Protein 4YZ1 (pdb70)

InterPro domains:
  IPR002860 BNR repeat [PF02012] (326-336)
  IPR004124 Glycoside hydrolase, family 33, N-terminal [PF02973] (98-269)
  IPR011040 Sialidase [PF13088] (500-703)
  IPR013320 Concanavalin A-like lectin/glucanase domain superfamily [SSF49899] (109-267)
  IPR023364 Trans-sialidase, domain 3 [G3DSA:2.40.220.10] (407-504)
  IPR026856 Sialidase family [PTHR10628] (281-716)
  IPR036278 Sialidase superfamily [SSF50939] (280-719)

B-factor: mean 31.29, std 12.58, range [13.85, 98.52]

CATH classification: 2.60.120.200 (+2 more: 2.120.10.10, 2.40.220.10)

Nearest PDB structures (foldseek):
  4yz5-assembly1_A  TM=1.001E+00  e=0.000E+00  Streptococcus pneumoniae
  4yz3-assembly1_A  TM=1.001E+00  e=0.000E+00  Streptococcus pneumoniae TIGR4
  4yz5-assembly2_B  TM=1.000E+00  e=0.000E+00  Streptococcus pneumoniae
  4yz4-assembly1_A  TM=1.001E+00  e=0.000E+00  Streptococcus pneumoniae
  4yw5-assembly1_A  TM=9.970E-01  e=0.000E+00  Streptococcus pneumoniae TIGR4

Structure (mmCIF, N/CA/C/O backbone):
data_4YZ1
#
_entry.id   4YZ1
#
_cell.length_a   150.134
_cell.length_b   73.736
_cell.length_c   136.131
_cell.angle_alpha   90.00
_cell.angle_beta   90.00
_cell.angle_gamma   90.00
#
_symmetry.space_group_name_H-M   'P 21 21 21'
#
loop_
_entity.id
_entity.type
_entity.pdbx_description
1 polymer 'Putative neuraminidase'
2 non-polymer 'SULFATE ION'
3 water water
#
loop_
_atom_site.group_PDB
_atom_site.id
_atom_site.type_symbol
_atom_site.label_atom_id
_atom_site.label_alt_id
_atom_site.label_comp_id
_atom_site.label_asym_id
_atom_site.label_entity_id
_atom_site.label_seq_id
_atom_site.pdbx_PDB_ins_code
_atom_site.Cartn_x
_atom_site.Cartn_y
_atom_site.Cartn_z
_atom_site.occupancy
_atom_site.B_iso_or_equiv
_atom_site.auth_seq_id
_atom_site.auth_comp_id
_atom_site.auth_asym_id
_atom_site.auth_atom_id
_atom_site.pdbx_PDB_model_num
ATOM 1 N N . THR A 1 21 ? 122.397 21.605 60.600 1.00 49.12 84 THR A N 1
ATOM 2 C CA . THR A 1 21 ? 120.882 21.873 60.674 1.00 52.65 84 THR A CA 1
ATOM 3 C C . THR A 1 21 ? 120.460 23.378 60.741 1.00 52.50 84 THR A C 1
ATOM 4 O O . THR A 1 21 ? 120.813 24.088 61.679 1.00 51.54 84 THR A O 1
ATOM 8 N N . PRO A 1 22 ? 119.704 23.861 59.727 1.00 55.03 85 PRO A N 1
ATOM 9 C CA . PRO A 1 22 ? 119.210 25.259 59.761 1.00 52.85 85 PRO A CA 1
ATOM 10 C C . PRO A 1 22 ? 118.215 25.537 60.866 1.00 50.81 85 PRO A C 1
ATOM 11 O O . PRO A 1 22 ? 117.347 24.711 61.109 1.00 51.34 85 PRO A O 1
ATOM 15 N N . VAL A 1 23 ? 118.342 26.696 61.518 1.00 48.91 86 VAL A N 1
ATOM 16 C CA . VAL A 1 23 ? 117.236 27.238 62.344 1.00 50.81 86 VAL A CA 1
ATOM 17 C C . VAL A 1 23 ? 116.096 27.779 61.494 1.00 48.07 86 VAL A C 1
ATOM 18 O O . VAL A 1 23 ? 114.986 27.848 61.947 1.00 48.50 86 VAL A O 1
ATOM 22 N N . LEU A 1 24 ? 116.380 28.176 60.262 1.00 46.33 87 LEU A N 1
ATOM 23 C CA . LEU A 1 24 ? 115.329 28.585 59.330 1.00 45.55 87 LEU A CA 1
ATOM 24 C C . LEU A 1 24 ? 115.851 28.338 57.940 1.00 44.03 87 LEU A C 1
ATOM 25 O O . LEU A 1 24 ? 117.015 28.646 57.633 1.00 42.58 87 LEU A O 1
ATOM 30 N N . GLU A 1 25 ? 114.967 27.811 57.105 1.00 44.76 88 GLU A N 1
ATOM 31 C CA . GLU A 1 25 ? 115.211 27.704 55.690 1.00 45.73 88 GLU A CA 1
ATOM 32 C C . GLU A 1 25 ? 113.989 28.213 54.967 1.00 44.56 88 GLU A C 1
ATOM 33 O O . GLU A 1 25 ? 112.872 27.840 55.314 1.00 49.65 88 GLU A O 1
ATOM 39 N N . LYS A 1 26 ? 114.189 29.061 53.970 1.00 42.52 89 LYS A N 1
ATOM 40 C CA . LYS A 1 26 ? 113.091 29.574 53.146 1.00 45.25 89 LYS A CA 1
ATOM 41 C C . LYS A 1 26 ? 113.478 29.385 51.711 1.00 43.12 89 LYS A C 1
ATOM 42 O O . LYS A 1 26 ? 114.657 29.206 51.411 1.00 41.58 89 LYS A O 1
ATOM 48 N N . ASN A 1 27 ? 112.501 29.461 50.817 1.00 43.28 90 ASN A N 1
ATOM 49 C CA . ASN A 1 27 ? 112.782 29.222 49.416 1.00 46.89 90 ASN A CA 1
ATOM 50 C C . ASN A 1 27 ? 111.817 29.935 48.455 1.00 45.03 90 ASN A C 1
ATOM 51 O O . ASN A 1 27 ? 110.678 30.228 48.810 1.00 42.93 90 ASN A O 1
ATOM 56 N N A ASN A 1 28 ? 112.297 30.193 47.239 0.50 44.36 91 ASN A N 1
ATOM 57 N N B ASN A 1 28 ? 112.300 30.178 47.234 0.50 43.09 91 ASN A N 1
ATOM 58 C CA A ASN A 1 28 ? 111.555 30.943 46.201 0.50 46.40 91 ASN A CA 1
ATOM 59 C CA B ASN A 1 28 ? 111.609 30.963 46.182 0.50 43.99 91 ASN A CA 1
ATOM 60 C C A ASN A 1 28 ? 110.850 32.202 46.670 0.50 45.98 91 ASN A C 1
ATOM 61 C C B ASN A 1 28 ? 110.850 32.200 46.663 0.50 44.70 91 ASN A C 1
ATOM 62 O O A ASN A 1 28 ? 109.656 32.366 46.416 0.50 44.63 91 ASN A O 1
ATOM 63 O O B ASN A 1 28 ? 109.656 32.355 46.414 0.50 43.52 91 ASN A O 1
ATOM 72 N N . VAL A 1 29 ? 111.589 33.081 47.337 1.00 45.13 92 VAL A N 1
ATOM 73 C CA . VAL A 1 29 ? 111.040 34.347 47.850 1.00 42.38 92 VAL A CA 1
ATOM 74 C C . VAL A 1 29 ? 111.330 35.401 46.804 1.00 39.41 92 VAL A C 1
ATOM 75 O O . VAL A 1 29 ? 112.491 35.747 46.592 1.00 37.32 92 VAL A O 1
ATOM 79 N N . THR A 1 30 ? 110.302 35.873 46.101 1.00 39.13 93 THR A N 1
ATOM 80 C CA . THR A 1 30 ? 110.532 36.810 44.997 1.00 39.64 93 THR A CA 1
ATOM 81 C C . THR A 1 30 ? 110.251 38.207 45.535 1.00 39.95 93 THR A C 1
ATOM 82 O O . THR A 1 30 ? 109.212 38.442 46.155 1.00 38.25 93 THR A O 1
ATOM 86 N N . LEU A 1 31 ? 111.206 39.123 45.377 1.00 37.30 94 LEU A N 1
ATOM 87 C CA . LEU A 1 31 ? 111.041 40.449 45.985 1.00 37.06 94 LEU A CA 1
ATOM 88 C C . LEU A 1 31 ? 111.337 41.503 44.982 1.00 36.51 94 LEU A C 1
ATOM 89 O O . LEU A 1 31 ? 112.172 41.311 44.091 1.00 34.55 94 LEU A O 1
ATOM 94 N N . THR A 1 32 ? 110.649 42.625 45.126 1.00 36.99 95 THR A N 1
ATOM 95 C CA . THR A 1 32 ? 110.901 43.776 44.290 1.00 39.61 95 THR A CA 1
ATOM 96 C C . THR A 1 32 ? 111.082 44.975 45.202 1.00 41.23 95 THR A C 1
ATOM 97 O O . THR A 1 32 ? 110.357 45.983 45.101 1.00 42.11 95 THR A O 1
ATOM 101 N N . GLY A 1 33 ? 112.024 44.850 46.135 1.00 41.07 96 GLY A N 1
ATOM 102 C CA . GLY A 1 33 ? 112.429 45.959 47.000 1.00 39.01 96 GLY A CA 1
ATOM 103 C C . GLY A 1 33 ? 111.735 46.056 48.337 1.00 39.77 96 GLY A C 1
ATOM 104 O O . GLY A 1 33 ? 112.156 46.827 49.159 1.00 38.82 96 GLY A O 1
ATOM 105 N N . GLY A 1 34 ? 110.685 45.265 48.562 1.00 43.74 97 GLY A N 1
ATOM 106 C CA . GLY A 1 34 ? 109.777 45.443 49.711 1.00 44.77 97 GLY A CA 1
ATOM 107 C C . GLY A 1 34 ? 110.063 44.565 50.929 1.00 45.23 97 GLY A C 1
ATOM 108 O O . GLY A 1 34 ? 109.488 44.790 52.015 1.00 44.08 97 GLY A O 1
ATOM 109 N N . GLY A 1 35 ? 110.940 43.564 50.744 1.00 41.97 98 GLY A N 1
ATOM 110 C CA . GLY A 1 35 ? 111.382 42.672 51.806 1.00 40.39 98 GLY A CA 1
ATOM 111 C C . GLY A 1 35 ? 110.338 41.721 52.345 1.00 42.93 98 GLY A C 1
ATOM 112 O O . GLY A 1 35 ? 109.158 41.784 51.976 1.00 40.57 98 GLY A O 1
ATOM 113 N N . GLU A 1 36 ? 110.773 40.816 53.213 1.00 43.70 99 GLU A N 1
ATOM 114 C CA . GLU A 1 36 ? 109.829 39.941 53.928 1.00 45.91 99 GLU A CA 1
ATOM 115 C C . GLU A 1 36 ? 110.260 39.781 55.373 1.00 44.60 99 GLU A C 1
ATOM 116 O O . GLU A 1 36 ? 111.398 39.390 55.677 1.00 42.73 99 GLU A O 1
ATOM 122 N N . ASN A 1 37 ? 109.327 40.067 56.256 1.00 44.79 100 ASN A N 1
ATOM 123 C CA . ASN A 1 37 ? 109.518 39.888 57.687 1.00 45.54 100 ASN A CA 1
ATOM 124 C C . ASN A 1 37 ? 109.621 38.399 58.082 1.00 45.63 100 ASN A C 1
ATOM 125 O O . ASN A 1 37 ? 108.696 37.625 57.827 1.00 47.09 100 ASN A O 1
ATOM 130 N N . VAL A 1 38 ? 110.705 38.029 58.761 1.00 44.30 101 VAL A N 1
ATOM 131 C CA . VAL A 1 38 ? 110.840 36.694 59.368 1.00 44.44 101 VAL A CA 1
ATOM 132 C C . VAL A 1 38 ? 111.208 36.741 60.862 1.00 45.33 101 VAL A C 1
ATOM 133 O O . VAL A 1 38 ? 111.822 35.803 61.407 1.00 46.61 101 VAL A O 1
ATOM 137 N N . THR A 1 39 ? 110.828 37.824 61.516 1.00 45.75 102 THR A N 1
ATOM 138 C CA . THR A 1 39 ? 111.147 38.055 62.936 1.00 48.60 102 THR A CA 1
ATOM 139 C C . THR A 1 39 ? 110.622 36.929 63.841 1.00 50.53 102 THR A C 1
ATOM 140 O O . THR A 1 39 ? 111.377 36.363 64.614 1.00 50.06 102 THR A O 1
ATOM 144 N N . LYS A 1 40 ? 109.322 36.655 63.729 1.00 51.93 103 LYS A N 1
ATOM 145 C CA . LYS A 1 40 ? 108.659 35.507 64.373 1.00 55.53 103 LYS A CA 1
ATOM 146 C C . LYS A 1 40 ? 109.519 34.219 64.363 1.00 54.40 103 LYS A C 1
ATOM 147 O O . LYS A 1 40 ? 109.781 33.594 65.403 1.00 52.39 103 LYS A O 1
ATOM 153 N N . GLU A 1 41 ? 110.023 33.875 63.183 1.00 52.60 104 GLU A N 1
ATOM 154 C CA . GLU A 1 41 ? 110.753 32.618 62.975 1.00 54.48 104 GLU A CA 1
ATOM 155 C C . GLU A 1 41 ? 112.194 32.604 63.514 1.00 51.39 104 GLU A C 1
ATOM 156 O O . GLU A 1 41 ? 112.728 31.531 63.763 1.00 49.78 104 GLU A O 1
ATOM 162 N N . LEU A 1 42 ? 112.825 33.778 63.660 1.00 49.73 105 LEU A N 1
ATOM 163 C CA . LEU A 1 42 ? 114.253 33.870 64.046 1.00 48.29 105 LEU A CA 1
ATOM 164 C C . LEU A 1 42 ? 114.580 34.509 65.389 1.00 49.51 105 LEU A C 1
ATOM 165 O O . LEU A 1 42 ? 115.658 34.251 65.932 1.00 47.77 105 LEU A O 1
ATOM 170 N N . LYS A 1 43 ? 113.691 35.365 65.901 1.00 51.43 106 LYS A N 1
ATOM 171 C CA . LYS A 1 43 ? 113.919 35.997 67.195 1.00 55.03 106 LYS A CA 1
ATOM 172 C C . LYS A 1 43 ? 114.183 34.910 68.261 1.00 56.96 106 LYS A C 1
ATOM 173 O O . LYS A 1 43 ? 113.425 33.945 68.354 1.00 58.38 106 LYS A O 1
ATOM 179 N N . ASP A 1 44 ? 115.283 35.012 68.997 1.00 58.69 107 ASP A N 1
ATOM 180 C CA . ASP A 1 44 ? 115.613 34.020 70.057 1.00 64.85 107 ASP A CA 1
ATOM 181 C C . ASP A 1 44 ? 116.174 32.684 69.549 1.00 64.31 107 ASP A C 1
ATOM 182 O O . ASP A 1 44 ? 116.360 31.774 70.348 1.00 66.53 107 ASP A O 1
ATOM 187 N N . LYS A 1 45 ? 116.444 32.563 68.241 1.00 61.78 108 LYS A N 1
ATOM 188 C CA . LYS A 1 45 ? 117.097 31.369 67.684 1.00 58.78 108 LYS A CA 1
ATOM 189 C C . LYS A 1 45 ? 118.611 31.467 67.791 1.00 57.67 108 LYS A C 1
ATOM 190 O O . LYS A 1 45 ? 119.268 30.445 67.735 1.00 55.68 108 LYS A O 1
ATOM 196 N N . PHE A 1 46 ? 119.176 32.675 67.929 1.00 59.11 109 PHE A N 1
ATOM 197 C CA . PHE A 1 46 ? 120.656 32.843 67.927 1.00 59.47 109 PHE A CA 1
ATOM 198 C C . PHE A 1 46 ? 121.213 32.993 69.337 1.00 64.15 109 PHE A C 1
ATOM 199 O O . PHE A 1 46 ? 121.515 34.108 69.771 1.00 68.22 109 PHE A O 1
ATOM 207 N N . THR A 1 47 ? 121.359 31.869 70.045 1.00 64.93 110 THR A N 1
ATOM 208 C CA . THR A 1 47 ? 121.663 31.911 71.473 1.00 65.95 110 THR A CA 1
ATOM 209 C C . THR A 1 47 ? 123.128 32.292 71.727 1.00 62.14 110 THR A C 1
ATOM 210 O O . THR A 1 47 ? 123.392 33.212 72.501 1.00 64.68 110 THR A O 1
ATOM 214 N N . SER A 1 48 ? 124.072 31.655 71.052 1.00 57.09 111 SER A N 1
ATOM 215 C CA . SER A 1 48 ? 125.468 32.124 71.145 1.00 58.54 111 SER A CA 1
ATOM 216 C C . SER A 1 48 ? 125.662 33.526 70.521 1.00 57.97 111 SER A C 1
ATOM 217 O O . SER A 1 48 ? 126.376 34.345 71.069 1.00 56.59 111 SER A O 1
ATOM 220 N N . GLY A 1 49 ? 124.986 33.803 69.405 1.00 58.37 112 GLY A N 1
ATOM 221 C CA . GLY A 1 49 ? 125.139 35.080 68.688 1.00 55.16 112 GLY A CA 1
ATOM 222 C C . GLY A 1 49 ? 125.878 34.914 67.370 1.00 50.45 112 GLY A C 1
ATOM 223 O O . GLY A 1 49 ? 125.709 35.718 66.456 1.00 52.71 112 GLY A O 1
ATOM 224 N N . ASP A 1 50 ? 126.694 33.872 67.268 1.00 49.49 113 ASP A N 1
ATOM 225 C CA . ASP A 1 50 ? 127.314 33.468 65.991 1.00 48.36 113 ASP A CA 1
ATOM 226 C C . ASP A 1 50 ? 126.277 33.084 64.935 1.00 45.15 113 ASP A C 1
ATOM 227 O O . ASP A 1 50 ? 125.136 32.737 65.239 1.00 45.58 113 ASP A O 1
ATOM 232 N N . PHE A 1 51 ? 126.667 33.170 63.683 1.00 43.15 114 PHE A N 1
ATOM 233 C CA . PHE A 1 51 ? 125.740 32.805 62.614 1.00 41.98 114 PHE A CA 1
ATOM 234 C C . PHE A 1 51 ? 126.471 32.450 61.356 1.00 40.77 114 PHE A C 1
ATOM 235 O O . PHE A 1 51 ? 127.600 32.876 61.140 1.00 41.98 114 PHE A O 1
ATOM 243 N N . THR A 1 52 ? 125.785 31.662 60.538 1.00 40.88 115 THR A N 1
ATOM 244 C CA . THR A 1 52 ? 126.143 31.429 59.162 1.00 37.99 115 THR A CA 1
ATOM 245 C C . THR A 1 52 ? 124.849 31.591 58.378 1.00 38.15 115 THR A C 1
ATOM 246 O O . THR A 1 52 ? 123.767 31.119 58.808 1.00 38.82 115 THR A O 1
ATOM 250 N N . VAL A 1 53 ? 124.922 32.297 57.258 1.00 34.68 116 VAL A N 1
ATOM 251 C CA . VAL A 1 53 ? 123.768 32.403 56.387 1.00 34.94 116 VAL A CA 1
ATOM 252 C C . VAL A 1 53 ? 124.242 32.037 54.981 1.00 32.74 116 VAL A C 1
ATOM 253 O O . VAL A 1 53 ? 125.264 32.534 54.523 1.00 32.30 116 VAL A O 1
ATOM 257 N N . VAL A 1 54 ? 123.453 31.211 54.302 1.00 31.51 117 VAL A N 1
ATOM 258 C CA . VAL A 1 54 ? 123.765 30.751 52.953 1.00 31.73 117 VAL A CA 1
ATOM 259 C C . VAL A 1 54 ? 122.591 31.119 52.072 1.00 30.17 117 VAL A C 1
ATOM 260 O O . VAL A 1 54 ? 121.457 30.693 52.309 1.00 32.15 117 VAL A O 1
ATOM 264 N N . ILE A 1 55 ? 122.891 31.883 51.039 1.00 28.59 118 ILE A N 1
ATOM 265 C CA . ILE A 1 55 ? 121.891 32.436 50.168 1.00 28.74 118 ILE A CA 1
ATOM 266 C C . ILE A 1 55 ? 122.215 32.104 48.721 1.00 28.34 118 ILE A C 1
ATOM 267 O O . ILE A 1 55 ? 123.258 32.511 48.167 1.00 25.69 118 ILE A O 1
ATOM 272 N N . LYS A 1 56 ? 121.250 31.443 48.101 1.00 28.73 119 LYS A N 1
ATOM 273 C CA . LYS A 1 56 ? 121.244 31.192 46.676 1.00 28.93 119 LYS A CA 1
ATOM 274 C C . LYS A 1 56 ? 120.143 32.100 46.120 1.00 27.71 119 LYS A C 1
ATOM 275 O O . LYS A 1 56 ? 118.946 32.008 46.541 1.00 26.38 119 LYS A O 1
ATOM 281 N N . TYR A 1 57 ? 120.530 32.988 45.191 1.00 25.40 120 TYR A N 1
ATOM 282 C CA . TYR A 1 57 ? 119.659 34.068 44.734 1.00 25.45 120 TYR A CA 1
ATOM 283 C C . TYR A 1 57 ? 119.987 34.367 43.279 1.00 25.70 120 TYR A C 1
ATOM 284 O O . TYR A 1 57 ? 121.032 33.980 42.758 1.00 25.14 120 TYR A O 1
ATOM 293 N N . ASN A 1 58 ? 119.091 35.073 42.614 1.00 27.15 121 ASN A N 1
ATOM 294 C CA . ASN A 1 58 ? 119.441 35.745 41.377 1.00 26.71 121 ASN A CA 1
ATOM 295 C C . ASN A 1 58 ? 118.769 37.104 41.437 1.00 27.38 121 ASN A C 1
ATOM 296 O O . ASN A 1 58 ? 117.684 37.255 42.033 1.00 29.32 121 ASN A O 1
ATOM 301 N N . GLN A 1 59 ? 119.384 38.100 40.816 1.00 28.01 122 GLN A N 1
ATOM 302 C CA . GLN A 1 59 ? 118.843 39.461 40.838 1.00 26.82 122 GLN A CA 1
ATOM 303 C C . GLN A 1 59 ? 118.027 39.780 39.585 1.00 28.52 122 GLN A C 1
ATOM 304 O O . GLN A 1 59 ? 118.407 39.435 38.465 1.00 29.70 122 GLN A O 1
ATOM 310 N N . SER A 1 60 ? 116.897 40.434 39.766 1.00 28.61 123 SER A N 1
ATOM 311 C CA . SER A 1 60 ? 116.067 40.877 38.640 1.00 30.09 123 SER A CA 1
ATOM 312 C C . SER A 1 60 ? 116.465 42.277 38.249 1.00 30.82 123 SER A C 1
ATOM 313 O O . SER A 1 60 ? 116.210 42.703 37.132 1.00 31.83 123 SER A O 1
ATOM 316 N N . SER A 1 61 ? 117.101 43.006 39.161 1.00 32.21 124 SER A N 1
ATOM 317 C CA . SER A 1 61 ? 117.767 44.279 38.818 1.00 32.66 124 SER A CA 1
ATOM 318 C C . SER A 1 61 ? 118.958 44.456 39.729 1.00 31.46 124 SER A C 1
ATOM 319 O O . SER A 1 61 ? 118.901 44.144 40.921 1.00 31.09 124 SER A O 1
ATOM 322 N N . GLU A 1 62 ? 120.025 44.971 39.166 1.00 30.43 125 GLU A N 1
ATOM 323 C CA . GLU A 1 62 ? 121.302 45.085 39.874 1.00 31.63 125 GLU A CA 1
ATOM 324 C C . GLU A 1 62 ? 121.549 46.440 40.521 1.00 32.72 125 GLU A C 1
ATOM 325 O O . GLU A 1 62 ? 122.540 46.623 41.203 1.00 28.29 125 GLU A O 1
ATOM 331 N N . LYS A 1 63 ? 120.666 47.401 40.287 1.00 35.19 126 LYS A N 1
ATOM 332 C CA . LYS A 1 63 ? 120.928 48.776 40.655 1.00 38.04 126 LYS A CA 1
ATOM 333 C C . LYS A 1 63 ? 120.945 48.941 42.166 1.00 35.82 126 LYS A C 1
ATOM 334 O O . LYS A 1 63 ? 120.124 48.371 42.837 1.00 31.38 126 LYS A O 1
ATOM 340 N N . GLY A 1 64 ? 121.869 49.739 42.691 1.00 33.86 127 GLY A N 1
ATOM 341 C CA . GLY A 1 64 ? 121.801 50.151 44.087 1.00 36.15 127 GLY A CA 1
ATOM 342 C C . GLY A 1 64 ? 122.467 49.140 44.979 1.00 36.08 127 GLY A C 1
ATOM 343 O O . GLY A 1 64 ? 122.987 48.126 44.503 1.00 39.51 127 GLY A O 1
ATOM 344 N N . LEU A 1 65 ? 122.472 49.427 46.274 1.00 34.21 128 LEU A N 1
ATOM 345 C CA . LEU A 1 65 ? 123.042 48.511 47.247 1.00 35.93 128 LEU A CA 1
ATOM 346 C C . LEU A 1 65 ? 121.885 47.664 47.738 1.00 31.72 128 LEU A C 1
ATOM 347 O O . LEU A 1 65 ? 120.869 48.198 48.130 1.00 29.89 128 LEU A O 1
ATOM 352 N N . GLN A 1 66 ? 122.043 46.345 47.756 1.00 28.36 129 GLN A N 1
ATOM 353 C CA . GLN A 1 66 ? 120.890 45.471 48.049 1.00 27.24 129 GLN A CA 1
ATOM 354 C C . GLN A 1 66 ? 121.313 44.433 49.078 1.00 25.01 129 GLN A C 1
ATOM 355 O O . GLN A 1 66 ? 122.288 43.718 48.871 1.00 22.95 129 GLN A O 1
ATOM 361 N N . ALA A 1 67 ? 120.579 44.379 50.174 1.00 24.90 130 ALA A N 1
ATOM 362 C CA . ALA A 1 67 ? 120.825 43.422 51.246 1.00 25.79 130 ALA A CA 1
ATOM 363 C C . ALA A 1 67 ? 120.030 42.125 50.995 1.00 26.47 130 ALA A C 1
ATOM 364 O O . ALA A 1 67 ? 118.818 42.163 50.765 1.00 26.25 130 ALA A O 1
ATOM 366 N N . LEU A 1 68 ? 120.713 40.984 51.090 1.00 26.15 131 LEU A N 1
ATOM 367 C CA . LEU A 1 68 ? 120.058 39.679 50.941 1.00 27.15 131 LEU A CA 1
ATOM 368 C C . LEU A 1 68 ? 119.215 39.343 52.153 1.00 29.08 131 LEU A C 1
ATOM 369 O O . LEU A 1 68 ? 118.145 38.692 52.036 1.00 28.73 131 LEU A O 1
ATOM 374 N N . PHE A 1 69 ? 119.705 39.769 53.329 1.00 29.51 132 PHE A N 1
ATOM 375 C CA . PHE A 1 69 ? 118.929 39.777 54.548 1.00 30.64 132 PHE A CA 1
ATOM 376 C C . PHE A 1 69 ? 119.448 40.855 55.502 1.00 30.47 132 PHE A C 1
ATOM 377 O O . PHE A 1 69 ? 120.529 41.440 55.319 1.00 29.49 132 PHE A O 1
ATOM 385 N N . GLY A 1 70 ? 118.699 41.037 56.567 1.00 32.18 133 GLY A N 1
ATOM 386 C CA . GLY A 1 70 ? 119.002 42.085 57.520 1.00 33.35 133 GLY A CA 1
ATOM 387 C C . GLY A 1 70 ? 118.477 41.776 58.883 1.00 34.36 133 GLY A C 1
ATOM 388 O O . GLY A 1 70 ? 117.300 41.419 59.031 1.00 36.30 133 GLY A O 1
ATOM 389 N N . ILE A 1 71 ? 119.343 41.908 59.881 1.00 33.98 134 ILE A N 1
ATOM 390 C CA . ILE A 1 71 ? 118.964 41.691 61.267 1.00 35.22 134 ILE A CA 1
ATOM 391 C C . ILE A 1 71 ? 119.242 42.989 61.977 1.00 35.85 134 ILE A C 1
ATOM 392 O O . ILE A 1 71 ? 120.393 43.426 62.001 1.00 35.27 134 ILE A O 1
ATOM 397 N N . SER A 1 72 ? 118.213 43.600 62.544 1.00 36.23 135 SER A N 1
ATOM 398 C CA . SER A 1 72 ? 118.355 44.949 63.008 1.00 37.16 135 SER A CA 1
ATOM 399 C C . SER A 1 72 ? 117.577 45.251 64.262 1.00 39.57 135 SER A C 1
ATOM 400 O O . SER A 1 72 ? 116.670 44.506 64.645 1.00 40.56 135 SER A O 1
ATOM 403 N N . ASN A 1 73 ? 117.948 46.363 64.892 1.00 41.13 136 ASN A N 1
ATOM 404 C CA . ASN A 1 73 ? 117.074 47.088 65.825 1.00 44.17 136 ASN A CA 1
ATOM 405 C C . ASN A 1 73 ? 116.363 48.105 64.955 1.00 43.93 136 ASN A C 1
ATOM 406 O O . ASN A 1 73 ? 117.020 48.993 64.400 1.00 44.37 136 ASN A O 1
ATOM 411 N N . SER A 1 74 ? 115.059 47.928 64.781 1.00 43.63 137 SER A N 1
ATOM 412 C CA . SER A 1 74 ? 114.263 48.760 63.881 1.00 44.24 137 SER A CA 1
ATOM 413 C C . SER A 1 74 ? 113.748 50.052 64.498 1.00 46.94 137 SER A C 1
ATOM 414 O O . SER A 1 74 ? 113.105 50.844 63.799 1.00 45.87 137 SER A O 1
ATOM 417 N N . LYS A 1 75 ? 114.010 50.270 65.787 1.00 50.17 138 LYS A N 1
ATOM 418 C CA . LYS A 1 75 ? 113.414 51.407 66.505 1.00 54.17 138 LYS A CA 1
ATOM 419 C C . LYS A 1 75 ? 114.019 52.759 66.066 1.00 52.74 138 LYS A C 1
ATOM 420 O O . LYS A 1 75 ? 115.146 52.801 65.559 1.00 48.18 138 LYS A O 1
ATOM 426 N N . PRO A 1 76 ? 113.258 53.863 66.247 1.00 56.07 139 PRO A N 1
ATOM 427 C CA . PRO A 1 76 ? 113.828 55.209 66.031 1.00 58.91 139 PRO A CA 1
ATOM 428 C C . PRO A 1 76 ? 115.185 55.419 66.755 1.00 57.53 139 PRO A C 1
ATOM 429 O O . PRO A 1 76 ? 115.344 54.996 67.906 1.00 54.98 139 PRO A O 1
ATOM 433 N N . GLY A 1 77 ? 116.156 56.019 66.068 1.00 56.33 140 GLY A N 1
ATOM 434 C CA . GLY A 1 77 ? 117.480 56.265 66.659 1.00 55.77 140 GLY A CA 1
ATOM 435 C C . GLY A 1 77 ? 118.475 55.122 66.538 1.00 55.06 140 GLY A C 1
ATOM 436 O O . GLY A 1 77 ? 119.680 55.359 66.635 1.00 53.84 140 GLY A O 1
ATOM 437 N N . GLN A 1 78 ? 118.005 53.894 66.277 1.00 54.72 141 GLN A N 1
ATOM 438 C CA . GLN A 1 78 ? 118.888 52.712 66.196 1.00 53.60 141 GLN A CA 1
ATOM 439 C C . GLN A 1 78 ? 119.205 52.264 64.765 1.00 52.28 141 GLN A C 1
ATOM 440 O O . GLN A 1 78 ? 119.520 51.094 64.558 1.00 50.22 141 GLN A O 1
ATOM 446 N N . GLN A 1 79 ? 119.156 53.200 63.808 1.00 49.76 142 GLN A N 1
ATOM 447 C CA . GLN A 1 79 ? 119.455 52.955 62.382 1.00 49.43 142 GLN A CA 1
ATOM 448 C C . GLN A 1 79 ? 120.808 52.332 62.146 1.00 45.11 142 GLN A C 1
ATOM 449 O O . GLN A 1 79 ? 121.014 51.754 61.099 1.00 46.50 142 GLN A O 1
ATOM 455 N N . ASN A 1 80 ? 121.764 52.556 63.049 1.00 42.86 143 ASN A N 1
ATOM 456 C CA . ASN A 1 80 ? 123.098 52.013 62.893 1.00 41.09 143 ASN A CA 1
ATOM 457 C C . ASN A 1 80 ? 123.354 50.745 63.696 1.00 41.57 143 ASN A C 1
ATOM 458 O O . ASN A 1 80 ? 124.505 50.374 63.961 1.00 38.96 143 ASN A O 1
ATOM 463 N N . SER A 1 81 ? 122.265 50.046 64.034 1.00 42.42 144 SER A N 1
ATOM 464 C CA . SER A 1 81 ? 122.331 48.760 64.729 1.00 42.67 144 SER A CA 1
ATOM 465 C C . SER A 1 81 ? 121.785 47.642 63.844 1.00 40.88 144 SER A C 1
ATOM 466 O O . SER A 1 81 ? 120.575 47.317 63.893 1.00 40.27 144 SER A O 1
ATOM 469 N N . TYR A 1 82 ? 122.683 47.062 63.051 1.00 38.73 145 TYR A N 1
ATOM 470 C CA . TYR A 1 82 ? 122.304 45.969 62.177 1.00 38.50 145 TYR A CA 1
ATOM 471 C C . TYR A 1 82 ? 123.438 45.121 61.668 1.00 36.45 145 TYR A C 1
ATOM 472 O O . TYR A 1 82 ? 124.591 45.522 61.715 1.00 37.19 145 TYR A O 1
ATOM 481 N N . VAL A 1 83 ? 123.072 43.935 61.191 1.00 35.52 146 VAL A N 1
ATOM 482 C CA . VAL A 1 83 ? 123.931 43.040 60.421 1.00 35.25 146 VAL A CA 1
ATOM 483 C C . VAL A 1 83 ? 123.246 42.794 59.079 1.00 34.54 146 VAL A C 1
ATOM 484 O O . VAL A 1 83 ? 122.024 42.615 59.041 1.00 37.39 146 VAL A O 1
ATOM 488 N N . ASP A 1 84 ? 124.008 42.763 58.002 1.00 32.21 147 ASP A N 1
ATOM 489 C CA . ASP A 1 84 ? 123.500 42.414 56.671 1.00 31.93 147 ASP A CA 1
ATOM 490 C C . ASP A 1 84 ? 124.580 41.809 55.797 1.00 30.88 147 ASP A C 1
ATOM 491 O O . ASP A 1 84 ? 125.777 41.819 56.147 1.00 31.04 147 ASP A O 1
ATOM 496 N N . VAL A 1 85 ? 124.149 41.228 54.690 1.00 28.26 148 VAL A N 1
ATOM 497 C CA . VAL A 1 85 ? 125.033 40.892 53.606 1.00 27.41 148 VAL A CA 1
ATOM 498 C C . VAL A 1 85 ? 124.465 41.573 52.397 1.00 26.15 148 VAL A C 1
ATOM 499 O O . VAL A 1 85 ? 123.236 41.494 52.138 1.00 25.75 148 VAL A O 1
ATOM 503 N N . PHE A 1 86 ? 125.345 42.186 51.628 1.00 25.06 149 PHE A N 1
ATOM 504 C CA . PHE A 1 86 ? 124.917 43.059 50.540 1.00 25.59 149 PHE A CA 1
ATOM 505 C C . PHE A 1 86 ? 125.633 42.817 49.241 1.00 24.26 149 PHE A C 1
ATOM 506 O O . PHE A 1 86 ? 126.761 42.294 49.205 1.00 24.12 149 PHE A O 1
ATOM 514 N N . LEU A 1 87 ? 124.939 43.203 48.172 1.00 24.06 150 LEU A N 1
ATOM 515 C CA . LEU A 1 87 ? 125.477 43.192 46.827 1.00 23.58 150 LEU A CA 1
ATOM 516 C C . LEU A 1 87 ? 125.463 44.606 46.266 1.00 24.19 150 LEU A C 1
ATOM 517 O O . LEU A 1 87 ? 124.533 45.379 46.515 1.00 24.90 150 LEU A O 1
ATOM 522 N N . ARG A 1 88 ? 126.440 44.877 45.426 1.00 23.78 151 ARG A N 1
ATOM 523 C CA . ARG A 1 88 ? 126.494 46.126 44.708 1.00 25.03 151 ARG A CA 1
ATOM 524 C C . ARG A 1 88 ? 126.290 45.867 43.234 1.00 24.28 151 ARG A C 1
ATOM 525 O O . ARG A 1 88 ? 126.407 44.730 42.780 1.00 22.93 151 ARG A O 1
ATOM 533 N N . ASP A 1 89 ? 126.049 46.946 42.483 1.00 24.68 152 ASP A N 1
ATOM 534 C CA . ASP A 1 89 ? 125.846 46.875 41.024 1.00 25.51 152 ASP A CA 1
ATOM 535 C C . ASP A 1 89 ? 127.101 46.546 40.207 1.00 23.81 152 ASP A C 1
ATOM 536 O O . ASP A 1 89 ? 127.046 46.462 38.969 1.00 25.79 152 ASP A O 1
ATOM 541 N N . ASN A 1 90 ? 128.233 46.404 40.890 1.00 22.59 153 ASN A N 1
ATOM 542 C CA . ASN A 1 90 ? 129.491 46.014 40.262 1.00 20.98 153 ASN A CA 1
ATOM 543 C C . ASN A 1 90 ? 129.922 44.601 40.624 1.00 21.92 153 ASN A C 1
ATOM 544 O O . ASN A 1 90 ? 131.065 44.244 40.384 1.00 22.41 153 ASN A O 1
ATOM 549 N N . GLY A 1 91 ? 129.040 43.803 41.215 1.00 20.67 154 GLY A N 1
ATOM 550 C CA . GLY A 1 91 ? 129.431 42.445 41.612 1.00 20.74 154 GLY A CA 1
ATOM 551 C C . GLY A 1 91 ? 130.140 42.285 42.924 1.00 20.94 154 GLY A C 1
ATOM 552 O O . GLY A 1 91 ? 130.505 41.170 43.257 1.00 21.09 154 GLY A O 1
ATOM 553 N N . GLU A 1 92 ? 130.354 43.382 43.671 1.00 22.69 155 GLU A N 1
ATOM 554 C CA . GLU A 1 92 ? 130.965 43.309 45.011 1.00 23.59 155 GLU A CA 1
ATOM 555 C C . GLU A 1 92 ? 129.984 42.643 45.985 1.00 23.74 155 GLU A C 1
ATOM 556 O O . GLU A 1 92 ? 128.794 42.926 45.952 1.00 25.14 155 GLU A O 1
ATOM 562 N N . LEU A 1 93 ? 130.520 41.779 46.837 1.00 23.35 156 LEU A N 1
ATOM 563 C CA . LEU A 1 93 ? 129.792 41.131 47.934 1.00 25.21 156 LEU A CA 1
ATOM 564 C C . LEU A 1 93 ? 130.396 41.645 49.211 1.00 24.94 156 LEU A C 1
ATOM 565 O O . LEU A 1 93 ? 131.594 41.623 49.392 1.00 23.69 156 LEU A O 1
ATOM 570 N N . GLY A 1 94 ? 129.555 42.038 50.135 1.00 25.56 157 GLY A N 1
ATOM 571 C CA . GLY A 1 94 ? 130.041 42.519 51.407 1.00 26.82 157 GLY A CA 1
ATOM 572 C C . GLY A 1 94 ? 129.100 42.224 52.528 1.00 28.78 157 GLY A C 1
ATOM 573 O O . GLY A 1 94 ? 127.998 41.675 52.296 1.00 28.11 157 GLY A O 1
ATOM 574 N N . MET A 1 95 ? 129.508 42.637 53.723 1.00 28.15 158 MET A N 1
ATOM 575 C CA . MET A 1 95 ? 128.670 42.551 54.901 1.00 31.79 158 MET A CA 1
ATOM 576 C C . MET A 1 95 ? 128.948 43.703 55.817 1.00 31.94 158 MET A C 1
ATOM 577 O O . MET A 1 95 ? 130.062 44.207 55.852 1.00 33.79 158 MET A O 1
ATOM 582 N N . GLU A 1 96 ? 127.940 44.119 56.556 1.00 33.22 159 GLU A N 1
ATOM 583 C CA . GLU A 1 96 ? 128.142 45.014 57.687 1.00 37.13 159 GLU A CA 1
ATOM 584 C C . GLU A 1 96 ? 127.646 44.378 59.003 1.00 38.27 159 GLU A C 1
ATOM 585 O O . GLU A 1 96 ? 126.758 43.533 59.015 1.00 37.20 159 GLU A O 1
ATOM 591 N N . ALA A 1 97 ? 128.279 44.795 60.089 1.00 38.04 160 ALA A N 1
ATOM 592 C CA . ALA A 1 97 ? 127.859 44.522 61.453 1.00 37.79 160 ALA A CA 1
ATOM 593 C C . ALA A 1 97 ? 128.107 45.838 62.234 1.00 38.13 160 ALA A C 1
ATOM 594 O O . ALA A 1 97 ? 129.255 46.295 62.370 1.00 37.76 160 ALA A O 1
ATOM 596 N N . ARG A 1 98 ? 127.033 46.469 62.667 1.00 38.86 161 ARG A N 1
ATOM 597 C CA . ARG A 1 98 ? 127.095 47.807 63.263 1.00 41.07 161 ARG A CA 1
ATOM 598 C C . ARG A 1 98 ? 126.264 47.905 64.540 1.00 43.73 161 ARG A C 1
ATOM 599 O O . ARG A 1 98 ? 125.213 47.257 64.653 1.00 43.07 161 ARG A O 1
ATOM 607 N N . ASP A 1 99 ? 126.740 48.737 65.475 1.00 44.59 162 ASP A N 1
ATOM 608 C CA . ASP A 1 99 ? 126.049 49.029 66.711 1.00 48.22 162 ASP A CA 1
ATOM 609 C C . ASP A 1 99 ? 126.054 50.526 66.992 1.00 48.81 162 ASP A C 1
ATOM 610 O O . ASP A 1 99 ? 127.123 51.138 67.074 1.00 47.27 162 ASP A O 1
ATOM 615 N N . THR A 1 100 ? 124.856 51.085 67.142 1.00 49.11 163 THR A N 1
ATOM 616 C CA . THR A 1 100 ? 124.670 52.506 67.248 1.00 53.89 163 THR A CA 1
ATOM 617 C C . THR A 1 100 ? 125.310 53.008 68.549 1.00 60.72 163 THR A C 1
ATOM 618 O O . THR A 1 100 ? 126.146 53.918 68.513 1.00 62.71 163 THR A O 1
ATOM 622 N N . SER A 1 101 ? 124.926 52.414 69.680 1.00 64.03 164 SER A N 1
ATOM 623 C CA . SER A 1 101 ? 125.332 52.926 70.995 1.00 69.76 164 SER A CA 1
ATOM 624 C C . SER A 1 101 ? 126.855 52.870 71.167 1.00 70.31 164 SER A C 1
ATOM 625 O O . SER A 1 101 ? 127.441 53.861 71.575 1.00 82.68 164 SER A O 1
ATOM 628 N N . SER A 1 102 ? 127.495 51.752 70.827 1.00 64.54 165 SER A N 1
ATOM 629 C CA . SER A 1 102 ? 128.959 51.629 70.971 1.00 62.88 165 SER A CA 1
ATOM 630 C C . SER A 1 102 ? 129.729 52.207 69.787 1.00 62.52 165 SER A C 1
ATOM 631 O O . SER A 1 102 ? 130.949 52.151 69.764 1.00 54.50 165 SER A O 1
ATOM 634 N N . ASN A 1 103 ? 129.004 52.735 68.800 1.00 68.18 166 ASN A N 1
ATOM 635 C CA . ASN A 1 103 ? 129.583 53.403 67.642 1.00 69.30 166 ASN A CA 1
ATOM 636 C C . ASN A 1 103 ? 130.627 52.542 66.907 1.00 60.39 166 ASN A C 1
ATOM 637 O O . ASN A 1 103 ? 131.595 53.072 66.368 1.00 58.16 166 ASN A O 1
ATOM 642 N N . LYS A 1 104 ? 130.418 51.223 66.896 1.00 57.80 167 LYS A N 1
ATOM 643 C CA . LYS A 1 104 ? 131.271 50.265 66.171 1.00 54.94 167 LYS A CA 1
ATOM 644 C C . LYS A 1 104 ? 130.618 49.887 64.823 1.00 50.66 167 LYS A C 1
ATOM 645 O O . LYS A 1 104 ? 129.431 49.586 64.766 1.00 45.87 167 LYS A O 1
ATOM 651 N N . ASN A 1 105 ? 131.398 49.943 63.749 1.00 47.69 168 ASN A N 1
ATOM 652 C CA . ASN A 1 105 ? 130.901 49.774 62.383 1.00 46.43 168 ASN A CA 1
ATOM 653 C C . ASN A 1 105 ? 131.893 48.929 61.605 1.00 44.87 168 ASN A C 1
ATOM 654 O O . ASN A 1 105 ? 132.933 49.425 61.190 1.00 44.16 168 ASN A O 1
ATOM 659 N N . ASN A 1 106 ? 131.583 47.651 61.419 1.00 44.05 169 ASN A N 1
ATOM 660 C CA . ASN A 1 106 ? 132.424 46.769 60.636 1.00 43.11 169 ASN A CA 1
ATOM 661 C C . ASN A 1 106 ? 131.863 46.627 59.232 1.00 43.49 169 ASN A C 1
ATOM 662 O O . ASN A 1 106 ? 130.639 46.544 59.068 1.00 41.18 169 ASN A O 1
ATOM 667 N N . LEU A 1 107 ? 132.766 46.604 58.242 1.00 39.13 170 LEU A N 1
ATOM 668 C CA . LEU A 1 107 ? 132.432 46.353 56.844 1.00 38.37 170 LEU A CA 1
ATOM 669 C C . LEU A 1 107 ? 133.505 45.476 56.264 1.00 36.32 170 LEU A C 1
ATOM 670 O O . LEU A 1 107 ? 134.668 45.815 56.353 1.00 40.83 170 LEU A O 1
ATOM 675 N N . VAL A 1 108 ? 133.124 44.331 55.718 1.00 34.21 171 VAL A N 1
ATOM 676 C CA . VAL A 1 108 ? 134.047 43.386 55.119 1.00 34.16 171 VAL A CA 1
ATOM 677 C C . VAL A 1 108 ? 133.477 43.089 53.723 1.00 33.88 171 VAL A C 1
ATOM 678 O O . VAL A 1 108 ? 132.235 42.951 53.559 1.00 28.70 171 VAL A O 1
ATOM 682 N N . SER A 1 109 ? 134.342 43.030 52.705 1.00 32.28 172 SER A N 1
ATOM 683 C CA . SER A 1 109 ? 133.834 42.890 51.323 1.00 30.51 172 SER A CA 1
ATOM 684 C C . SER A 1 109 ? 134.897 42.432 50.399 1.00 30.65 172 SER A C 1
ATOM 685 O O . SER A 1 109 ? 136.074 42.467 50.767 1.00 29.94 172 SER A O 1
ATOM 688 N N . ARG A 1 110 ? 134.510 41.934 49.221 1.00 26.87 173 ARG A N 1
ATOM 689 C CA . ARG A 1 110 ? 135.501 41.797 48.154 1.00 25.01 173 ARG A CA 1
ATOM 690 C C . ARG A 1 110 ? 134.861 42.126 46.877 1.00 25.04 173 ARG A C 1
ATOM 691 O O . ARG A 1 110 ? 133.801 41.575 46.565 1.00 24.95 173 ARG A O 1
ATOM 699 N N . PRO A 1 111 ? 135.516 42.992 46.101 1.00 24.33 174 PRO A N 1
ATOM 700 C CA . PRO A 1 111 ? 135.088 43.192 44.715 1.00 22.41 174 PRO A CA 1
ATOM 701 C C . PRO A 1 111 ? 134.924 41.937 43.895 1.00 21.41 174 PRO A C 1
ATOM 702 O O . PRO A 1 111 ? 135.528 40.898 44.187 1.00 22.51 174 PRO A O 1
ATOM 706 N N . ALA A 1 112 ? 134.120 42.018 42.848 1.00 20.88 175 ALA A N 1
ATOM 707 C CA . ALA A 1 112 ? 134.130 41.027 41.772 1.00 21.12 175 ALA A CA 1
ATOM 708 C C . ALA A 1 112 ? 133.821 39.612 42.245 1.00 22.08 175 ALA A C 1
ATOM 709 O O . ALA A 1 112 ? 134.395 38.638 41.756 1.00 20.62 175 ALA A O 1
ATOM 711 N N . SER A 1 113 ? 132.874 39.519 43.186 1.00 22.39 176 SER A N 1
ATOM 712 C CA . SER A 1 113 ? 132.566 38.264 43.881 1.00 23.40 176 SER A CA 1
ATOM 713 C C . SER A 1 113 ? 131.433 37.439 43.244 1.00 22.03 176 SER A C 1
ATOM 714 O O . SER A 1 113 ? 131.469 36.204 43.273 1.00 23.31 176 SER A O 1
ATOM 717 N N . VAL A 1 114 ? 130.463 38.120 42.621 1.00 20.81 177 VAL A N 1
ATOM 718 C CA . VAL A 1 114 ? 129.317 37.476 42.009 1.00 20.36 177 VAL A CA 1
ATOM 719 C C . VAL A 1 114 ? 129.159 37.841 40.544 1.00 20.65 177 VAL A C 1
ATOM 720 O O . VAL A 1 114 ? 129.866 38.713 40.014 1.00 20.91 177 VAL A O 1
ATOM 724 N N . TRP A 1 115 ? 128.222 37.159 39.877 1.00 21.42 178 TRP A N 1
ATOM 725 C CA . TRP A 1 115 ? 127.878 37.449 38.488 1.00 21.33 178 TRP A CA 1
ATOM 726 C C . TRP A 1 115 ? 126.509 38.111 38.458 1.00 22.16 178 TRP A C 1
ATOM 727 O O . TRP A 1 115 ? 125.697 37.885 39.353 1.00 25.24 178 TRP A O 1
ATOM 738 N N . GLY A 1 116 ? 126.206 38.871 37.407 1.00 21.94 179 GLY A N 1
ATOM 739 C CA . GLY A 1 116 ? 124.882 39.545 37.314 1.00 22.45 179 GLY A CA 1
ATOM 740 C C . GLY A 1 116 ? 123.954 38.837 36.359 1.00 22.30 179 GLY A C 1
ATOM 741 O O . GLY A 1 116 ? 123.042 38.124 36.737 1.00 23.50 179 GLY A O 1
ATOM 742 N N . LYS A 1 117 ? 124.291 38.970 35.092 1.00 24.72 180 LYS A N 1
ATOM 743 C CA . LYS A 1 117 ? 123.582 38.294 33.999 1.00 25.02 180 LYS A CA 1
ATOM 744 C C . LYS A 1 117 ? 124.549 37.629 33.054 1.00 23.76 180 LYS A C 1
ATOM 745 O O . LYS A 1 117 ? 125.751 37.916 33.050 1.00 22.01 180 LYS A O 1
ATOM 751 N N . TYR A 1 118 ? 123.983 36.761 32.233 1.00 24.50 181 TYR A N 1
ATOM 752 C CA . TYR A 1 118 ? 124.713 35.931 31.273 1.00 25.84 181 TYR A CA 1
ATOM 753 C C . TYR A 1 118 ? 123.713 35.521 30.218 1.00 26.31 181 TYR A C 1
ATOM 754 O O . TYR A 1 118 ? 122.727 34.888 30.558 1.00 26.18 181 TYR A O 1
ATOM 763 N N . LYS A 1 119 ? 123.935 35.943 28.974 1.00 25.71 182 LYS A N 1
ATOM 764 C CA . LYS A 1 119 ? 123.013 35.657 27.842 1.00 25.67 182 LYS A CA 1
ATOM 765 C C . LYS A 1 119 ? 121.525 35.958 28.129 1.00 25.69 182 LYS A C 1
ATOM 766 O O . LYS A 1 119 ? 120.671 35.102 27.959 1.00 23.75 182 LYS A O 1
ATOM 772 N N . GLN A 1 120 ? 121.267 37.181 28.583 1.00 27.21 183 GLN A N 1
ATOM 773 C CA . GLN A 1 120 ? 119.934 37.689 28.892 1.00 31.53 183 GLN A CA 1
ATOM 774 C C . GLN A 1 120 ? 119.289 37.114 30.156 1.00 32.54 183 GLN A C 1
ATOM 775 O O . GLN A 1 120 ? 118.199 37.547 30.499 1.00 34.24 183 GLN A O 1
ATOM 781 N N . GLU A 1 121 ? 119.922 36.171 30.858 1.00 30.09 184 GLU A N 1
ATOM 782 C CA . GLU A 1 121 ? 119.301 35.589 32.043 1.00 32.79 184 GLU A CA 1
ATOM 783 C C . GLU A 1 121 ? 120.006 36.051 33.274 1.00 28.12 184 GLU A C 1
ATOM 784 O O . GLU A 1 121 ? 121.235 36.141 33.281 1.00 28.61 184 GLU A O 1
ATOM 790 N N . ALA A 1 122 ? 119.254 36.301 34.327 1.00 25.96 185 ALA A N 1
ATOM 791 C CA . ALA A 1 122 ? 119.833 36.520 35.641 1.00 25.44 185 ALA A CA 1
ATOM 792 C C . ALA A 1 122 ? 120.657 35.318 36.051 1.00 25.55 185 ALA A C 1
ATOM 793 O O . ALA A 1 122 ? 120.224 34.166 35.910 1.00 24.33 185 ALA A O 1
ATOM 795 N N . VAL A 1 123 ? 121.876 35.556 36.522 1.00 24.82 186 VAL A N 1
ATOM 796 C CA . VAL A 1 123 ? 122.707 34.441 37.021 1.00 24.51 186 VAL A CA 1
ATOM 797 C C . VAL A 1 123 ? 122.421 34.051 38.470 1.00 26.28 186 VAL A C 1
ATOM 798 O O . VAL A 1 123 ? 122.463 34.879 39.361 1.00 25.80 186 VAL A O 1
ATOM 802 N N . THR A 1 124 ? 122.257 32.752 38.700 1.00 26.46 187 THR A N 1
ATOM 803 C CA . THR A 1 124 ? 122.083 32.225 40.036 1.00 27.27 187 THR A CA 1
ATOM 804 C C . THR A 1 124 ? 123.447 32.178 40.721 1.00 25.75 187 THR A C 1
ATOM 805 O O . THR A 1 124 ? 124.420 31.631 40.203 1.00 26.83 187 THR A O 1
ATOM 809 N N . ASN A 1 125 ? 123.548 32.809 41.884 1.00 25.89 188 ASN A N 1
ATOM 810 C CA . ASN A 1 125 ? 124.793 32.776 42.646 1.00 23.86 188 ASN A CA 1
ATOM 811 C C . ASN A 1 125 ? 124.468 32.210 43.993 1.00 24.27 188 ASN A C 1
ATOM 812 O O . ASN A 1 125 ? 123.314 32.255 44.428 1.00 23.39 188 ASN A O 1
ATOM 817 N N . THR A 1 126 ? 125.512 31.738 44.669 1.00 23.33 189 THR A N 1
ATOM 818 C CA . THR A 1 126 ? 125.367 31.295 46.031 1.00 26.08 189 THR A CA 1
ATOM 819 C C . THR A 1 126 ? 126.431 31.897 46.867 1.00 23.80 189 THR A C 1
ATOM 820 O O . THR A 1 126 ? 127.569 31.744 46.589 1.00 24.01 189 THR A O 1
ATOM 824 N N . VAL A 1 127 ? 126.026 32.599 47.902 1.00 25.21 190 VAL A N 1
ATOM 825 C CA . VAL A 1 127 ? 126.961 33.303 48.761 1.00 25.80 190 VAL A CA 1
ATOM 826 C C . VAL A 1 127 ? 126.726 32.918 50.196 1.00 26.22 190 VAL A C 1
ATOM 827 O O . VAL A 1 127 ? 125.664 32.388 50.543 1.00 27.27 190 VAL A O 1
ATOM 831 N N . ALA A 1 128 ? 127.684 33.250 51.046 1.00 26.43 191 ALA A N 1
ATOM 832 C CA . ALA A 1 128 ? 127.504 32.982 52.465 1.00 28.35 191 ALA A CA 1
ATOM 833 C C . ALA A 1 128 ? 128.355 33.865 53.299 1.00 29.11 191 ALA A C 1
ATOM 834 O O . ALA A 1 128 ? 129.364 34.384 52.850 1.00 31.30 191 ALA A O 1
ATOM 836 N N . VAL A 1 129 ? 127.918 34.046 54.532 1.00 31.78 192 VAL A N 1
ATOM 837 C CA . VAL A 1 129 ? 128.652 34.806 55.548 1.00 31.76 192 VAL A CA 1
ATOM 838 C C . VAL A 1 129 ? 128.765 33.924 56.797 1.00 33.09 192 VAL A C 1
ATOM 839 O O . VAL A 1 129 ? 127.823 33.191 57.150 1.00 32.55 192 VAL A O 1
ATOM 843 N N . VAL A 1 130 ? 129.915 34.020 57.457 1.00 35.84 193 VAL A N 1
ATOM 844 C CA . VAL A 1 130 ? 130.209 33.281 58.712 1.00 35.34 193 VAL A CA 1
ATOM 845 C C . VAL A 1 130 ? 130.747 34.303 59.684 1.00 35.84 193 VAL A C 1
ATOM 846 O O . VAL A 1 130 ? 131.717 34.988 59.395 1.00 33.92 193 VAL A O 1
ATOM 850 N N . ALA A 1 131 ? 130.069 34.432 60.817 1.00 39.16 194 ALA A N 1
ATOM 851 C CA . ALA A 1 131 ? 130.504 35.307 61.914 1.00 41.74 194 ALA A CA 1
ATOM 852 C C . ALA A 1 131 ? 130.905 34.383 63.078 1.00 44.48 194 ALA A C 1
ATOM 853 O O . ALA A 1 131 ? 130.044 33.700 63.665 1.00 46.06 194 ALA A O 1
ATOM 855 N N . ASP A 1 132 ? 132.205 34.370 63.378 1.00 45.02 195 ASP A N 1
ATOM 856 C CA . ASP A 1 132 ? 132.818 33.479 64.394 1.00 49.61 195 ASP A CA 1
ATOM 857 C C . ASP A 1 132 ? 133.339 34.331 65.572 1.00 50.09 195 ASP A C 1
ATOM 858 O O . ASP A 1 132 ? 134.338 35.034 65.418 1.00 47.18 195 ASP A O 1
ATOM 863 N N . SER A 1 133 ? 132.686 34.246 66.733 1.00 51.44 196 SER A N 1
ATOM 864 C CA . SER A 1 133 ? 133.050 35.063 67.913 1.00 56.55 196 SER A CA 1
ATOM 865 C C . SER A 1 133 ? 134.376 34.705 68.552 1.00 58.72 196 SER A C 1
ATOM 866 O O . SER A 1 133 ? 135.049 35.584 69.082 1.00 57.50 196 SER A O 1
ATOM 869 N N . VAL A 1 134 ? 134.734 33.422 68.516 1.00 64.30 197 VAL A N 1
ATOM 870 C CA . VAL A 1 134 ? 135.965 32.949 69.165 1.00 66.12 197 VAL A CA 1
ATOM 871 C C . VAL A 1 134 ? 137.162 33.628 68.487 1.00 67.96 197 VAL A C 1
ATOM 872 O O . VAL A 1 134 ? 137.911 34.368 69.134 1.00 67.40 197 VAL A O 1
ATOM 876 N N . LYS A 1 135 ? 137.287 33.429 67.176 1.00 63.64 198 LYS A N 1
ATOM 877 C CA . LYS A 1 135 ? 138.393 34.025 66.412 1.00 61.61 198 LYS A CA 1
ATOM 878 C C . LYS A 1 135 ? 138.127 35.455 65.852 1.00 54.05 198 LYS A C 1
ATOM 879 O O . LYS A 1 135 ? 139.009 36.077 65.282 1.00 49.95 198 LYS A O 1
ATOM 885 N N . LYS A 1 136 ? 136.947 36.006 66.142 1.00 52.84 199 LYS A N 1
ATOM 886 C CA . LYS A 1 136 ? 136.605 37.422 65.869 1.00 51.73 199 LYS A CA 1
ATOM 887 C C . LYS A 1 136 ? 136.708 37.771 64.378 1.00 48.69 199 LYS A C 1
ATOM 888 O O . LYS A 1 136 ? 137.147 38.869 64.019 1.00 46.97 199 LYS A O 1
ATOM 894 N N . THR A 1 137 ? 136.325 36.815 63.531 1.00 45.05 200 THR A N 1
ATOM 895 C CA . THR A 1 137 ? 136.403 36.980 62.088 1.00 46.69 200 THR A CA 1
ATOM 896 C C . THR A 1 137 ? 135.013 36.950 61.437 1.00 46.30 200 THR A C 1
ATOM 897 O O . THR A 1 137 ? 134.078 36.245 61.883 1.00 44.96 200 THR A O 1
ATOM 901 N N . TYR A 1 138 ? 134.901 37.739 60.384 1.00 42.99 201 TYR A N 1
ATOM 902 C CA . TYR A 1 138 ? 133.840 37.582 59.388 1.00 42.52 201 TYR A CA 1
ATOM 903 C C . TYR A 1 138 ? 134.453 36.977 58.154 1.00 37.87 201 TYR A C 1
ATOM 904 O O . TYR A 1 138 ? 135.475 37.466 57.702 1.00 35.47 201 TYR A O 1
ATOM 913 N N . SER A 1 139 ? 133.815 35.937 57.609 1.00 35.93 202 SER A N 1
ATOM 914 C CA . SER A 1 139 ? 134.197 35.376 56.317 1.00 35.63 202 SER A CA 1
ATOM 915 C C . SER A 1 139 ? 133.051 35.442 55.319 1.00 32.34 202 SER A C 1
ATOM 916 O O . SER A 1 139 ? 131.891 35.268 55.698 1.00 34.17 202 SER A O 1
ATOM 919 N N . LEU A 1 140 ? 133.377 35.678 54.050 1.00 32.68 203 LEU A N 1
ATOM 920 C CA . LEU A 1 140 ? 132.376 35.761 52.953 1.00 32.67 203 LEU A CA 1
ATOM 921 C C . LEU A 1 140 ? 132.752 34.787 51.878 1.00 31.49 203 LEU A C 1
ATOM 922 O O . LEU A 1 140 ? 133.939 34.678 51.516 1.00 28.67 203 LEU A O 1
ATOM 927 N N . TYR A 1 141 ? 131.734 34.095 51.370 1.00 29.06 204 TYR A N 1
ATOM 928 C CA . TYR A 1 141 ? 131.903 33.122 50.306 1.00 29.17 204 TYR A CA 1
ATOM 929 C C . TYR A 1 141 ? 131.024 33.475 49.141 1.00 27.68 204 TYR A C 1
ATOM 930 O O . TYR A 1 141 ? 129.870 33.959 49.319 1.00 26.28 204 TYR A O 1
ATOM 939 N N . ALA A 1 142 ? 131.516 33.153 47.956 1.00 25.21 205 ALA A N 1
ATOM 940 C CA . ALA A 1 142 ? 130.738 33.308 46.733 1.00 25.30 205 ALA A CA 1
ATOM 941 C C . ALA A 1 142 ? 131.120 32.243 45.739 1.00 25.34 205 ALA A C 1
ATOM 942 O O . ALA A 1 142 ? 132.314 32.172 45.322 1.00 23.24 205 ALA A O 1
ATOM 944 N N . ASN A 1 143 ? 130.134 31.394 45.409 1.00 25.08 206 ASN A N 1
ATOM 945 C CA . ASN A 1 143 ? 130.270 30.439 44.321 1.00 27.21 206 ASN A CA 1
ATOM 946 C C . ASN A 1 143 ? 131.514 29.506 44.502 1.00 30.74 206 ASN A C 1
ATOM 947 O O . ASN A 1 143 ? 132.197 29.151 43.515 1.00 31.16 206 ASN A O 1
ATOM 952 N N . GLY A 1 144 ? 131.784 29.128 45.760 1.00 29.88 207 GLY A N 1
ATOM 953 C CA . GLY A 1 144 ? 132.797 28.122 46.091 1.00 32.39 207 GLY A CA 1
ATOM 954 C C . GLY A 1 144 ? 134.115 28.691 46.552 1.00 33.52 207 GLY A C 1
ATOM 955 O O . GLY A 1 144 ? 134.991 27.934 46.914 1.00 34.60 207 GLY A O 1
ATOM 956 N N . THR A 1 145 ? 134.268 30.020 46.540 1.00 30.46 208 THR A N 1
ATOM 957 C CA . THR A 1 145 ? 135.496 30.666 46.919 1.00 29.05 208 THR A CA 1
ATOM 958 C C . THR A 1 145 ? 135.183 31.427 48.182 1.00 31.96 208 THR A C 1
ATOM 959 O O . THR A 1 145 ? 134.119 32.062 48.279 1.00 29.01 208 THR A O 1
ATOM 963 N N . LYS A 1 146 ? 136.088 31.332 49.158 1.00 31.97 209 LYS A N 1
ATOM 964 C CA . LYS A 1 146 ? 136.096 32.215 50.306 1.00 32.72 209 LYS A CA 1
ATOM 965 C C . LYS A 1 146 ? 136.749 33.469 49.815 1.00 31.66 209 LYS A C 1
ATOM 966 O O . LYS A 1 146 ? 137.983 33.555 49.694 1.00 30.52 209 LYS A O 1
ATOM 972 N N . VAL A 1 147 ? 135.923 34.457 49.543 1.00 29.02 210 VAL A N 1
ATOM 973 C CA . VAL A 1 147 ? 136.401 35.646 48.892 1.00 29.68 210 VAL A CA 1
ATOM 974 C C . VAL A 1 147 ? 137.068 36.581 49.869 1.00 31.40 210 VAL A C 1
ATOM 975 O O . VAL A 1 147 ? 137.860 37.400 49.447 1.00 34.55 210 VAL A O 1
ATOM 979 N N . VAL A 1 148 ? 136.765 36.478 51.155 1.00 31.54 211 VAL A N 1
ATOM 980 C CA . VAL A 1 148 ? 137.475 37.265 52.155 1.00 34.85 211 VAL A CA 1
ATOM 981 C C . VAL A 1 148 ? 137.229 36.740 53.564 1.00 36.43 211 VAL A C 1
ATOM 982 O O . VAL A 1 148 ? 136.141 36.231 53.869 1.00 35.54 211 VAL A O 1
ATOM 986 N N . GLU A 1 149 ? 138.274 36.811 54.385 1.00 38.09 212 GLU A N 1
ATOM 987 C CA . GLU A 1 149 ? 138.197 36.535 55.818 1.00 44.21 212 GLU A CA 1
ATOM 988 C C . GLU A 1 149 ? 138.954 37.653 56.519 1.00 45.71 212 GLU A C 1
ATOM 989 O O . GLU A 1 149 ? 140.113 37.892 56.202 1.00 50.32 212 GLU A O 1
ATOM 995 N N . LYS A 1 150 ? 138.310 38.356 57.442 1.00 43.63 213 LYS A N 1
ATOM 996 C CA . LYS A 1 150 ? 138.981 39.415 58.175 1.00 45.92 213 LYS A CA 1
ATOM 997 C C . LYS A 1 150 ? 138.705 39.327 59.672 1.00 50.57 213 LYS A C 1
ATOM 998 O O . LYS A 1 150 ? 137.537 39.323 60.102 1.00 49.04 213 LYS A O 1
ATOM 1004 N N . LYS A 1 151 ? 139.781 39.266 60.460 1.00 49.93 214 LYS A N 1
ATOM 1005 C CA . LYS A 1 151 ? 139.719 39.452 61.907 1.00 50.07 214 LYS A CA 1
ATOM 1006 C C . LYS A 1 151 ? 139.565 40.951 62.212 1.00 49.55 214 LYS A C 1
ATOM 1007 O O . LYS A 1 151 ? 140.262 41.779 61.633 1.00 48.83 214 LYS A O 1
ATOM 1013 N N . VAL A 1 152 ? 138.625 41.313 63.082 1.00 52.48 215 VAL A N 1
ATOM 1014 C CA . VAL A 1 152 ? 138.396 42.734 63.417 1.00 58.38 215 VAL A CA 1
ATOM 1015 C C . VAL A 1 152 ? 138.427 42.904 64.932 1.00 61.38 215 VAL A C 1
ATOM 1016 O O . VAL A 1 152 ? 137.976 42.023 65.667 1.00 57.19 215 VAL A O 1
ATOM 1020 N N . ASP A 1 153 ? 138.984 44.025 65.384 1.00 67.83 216 ASP A N 1
ATOM 1021 C CA . ASP A 1 153 ? 139.079 44.298 66.822 1.00 74.51 216 ASP A CA 1
ATOM 1022 C C . ASP A 1 153 ? 137.693 44.544 67.378 1.00 70.45 216 ASP A C 1
ATOM 1023 O O . ASP A 1 153 ? 137.327 43.938 68.371 1.00 71.08 216 ASP A O 1
ATOM 1028 N N . ASN A 1 154 ? 136.916 45.394 66.710 1.00 72.93 217 ASN A N 1
ATOM 1029 C CA . ASN A 1 154 ? 135.530 45.695 67.114 1.00 75.27 217 ASN A CA 1
ATOM 1030 C C . ASN A 1 154 ? 134.482 44.678 66.645 1.00 67.48 217 ASN A C 1
ATOM 1031 O O . ASN A 1 154 ? 133.432 45.052 66.140 1.00 66.57 217 ASN A O 1
ATOM 1036 N N . PHE A 1 155 ? 134.728 43.399 66.892 1.00 62.14 218 PHE A N 1
ATOM 1037 C CA . PHE A 1 155 ? 133.827 42.354 66.448 1.00 56.13 218 PHE A CA 1
ATOM 1038 C C . PHE A 1 155 ? 132.451 42.483 67.067 1.00 52.97 218 PHE A C 1
ATOM 1039 O O . PHE A 1 155 ? 132.315 42.895 68.201 1.00 51.00 218 PHE A O 1
ATOM 1047 N N . LEU A 1 156 ? 131.437 42.157 66.282 1.00 49.69 219 LEU A N 1
ATOM 1048 C CA . LEU A 1 156 ? 130.052 42.183 66.728 1.00 48.70 219 LEU A CA 1
ATOM 1049 C C . LEU A 1 156 ? 129.331 40.944 66.217 1.00 46.92 219 LEU A C 1
ATOM 1050 O O . LEU A 1 156 ? 129.384 40.643 65.036 1.00 47.92 219 LEU A O 1
ATOM 1055 N N . ASN A 1 157 ? 128.662 40.222 67.092 1.00 46.23 220 ASN A N 1
ATOM 1056 C CA . ASN A 1 157 ? 127.695 39.234 66.651 1.00 46.98 220 ASN A CA 1
ATOM 1057 C C . ASN A 1 157 ? 126.279 39.723 66.974 1.00 47.83 220 ASN A C 1
ATOM 1058 O O . ASN A 1 157 ? 126.102 40.849 67.474 1.00 49.19 220 ASN A O 1
ATOM 1063 N N . ILE A 1 158 ? 125.276 38.896 66.692 1.00 46.32 221 ILE A N 1
ATOM 1064 C CA . ILE A 1 158 ? 123.890 39.338 66.825 1.00 47.69 221 ILE A CA 1
ATOM 1065 C C . ILE A 1 158 ? 123.566 39.771 68.263 1.00 51.56 221 ILE A C 1
ATOM 1066 O O . ILE A 1 158 ? 122.816 40.741 68.464 1.00 51.67 221 ILE A O 1
ATOM 1071 N N . LYS A 1 159 ? 124.139 39.080 69.248 1.00 53.73 222 LYS A N 1
ATOM 1072 C CA . LYS A 1 159 ? 123.895 39.427 70.655 1.00 60.58 222 LYS A CA 1
ATOM 1073 C C . LYS A 1 159 ? 124.657 40.644 71.136 1.00 59.10 222 LYS A C 1
ATOM 1074 O O . LYS A 1 159 ? 124.233 41.294 72.095 1.00 61.94 222 LYS A O 1
ATOM 1080 N N . ASP A 1 160 ? 125.757 40.976 70.475 1.00 55.21 223 ASP A N 1
ATOM 1081 C CA . ASP A 1 160 ? 126.504 42.199 70.804 1.00 54.77 223 ASP A CA 1
ATOM 1082 C C . ASP A 1 160 ? 125.784 43.499 70.440 1.00 53.91 223 ASP A C 1
ATOM 1083 O O . ASP A 1 160 ? 126.058 44.532 71.029 1.00 54.25 223 ASP A O 1
ATOM 1088 N N . ILE A 1 161 ? 124.855 43.444 69.489 1.00 52.07 224 ILE A N 1
ATOM 1089 C CA . ILE A 1 161 ? 124.153 44.634 69.035 1.00 52.37 224 ILE A CA 1
ATOM 1090 C C . ILE A 1 161 ? 122.928 44.817 69.905 1.00 52.42 224 ILE A C 1
ATOM 1091 O O . ILE A 1 161 ? 122.143 43.893 70.062 1.00 53.56 224 ILE A O 1
ATOM 1096 N N . LYS A 1 162 ? 122.753 46.015 70.455 1.00 53.81 225 LYS A N 1
ATOM 1097 C CA . LYS A 1 162 ? 121.760 46.232 71.497 1.00 55.98 225 LYS A CA 1
ATOM 1098 C C . LYS A 1 162 ? 120.338 46.401 70.878 1.00 53.90 225 LYS A C 1
ATOM 1099 O O . LYS A 1 162 ? 120.150 47.157 69.907 1.00 51.78 225 LYS A O 1
ATOM 1105 N N . GLY A 1 163 ? 119.378 45.624 71.395 1.00 51.65 226 GLY A N 1
ATOM 1106 C CA . GLY A 1 163 ? 117.964 45.728 71.036 1.00 51.46 226 GLY A CA 1
ATOM 1107 C C . GLY A 1 163 ? 117.569 45.200 69.659 1.00 49.84 226 GLY A C 1
ATOM 1108 O O . GLY A 1 163 ? 116.615 45.696 69.063 1.00 49.68 226 GLY A O 1
ATOM 1109 N N . ILE A 1 164 ? 118.286 44.201 69.150 1.00 48.35 227 ILE A N 1
ATOM 1110 C CA . ILE A 1 164 ? 117.885 43.499 67.925 1.00 47.19 227 ILE A CA 1
ATOM 1111 C C . ILE A 1 164 ? 116.439 43.014 68.085 1.00 48.86 227 ILE A C 1
ATOM 1112 O O . ILE A 1 164 ? 116.110 42.305 69.037 1.00 48.68 227 ILE A O 1
ATOM 1117 N N . ASP A 1 165 ? 115.555 43.507 67.223 1.00 48.20 228 ASP A N 1
ATOM 1118 C CA . ASP A 1 165 ? 114.136 43.128 67.281 1.00 48.72 228 ASP A CA 1
ATOM 1119 C C . ASP A 1 165 ? 113.504 42.810 65.927 1.00 47.35 228 ASP A C 1
ATOM 1120 O O . ASP A 1 165 ? 112.308 42.586 65.868 1.00 47.83 228 ASP A O 1
ATOM 1125 N N . TYR A 1 166 ? 114.290 42.805 64.852 1.00 45.30 229 TYR A N 1
ATOM 1126 C CA . TYR A 1 166 ? 113.736 42.634 63.523 1.00 44.32 229 TYR A CA 1
ATOM 1127 C C . TYR A 1 166 ? 114.665 41.801 62.639 1.00 42.89 229 TYR A C 1
ATOM 1128 O O . TYR A 1 166 ? 115.858 42.094 62.511 1.00 40.53 229 TYR A O 1
ATOM 1137 N N . TYR A 1 167 ? 114.110 40.737 62.057 1.00 43.06 230 TYR A N 1
ATOM 1138 C CA . TYR A 1 167 ? 114.833 39.870 61.139 1.00 41.78 230 TYR A CA 1
ATOM 1139 C C . TYR A 1 167 ? 114.103 39.858 59.816 1.00 41.28 230 TYR A C 1
ATOM 1140 O O . TYR A 1 167 ? 112.900 39.583 59.766 1.00 43.36 230 TYR A O 1
ATOM 1149 N N . MET A 1 168 ? 114.827 40.144 58.749 1.00 40.11 231 MET A N 1
ATOM 1150 C CA . MET A 1 168 ? 114.210 40.448 57.460 1.00 40.31 231 MET A CA 1
ATOM 1151 C C . MET A 1 168 ? 114.935 39.773 56.314 1.00 37.30 231 MET A C 1
ATOM 1152 O O . MET A 1 168 ? 116.156 39.727 56.310 1.00 35.32 231 MET A O 1
ATOM 1157 N N . LEU A 1 169 ? 114.169 39.309 55.332 1.00 36.17 232 LEU A N 1
ATOM 1158 C CA . LEU A 1 169 ? 114.723 38.889 54.053 1.00 35.81 232 LEU A CA 1
ATOM 1159 C C . LEU A 1 169 ? 114.679 40.061 53.053 1.00 33.96 232 LEU A C 1
ATOM 1160 O O . LEU A 1 169 ? 113.719 40.800 52.967 1.00 33.03 232 LEU A O 1
ATOM 1165 N N . GLY A 1 170 ? 115.757 40.203 52.316 1.00 32.73 233 GLY A N 1
ATOM 1166 C CA . GLY A 1 170 ? 115.839 41.182 51.221 1.00 33.26 233 GLY A CA 1
ATOM 1167 C C . GLY A 1 170 ? 115.724 42.656 51.627 1.00 33.04 233 GLY A C 1
ATOM 1168 O O . GLY A 1 170 ? 115.300 43.477 50.820 1.00 33.58 233 GLY A O 1
ATOM 1169 N N . GLY A 1 171 ? 116.144 42.968 52.851 1.00 31.92 234 GLY A N 1
ATOM 1170 C CA . GLY A 1 171 ? 116.379 44.331 53.262 1.00 32.69 234 GLY A CA 1
ATOM 1171 C C . GLY A 1 171 ? 116.843 44.384 54.705 1.00 34.05 234 GLY A C 1
ATOM 1172 O O . GLY A 1 171 ? 117.074 43.356 55.329 1.00 34.31 234 GLY A O 1
ATOM 1173 N N . VAL A 1 172 ? 116.961 45.605 55.217 1.00 34.82 235 VAL A N 1
ATOM 1174 C CA . VAL A 1 172 ? 117.286 45.891 56.603 1.00 35.57 235 VAL A CA 1
ATOM 1175 C C . VAL A 1 172 ? 116.275 46.929 57.120 1.00 36.12 235 VAL A C 1
ATOM 1176 O O . VAL A 1 172 ? 116.159 48.009 56.570 1.00 35.29 235 VAL A O 1
ATOM 1180 N N . LYS A 1 173 ? 115.581 46.614 58.200 1.00 38.04 236 LYS A N 1
ATOM 1181 C CA . LYS A 1 173 ? 114.577 47.522 58.757 1.00 41.01 236 LYS A CA 1
ATOM 1182 C C . LYS A 1 173 ? 115.326 48.548 59.638 1.00 41.56 236 LYS A C 1
ATOM 1183 O O . LYS A 1 173 ? 115.905 48.186 60.667 1.00 40.11 236 LYS A O 1
ATOM 1189 N N . ARG A 1 174 ? 115.343 49.804 59.186 1.00 42.54 237 ARG A N 1
ATOM 1190 C CA . ARG A 1 174 ? 116.047 50.901 59.869 1.00 43.80 237 ARG A CA 1
ATOM 1191 C C . ARG A 1 174 ? 115.066 52.025 60.165 1.00 44.92 237 ARG A C 1
ATOM 1192 O O . ARG A 1 174 ? 114.463 52.571 59.248 1.00 43.58 237 ARG A O 1
ATOM 1200 N N . ALA A 1 175 ? 114.889 52.343 61.442 1.00 47.08 238 ALA A N 1
ATOM 1201 C CA . ALA A 1 175 ? 113.940 53.362 61.872 1.00 49.74 238 ALA A CA 1
ATOM 1202 C C . ALA A 1 175 ? 112.564 53.099 61.254 1.00 50.55 238 ALA A C 1
ATOM 1203 O O . ALA A 1 175 ? 111.987 53.982 60.635 1.00 49.64 238 ALA A O 1
ATOM 1205 N N . GLY A 1 176 ? 112.072 51.866 61.402 1.00 51.14 239 GLY A N 1
ATOM 1206 C CA . GLY A 1 176 ? 110.761 51.461 60.867 1.00 51.20 239 GLY A CA 1
ATOM 1207 C C . GLY A 1 176 ? 110.598 51.401 59.338 1.00 51.00 239 GLY A C 1
ATOM 1208 O O . GLY A 1 176 ? 109.470 51.288 58.845 1.00 49.10 239 GLY A O 1
ATOM 1209 N N . LYS A 1 177 ? 111.705 51.471 58.582 1.00 48.15 240 LYS A N 1
ATOM 1210 C CA . LYS A 1 177 ? 111.655 51.570 57.121 1.00 47.40 240 LYS A CA 1
ATOM 1211 C C . LYS A 1 177 ? 112.621 50.566 56.516 1.00 45.87 240 LYS A C 1
ATOM 1212 O O . LYS A 1 177 ? 113.732 50.401 57.027 1.00 43.02 240 LYS A O 1
ATOM 1218 N N . THR A 1 178 ? 112.208 49.947 55.404 1.00 42.99 241 THR A N 1
ATOM 1219 C CA . THR A 1 178 ? 113.046 48.991 54.673 1.00 39.79 241 THR A CA 1
ATOM 1220 C C . THR A 1 178 ? 114.115 49.733 53.924 1.00 38.00 241 THR A C 1
ATOM 1221 O O . THR A 1 178 ? 113.823 50.623 53.140 1.00 39.62 241 THR A O 1
ATOM 1225 N N . ALA A 1 179 ? 115.365 49.374 54.165 1.00 37.27 242 ALA A N 1
ATOM 1226 C CA . ALA A 1 179 ? 116.503 49.917 53.440 1.00 34.28 242 ALA A CA 1
ATOM 1227 C C . ALA A 1 179 ? 117.182 48.808 52.660 1.00 32.84 242 ALA A C 1
ATOM 1228 O O . ALA A 1 179 ? 117.090 47.647 53.031 1.00 31.32 242 ALA A O 1
ATOM 1230 N N . PHE A 1 180 ? 117.917 49.187 51.615 1.00 30.68 243 PHE A N 1
ATOM 1231 C CA . PHE A 1 180 ? 118.738 48.277 50.872 1.00 30.47 243 PHE A CA 1
ATOM 1232 C C . PHE A 1 180 ? 117.901 47.176 50.229 1.00 29.69 243 PHE A C 1
ATOM 1233 O O . PHE A 1 180 ? 118.322 46.014 50.180 1.00 28.59 243 PHE A O 1
ATOM 1241 N N . GLY A 1 181 ? 116.706 47.541 49.756 1.00 29.56 244 GLY A N 1
ATOM 1242 C CA . GLY A 1 181 ? 115.745 46.531 49.307 1.00 30.45 244 GLY A CA 1
ATOM 1243 C C . GLY A 1 181 ? 116.260 45.715 48.143 1.00 28.20 244 GLY A C 1
ATOM 1244 O O . GLY A 1 181 ? 116.754 46.275 47.191 1.00 28.72 244 GLY A O 1
ATOM 1245 N N . PHE A 1 182 ? 116.178 44.392 48.254 1.00 28.98 245 PHE A N 1
ATOM 1246 C CA . PHE A 1 182 ? 116.682 43.451 47.250 1.00 27.01 245 PHE A CA 1
ATOM 1247 C C . PHE A 1 182 ? 115.656 43.258 46.124 1.00 27.80 245 PHE A C 1
ATOM 1248 O O . PHE A 1 182 ? 114.444 43.209 46.381 1.00 29.30 245 PHE A O 1
ATOM 1256 N N . ASN A 1 183 ? 116.145 43.157 44.896 1.00 27.79 246 ASN A N 1
ATOM 1257 C CA . ASN A 1 183 ? 115.316 42.966 43.696 1.00 30.35 246 ASN A CA 1
ATOM 1258 C C . ASN A 1 183 ? 115.717 41.643 43.017 1.00 30.30 246 ASN A C 1
ATOM 1259 O O . ASN A 1 183 ? 116.783 41.545 42.415 1.00 27.64 246 ASN A O 1
ATOM 1264 N N . GLY A 1 184 ? 114.871 40.638 43.152 1.00 30.71 247 GLY A N 1
ATOM 1265 C CA . GLY A 1 184 ? 115.235 39.295 42.701 1.00 30.01 247 GLY A CA 1
ATOM 1266 C C . GLY A 1 184 ? 114.504 38.191 43.427 1.00 30.88 247 GLY A C 1
ATOM 1267 O O . GLY A 1 184 ? 113.508 38.421 44.114 1.00 31.43 247 GLY A O 1
ATOM 1268 N N . THR A 1 185 ? 115.030 36.983 43.285 1.00 30.61 248 THR A N 1
ATOM 1269 C CA . THR A 1 185 ? 114.505 35.820 43.958 1.00 32.61 248 THR A CA 1
ATOM 1270 C C . THR A 1 185 ? 115.555 35.270 44.883 1.00 30.51 248 THR A C 1
ATOM 1271 O O . THR A 1 185 ? 116.673 34.946 44.436 1.00 30.46 248 THR A O 1
ATOM 1275 N N . LEU A 1 186 ? 115.198 35.142 46.156 1.00 30.39 249 LEU A N 1
ATOM 1276 C CA . LEU A 1 186 ? 115.976 34.298 47.060 1.00 31.52 249 LEU A CA 1
ATOM 1277 C C . LEU A 1 186 ? 115.514 32.843 46.788 1.00 33.72 249 LEU A C 1
ATOM 1278 O O . LEU A 1 186 ? 114.403 32.409 47.210 1.00 32.42 249 LEU A O 1
ATOM 1283 N N . GLU A 1 187 ? 116.354 32.116 46.045 1.00 34.37 250 GLU A N 1
ATOM 1284 C CA . GLU A 1 187 ? 116.007 30.759 45.620 1.00 36.84 250 GLU A CA 1
ATOM 1285 C C . GLU A 1 187 ? 115.952 29.830 46.817 1.00 39.10 250 GLU A C 1
ATOM 1286 O O . GLU A 1 187 ? 114.966 29.064 46.998 1.00 41.47 250 GLU A O 1
ATOM 1292 N N . ASN A 1 188 ? 116.976 29.935 47.648 1.00 35.08 251 ASN A N 1
ATOM 1293 C CA . ASN A 1 188 ? 117.006 29.229 48.920 1.00 36.60 251 ASN A CA 1
ATOM 1294 C C . ASN A 1 188 ? 117.857 30.026 49.901 1.00 35.49 251 ASN A C 1
ATOM 1295 O O . ASN A 1 188 ? 118.934 30.489 49.547 1.00 36.36 251 ASN A O 1
ATOM 1300 N N . ILE A 1 189 ? 117.387 30.167 51.134 1.00 37.29 252 ILE A N 1
ATOM 1301 C CA . ILE A 1 189 ? 118.179 30.814 52.161 1.00 37.09 252 ILE A CA 1
ATOM 1302 C C . ILE A 1 189 ? 118.130 30.002 53.434 1.00 36.96 252 ILE A C 1
ATOM 1303 O O . ILE A 1 189 ? 117.055 29.628 53.879 1.00 41.72 252 ILE A O 1
ATOM 1308 N N . LYS A 1 190 ? 119.295 29.749 54.014 1.00 36.92 253 LYS A N 1
ATOM 1309 C CA . LYS A 1 190 ? 119.415 29.005 55.258 1.00 38.27 253 LYS A CA 1
ATOM 1310 C C . LYS A 1 190 ? 120.124 29.803 56.349 1.00 36.25 253 LYS A C 1
ATOM 1311 O O . LYS A 1 190 ? 121.231 30.264 56.162 1.00 35.28 253 LYS A O 1
ATOM 1317 N N . PHE A 1 191 ? 119.494 29.912 57.504 1.00 37.34 254 PHE A N 1
ATOM 1318 C CA . PHE A 1 191 ? 120.118 30.525 58.688 1.00 38.59 254 PHE A CA 1
ATOM 1319 C C . PHE A 1 191 ? 120.587 29.428 59.655 1.00 39.79 254 PHE A C 1
ATOM 1320 O O . PHE A 1 191 ? 119.813 28.513 59.961 1.00 39.94 254 PHE A O 1
ATOM 1328 N N . PHE A 1 192 ? 121.847 29.509 60.083 1.00 40.63 255 PHE A N 1
ATOM 1329 C CA . PHE A 1 192 ? 122.431 28.612 61.088 1.00 43.17 255 PHE A CA 1
ATOM 1330 C C . PHE A 1 192 ? 122.884 29.483 62.227 1.00 44.41 255 PHE A C 1
ATOM 1331 O O . PHE A 1 192 ? 123.376 30.580 61.993 1.00 41.90 255 PHE A O 1
ATOM 1339 N N . ASN A 1 193 ? 122.743 28.981 63.455 1.00 46.44 256 ASN A N 1
ATOM 1340 C CA . ASN A 1 193 ? 123.108 29.748 64.665 1.00 47.29 256 ASN A CA 1
ATOM 1341 C C . ASN A 1 193 ? 124.475 29.355 65.238 1.00 46.72 256 ASN A C 1
ATOM 1342 O O . ASN A 1 193 ? 124.682 29.350 66.451 1.00 46.90 256 ASN A O 1
ATOM 1347 N N . SER A 1 194 ? 125.396 29.049 64.344 1.00 43.89 257 SER A N 1
ATOM 1348 C CA . SER A 1 194 ? 126.767 28.736 64.712 1.00 45.53 257 SER A CA 1
ATOM 1349 C C . SER A 1 194 ? 127.611 29.119 63.511 1.00 45.12 257 SER A C 1
ATOM 1350 O O . SER A 1 194 ? 127.078 29.267 62.403 1.00 44.77 257 SER A O 1
ATOM 1353 N N . ALA A 1 195 ? 128.904 29.303 63.754 1.00 45.17 258 ALA A N 1
ATOM 1354 C CA . ALA A 1 195 ? 129.887 29.506 62.721 1.00 45.75 258 ALA A CA 1
ATOM 1355 C C . ALA A 1 195 ? 130.304 28.185 62.064 1.00 47.45 258 ALA A C 1
ATOM 1356 O O . ALA A 1 195 ? 131.049 27.409 62.669 1.00 48.79 258 ALA A O 1
ATOM 1358 N N . LEU A 1 196 ? 129.853 27.933 60.833 1.00 46.80 259 LEU A N 1
ATOM 1359 C CA . LEU A 1 196 ? 130.219 26.684 60.119 1.00 49.23 259 LEU A CA 1
ATOM 1360 C C . LEU A 1 196 ? 131.632 26.761 59.573 1.00 53.62 259 LEU A C 1
ATOM 1361 O O . LEU A 1 196 ? 132.118 27.856 59.260 1.00 54.20 259 LEU A O 1
ATOM 1366 N N . ASP A 1 197 ? 132.299 25.609 59.445 1.00 56.72 260 ASP A N 1
ATOM 1367 C CA . ASP A 1 197 ? 133.718 25.618 59.038 1.00 62.61 260 ASP A CA 1
ATOM 1368 C C . ASP A 1 197 ? 133.904 25.846 57.543 1.00 59.30 260 ASP A C 1
ATOM 1369 O O . ASP A 1 197 ? 133.005 25.552 56.723 1.00 59.08 260 ASP A O 1
ATOM 1374 N N . GLU A 1 198 ? 135.093 26.341 57.212 1.00 51.85 261 GLU A N 1
ATOM 1375 C CA . GLU A 1 198 ? 135.434 26.740 55.851 1.00 55.26 261 GLU A CA 1
ATOM 1376 C C . GLU A 1 198 ? 135.029 25.756 54.729 1.00 57.34 261 GLU A C 1
ATOM 1377 O O . GLU A 1 198 ? 134.314 26.145 53.780 1.00 56.57 261 GLU A O 1
ATOM 1383 N N . GLU A 1 199 ? 135.477 24.506 54.829 1.00 53.03 262 GLU A N 1
ATOM 1384 C CA . GLU A 1 199 ? 135.230 23.539 53.765 1.00 54.02 262 GLU A CA 1
ATOM 1385 C C . GLU A 1 199 ? 133.769 23.202 53.621 1.00 47.64 262 GLU A C 1
ATOM 1386 O O . GLU A 1 199 ? 133.312 22.980 52.500 1.00 50.66 262 GLU A O 1
ATOM 1392 N N . THR A 1 200 ? 133.016 23.176 54.711 1.00 45.88 263 THR A N 1
ATOM 1393 C CA . THR A 1 200 ? 131.557 22.961 54.591 1.00 47.90 263 THR A CA 1
ATOM 1394 C C . THR A 1 200 ? 130.868 24.113 53.773 1.00 44.74 263 THR A C 1
ATOM 1395 O O . THR A 1 200 ? 130.009 23.862 52.921 1.00 47.60 263 THR A O 1
ATOM 1399 N N . VAL A 1 201 ? 131.268 25.350 54.002 1.00 43.94 264 VAL A N 1
ATOM 1400 C CA . VAL A 1 201 ? 130.565 26.504 53.366 1.00 44.01 264 VAL A CA 1
ATOM 1401 C C . VAL A 1 201 ? 131.037 26.667 51.934 1.00 40.11 264 VAL A C 1
ATOM 1402 O O . VAL A 1 201 ? 130.250 27.005 51.055 1.00 37.94 264 VAL A O 1
ATOM 1406 N N . LYS A 1 202 ? 132.322 26.414 51.683 1.00 41.34 265 LYS A N 1
ATOM 1407 C CA . LYS A 1 202 ? 132.788 26.358 50.301 1.00 39.55 265 LYS A CA 1
ATOM 1408 C C . LYS A 1 202 ? 131.910 25.442 49.501 1.00 37.64 265 LYS A C 1
ATOM 1409 O O . LYS A 1 202 ? 131.352 25.819 48.467 1.00 38.51 265 LYS A O 1
ATOM 1415 N N . LYS A 1 203 ? 131.731 24.243 50.021 1.00 40.35 266 LYS A N 1
ATOM 1416 C CA . LYS A 1 203 ? 130.964 23.223 49.326 1.00 41.53 266 LYS A CA 1
ATOM 1417 C C . LYS A 1 203 ? 129.516 23.624 49.148 1.00 37.10 266 LYS A C 1
ATOM 1418 O O . LYS A 1 203 ? 128.942 23.369 48.121 1.00 38.61 266 LYS A O 1
ATOM 1424 N N . MET A 1 204 ? 128.909 24.241 50.157 1.00 38.98 267 MET A N 1
ATOM 1425 C CA . MET A 1 204 ? 127.516 24.700 50.042 1.00 37.98 267 MET A CA 1
ATOM 1426 C C . MET A 1 204 ? 127.319 25.783 48.975 1.00 34.87 267 MET A C 1
ATOM 1427 O O . MET A 1 204 ? 126.241 25.884 48.377 1.00 36.03 267 MET A O 1
ATOM 1432 N N . THR A 1 205 ? 128.355 26.580 48.748 1.00 33.50 268 THR A N 1
ATOM 1433 C CA . THR A 1 205 ? 128.290 27.711 47.783 1.00 34.39 268 THR A CA 1
ATOM 1434 C C . THR A 1 205 ? 128.719 27.334 46.360 1.00 35.27 268 THR A C 1
ATOM 1435 O O . THR A 1 205 ? 128.507 28.138 45.425 1.00 33.20 268 THR A O 1
ATOM 1439 N N . THR A 1 206 ? 129.229 26.097 46.190 1.00 31.94 269 THR A N 1
ATOM 1440 C CA . THR A 1 206 ? 129.629 25.598 44.892 1.00 31.47 269 THR A CA 1
ATOM 1441 C C . THR A 1 206 ? 128.413 25.435 44.020 1.00 29.44 269 THR A C 1
ATOM 1442 O O . THR A 1 206 ? 127.362 25.010 44.483 1.00 34.05 269 THR A O 1
ATOM 1446 N N . ASN A 1 207 ? 128.514 25.850 42.760 1.00 26.36 270 ASN A N 1
ATOM 1447 C CA . ASN A 1 207 ? 127.320 25.839 41.864 1.00 27.73 270 ASN A CA 1
ATOM 1448 C C . ASN A 1 207 ? 127.785 25.866 40.403 1.00 26.82 270 ASN A C 1
ATOM 1449 O O . ASN A 1 207 ? 128.994 25.729 40.137 1.00 29.28 270 ASN A O 1
ATOM 1454 N N . ALA A 1 208 ? 126.871 26.061 39.467 1.00 27.63 271 ALA A N 1
ATOM 1455 C CA . ALA A 1 208 ? 127.237 26.157 38.034 1.00 29.58 271 ALA A CA 1
ATOM 1456 C C . ALA A 1 208 ? 128.279 27.250 37.698 1.00 30.54 271 ALA A C 1
ATOM 1457 O O . ALA A 1 208 ? 129.139 27.074 36.794 1.00 30.30 271 ALA A O 1
ATOM 1459 N N . VAL A 1 209 ? 128.250 28.365 38.421 1.00 27.75 272 VAL A N 1
ATOM 1460 C CA . VAL A 1 209 ? 129.255 29.418 38.159 1.00 24.85 272 VAL A CA 1
ATOM 1461 C C . VAL A 1 209 ? 130.676 28.928 38.431 1.00 25.87 272 VAL A C 1
ATOM 1462 O O . VAL A 1 209 ? 131.600 29.240 37.659 1.00 21.45 272 VAL A O 1
ATOM 1466 N N . THR A 1 210 ? 130.848 28.211 39.548 1.00 28.16 273 THR A N 1
ATOM 1467 C CA . THR A 1 210 ? 132.143 27.600 39.925 1.00 28.75 273 THR A CA 1
ATOM 1468 C C . THR A 1 210 ? 132.801 26.783 38.795 1.00 26.39 273 THR A C 1
ATOM 1469 O O . THR A 1 210 ? 134.004 26.838 38.604 1.00 25.15 273 THR A O 1
ATOM 1473 N N . GLY A 1 211 ? 131.978 26.103 38.024 1.00 25.07 274 GLY A N 1
ATOM 1474 C CA . GLY A 1 211 ? 132.417 25.346 36.867 1.00 26.24 274 GLY A CA 1
ATOM 1475 C C . GLY A 1 211 ? 132.950 26.116 35.674 1.00 26.51 274 GLY A C 1
ATOM 1476 O O . GLY A 1 211 ? 133.480 25.505 34.772 1.00 25.51 274 GLY A O 1
ATOM 1477 N N . HIS A 1 212 ? 132.865 27.448 35.647 1.00 23.70 275 HIS A N 1
ATOM 1478 C CA . HIS A 1 212 ? 133.349 28.206 34.509 1.00 24.58 275 HIS A CA 1
ATOM 1479 C C . HIS A 1 212 ? 134.818 28.611 34.678 1.00 23.88 275 HIS A C 1
ATOM 1480 O O . HIS A 1 212 ? 135.308 29.490 33.998 1.00 31.17 275 HIS A O 1
ATOM 1487 N N . LEU A 1 213 ? 135.545 27.968 35.570 1.00 23.08 276 LEU A N 1
ATOM 1488 C CA . LEU A 1 213 ? 136.928 28.323 35.762 1.00 22.57 276 LEU A CA 1
ATOM 1489 C C . LEU A 1 213 ? 137.776 27.229 35.181 1.00 23.57 276 LEU A C 1
ATOM 1490 O O . LEU A 1 213 ? 137.647 26.104 35.607 1.00 21.13 276 LEU A O 1
ATOM 1495 N N . ILE A 1 214 ? 138.660 27.553 34.243 1.00 19.64 277 ILE A N 1
ATOM 1496 C CA . ILE A 1 214 ? 139.609 26.592 33.743 1.00 21.66 277 ILE A CA 1
ATOM 1497 C C . ILE A 1 214 ? 140.825 26.482 34.698 1.00 21.99 277 ILE A C 1
ATOM 1498 O O . ILE A 1 214 ? 141.342 25.380 34.966 1.00 21.61 277 ILE A O 1
ATOM 1503 N N . TYR A 1 215 ? 141.316 27.630 35.120 1.00 18.82 278 TYR A N 1
ATOM 1504 C CA . TYR A 1 215 ? 142.377 27.741 36.108 1.00 19.59 278 TYR A CA 1
ATOM 1505 C C . TYR A 1 215 ? 141.692 28.200 37.426 1.00 19.91 278 TYR A C 1
ATOM 1506 O O . TYR A 1 215 ? 140.888 29.153 37.426 1.00 17.88 278 TYR A O 1
ATOM 1515 N N . THR A 1 216 ? 141.971 27.480 38.501 1.00 19.76 279 THR A N 1
ATOM 1516 C CA . THR A 1 216 ? 141.478 27.792 39.838 1.00 20.93 279 THR A CA 1
ATOM 1517 C C . THR A 1 216 ? 142.639 27.916 40.797 1.00 19.40 279 THR A C 1
ATOM 1518 O O . THR A 1 216 ? 143.671 27.275 40.638 1.00 18.23 279 THR A O 1
ATOM 1522 N N . ALA A 1 217 ? 142.465 28.804 41.783 1.00 20.36 280 ALA A N 1
ATOM 1523 C CA . ALA A 1 217 ? 143.460 29.063 42.866 1.00 20.49 280 ALA A CA 1
ATOM 1524 C C . ALA A 1 217 ? 143.953 27.748 43.461 1.00 19.76 280 ALA A C 1
ATOM 1525 O O . ALA A 1 217 ? 143.175 26.969 43.924 1.00 20.15 280 ALA A O 1
ATOM 1527 N N . ASN A 1 218 ? 145.261 27.553 43.440 1.00 18.74 281 ASN A N 1
ATOM 1528 C CA . ASN A 1 218 ? 145.936 26.433 44.064 1.00 18.80 281 ASN A CA 1
ATOM 1529 C C . ASN A 1 218 ? 145.531 25.084 43.413 1.00 19.18 281 ASN A C 1
ATOM 1530 O O . ASN A 1 218 ? 145.453 24.072 44.087 1.00 19.12 281 ASN A O 1
ATOM 1535 N N . ASP A 1 219 ? 145.318 25.106 42.094 1.00 18.80 282 ASP A N 1
ATOM 1536 C CA . ASP A 1 219 ? 145.123 23.905 41.312 1.00 20.36 282 ASP A CA 1
ATOM 1537 C C . ASP A 1 219 ? 146.543 23.318 41.034 1.00 21.19 282 ASP A C 1
ATOM 1538 O O . ASP A 1 219 ? 147.507 23.596 41.783 1.00 19.79 282 ASP A O 1
ATOM 1543 N N . THR A 1 220 ? 146.654 22.519 39.978 1.00 18.56 283 THR A N 1
ATOM 1544 C CA A THR A 1 220 ? 147.904 21.857 39.642 0.50 19.19 283 THR A CA 1
ATOM 1545 C CA B THR A 1 220 ? 147.907 21.842 39.655 0.50 18.75 283 THR A CA 1
ATOM 1546 C C . THR A 1 220 ? 149.041 22.820 39.446 1.00 17.44 283 THR A C 1
ATOM 1547 O O . THR A 1 220 ? 150.180 22.470 39.667 1.00 18.06 283 THR A O 1
ATOM 1554 N N . THR A 1 221 ? 148.732 24.042 39.034 1.00 19.06 284 THR A N 1
ATOM 1555 C CA . THR A 1 221 ? 149.753 25.069 38.829 1.00 19.04 284 THR A CA 1
ATOM 1556 C C . THR A 1 221 ? 150.448 25.513 40.106 1.00 18.21 284 THR A C 1
ATOM 1557 O O . THR A 1 221 ? 151.533 26.020 40.043 1.00 17.19 284 THR A O 1
ATOM 1561 N N . GLY A 1 222 ? 149.814 25.295 41.247 1.00 19.26 285 GLY A N 1
ATOM 1562 C CA . GLY A 1 222 ? 150.293 25.768 42.554 1.00 19.47 285 GLY A CA 1
ATOM 1563 C C . GLY A 1 222 ? 150.125 27.301 42.720 1.00 18.47 285 GLY A C 1
ATOM 1564 O O . GLY A 1 222 ? 150.498 27.846 43.759 1.00 19.12 285 GLY A O 1
ATOM 1565 N N . SER A 1 223 ? 149.576 27.995 41.715 1.00 18.71 286 SER A N 1
ATOM 1566 C CA . SER A 1 223 ? 149.345 29.410 41.821 1.00 17.77 286 SER A CA 1
ATOM 1567 C C . SER A 1 223 ? 148.010 29.787 42.426 1.00 20.20 286 SER A C 1
ATOM 1568 O O . SER A 1 223 ? 146.970 29.274 42.018 1.00 17.15 286 SER A O 1
ATOM 1571 N N . ASN A 1 224 ? 148.015 30.815 43.279 1.00 21.57 287 ASN A N 1
ATOM 1572 C CA . ASN A 1 224 ? 146.710 31.403 43.726 1.00 20.94 287 ASN A CA 1
ATOM 1573 C C . ASN A 1 224 ? 146.075 32.370 42.799 1.00 19.42 287 ASN A C 1
ATOM 1574 O O . ASN A 1 224 ? 144.858 32.592 42.896 1.00 18.62 287 ASN A O 1
ATOM 1579 N N . TYR A 1 225 ? 146.856 32.907 41.854 1.00 18.01 288 TYR A N 1
ATOM 1580 C CA . TYR A 1 225 ? 146.413 33.998 40.988 1.00 17.56 288 TYR A CA 1
ATOM 1581 C C . TYR A 1 225 ? 146.724 33.706 39.516 1.00 17.22 288 TYR A C 1
ATOM 1582 O O . TYR A 1 225 ? 147.691 33.017 39.182 1.00 16.06 288 TYR A O 1
ATOM 1591 N N . PHE A 1 226 ? 145.874 34.230 38.667 1.00 16.81 289 PHE A N 1
ATOM 1592 C CA . PHE A 1 226 ? 145.999 34.198 37.200 1.00 16.21 289 PHE A CA 1
ATOM 1593 C C . PHE A 1 226 ? 145.614 35.564 36.624 1.00 17.35 289 PHE A C 1
ATOM 1594 O O . PHE A 1 226 ? 144.750 36.278 37.182 1.00 19.19 289 PHE A O 1
ATOM 1602 N N . ARG A 1 227 ? 146.280 35.899 35.520 1.00 16.71 290 ARG A N 1
ATOM 1603 C CA . ARG A 1 227 ? 145.911 36.991 34.631 1.00 16.53 290 ARG A CA 1
ATOM 1604 C C . ARG A 1 227 ? 146.297 36.621 33.191 1.00 16.23 290 ARG A C 1
ATOM 1605 O O . ARG A 1 227 ? 147.008 35.639 32.946 1.00 16.51 290 ARG A O 1
ATOM 1613 N N . ILE A 1 228 ? 145.821 37.409 32.247 1.00 15.67 291 ILE A N 1
ATOM 1614 C CA . ILE A 1 228 ? 146.212 37.342 30.825 1.00 16.99 291 ILE A CA 1
ATOM 1615 C C . ILE A 1 228 ? 145.883 35.998 30.168 1.00 16.18 291 ILE A C 1
ATOM 1616 O O . ILE A 1 228 ? 146.785 35.281 29.722 1.00 14.88 291 ILE A O 1
ATOM 1621 N N . PRO A 1 229 ? 144.577 35.673 30.067 1.00 16.58 292 PRO A N 1
ATOM 1622 C CA . PRO A 1 229 ? 144.132 34.444 29.382 1.00 16.94 292 PRO A CA 1
ATOM 1623 C C . PRO A 1 229 ? 144.290 34.580 27.867 1.00 17.12 292 PRO A C 1
ATOM 1624 O O . PRO A 1 229 ? 144.163 35.669 27.322 1.00 17.58 292 PRO A O 1
ATOM 1628 N N . VAL A 1 230 ? 144.580 33.467 27.220 1.00 15.13 293 VAL A N 1
ATOM 1629 C CA . VAL A 1 230 ? 144.648 33.377 25.768 1.00 17.48 293 VAL A CA 1
ATOM 1630 C C . VAL A 1 230 ? 143.893 32.097 25.359 1.00 17.91 293 VAL A C 1
ATOM 1631 O O . VAL A 1 230 ? 144.138 31.013 25.939 1.00 17.72 293 VAL A O 1
ATOM 1635 N N . LEU A 1 231 ? 143.005 32.202 24.368 1.00 17.67 294 LEU A N 1
ATOM 1636 C CA . LEU A 1 231 ? 142.337 31.011 23.803 1.00 17.31 294 LEU A CA 1
ATOM 1637 C C . LEU A 1 231 ? 142.715 30.898 22.323 1.00 19.32 294 LEU A C 1
ATOM 1638 O O . LEU A 1 231 ? 142.801 31.923 21.605 1.00 17.57 294 LEU A O 1
ATOM 1643 N N . TYR A 1 232 ? 142.864 29.656 21.844 1.00 17.82 295 TYR A N 1
ATOM 1644 C CA . TYR A 1 232 ? 143.127 29.410 20.444 1.00 18.68 295 TYR A CA 1
ATOM 1645 C C . TYR A 1 232 ? 142.567 28.069 20.023 1.00 21.12 295 TYR A C 1
ATOM 1646 O O . TYR A 1 232 ? 142.796 27.103 20.692 1.00 23.26 295 TYR A O 1
ATOM 1655 N N . THR A 1 233 ? 141.907 28.000 18.866 1.00 22.30 296 THR A N 1
ATOM 1656 C CA . THR A 1 233 ? 141.396 26.732 18.346 1.00 21.37 296 THR A CA 1
ATOM 1657 C C . THR A 1 233 ? 142.297 26.200 17.249 1.00 22.24 296 THR A C 1
ATOM 1658 O O . THR A 1 233 ? 142.511 26.858 16.265 1.00 23.56 296 THR A O 1
ATOM 1662 N N . PHE A 1 234 ? 142.859 25.001 17.446 1.00 23.24 297 PHE A N 1
ATOM 1663 C CA . PHE A 1 234 ? 143.677 24.370 16.449 1.00 22.89 297 PHE A CA 1
ATOM 1664 C C . PHE A 1 234 ? 142.847 23.776 15.339 1.00 25.38 297 PHE A C 1
ATOM 1665 O O . PHE A 1 234 ? 141.635 23.508 15.516 1.00 24.17 297 PHE A O 1
ATOM 1673 N N . SER A 1 235 ? 143.522 23.553 14.202 1.00 26.80 298 SER A N 1
ATOM 1674 C CA . SER A 1 235 ? 142.920 23.009 12.962 1.00 31.12 298 SER A CA 1
ATOM 1675 C C . SER A 1 235 ? 142.341 21.590 13.140 1.00 32.44 298 SER A C 1
ATOM 1676 O O . SER A 1 235 ? 141.435 21.210 12.410 1.00 33.73 298 SER A O 1
ATOM 1679 N N . ASN A 1 236 ? 142.865 20.811 14.091 1.00 31.25 299 ASN A N 1
ATOM 1680 C CA . ASN A 1 236 ? 142.262 19.509 14.447 1.00 32.21 299 ASN A CA 1
ATOM 1681 C C . ASN A 1 236 ? 141.059 19.575 15.398 1.00 31.51 299 ASN A C 1
ATOM 1682 O O . ASN A 1 236 ? 140.595 18.532 15.838 1.00 29.95 299 ASN A O 1
ATOM 1687 N N . GLY A 1 237 ? 140.598 20.767 15.762 1.00 28.77 300 GLY A N 1
ATOM 1688 C CA . GLY A 1 237 ? 139.407 20.930 16.674 1.00 28.91 300 GLY A CA 1
ATOM 1689 C C . GLY A 1 237 ? 139.715 21.039 18.188 1.00 27.23 300 GLY A C 1
ATOM 1690 O O . GLY A 1 237 ? 138.821 21.259 18.998 1.00 28.04 300 GLY A O 1
ATOM 1691 N N . ARG A 1 238 ? 140.979 20.884 18.578 1.00 23.92 301 ARG A N 1
ATOM 1692 C CA . ARG A 1 238 ? 141.380 21.150 19.954 1.00 22.83 301 ARG A CA 1
ATOM 1693 C C . ARG A 1 238 ? 141.336 22.634 20.290 1.00 23.01 301 ARG A C 1
ATOM 1694 O O . ARG A 1 238 ? 141.813 23.482 19.521 1.00 22.42 301 ARG A O 1
ATOM 1702 N N . VAL A 1 239 ? 140.766 22.946 21.443 1.00 21.59 302 VAL A N 1
ATOM 1703 C CA . VAL A 1 239 ? 140.672 24.300 21.930 1.00 21.38 302 VAL A CA 1
ATOM 1704 C C . VAL A 1 239 ? 141.724 24.426 23.030 1.00 20.80 302 VAL A C 1
ATOM 1705 O O . VAL A 1 239 ? 141.689 23.722 24.006 1.00 20.03 302 VAL A O 1
ATOM 1709 N N . PHE A 1 240 ? 142.679 25.290 22.807 1.00 20.13 303 PHE A N 1
ATOM 1710 C CA . PHE A 1 240 ? 143.878 25.423 23.685 1.00 22.21 303 PHE A CA 1
ATOM 1711 C C . PHE A 1 240 ? 143.780 26.722 24.472 1.00 22.08 303 PHE A C 1
ATOM 1712 O O . PHE A 1 240 ? 143.313 27.725 23.909 1.00 22.58 303 PHE A O 1
ATOM 1720 N N . SER A 1 241 ? 144.188 26.721 25.747 1.00 20.37 304 SER A N 1
ATOM 1721 C CA . SER A 1 241 ? 144.332 27.967 26.551 1.00 19.23 304 SER A CA 1
ATOM 1722 C C . SER A 1 241 ? 145.713 28.073 27.178 1.00 19.95 304 SER A C 1
ATOM 1723 O O . SER A 1 241 ? 146.325 27.046 27.576 1.00 16.87 304 SER A O 1
ATOM 1726 N N . SER A 1 242 ? 146.184 29.320 27.279 1.00 17.30 305 SER A N 1
ATOM 1727 C CA . SER A 1 242 ? 147.321 29.648 28.085 1.00 18.87 305 SER A CA 1
ATOM 1728 C C . SER A 1 242 ? 146.956 30.826 28.974 1.00 20.12 305 SER A C 1
ATOM 1729 O O . SER A 1 242 ? 145.939 31.514 28.740 1.00 17.62 305 SER A O 1
ATOM 1732 N N . ILE A 1 243 ? 147.706 30.956 30.072 1.00 19.79 306 ILE A N 1
ATOM 1733 C CA . ILE A 1 243 ? 147.474 32.015 31.048 1.00 17.22 306 ILE A CA 1
ATOM 1734 C C . ILE A 1 243 ? 148.738 32.332 31.816 1.00 15.52 306 ILE A C 1
ATOM 1735 O O . ILE A 1 243 ? 149.589 31.447 31.980 1.00 16.76 306 ILE A O 1
ATOM 1740 N N . ASP A 1 244 ? 148.847 33.550 32.342 1.00 15.42 307 ASP A N 1
ATOM 1741 C CA . ASP A 1 244 ? 149.890 33.852 33.351 1.00 16.97 307 ASP A CA 1
ATOM 1742 C C . ASP A 1 244 ? 149.393 33.277 34.725 1.00 16.21 307 ASP A C 1
ATOM 1743 O O . ASP A 1 244 ? 148.348 33.687 35.229 1.00 16.13 307 ASP A O 1
ATOM 1748 N N . ALA A 1 245 ? 150.137 32.349 35.287 1.00 16.10 308 ALA A N 1
ATOM 1749 C CA . ALA A 1 245 ? 150.021 31.900 36.684 1.00 16.16 308 ALA A CA 1
ATOM 1750 C C . ALA A 1 245 ? 150.934 32.816 37.454 1.00 16.42 308 ALA A C 1
ATOM 1751 O O . ALA A 1 245 ? 152.194 32.684 37.353 1.00 15.38 308 ALA A O 1
ATOM 1753 N N . ARG A 1 246 ? 150.323 33.780 38.134 1.00 14.96 309 ARG A N 1
ATOM 1754 C CA . ARG A 1 246 ? 151.055 34.805 38.868 1.00 17.64 309 ARG A CA 1
ATOM 1755 C C . ARG A 1 246 ? 151.034 34.464 40.371 1.00 17.00 309 ARG A C 1
ATOM 1756 O O . ARG A 1 246 ? 150.005 34.487 40.989 1.00 17.81 309 ARG A O 1
ATOM 1764 N N . TYR A 1 247 ? 152.200 34.107 40.932 1.00 17.08 310 TYR A N 1
ATOM 1765 C CA . TYR A 1 247 ? 152.270 33.527 42.247 1.00 16.94 310 TYR A CA 1
ATOM 1766 C C . TYR A 1 247 ? 152.230 34.539 43.369 1.00 17.90 310 TYR A C 1
ATOM 1767 O O . TYR A 1 247 ? 151.693 34.280 44.422 1.00 18.01 310 TYR A O 1
ATOM 1776 N N . GLY A 1 248 ? 152.846 35.685 43.138 1.00 20.14 311 GLY A N 1
ATOM 1777 C CA . GLY A 1 248 ? 152.992 36.718 44.155 1.00 20.71 311 GLY A CA 1
ATOM 1778 C C . GLY A 1 248 ? 151.975 37.795 43.954 1.00 19.33 311 GLY A C 1
ATOM 1779 O O . GLY A 1 248 ? 152.310 38.941 43.681 1.00 20.44 311 GLY A O 1
ATOM 1780 N N . GLY A 1 249 ? 150.712 37.413 44.076 1.00 19.84 312 GLY A N 1
ATOM 1781 C CA . GLY A 1 249 ? 149.594 38.249 43.729 1.00 19.07 312 GLY A CA 1
ATOM 1782 C C . GLY A 1 249 ? 149.514 38.494 42.222 1.00 19.97 312 GLY A C 1
ATOM 1783 O O . GLY A 1 249 ? 150.214 37.838 41.445 1.00 20.67 312 GLY A O 1
ATOM 1784 N N . THR A 1 250 ? 148.682 39.452 41.811 1.00 17.41 313 THR A N 1
ATOM 1785 C CA . THR A 1 250 ? 148.469 39.772 40.413 1.00 16.59 313 THR A CA 1
ATOM 1786 C C . THR A 1 250 ? 149.368 40.848 39.805 1.00 17.26 313 THR A C 1
ATOM 1787 O O . THR A 1 250 ? 149.171 41.195 38.640 1.00 18.51 313 THR A O 1
ATOM 1791 N N . HIS A 1 251 ? 150.368 41.336 40.545 1.00 18.45 314 HIS A N 1
ATOM 1792 C CA . HIS A 1 251 ? 151.269 42.388 39.995 1.00 21.41 314 HIS A CA 1
ATOM 1793 C C . HIS A 1 251 ? 151.840 42.050 38.640 1.00 21.81 314 HIS A C 1
ATOM 1794 O O . HIS A 1 251 ? 152.295 40.928 38.452 1.00 20.45 314 HIS A O 1
ATOM 1801 N N . ASP A 1 252 ? 151.836 42.995 37.691 1.00 24.09 315 ASP A N 1
ATOM 1802 C CA . ASP A 1 252 ? 152.605 42.766 36.434 1.00 24.84 315 ASP A CA 1
ATOM 1803 C C . ASP A 1 252 ? 154.079 42.614 36.802 1.00 24.29 315 ASP A C 1
ATOM 1804 O O . ASP A 1 252 ? 154.764 41.778 36.235 1.00 23.59 315 ASP A O 1
ATOM 1809 N N . PHE A 1 253 ? 154.544 43.407 37.751 1.00 22.93 316 PHE A N 1
ATOM 1810 C CA . PHE A 1 253 ? 155.907 43.320 38.201 1.00 25.54 316 PHE A CA 1
ATOM 1811 C C . PHE A 1 253 ? 156.050 44.032 39.553 1.00 25.15 316 PHE A C 1
ATOM 1812 O O . PHE A 1 253 ? 155.206 44.837 39.884 1.00 23.61 316 PHE A O 1
ATOM 1820 N N . LEU A 1 254 ? 157.069 43.745 40.350 1.00 23.36 317 LEU A N 1
ATOM 1821 C CA . LEU A 1 254 ? 157.902 42.563 40.250 1.00 23.05 317 LEU A CA 1
ATOM 1822 C C . LEU A 1 254 ? 156.995 41.375 40.651 1.00 23.37 317 LEU A C 1
ATOM 1823 O O . LEU A 1 254 ? 156.031 41.540 41.417 1.00 23.25 317 LEU A O 1
ATOM 1828 N N . ASN A 1 255 ? 157.263 40.211 40.086 1.00 22.03 318 ASN A N 1
ATOM 1829 C CA . ASN A 1 255 ? 156.500 38.987 40.442 1.00 18.85 318 ASN A CA 1
ATOM 1830 C C . ASN A 1 255 ? 157.273 37.735 40.029 1.00 20.19 318 ASN A C 1
ATOM 1831 O O . ASN A 1 255 ? 158.433 37.794 39.526 1.00 20.38 318 ASN A O 1
ATOM 1836 N N . LYS A 1 256 ? 156.665 36.594 40.343 1.00 16.78 319 LYS A N 1
ATOM 1837 C CA . LYS A 1 256 ? 157.156 35.284 39.869 1.00 17.46 319 LYS A CA 1
ATOM 1838 C C . LYS A 1 256 ? 155.979 34.786 39.091 1.00 17.53 319 LYS A C 1
ATOM 1839 O O . LYS A 1 256 ? 154.911 34.583 39.684 1.00 17.56 319 LYS A O 1
ATOM 1845 N N . ILE A 1 257 ? 156.134 34.704 37.776 1.00 16.33 320 ILE A N 1
ATOM 1846 C CA . ILE A 1 257 ? 155.106 34.289 36.848 1.00 17.72 320 ILE A CA 1
ATOM 1847 C C . ILE A 1 257 ? 155.600 33.169 35.922 1.00 17.23 320 ILE A C 1
ATOM 1848 O O . ILE A 1 257 ? 156.730 33.213 35.394 1.00 16.80 320 ILE A O 1
ATOM 1853 N N . ASN A 1 258 ? 154.723 32.171 35.757 1.00 16.76 321 ASN A N 1
ATOM 1854 C CA . ASN A 1 258 ? 154.878 31.061 34.832 1.00 16.94 321 ASN A CA 1
ATOM 1855 C C . ASN A 1 258 ? 153.763 31.118 33.860 1.00 17.11 321 ASN A C 1
ATOM 1856 O O . ASN A 1 258 ? 152.700 31.706 34.160 1.00 18.63 321 ASN A O 1
ATOM 1861 N N . ILE A 1 259 ? 153.981 30.555 32.687 1.00 16.49 322 ILE A N 1
ATOM 1862 C CA . ILE A 1 259 ? 152.874 30.360 31.761 1.00 15.66 322 ILE A CA 1
ATOM 1863 C C . ILE A 1 259 ? 152.345 28.923 31.909 1.00 15.62 322 ILE A C 1
ATOM 1864 O O . ILE A 1 259 ? 153.072 27.941 31.776 1.00 15.37 322 ILE A O 1
ATOM 1869 N N . ALA A 1 260 ? 151.047 28.828 32.193 1.00 15.51 323 ALA A N 1
ATOM 1870 C CA . ALA A 1 260 ? 150.306 27.575 32.315 1.00 15.47 323 ALA A CA 1
ATOM 1871 C C . ALA A 1 260 ? 149.378 27.353 31.110 1.00 17.34 323 ALA A C 1
ATOM 1872 O O . ALA A 1 260 ? 148.956 28.305 30.465 1.00 16.81 323 ALA A O 1
ATOM 1874 N N . THR A 1 261 ? 149.097 26.087 30.794 1.00 19.27 324 THR A N 1
ATOM 1875 C CA . THR A 1 261 ? 148.250 25.758 29.678 1.00 19.60 324 THR A CA 1
ATOM 1876 C C . THR A 1 261 ? 147.244 24.688 30.066 1.00 20.25 324 THR A C 1
ATOM 1877 O O . THR A 1 261 ? 147.446 23.974 31.033 1.00 20.36 324 THR A O 1
ATOM 1881 N N . SER A 1 262 ? 146.152 24.610 29.311 1.00 19.83 325 SER A N 1
ATOM 1882 C CA . SER A 1 262 ? 145.108 23.615 29.504 1.00 18.27 325 SER A CA 1
ATOM 1883 C C . SER A 1 262 ? 144.321 23.556 28.219 1.00 19.22 325 SER A C 1
ATOM 1884 O O . SER A 1 262 ? 144.187 24.562 27.565 1.00 17.69 325 SER A O 1
ATOM 1887 N N . TYR A 1 263 ? 143.831 22.369 27.833 1.00 18.36 326 TYR A N 1
ATOM 1888 C CA . TYR A 1 263 ? 143.123 22.253 26.551 1.00 19.87 326 TYR A CA 1
ATOM 1889 C C . TYR A 1 263 ? 141.905 21.366 26.647 1.00 21.25 326 TYR A C 1
ATOM 1890 O O . TYR A 1 263 ? 141.780 20.577 27.564 1.00 20.82 326 TYR A O 1
ATOM 1899 N N . SER A 1 264 ? 141.017 21.513 25.675 1.00 22.87 327 SER A N 1
ATOM 1900 C CA . SER A 1 264 ? 139.761 20.769 25.606 1.00 22.58 327 SER A CA 1
ATOM 1901 C C . SER A 1 264 ? 139.631 20.101 24.257 1.00 23.48 327 SER A C 1
ATOM 1902 O O . SER A 1 264 ? 139.797 20.760 23.215 1.00 23.44 327 SER A O 1
ATOM 1905 N N . ASP A 1 265 ? 139.283 18.814 24.255 1.00 24.93 328 ASP A N 1
ATOM 1906 C CA . ASP A 1 265 ? 138.977 18.097 22.995 1.00 25.73 328 ASP A CA 1
ATOM 1907 C C . ASP A 1 265 ? 137.500 17.899 22.782 1.00 26.67 328 ASP A C 1
ATOM 1908 O O . ASP A 1 265 ? 137.131 17.113 21.939 1.00 26.44 328 ASP A O 1
ATOM 1913 N N . ASP A 1 266 ? 136.655 18.613 23.508 1.00 24.33 329 ASP A N 1
ATOM 1914 C CA . ASP A 1 266 ? 135.207 18.423 23.361 1.00 28.12 329 ASP A CA 1
ATOM 1915 C C . ASP A 1 266 ? 134.497 19.778 23.361 1.00 28.00 329 ASP A C 1
ATOM 1916 O O . ASP A 1 266 ? 133.493 20.020 24.067 1.00 26.31 329 ASP A O 1
ATOM 1921 N N . ASN A 1 267 ? 135.028 20.662 22.522 1.00 27.63 330 ASN A N 1
ATOM 1922 C CA . ASN A 1 267 ? 134.427 21.951 22.260 1.00 29.86 330 ASN A CA 1
ATOM 1923 C C . ASN A 1 267 ? 134.380 22.842 23.482 1.00 29.17 330 ASN A C 1
ATOM 1924 O O . ASN A 1 267 ? 133.510 23.659 23.603 1.00 29.95 330 ASN A O 1
ATOM 1929 N N . GLY A 1 268 ? 135.296 22.655 24.425 1.00 27.98 331 GLY A N 1
ATOM 1930 C CA . GLY A 1 268 ? 135.310 23.479 25.666 1.00 28.59 331 GLY A CA 1
ATOM 1931 C C . GLY A 1 268 ? 134.493 22.994 26.854 1.00 27.49 331 GLY A C 1
ATOM 1932 O O . GLY A 1 268 ? 134.396 23.702 27.877 1.00 26.99 331 GLY A O 1
ATOM 1933 N N . LYS A 1 269 ? 133.904 21.808 26.762 1.00 30.99 332 LYS A N 1
ATOM 1934 C CA . LYS A 1 269 ? 133.077 21.302 27.849 1.00 32.11 332 LYS A CA 1
ATOM 1935 C C . LYS A 1 269 ? 133.935 20.828 29.013 1.00 31.41 332 LYS A C 1
ATOM 1936 O O . LYS A 1 269 ? 133.604 21.103 30.144 1.00 30.80 332 LYS A O 1
ATOM 1942 N N . THR A 1 270 ? 135.032 20.139 28.724 1.00 30.70 333 THR A N 1
ATOM 1943 C CA . THR A 1 270 ? 135.962 19.660 29.750 1.00 31.62 333 THR A CA 1
ATOM 1944 C C . THR A 1 270 ? 137.399 20.018 29.354 1.00 27.75 333 THR A C 1
ATOM 1945 O O . THR A 1 270 ? 137.698 20.095 28.166 1.00 24.65 333 THR A O 1
ATOM 1949 N N . TRP A 1 271 ? 138.243 20.235 30.359 1.00 23.94 334 TRP A N 1
ATOM 1950 C CA . TRP A 1 271 ? 139.557 20.807 30.157 1.00 24.28 334 TRP A CA 1
ATOM 1951 C C . TRP A 1 271 ? 140.569 19.974 30.885 1.00 25.13 334 TRP A C 1
ATOM 1952 O O . TRP A 1 271 ? 140.274 19.492 31.953 1.00 24.94 334 TRP A O 1
ATOM 1963 N N . THR A 1 272 ? 141.754 19.784 30.311 1.00 23.57 335 THR A N 1
ATOM 1964 C CA . THR A 1 272 ? 142.839 19.060 31.022 1.00 26.31 335 THR A CA 1
ATOM 1965 C C . THR A 1 272 ? 143.300 19.759 32.302 1.00 25.68 335 THR A C 1
ATOM 1966 O O . THR A 1 272 ? 143.152 20.996 32.433 1.00 24.77 335 THR A O 1
ATOM 1970 N N . LYS A 1 273 ? 143.933 19.004 33.199 1.00 25.22 336 LYS A N 1
ATOM 1971 C CA . LYS A 1 273 ? 144.471 19.680 34.392 1.00 31.70 336 LYS A CA 1
ATOM 1972 C C . LYS A 1 273 ? 145.696 20.539 33.898 1.00 23.90 336 LYS A C 1
ATOM 1973 O O . LYS A 1 273 ? 146.497 20.074 33.054 1.00 25.23 336 LYS A O 1
ATOM 1979 N N . PRO A 1 274 ? 145.774 21.796 34.347 1.00 22.55 337 PRO A N 1
ATOM 1980 C CA . PRO A 1 274 ? 146.803 22.655 33.831 1.00 20.78 337 PRO A CA 1
ATOM 1981 C C . PRO A 1 274 ? 148.223 22.118 33.994 1.00 21.71 337 PRO A C 1
ATOM 1982 O O . PRO A 1 274 ? 148.528 21.440 34.951 1.00 23.32 337 PRO A O 1
ATOM 1986 N N . LYS A 1 275 ? 149.042 22.399 33.006 1.00 23.18 338 LYS A N 1
ATOM 1987 C CA . LYS A 1 275 ? 150.468 22.150 33.029 1.00 22.87 338 LYS A CA 1
ATOM 1988 C C . LYS A 1 275 ? 151.199 23.483 33.122 1.00 19.07 338 LYS A C 1
ATOM 1989 O O . LYS A 1 275 ? 150.704 24.513 32.640 1.00 19.35 338 LYS A O 1
ATOM 1995 N N . LEU A 1 276 ? 152.372 23.467 33.737 1.00 17.97 339 LEU A N 1
ATOM 1996 C CA . LEU A 1 276 ? 153.318 24.576 33.629 1.00 18.51 339 LEU A CA 1
ATOM 1997 C C . LEU A 1 276 ? 154.125 24.365 32.348 1.00 19.97 339 LEU A C 1
ATOM 1998 O O . LEU A 1 276 ? 154.876 23.407 32.253 1.00 23.65 339 LEU A O 1
ATOM 2003 N N . THR A 1 277 ? 153.985 25.271 31.401 1.00 17.65 340 THR A N 1
ATOM 2004 C CA . THR A 1 277 ? 154.576 25.145 30.101 1.00 19.50 340 THR A CA 1
ATOM 2005 C C . THR A 1 277 ? 155.802 26.023 29.983 1.00 18.35 340 THR A C 1
ATOM 2006 O O . THR A 1 277 ? 156.755 25.585 29.381 1.00 18.77 340 THR A O 1
ATOM 2010 N N . LEU A 1 278 ? 155.792 27.257 30.525 1.00 18.54 341 LEU A N 1
ATOM 2011 C CA . LEU A 1 278 ? 157.041 28.078 30.670 1.00 18.74 341 LEU A CA 1
ATOM 2012 C C . LEU A 1 278 ? 157.218 28.483 32.131 1.00 19.09 341 LEU A C 1
ATOM 2013 O O . LEU A 1 278 ? 156.355 29.169 32.697 1.00 18.73 341 LEU A O 1
ATOM 2018 N N . ALA A 1 279 ? 158.255 27.968 32.768 1.00 18.56 342 ALA A N 1
ATOM 2019 C CA . ALA A 1 279 ? 158.446 28.186 34.201 1.00 20.05 342 ALA A CA 1
ATOM 2020 C C . ALA A 1 279 ? 159.927 28.186 34.539 1.00 22.11 342 ALA A C 1
ATOM 2021 O O . ALA A 1 279 ? 160.688 27.424 33.958 1.00 18.90 342 ALA A O 1
ATOM 2023 N N . PHE A 1 280 ? 160.298 29.046 35.475 1.00 20.89 343 PHE A N 1
ATOM 2024 C CA . PHE A 1 280 ? 161.626 29.030 36.068 1.00 21.91 343 PHE A CA 1
ATOM 2025 C C . PHE A 1 280 ? 161.452 28.430 37.442 1.00 21.40 343 PHE A C 1
ATOM 2026 O O . PHE A 1 280 ? 160.358 28.497 37.992 1.00 19.03 343 PHE A O 1
ATOM 2034 N N . ASP A 1 281 ? 162.533 27.826 37.970 1.00 21.57 344 ASP A N 1
ATOM 2035 C CA . ASP A 1 281 ? 162.482 27.213 39.298 1.00 21.30 344 ASP A CA 1
ATOM 2036 C C . ASP A 1 281 ? 163.377 27.851 40.385 1.00 20.84 344 ASP A C 1
ATOM 2037 O O . ASP A 1 281 ? 163.630 27.251 41.429 1.00 20.73 344 ASP A O 1
ATOM 2042 N N . ASP A 1 282 ? 163.817 29.099 40.164 1.00 21.07 345 ASP A N 1
ATOM 2043 C CA . ASP A 1 282 ? 164.478 29.873 41.230 1.00 21.25 345 ASP A CA 1
ATOM 2044 C C . ASP A 1 282 ? 163.563 30.078 42.481 1.00 20.77 345 ASP A C 1
ATOM 2045 O O . ASP A 1 282 ? 164.085 30.248 43.608 1.00 21.07 345 ASP A O 1
ATOM 2050 N N . PHE A 1 283 ? 162.247 30.072 42.226 1.00 19.65 346 PHE A N 1
ATOM 2051 C CA . PHE A 1 283 ? 161.160 29.977 43.181 1.00 21.80 346 PHE A CA 1
ATOM 2052 C C . PHE A 1 283 ? 160.258 28.793 42.758 1.00 21.22 346 PHE A C 1
ATOM 2053 O O . PHE A 1 283 ? 160.108 28.544 41.572 1.00 21.15 346 PHE A O 1
ATOM 2061 N N . ALA A 1 284 ? 159.648 28.118 43.715 1.00 20.71 347 ALA A N 1
ATOM 2062 C CA . ALA A 1 284 ? 158.760 26.977 43.412 1.00 21.20 347 ALA A CA 1
ATOM 2063 C C . ALA A 1 284 ? 157.365 27.420 43.057 1.00 19.77 347 ALA A C 1
ATOM 2064 O O . ALA A 1 284 ? 156.985 28.517 43.348 1.00 19.50 347 ALA A O 1
ATOM 2066 N N . PRO A 1 285 ? 156.602 26.543 42.393 1.00 20.68 348 PRO A N 1
ATOM 2067 C CA . PRO A 1 285 ? 155.251 26.859 42.010 1.00 19.96 348 PRO A CA 1
ATOM 2068 C C . PRO A 1 285 ? 154.341 26.470 43.168 1.00 21.08 348 PRO A C 1
ATOM 2069 O O . PRO A 1 285 ? 153.692 25.387 43.156 1.00 20.57 348 PRO A O 1
ATOM 2073 N N . VAL A 1 286 ? 154.322 27.362 44.184 1.00 20.80 349 VAL A N 1
ATOM 2074 C CA . VAL A 1 286 ? 153.551 27.132 45.428 1.00 21.98 349 VAL A CA 1
ATOM 2075 C C . VAL A 1 286 ? 152.606 28.315 45.765 1.00 21.47 349 VAL A C 1
ATOM 2076 O O . VAL A 1 286 ? 152.854 29.459 45.322 1.00 20.85 349 VAL A O 1
ATOM 2080 N N . PRO A 1 287 ? 151.497 28.020 46.474 1.00 19.76 350 PRO A N 1
ATOM 2081 C CA . PRO A 1 287 ? 150.451 29.009 46.713 1.00 19.83 350 PRO A CA 1
ATOM 2082 C C . PRO A 1 287 ? 150.881 29.979 47.811 1.00 20.92 350 PRO A C 1
ATOM 2083 O O . PRO A 1 287 ? 151.353 29.542 48.875 1.00 21.73 350 PRO A O 1
ATOM 2087 N N . LEU A 1 288 ? 150.710 31.257 47.538 1.00 20.43 351 LEU A N 1
ATOM 2088 C CA . LEU A 1 288 ? 151.062 32.321 48.487 1.00 22.45 351 LEU A CA 1
ATOM 2089 C C . LEU A 1 288 ? 149.838 33.146 48.750 1.00 20.78 351 LEU A C 1
ATOM 2090 O O . LEU A 1 288 ? 149.107 33.448 47.836 1.00 18.53 351 LEU A O 1
ATOM 2095 N N . GLU A 1 289 ? 149.629 33.470 50.014 1.00 20.79 352 GLU A N 1
ATOM 2096 C CA . GLU A 1 289 ? 148.431 34.164 50.440 1.00 23.45 352 GLU A CA 1
ATOM 2097 C C . GLU A 1 289 ? 148.774 35.694 50.404 1.00 23.22 352 GLU A C 1
ATOM 2098 O O . GLU A 1 289 ? 149.352 36.243 51.333 1.00 22.67 352 GLU A O 1
ATOM 2104 N N . TRP A 1 290 ? 148.549 36.317 49.264 1.00 21.16 353 TRP A N 1
ATOM 2105 C CA . TRP A 1 290 ? 149.049 37.695 49.045 1.00 23.04 353 TRP A CA 1
ATOM 2106 C C . TRP A 1 290 ? 148.131 38.721 49.741 1.00 23.43 353 TRP A C 1
ATOM 2107 O O . TRP A 1 290 ? 146.920 38.614 49.615 1.00 24.39 353 TRP A O 1
ATOM 2118 N N . PRO A 1 291 ? 148.698 39.616 50.559 1.00 24.48 354 PRO A N 1
ATOM 2119 C CA . PRO A 1 291 ? 147.849 40.568 51.309 1.00 26.75 354 PRO A CA 1
ATOM 2120 C C . PRO A 1 291 ? 147.108 41.532 50.392 1.00 24.90 354 PRO A C 1
ATOM 2121 O O . PRO A 1 291 ? 147.685 42.064 49.448 1.00 22.68 354 PRO A O 1
ATOM 2125 N N . ARG A 1 292 ? 145.838 41.758 50.694 1.00 27.06 355 ARG A N 1
ATOM 2126 C CA . ARG A 1 292 ? 144.965 42.624 49.903 1.00 27.97 355 ARG A CA 1
ATOM 2127 C C . ARG A 1 292 ? 144.726 43.980 50.553 1.00 29.12 355 ARG A C 1
ATOM 2128 O O . ARG A 1 292 ? 144.209 44.870 49.893 1.00 30.40 355 ARG A O 1
ATOM 2136 N N . GLU A 1 293 ? 145.089 44.141 51.814 1.00 31.23 356 GLU A N 1
ATOM 2137 C CA . GLU A 1 293 ? 144.845 45.387 52.557 1.00 35.77 356 GLU A CA 1
ATOM 2138 C C . GLU A 1 293 ? 145.811 46.459 52.018 1.00 31.45 356 GLU A C 1
ATOM 2139 O O . GLU A 1 293 ? 146.879 46.142 51.544 1.00 24.66 356 GLU A O 1
ATOM 2145 N N . VAL A 1 294 ? 145.473 47.728 52.210 1.00 32.26 357 VAL A N 1
ATOM 2146 C CA . VAL A 1 294 ? 146.297 48.813 51.697 1.00 30.03 357 VAL A CA 1
ATOM 2147 C C . VAL A 1 294 ? 147.750 48.707 52.143 1.00 30.69 357 VAL A C 1
ATOM 2148 O O . VAL A 1 294 ? 148.669 48.911 51.339 1.00 33.57 357 VAL A O 1
ATOM 2152 N N . GLY A 1 295 ? 147.976 48.315 53.394 1.00 29.78 358 GLY A N 1
ATOM 2153 C CA . GLY A 1 295 ? 149.336 48.231 53.897 1.00 33.93 358 GLY A CA 1
ATOM 2154 C C . GLY A 1 295 ? 150.232 47.099 53.383 1.00 35.27 358 GLY A C 1
ATOM 2155 O O . GLY A 1 295 ? 151.457 47.153 53.594 1.00 38.33 358 GLY A O 1
ATOM 2156 N N . GLY A 1 296 ? 149.639 46.068 52.751 1.00 31.26 359 GLY A N 1
ATOM 2157 C CA . GLY A 1 296 ? 150.406 44.965 52.172 1.00 30.36 359 GLY A CA 1
ATOM 2158 C C . GLY A 1 296 ? 150.308 44.759 50.671 1.00 28.29 359 GLY A C 1
ATOM 2159 O O . GLY A 1 296 ? 151.189 44.123 50.086 1.00 28.20 359 GLY A O 1
ATOM 2160 N N . ARG A 1 297 ? 149.260 45.286 50.017 1.00 23.19 360 ARG A N 1
ATOM 2161 C CA . ARG A 1 297 ? 149.019 44.942 48.628 1.00 20.86 360 ARG A CA 1
ATOM 2162 C C . ARG A 1 297 ? 150.115 45.398 47.670 1.00 20.95 360 ARG A C 1
ATOM 2163 O O . ARG A 1 297 ? 150.219 44.853 46.574 1.00 19.86 360 ARG A O 1
ATOM 2171 N N . ASP A 1 298 ? 150.893 46.419 48.044 1.00 22.17 361 ASP A N 1
ATOM 2172 C CA . ASP A 1 298 ? 152.021 46.861 47.217 1.00 23.01 361 ASP A CA 1
ATOM 2173 C C . ASP A 1 298 ? 153.243 45.957 47.285 1.00 25.27 361 ASP A C 1
ATOM 2174 O O . ASP A 1 298 ? 154.068 45.998 46.383 1.00 27.28 361 ASP A O 1
ATOM 2179 N N . LEU A 1 299 ? 153.340 45.137 48.325 1.00 25.00 362 LEU A N 1
ATOM 2180 C CA . LEU A 1 299 ? 154.401 44.142 48.415 1.00 26.43 362 LEU A CA 1
ATOM 2181 C C . LEU A 1 299 ? 154.512 43.293 47.157 1.00 23.87 362 LEU A C 1
ATOM 2182 O O . LEU A 1 299 ? 153.503 42.942 46.551 1.00 21.31 362 LEU A O 1
ATOM 2187 N N . GLN A 1 300 ? 155.761 43.005 46.756 1.00 23.67 363 GLN A N 1
ATOM 2188 C CA . GLN A 1 300 ? 156.074 42.197 45.593 1.00 23.48 363 GLN A CA 1
ATOM 2189 C C . GLN A 1 300 ? 157.113 41.110 45.933 1.00 26.18 363 GLN A C 1
ATOM 2190 O O . GLN A 1 300 ? 158.023 41.377 46.704 1.00 24.89 363 GLN A O 1
ATOM 2196 N N . ILE A 1 301 ? 157.019 39.970 45.232 1.00 25.72 364 ILE A N 1
ATOM 2197 C CA . ILE A 1 301 ? 158.162 39.042 45.069 1.00 28.89 364 ILE A CA 1
ATOM 2198 C C . ILE A 1 301 ? 159.184 39.757 44.178 1.00 32.13 364 ILE A C 1
ATOM 2199 O O . ILE A 1 301 ? 158.931 39.964 42.982 1.00 34.91 364 ILE A O 1
ATOM 2204 N N . SER A 1 302 ? 160.360 40.018 44.723 1.00 30.84 365 SER A N 1
ATOM 2205 C CA . SER A 1 302 ? 161.373 40.811 44.024 1.00 35.81 365 SER A CA 1
ATOM 2206 C C . SER A 1 302 ? 162.527 40.095 43.390 1.00 35.11 365 SER A C 1
ATOM 2207 O O . SER A 1 302 ? 163.299 40.715 42.661 1.00 34.24 365 SER A O 1
ATOM 2210 N N . GLY A 1 303 ? 162.732 38.824 43.696 1.00 37.46 366 GLY A N 1
ATOM 2211 C CA . GLY A 1 303 ? 164.019 38.142 43.324 1.00 35.09 366 GLY A CA 1
ATOM 2212 C C . GLY A 1 303 ? 163.841 37.012 42.302 1.00 32.62 366 GLY A C 1
ATOM 2213 O O . GLY A 1 303 ? 164.733 36.115 42.236 1.00 35.91 366 GLY A O 1
ATOM 2214 N N . GLY A 1 304 ? 162.749 37.044 41.514 1.00 27.14 367 GLY A N 1
ATOM 2215 C CA . GLY A 1 304 ? 162.293 35.819 40.770 1.00 27.92 367 GLY A CA 1
ATOM 2216 C C . GLY A 1 304 ? 162.184 35.954 39.258 1.00 25.39 367 GLY A C 1
ATOM 2217 O O . GLY A 1 304 ? 161.524 36.860 38.813 1.00 22.74 367 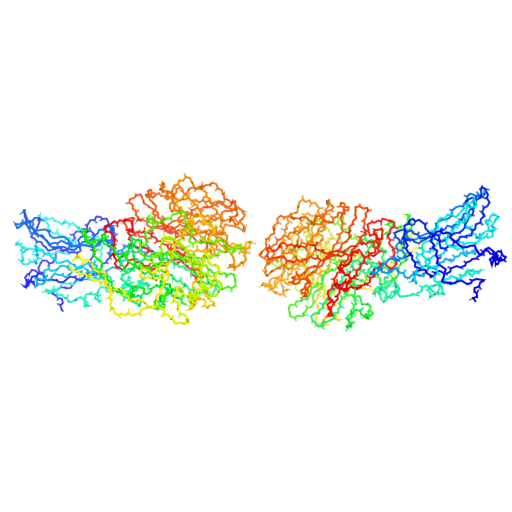GLY A O 1
ATOM 2218 N N . ALA A 1 305 ? 162.792 35.049 38.470 1.00 22.96 368 ALA A N 1
ATOM 2219 C CA . ALA A 1 305 ? 162.711 35.133 36.997 1.00 21.24 368 ALA A CA 1
ATOM 2220 C C . ALA A 1 305 ? 161.308 34.786 36.486 1.00 22.69 368 ALA A C 1
ATOM 2221 O O . ALA A 1 305 ? 160.630 33.929 37.065 1.00 22.11 368 ALA A O 1
ATOM 2223 N N . THR A 1 306 ? 160.915 35.426 35.385 1.00 21.28 369 THR A N 1
ATOM 2224 C CA . THR A 1 306 ? 159.520 35.511 34.978 1.00 22.36 369 THR A CA 1
ATOM 2225 C C . THR A 1 306 ? 159.308 35.315 33.469 1.00 20.97 369 THR A C 1
ATOM 2226 O O . THR A 1 306 ? 160.081 35.815 32.655 1.00 20.12 369 THR A O 1
ATOM 2230 N N . TYR A 1 307 ? 158.263 34.549 33.135 1.00 18.72 370 TYR A N 1
ATOM 2231 C CA . TYR A 1 307 ? 157.657 34.586 31.810 1.00 19.67 370 TYR A CA 1
ATOM 2232 C C . TYR A 1 307 ? 156.314 35.313 31.947 1.00 22.37 370 TYR A C 1
ATOM 2233 O O . TYR A 1 307 ? 155.588 35.074 32.907 1.00 24.18 370 TYR A O 1
ATOM 2242 N N . ILE A 1 308 ? 155.966 36.158 30.990 1.00 20.97 371 ILE A N 1
ATOM 2243 C CA . ILE A 1 308 ? 154.735 36.974 31.083 1.00 19.83 371 ILE A CA 1
ATOM 2244 C C . ILE A 1 308 ? 154.222 37.308 29.679 1.00 19.45 371 ILE A C 1
ATOM 2245 O O . ILE A 1 308 ? 155.002 37.471 28.762 1.00 19.37 371 ILE A O 1
ATOM 2250 N N . ASP A 1 309 ? 152.900 37.359 29.535 1.00 19.38 372 ASP A N 1
ATOM 2251 C CA . ASP A 1 309 ? 152.194 37.836 28.305 1.00 20.98 372 ASP A CA 1
ATOM 2252 C C . ASP A 1 309 ? 152.397 36.893 27.089 1.00 24.15 372 ASP A C 1
ATOM 2253 O O . ASP A 1 309 ? 153.292 37.088 26.252 1.00 25.31 372 ASP A O 1
ATOM 2258 N N . SER A 1 310 ? 151.591 35.841 27.037 1.00 19.94 373 SER A N 1
ATOM 2259 C CA . SER A 1 310 ? 151.776 34.818 26.039 1.00 20.11 373 SER A CA 1
ATOM 2260 C C . SER A 1 310 ? 151.019 35.138 24.725 1.00 23.06 373 SER A C 1
ATOM 2261 O O . SER A 1 310 ? 149.985 35.835 24.732 1.00 18.89 373 SER A O 1
ATOM 2264 N N . VAL A 1 311 ? 151.584 34.658 23.608 1.00 19.85 374 VAL A N 1
ATOM 2265 C CA . VAL A 1 311 ? 151.002 34.736 22.269 1.00 19.12 374 VAL A CA 1
ATOM 2266 C C . VAL A 1 311 ? 151.074 33.346 21.609 1.00 19.10 374 VAL A C 1
ATOM 2267 O O . VAL A 1 311 ? 152.126 32.720 21.632 1.00 18.85 374 VAL A O 1
ATOM 2271 N N . ILE A 1 312 ? 149.961 32.902 21.022 1.00 17.95 375 ILE A N 1
ATOM 2272 C CA . ILE A 1 312 ? 149.846 31.612 20.357 1.00 20.16 375 ILE A CA 1
ATOM 2273 C C . ILE A 1 312 ? 149.547 31.779 18.872 1.00 21.05 375 ILE A C 1
ATOM 2274 O O . ILE A 1 312 ? 148.733 32.630 18.491 1.00 18.32 375 ILE A O 1
ATOM 2279 N N . VAL A 1 313 ? 150.201 30.975 18.044 1.00 19.32 376 VAL A N 1
ATOM 2280 C CA . VAL A 1 313 ? 149.780 30.830 16.675 1.00 21.15 376 VAL A CA 1
ATOM 2281 C C . VAL A 1 313 ? 150.003 29.405 16.201 1.00 21.19 376 VAL A C 1
ATOM 2282 O O . VAL A 1 313 ? 151.013 28.791 16.564 1.00 20.68 376 VAL A O 1
ATOM 2286 N N . GLU A 1 314 ? 149.128 28.942 15.279 1.00 23.10 377 GLU A N 1
ATOM 2287 C CA . GLU A 1 314 ? 149.296 27.625 14.609 1.00 23.64 377 GLU A CA 1
ATOM 2288 C C . GLU A 1 314 ? 149.825 27.852 13.191 1.00 26.11 377 GLU A C 1
ATOM 2289 O O . GLU A 1 314 ? 149.198 28.567 12.419 1.00 25.19 377 GLU A O 1
ATOM 2295 N N . LYS A 1 315 ? 150.954 27.238 12.840 1.00 25.94 378 LYS A N 1
ATOM 2296 C CA . LYS A 1 315 ? 151.460 27.338 11.475 1.00 28.65 378 LYS A CA 1
ATOM 2297 C C . LYS A 1 315 ? 150.630 26.509 10.503 1.00 31.06 378 LYS A C 1
ATOM 2298 O O . LYS A 1 315 ? 149.834 25.640 10.895 1.00 28.85 378 LYS A O 1
ATOM 2304 N N . LYS A 1 316 ? 150.827 26.785 9.223 1.00 35.33 379 LYS A N 1
ATOM 2305 C CA . LYS A 1 316 ? 150.110 26.075 8.162 1.00 42.07 379 LYS A CA 1
ATOM 2306 C C . LYS A 1 316 ? 150.379 24.546 8.172 1.00 36.63 379 LYS A C 1
ATOM 2307 O O . LYS A 1 316 ? 149.464 23.760 7.963 1.00 34.37 379 LYS A O 1
ATOM 2313 N N . ASN A 1 317 ? 151.610 24.163 8.494 1.00 32.48 380 ASN A N 1
ATOM 2314 C CA . ASN A 1 317 ? 151.980 22.763 8.718 1.00 34.53 380 ASN A CA 1
ATOM 2315 C C . ASN A 1 317 ? 151.529 22.117 10.050 1.00 33.56 380 ASN A C 1
ATOM 2316 O O . ASN A 1 317 ? 151.970 20.993 10.368 1.00 34.24 380 ASN A O 1
ATOM 2321 N N . LYS A 1 318 ? 150.706 22.821 10.833 1.00 30.58 381 LYS A N 1
ATOM 2322 C CA . LYS A 1 318 ? 150.124 22.360 12.097 1.00 31.45 381 LYS A CA 1
ATOM 2323 C C . LYS A 1 318 ? 151.042 22.424 13.321 1.00 28.41 381 LYS A C 1
ATOM 2324 O O . LYS A 1 318 ? 150.575 22.243 14.440 1.00 27.90 381 LYS A O 1
ATOM 2330 N N . GLN A 1 319 ? 152.315 22.759 13.144 1.00 28.11 382 GLN A N 1
ATOM 2331 C CA . GLN A 1 319 ? 153.149 23.123 14.295 1.00 26.74 382 GLN A CA 1
ATOM 2332 C C . GLN A 1 319 ? 152.592 24.376 15.025 1.00 25.49 382 GLN A C 1
ATOM 2333 O O . GLN A 1 319 ? 152.148 25.323 14.401 1.00 26.49 382 GLN A O 1
ATOM 2339 N N . VAL A 1 320 ? 152.540 24.341 16.354 1.00 23.77 383 VAL A N 1
ATOM 2340 C CA . VAL A 1 320 ? 152.075 25.470 17.144 1.00 23.74 383 VAL A CA 1
ATOM 2341 C C . VAL A 1 320 ? 153.278 26.185 17.726 1.00 22.12 383 VAL A C 1
ATOM 2342 O O . VAL A 1 320 ? 154.227 25.537 18.145 1.00 21.68 383 VAL A O 1
ATOM 2346 N N . LEU A 1 321 ? 153.231 27.507 17.694 1.00 20.93 384 LEU A N 1
ATOM 2347 C CA . LEU A 1 321 ? 154.172 28.388 18.355 1.00 20.61 384 LEU A CA 1
ATOM 2348 C C . LEU A 1 321 ? 153.537 29.123 19.522 1.00 20.21 384 LEU A C 1
ATOM 2349 O O . LEU A 1 321 ? 152.360 29.561 19.462 1.00 19.67 384 LEU A O 1
ATOM 2354 N N . MET A 1 322 ? 154.266 29.158 20.624 1.00 17.27 385 MET A N 1
ATOM 2355 C CA . MET A 1 322 ? 153.946 30.040 21.748 1.00 19.78 385 MET A CA 1
ATOM 2356 C C . MET A 1 322 ? 155.152 30.950 22.060 1.00 18.36 385 MET A C 1
ATOM 2357 O O . MET A 1 322 ? 156.277 30.471 22.274 1.00 20.08 385 MET A O 1
ATOM 2362 N N . PHE A 1 323 ? 154.872 32.231 22.129 1.00 17.54 386 PHE A N 1
ATOM 2363 C CA . PHE A 1 323 ? 155.836 33.288 22.496 1.00 18.92 386 PHE A CA 1
ATOM 2364 C C . PHE A 1 323 ? 155.477 33.812 23.890 1.00 20.28 386 PHE A C 1
ATOM 2365 O O . PHE A 1 323 ? 154.282 33.891 24.274 1.00 16.75 386 PHE A O 1
ATOM 2373 N N . ALA A 1 324 ? 156.487 34.230 24.612 1.00 18.02 387 ALA A N 1
ATOM 2374 C CA . ALA A 1 324 ? 156.290 34.963 25.857 1.00 19.02 387 ALA A CA 1
ATOM 2375 C C . ALA A 1 324 ? 157.446 35.934 26.131 1.00 19.71 387 ALA A C 1
ATOM 2376 O O . ALA A 1 324 ? 158.534 35.738 25.624 1.00 19.51 387 ALA A O 1
ATOM 2378 N N . ASP A 1 325 ? 157.186 36.961 26.932 1.00 18.54 388 ASP A N 1
ATOM 2379 C CA . ASP A 1 325 ? 158.219 37.875 27.383 1.00 18.51 388 ASP A CA 1
ATOM 2380 C C . ASP A 1 325 ? 158.998 37.153 28.469 1.00 19.35 388 ASP A C 1
ATOM 2381 O O . ASP A 1 325 ? 158.405 36.390 29.238 1.00 18.23 388 ASP A O 1
ATOM 2386 N N . VAL A 1 326 ? 160.296 37.418 28.557 1.00 18.83 389 VAL A N 1
ATOM 2387 C CA . VAL A 1 326 ? 161.123 36.855 29.603 1.00 19.90 389 VAL A CA 1
ATOM 2388 C C . VAL A 1 326 ? 161.786 38.015 30.364 1.00 21.51 389 VAL A C 1
ATOM 2389 O O . VAL A 1 326 ? 162.367 38.889 29.722 1.00 20.53 389 VAL A O 1
ATOM 2393 N N . MET A 1 327 ? 161.724 37.995 31.705 1.00 21.29 390 MET A N 1
ATOM 2394 C CA . MET A 1 327 ? 162.349 38.996 32.547 1.00 24.11 390 MET A CA 1
ATOM 2395 C C . MET A 1 327 ? 163.288 38.322 33.534 1.00 21.95 390 MET A C 1
ATOM 2396 O O . MET A 1 327 ? 162.844 37.467 34.261 1.00 20.01 390 MET A O 1
ATOM 2401 N N . PRO A 1 328 ? 164.575 38.712 33.573 1.00 21.11 391 PRO A N 1
ATOM 2402 C CA . PRO A 1 328 ? 165.437 38.121 34.560 1.00 20.93 391 PRO A CA 1
ATOM 2403 C C . PRO A 1 328 ? 164.993 38.509 35.969 1.00 23.13 391 PRO A C 1
ATOM 2404 O O . PRO A 1 328 ? 164.284 39.530 36.164 1.00 24.19 391 PRO A O 1
ATOM 2408 N N . ALA A 1 329 ? 165.445 37.726 36.938 1.00 23.09 392 ALA A N 1
ATOM 2409 C CA . ALA A 1 329 ? 165.111 37.957 38.332 1.00 24.96 392 ALA A CA 1
ATOM 2410 C C . ALA A 1 329 ? 165.558 39.332 38.776 1.00 27.58 392 ALA A C 1
ATOM 2411 O O . ALA A 1 329 ? 166.675 39.753 38.456 1.00 24.71 392 ALA A O 1
ATOM 2413 N N . GLY A 1 330 ? 164.671 40.032 39.483 1.00 26.83 393 GLY A N 1
ATOM 2414 C CA . GLY A 1 330 ? 164.988 41.303 40.069 1.00 31.72 393 GLY A CA 1
ATOM 2415 C C . GLY A 1 330 ? 164.991 42.426 39.066 1.00 35.35 393 GLY A C 1
ATOM 2416 O O . GLY A 1 330 ? 165.398 43.515 39.413 1.00 42.64 393 GLY A O 1
ATOM 2417 N N . VAL A 1 331 ? 164.536 42.173 37.841 1.00 34.04 394 VAL A N 1
ATOM 2418 C CA . VAL A 1 331 ? 164.619 43.165 36.800 1.00 37.03 394 VAL A CA 1
ATOM 2419 C C . VAL A 1 331 ? 163.244 43.698 36.523 1.00 34.52 394 VAL A C 1
ATOM 2420 O O . VAL A 1 331 ? 162.369 42.972 36.087 1.00 26.75 394 VAL A O 1
ATOM 2424 N N . SER A 1 332 ? 163.118 45.009 36.731 1.00 37.49 395 SER A N 1
ATOM 2425 C CA . SER A 1 332 ? 161.868 45.696 36.624 1.00 38.84 395 SER A CA 1
ATOM 2426 C C . SER A 1 332 ? 161.723 46.145 35.194 1.00 36.05 395 SER A C 1
ATOM 2427 O O . SER A 1 332 ? 162.640 46.797 34.647 1.00 38.01 395 SER A O 1
ATOM 2430 N N . PHE A 1 333 ? 160.555 45.893 34.619 1.00 32.08 396 PHE A N 1
ATOM 2431 C CA . PHE A 1 333 ? 160.220 46.443 33.305 1.00 33.06 396 PHE A CA 1
ATOM 2432 C C . PHE A 1 333 ? 160.387 47.981 33.274 1.00 39.36 396 PHE A C 1
ATOM 2433 O O . PHE A 1 333 ? 160.652 48.540 32.204 1.00 35.91 396 PHE A O 1
ATOM 2441 N N . ARG A 1 334 ? 160.142 48.652 34.392 1.00 36.61 397 ARG A N 1
ATOM 2442 C CA . ARG A 1 334 ? 160.299 50.105 34.413 1.00 45.67 397 ARG A CA 1
ATOM 2443 C C . ARG A 1 334 ? 161.777 50.531 34.394 1.00 48.46 397 ARG A C 1
ATOM 2444 O O . ARG A 1 334 ? 162.170 51.412 33.618 1.00 47.48 397 ARG A O 1
ATOM 2452 N N . GLU A 1 335 ? 162.574 49.914 35.255 1.00 44.33 398 GLU A N 1
ATOM 2453 C CA . GLU A 1 335 ? 163.953 50.343 35.492 1.00 53.75 398 GLU A CA 1
ATOM 2454 C C . GLU A 1 335 ? 164.918 49.845 34.430 1.00 47.57 398 GLU A C 1
ATOM 2455 O O . GLU A 1 335 ? 165.862 50.561 34.097 1.00 46.92 398 GLU A O 1
ATOM 2461 N N . ALA A 1 336 ? 164.649 48.640 33.906 1.00 37.60 399 ALA A N 1
ATOM 2462 C CA . ALA A 1 336 ? 165.489 47.951 32.936 1.00 39.84 399 ALA A CA 1
ATOM 2463 C C . ALA A 1 336 ? 165.979 48.831 31.789 1.00 41.70 399 ALA A C 1
ATOM 2464 O O . ALA A 1 336 ? 165.210 49.611 31.217 1.00 35.31 399 ALA A O 1
ATOM 2466 N N . THR A 1 337 ? 167.235 48.644 31.409 1.00 40.64 400 THR A N 1
ATOM 2467 C CA . THR A 1 337 ? 167.801 49.415 30.297 1.00 39.35 400 THR A CA 1
ATOM 2468 C C . THR A 1 337 ? 167.123 49.112 28.958 1.00 34.23 400 THR A C 1
ATOM 2469 O O . THR A 1 337 ? 166.782 47.965 28.638 1.00 33.44 400 THR A O 1
ATOM 2473 N N . ARG A 1 338 ? 166.911 50.189 28.218 1.00 32.05 401 ARG A N 1
ATOM 2474 C CA . ARG A 1 338 ? 166.295 50.169 26.891 1.00 33.88 401 ARG A CA 1
ATOM 2475 C C . ARG A 1 338 ? 167.325 50.369 25.790 1.00 31.85 401 ARG A C 1
ATOM 2476 O O . ARG A 1 338 ? 166.954 50.420 24.643 1.00 32.90 401 ARG A O 1
ATOM 2484 N N . LYS A 1 339 ? 168.609 50.425 26.136 1.00 31.44 402 LYS A N 1
ATOM 2485 C CA . LYS A 1 339 ? 169.655 50.716 25.189 1.00 35.01 402 LYS A CA 1
ATOM 2486 C C . LYS A 1 339 ? 170.631 49.538 25.069 1.00 34.71 402 LYS A C 1
ATOM 2487 O O . LYS A 1 339 ? 171.730 49.726 24.627 1.00 33.26 402 LYS A O 1
ATOM 2493 N N . ASP A 1 340 ? 170.219 48.328 25.454 1.00 30.02 403 ASP A N 1
ATOM 2494 C CA . ASP A 1 340 ? 171.061 47.147 25.284 1.00 31.31 403 ASP A CA 1
ATOM 2495 C C . ASP A 1 340 ? 170.144 45.955 25.042 1.00 29.04 403 ASP A C 1
ATOM 2496 O O . ASP A 1 340 ? 169.264 45.617 25.837 1.00 31.63 403 ASP A O 1
ATOM 2501 N N . SER A 1 341 ? 170.329 45.336 23.885 1.00 27.92 404 SER A N 1
ATOM 2502 C CA . SER A 1 341 ? 169.536 44.199 23.513 1.00 25.85 404 SER A CA 1
ATOM 2503 C C . SER A 1 341 ? 169.886 42.979 24.342 1.00 26.69 404 SER A C 1
ATOM 2504 O O . SER A 1 341 ? 169.122 42.036 24.350 1.00 25.21 404 SER A O 1
ATOM 2507 N N . GLY A 1 342 ? 171.068 42.953 24.947 1.00 25.65 405 GLY A N 1
ATOM 2508 C CA . GLY A 1 342 ? 171.568 41.726 25.585 1.00 26.45 405 GLY A CA 1
ATOM 2509 C C . GLY A 1 342 ? 172.380 40.849 24.658 1.00 25.79 405 GLY A C 1
ATOM 2510 O O . GLY A 1 342 ? 172.843 39.765 25.062 1.00 28.06 405 GLY A O 1
ATOM 2511 N N . TYR A 1 343 ? 172.634 41.342 23.436 1.00 27.65 406 TYR A N 1
ATOM 2512 C CA . TYR A 1 343 ? 173.345 40.603 22.400 1.00 26.41 406 TYR A CA 1
ATOM 2513 C C . TYR A 1 343 ? 174.584 41.359 21.940 1.00 29.11 406 TYR A C 1
ATOM 2514 O O . TYR A 1 343 ? 174.635 42.577 22.049 1.00 26.89 406 TYR A O 1
ATOM 2523 N N . LYS A 1 344 ? 175.546 40.625 21.384 1.00 28.73 407 LYS A N 1
ATOM 2524 C CA . LYS A 1 344 ? 176.776 41.177 20.806 1.00 34.26 407 LYS A CA 1
ATOM 2525 C C . LYS A 1 344 ? 176.869 40.559 19.391 1.00 36.49 407 LYS A C 1
ATOM 2526 O O . LYS A 1 344 ? 176.390 39.421 19.172 1.00 37.13 407 LYS A O 1
ATOM 2532 N N . GLN A 1 345 ? 177.392 41.289 18.413 1.00 34.59 408 GLN A N 1
ATOM 2533 C CA . GLN A 1 345 ? 177.538 40.734 17.084 1.00 37.95 408 GLN A CA 1
ATOM 2534 C C . GLN A 1 345 ? 178.996 40.367 16.878 1.00 38.52 408 GLN A C 1
ATOM 2535 O O . GLN A 1 345 ? 179.851 41.212 17.039 1.00 38.62 408 GLN A O 1
ATOM 2541 N N . ILE A 1 346 ? 179.272 39.126 16.505 1.00 37.03 409 ILE A N 1
ATOM 2542 C CA . ILE A 1 346 ? 180.649 38.671 16.316 1.00 40.96 409 ILE A CA 1
ATOM 2543 C C . ILE A 1 346 ? 180.706 37.947 14.985 1.00 40.77 409 ILE A C 1
ATOM 2544 O O . ILE A 1 346 ? 180.047 36.925 14.829 1.00 40.76 409 ILE A O 1
ATOM 2549 N N . ASP A 1 347 ? 181.495 38.473 14.053 1.00 40.99 410 ASP A N 1
ATOM 2550 C CA . ASP A 1 347 ? 181.662 37.896 12.726 1.00 44.48 410 ASP A CA 1
ATOM 2551 C C . ASP A 1 347 ? 180.298 37.576 12.101 1.00 44.10 410 ASP A C 1
ATOM 2552 O O . ASP A 1 347 ? 180.069 36.455 11.633 1.00 44.47 410 ASP A O 1
ATOM 2557 N N . GLY A 1 348 ? 179.395 38.547 12.136 1.00 46.31 411 GLY A N 1
ATOM 2558 C CA . GLY A 1 348 ? 178.076 38.402 11.513 1.00 47.62 411 GLY A CA 1
ATOM 2559 C C . GLY A 1 348 ? 177.005 37.662 12.289 1.00 44.93 411 GLY A C 1
ATOM 2560 O O . GLY A 1 348 ? 175.841 37.763 11.939 1.00 48.98 411 GLY A O 1
ATOM 2561 N N . ASN A 1 349 ? 177.368 36.946 13.349 1.00 43.78 412 ASN A N 1
ATOM 2562 C CA . ASN A 1 349 ? 176.391 36.272 14.180 1.00 44.92 412 ASN A CA 1
ATOM 2563 C C . ASN A 1 349 ? 176.036 37.061 15.442 1.00 42.03 412 ASN A C 1
ATOM 2564 O O . ASN A 1 349 ? 176.814 37.873 15.937 1.00 40.78 412 ASN A O 1
ATOM 2569 N N . TYR A 1 350 ? 174.851 36.809 15.952 1.00 36.89 413 TYR A N 1
ATOM 2570 C CA . TYR A 1 350 ? 174.388 37.461 17.161 1.00 37.02 413 TYR A CA 1
ATOM 2571 C C . TYR A 1 350 ? 174.469 36.457 18.287 1.00 34.02 413 TYR A C 1
ATOM 2572 O O . TYR A 1 350 ? 173.894 35.412 18.212 1.00 34.48 413 TYR A O 1
ATOM 2581 N N . TYR A 1 351 ? 175.155 36.794 19.356 1.00 32.68 414 TYR A N 1
ATOM 2582 C CA . TYR A 1 351 ? 175.242 35.903 20.501 1.00 32.78 414 TYR A CA 1
ATOM 2583 C C . TYR A 1 351 ? 174.842 36.641 21.781 1.00 30.47 414 TYR A C 1
ATOM 2584 O O . TYR A 1 351 ? 175.156 37.833 21.978 1.00 27.85 414 TYR A O 1
ATOM 2593 N N . LEU A 1 352 ? 174.221 35.895 22.676 1.00 29.47 415 LEU A N 1
ATOM 2594 C CA . LEU A 1 352 ? 173.775 36.431 23.955 1.00 29.01 415 LEU A CA 1
ATOM 2595 C C . LEU A 1 352 ? 174.983 36.679 24.857 1.00 28.31 415 LEU A C 1
ATOM 2596 O O . LEU A 1 352 ? 175.827 35.786 25.015 1.00 27.86 415 LEU A O 1
ATOM 2601 N N . LYS A 1 353 ? 175.051 37.881 25.441 1.00 26.22 416 LYS A N 1
ATOM 2602 C CA . LYS A 1 353 ? 176.151 38.254 26.302 1.00 30.15 416 LYS A CA 1
ATOM 2603 C C . LYS A 1 353 ? 175.939 37.809 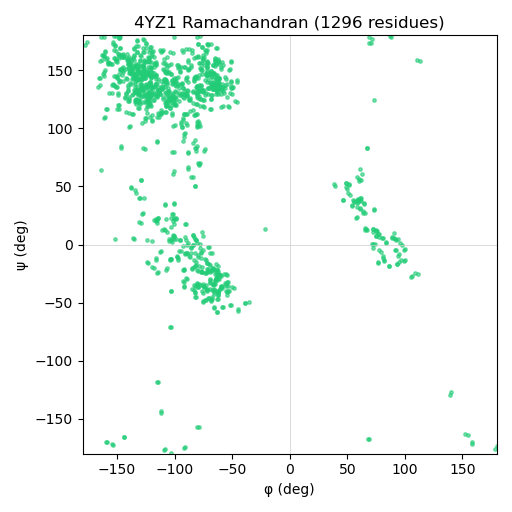27.724 1.00 26.45 416 LYS A C 1
ATOM 2604 O O . LYS A 1 353 ? 174.808 37.737 28.218 1.00 23.29 416 LYS A O 1
ATOM 2610 N N . LEU A 1 354 ? 177.046 37.638 28.412 1.00 25.10 417 LEU A N 1
ATOM 2611 C CA . LEU A 1 354 ? 177.012 37.349 29.828 1.00 25.72 417 LEU A CA 1
ATOM 2612 C C . LEU A 1 354 ? 178.036 38.141 30.596 1.00 26.52 417 LEU A C 1
ATOM 2613 O O . LEU A 1 354 ? 179.177 38.367 30.122 1.00 25.62 417 LEU A O 1
ATOM 2618 N N . ARG A 1 355 ? 177.655 38.496 31.828 1.00 26.83 418 ARG A N 1
ATOM 2619 C CA . ARG A 1 355 ? 178.620 39.071 32.785 1.00 28.82 418 ARG A CA 1
ATOM 2620 C C . ARG A 1 355 ? 178.899 38.091 33.904 1.00 28.40 418 ARG A C 1
ATOM 2621 O O . ARG A 1 355 ? 177.946 37.599 34.533 1.00 30.06 418 ARG A O 1
ATOM 2629 N N . LYS A 1 356 ? 180.171 37.792 34.148 1.00 28.39 419 LYS A N 1
ATOM 2630 C CA . LYS A 1 356 ? 180.560 36.923 35.253 1.00 27.82 419 LYS A CA 1
ATOM 2631 C C . LYS A 1 356 ? 180.620 37.690 36.552 1.00 29.84 419 LYS A C 1
ATOM 2632 O O . LYS A 1 356 ? 181.097 38.870 36.560 1.00 33.71 419 LYS A O 1
ATOM 2638 N N . GLN A 1 357 ? 180.237 37.042 37.651 1.00 29.69 420 GLN A N 1
ATOM 2639 C CA . GLN A 1 357 ? 180.305 37.597 39.013 1.00 34.05 420 GLN A CA 1
ATOM 2640 C C . GLN A 1 357 ? 181.703 38.168 39.271 1.00 35.87 420 GLN A C 1
ATOM 264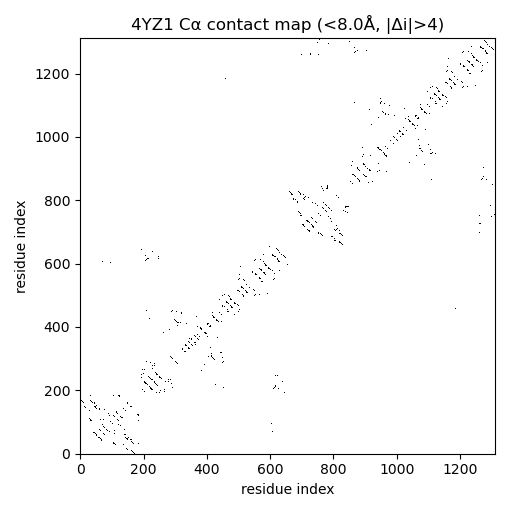1 O O . GLN A 1 357 ? 182.646 37.510 38.982 1.00 33.40 420 GLN A O 1
ATOM 2647 N N . GLY A 1 358 ? 181.795 39.410 39.750 1.00 38.69 421 GLY A N 1
ATOM 2648 C CA . GLY A 1 358 ? 183.084 40.076 40.006 1.00 41.13 421 GLY A CA 1
ATOM 2649 C C . GLY A 1 358 ? 183.557 40.992 38.875 1.00 43.86 421 GLY A C 1
ATOM 2650 O O . GLY A 1 358 ? 184.490 41.763 39.062 1.00 44.46 421 GLY A O 1
ATOM 2651 N N . ASP A 1 359 ? 182.935 40.884 37.700 1.00 41.34 422 ASP A N 1
ATOM 2652 C CA . ASP A 1 359 ? 183.276 41.703 36.568 1.00 41.44 422 ASP A CA 1
ATOM 2653 C C . ASP A 1 359 ? 182.250 42.848 36.498 1.00 40.09 422 ASP A C 1
ATOM 2654 O O . ASP A 1 359 ? 181.051 42.679 36.751 1.00 32.68 422 ASP A O 1
ATOM 2659 N N . THR A 1 360 ? 182.739 44.012 36.105 1.00 38.25 423 THR A N 1
ATOM 2660 C CA . THR A 1 360 ? 181.854 45.096 35.743 1.00 38.79 423 THR A CA 1
ATOM 2661 C C . THR A 1 360 ? 181.365 44.980 34.289 1.00 34.53 423 THR A C 1
ATOM 2662 O O . THR A 1 360 ? 180.227 45.298 34.017 1.00 35.20 423 THR A O 1
ATOM 2666 N N . ASP A 1 361 ? 182.211 44.570 33.353 1.00 34.80 424 ASP A N 1
ATOM 2667 C CA . ASP A 1 361 ? 181.791 44.461 31.936 1.00 34.56 424 ASP A CA 1
ATOM 2668 C C . ASP A 1 361 ? 181.276 43.046 31.604 1.00 34.73 424 ASP A C 1
ATOM 2669 O O . ASP A 1 361 ? 181.566 42.089 32.323 1.00 34.76 424 ASP A O 1
ATOM 2674 N N . TYR A 1 362 ? 180.615 42.945 30.463 1.00 33.87 425 TYR A N 1
ATOM 2675 C CA . TYR A 1 362 ? 180.138 41.681 29.887 1.00 34.50 425 TYR A CA 1
ATOM 2676 C C . TYR A 1 362 ? 181.234 41.129 28.968 1.00 36.45 425 TYR A C 1
ATOM 2677 O O . TYR A 1 362 ? 181.321 41.489 27.801 1.00 37.91 425 TYR A O 1
ATOM 2686 N N . ASN A 1 363 ? 182.051 40.235 29.509 1.00 36.04 426 ASN A N 1
ATOM 2687 C CA . ASN A 1 363 ? 183.193 39.682 28.778 1.00 35.88 426 ASN A CA 1
ATOM 2688 C C . ASN A 1 363 ? 182.947 38.371 28.078 1.00 34.94 426 ASN A C 1
ATOM 2689 O O . ASN A 1 363 ? 183.868 37.830 27.475 1.00 34.22 426 ASN A O 1
ATOM 2694 N N . TYR A 1 364 ? 181.715 37.869 28.120 1.00 30.96 427 TYR A N 1
ATOM 2695 C CA . TYR A 1 364 ? 181.472 36.508 27.642 1.00 30.52 427 TYR A CA 1
ATOM 2696 C C . TYR A 1 364 ? 180.290 36.443 26.736 1.00 29.22 427 TYR A C 1
ATOM 2697 O O . TYR A 1 364 ? 179.348 37.251 26.895 1.00 29.07 427 TYR A O 1
ATOM 2706 N N . THR A 1 365 ? 180.302 35.454 25.844 1.00 28.05 428 THR A N 1
ATOM 2707 C CA . THR A 1 365 ? 179.151 35.171 24.984 1.00 28.41 428 THR A CA 1
ATOM 2708 C C . THR A 1 365 ? 178.805 33.695 24.967 1.00 28.18 428 THR A C 1
ATOM 2709 O O . THR A 1 365 ? 179.669 32.826 25.202 1.00 30.20 428 THR A O 1
ATOM 2713 N N . ILE A 1 366 ? 177.528 33.426 24.753 1.00 30.88 429 ILE A N 1
ATOM 2714 C CA . ILE A 1 366 ? 177.047 32.065 24.500 1.00 28.51 429 ILE A CA 1
ATOM 2715 C C . ILE A 1 366 ? 177.085 31.827 22.998 1.00 28.29 429 ILE A C 1
ATOM 2716 O O . ILE A 1 366 ? 176.330 32.449 22.277 1.00 27.74 429 ILE A O 1
ATOM 2721 N N . ARG A 1 367 ? 177.959 30.939 22.518 1.00 30.36 430 ARG A N 1
ATOM 2722 C CA . ARG A 1 367 ? 178.118 30.703 21.063 1.00 32.11 430 ARG A CA 1
ATOM 2723 C C . ARG A 1 367 ? 177.620 29.319 20.675 1.00 34.05 430 ARG A C 1
ATOM 2724 O O . ARG A 1 367 ? 176.653 28.886 21.246 1.00 30.23 430 ARG A O 1
ATOM 2732 N N . GLU A 1 368 ? 178.270 28.628 19.730 1.00 38.18 431 GLU A N 1
ATOM 2733 C CA . GLU A 1 368 ? 177.810 27.295 19.245 1.00 41.75 431 GLU A CA 1
ATOM 2734 C C . GLU A 1 368 ? 177.668 26.255 20.368 1.00 39.38 431 GLU A C 1
ATOM 2735 O O . GLU A 1 368 ? 178.515 26.190 21.266 1.00 34.64 431 GLU A O 1
ATOM 2741 N N . ASN A 1 369 ? 176.572 25.481 20.320 1.00 39.17 432 ASN A N 1
ATOM 2742 C CA . ASN A 1 369 ? 176.267 24.439 21.304 1.00 39.59 432 ASN A CA 1
ATOM 2743 C C . ASN A 1 369 ? 176.147 24.879 22.767 1.00 37.56 432 ASN A C 1
ATOM 2744 O O . ASN A 1 369 ? 176.351 24.075 23.695 1.00 35.24 432 ASN A O 1
ATOM 2749 N N . GLY A 1 370 ? 175.850 26.152 22.973 1.00 35.84 433 GLY A N 1
ATOM 2750 C CA . GLY A 1 370 ? 175.819 26.718 24.310 1.00 33.81 433 GLY A CA 1
ATOM 2751 C C . GLY A 1 370 ? 177.174 26.962 24.945 1.00 32.46 433 GLY A C 1
ATOM 2752 O O . GLY A 1 370 ? 177.210 27.357 26.097 1.00 33.22 433 GLY A O 1
ATOM 2753 N N . THR A 1 371 ? 178.274 26.794 24.217 1.00 30.48 434 THR A N 1
ATOM 2754 C CA . THR A 1 371 ? 179.610 27.024 24.799 1.00 31.18 434 THR A CA 1
ATOM 2755 C C . THR A 1 371 ? 179.822 28.493 25.121 1.00 30.92 434 THR A C 1
ATOM 2756 O O . THR A 1 371 ? 179.588 29.347 24.282 1.00 32.56 434 THR A O 1
ATOM 2760 N N . VAL A 1 372 ? 180.235 28.761 26.349 1.00 30.63 435 VAL A N 1
ATOM 2761 C CA . VAL A 1 372 ? 180.501 30.111 26.801 1.00 31.04 435 VAL A CA 1
ATOM 2762 C C . VAL A 1 372 ? 181.948 30.438 26.439 1.00 32.66 435 VAL A C 1
ATOM 2763 O O . VAL A 1 372 ? 182.897 29.715 26.834 1.00 32.26 435 VAL A O 1
ATOM 2767 N N . TYR A 1 373 ? 182.092 31.537 25.707 1.00 33.89 436 TYR A N 1
ATOM 2768 C CA . TYR A 1 373 ? 183.406 32.085 25.299 1.00 34.92 436 TYR A CA 1
ATOM 2769 C C . TYR A 1 373 ? 183.734 33.352 26.066 1.00 33.21 436 TYR A C 1
ATOM 2770 O O . TYR A 1 373 ? 182.856 34.210 26.297 1.00 28.53 436 TYR A O 1
ATOM 2779 N N . ASP A 1 374 ? 185.016 33.455 26.409 1.00 33.43 437 ASP A N 1
ATOM 2780 C CA . ASP A 1 374 ? 185.596 34.669 26.881 1.00 35.98 437 ASP A CA 1
ATOM 2781 C C . ASP A 1 374 ? 185.897 35.491 25.625 1.00 36.57 437 ASP A C 1
ATOM 2782 O O . ASP A 1 374 ? 186.798 35.170 24.831 1.00 37.37 437 ASP A O 1
ATOM 2787 N N . ASP A 1 375 ? 185.184 36.574 25.467 1.00 35.47 438 ASP A N 1
ATOM 2788 C CA . ASP A 1 375 ? 185.336 37.414 24.284 1.00 37.07 438 ASP A CA 1
ATOM 2789 C C . ASP A 1 375 ? 186.695 38.123 24.200 1.00 38.72 438 ASP A C 1
ATOM 2790 O O . ASP A 1 375 ? 187.095 38.508 23.121 1.00 41.18 438 ASP A O 1
ATOM 2795 N N . ARG A 1 376 ? 187.386 38.280 25.328 1.00 39.13 439 ARG A N 1
ATOM 2796 C CA . ARG A 1 376 ? 188.669 38.954 25.387 1.00 39.74 439 ARG A CA 1
ATOM 2797 C C . ARG A 1 376 ? 189.748 38.126 24.766 1.00 42.40 439 ARG A C 1
ATOM 2798 O O . ARG A 1 376 ? 190.584 38.673 24.102 1.00 45.87 439 ARG A O 1
ATOM 2806 N N . THR A 1 377 ? 189.729 36.814 24.987 1.00 41.62 440 THR A N 1
ATOM 2807 C CA . THR A 1 377 ? 190.714 35.887 24.420 1.00 42.90 440 THR A CA 1
ATOM 2808 C C . THR A 1 377 ? 190.162 35.213 23.144 1.00 42.58 440 THR A C 1
ATOM 2809 O O . THR A 1 377 ? 190.895 34.538 22.421 1.00 41.70 440 THR A O 1
ATOM 2813 N N . ASN A 1 378 ? 188.873 35.375 22.891 1.00 40.32 441 ASN A N 1
ATOM 2814 C CA . ASN A 1 378 ? 188.172 34.666 21.834 1.00 40.88 441 ASN A CA 1
ATOM 2815 C C . ASN A 1 378 ? 188.299 33.136 21.949 1.00 42.51 441 ASN A C 1
ATOM 2816 O O . ASN A 1 378 ? 188.432 32.425 20.952 1.00 41.79 441 ASN A O 1
ATOM 2821 N N . ARG A 1 379 ? 188.296 32.636 23.174 1.00 43.43 442 ARG A N 1
ATOM 2822 C CA . ARG A 1 379 ? 188.456 31.198 23.395 1.00 43.64 442 ARG A CA 1
ATOM 2823 C C . ARG A 1 379 ? 187.247 30.661 24.157 1.00 41.32 442 ARG A C 1
ATOM 2824 O O . ARG A 1 379 ? 186.763 31.338 25.037 1.00 39.30 442 ARG A O 1
ATOM 2832 N N . PRO A 1 380 ? 186.831 29.405 23.879 1.00 39.42 443 PRO A N 1
ATOM 2833 C CA . PRO A 1 380 ? 185.840 28.789 24.713 1.00 36.47 443 PRO A CA 1
ATOM 2834 C C . PRO A 1 380 ? 186.329 28.589 26.161 1.00 37.00 443 PRO A C 1
ATOM 2835 O O . PRO A 1 380 ? 187.525 28.404 26.398 1.00 36.13 443 PRO A O 1
ATOM 2839 N N . THR A 1 381 ? 185.408 28.712 27.123 1.00 35.35 444 THR A N 1
ATOM 2840 C CA . THR A 1 381 ? 185.685 28.379 28.538 1.00 34.70 444 THR A CA 1
ATOM 2841 C C . THR A 1 381 ? 185.329 26.878 28.814 1.00 33.97 444 THR A C 1
ATOM 2842 O O . THR A 1 381 ? 184.951 26.187 27.909 1.00 32.12 444 THR A O 1
ATOM 2846 N N . GLU A 1 382 ? 185.419 26.464 30.078 1.00 34.18 445 GLU A N 1
ATOM 2847 C CA . GLU A 1 382 ? 184.858 25.211 30.592 1.00 37.08 445 GLU A CA 1
ATOM 2848 C C . GLU A 1 382 ? 183.328 25.267 30.816 1.00 35.20 445 GLU A C 1
ATOM 2849 O O . GLU A 1 382 ? 182.724 24.246 31.121 1.00 35.79 445 GLU A O 1
ATOM 2855 N N . PHE A 1 383 ? 182.717 26.439 30.661 1.00 32.66 446 PHE A N 1
ATOM 2856 C CA . PHE A 1 383 ? 181.299 26.636 30.942 1.00 30.39 446 PHE A CA 1
ATOM 2857 C C . PHE A 1 383 ? 180.451 26.501 29.687 1.00 30.42 446 PHE A C 1
ATOM 2858 O O . PHE A 1 383 ? 180.891 26.844 28.571 1.00 30.77 446 PHE A O 1
ATOM 2866 N N . SER A 1 384 ? 179.208 26.036 29.875 1.00 29.52 447 SER A N 1
ATOM 2867 C CA . SER A 1 384 ? 178.221 26.001 28.794 1.00 28.61 447 SER A CA 1
ATOM 2868 C C . SER A 1 384 ? 176.804 26.282 29.336 1.00 27.86 447 SER A C 1
ATOM 2869 O O . SER A 1 384 ? 176.559 26.228 30.550 1.00 28.92 447 SER A O 1
ATOM 2872 N N . VAL A 1 385 ? 175.903 26.659 28.445 1.00 26.45 448 VAL A N 1
ATOM 2873 C CA . VAL A 1 385 ? 174.520 26.999 28.836 1.00 27.58 448 VAL A CA 1
ATOM 2874 C C . VAL A 1 385 ? 173.612 26.076 28.032 1.00 26.98 448 VAL A C 1
ATOM 2875 O O . VAL A 1 385 ? 173.705 26.002 26.809 1.00 28.34 448 VAL A O 1
ATOM 2879 N N . ASP A 1 386 ? 172.798 25.318 28.725 1.00 27.75 449 ASP A N 1
ATOM 2880 C CA . ASP A 1 386 ? 171.947 24.325 28.058 1.00 28.25 449 ASP A CA 1
ATOM 2881 C C . ASP A 1 386 ? 170.737 25.043 27.422 1.00 28.12 449 ASP A C 1
ATOM 2882 O O . ASP A 1 386 ? 170.542 26.259 27.553 1.00 24.26 449 ASP A O 1
ATOM 2887 N N . LYS A 1 387 ? 169.909 24.243 26.784 1.00 28.57 450 LYS A N 1
ATOM 2888 C CA . LYS A 1 387 ? 168.749 24.731 26.067 1.00 31.78 450 LYS A CA 1
ATOM 2889 C C . LYS A 1 387 ? 167.666 25.347 26.967 1.00 28.18 450 LYS A C 1
ATOM 2890 O O . LYS A 1 387 ? 166.844 26.109 26.491 1.00 28.41 450 LYS A O 1
ATOM 2896 N N . ASN A 1 388 ? 167.666 25.014 28.255 1.00 26.68 451 ASN A N 1
ATOM 2897 C CA . ASN A 1 388 ? 166.798 25.636 29.202 1.00 26.11 451 ASN A CA 1
ATOM 2898 C C . ASN A 1 388 ? 167.481 26.718 30.058 1.00 28.86 451 ASN A C 1
ATOM 2899 O O . ASN A 1 388 ? 167.036 26.960 31.166 1.00 30.41 451 ASN A O 1
ATOM 2904 N N . PHE A 1 389 ? 168.604 27.297 29.572 1.00 24.85 452 PHE A N 1
ATOM 2905 C CA . PHE A 1 389 ? 169.318 28.391 30.189 1.00 24.09 452 PHE A CA 1
ATOM 2906 C C . PHE A 1 389 ? 170.094 28.018 31.445 1.00 23.78 452 PHE A C 1
ATOM 2907 O O . PHE A 1 389 ? 170.556 28.900 32.173 1.00 22.39 452 PHE A O 1
ATOM 2915 N N . GLY A 1 390 ? 170.273 26.723 31.692 1.00 23.60 453 GLY A N 1
ATOM 2916 C CA . GLY A 1 390 ? 171.066 26.252 32.814 1.00 24.79 453 GLY A CA 1
ATOM 2917 C C . GLY A 1 390 ? 172.560 26.249 32.569 1.00 25.86 453 GLY A C 1
ATOM 2918 O O . GLY A 1 390 ? 172.995 25.901 31.473 1.00 27.93 453 GLY A O 1
ATOM 2919 N N . ILE A 1 391 ? 173.328 26.546 33.605 1.00 25.16 454 ILE A N 1
ATOM 2920 C CA . ILE A 1 391 ? 174.785 26.644 33.510 1.00 25.85 454 ILE A CA 1
ATOM 2921 C C . ILE A 1 391 ? 175.479 25.375 33.928 1.00 27.91 454 ILE A C 1
ATOM 2922 O O . ILE A 1 391 ? 175.221 24.837 35.008 1.00 30.08 454 ILE A O 1
ATOM 2927 N N . LYS A 1 392 ? 176.364 24.906 33.071 1.00 28.25 455 LYS A N 1
ATOM 2928 C CA . LYS A 1 392 ? 177.213 23.775 33.378 1.00 30.80 455 LYS A CA 1
ATOM 2929 C C . LYS A 1 392 ? 178.696 24.200 33.399 1.00 31.06 455 LYS A C 1
ATOM 2930 O O . LYS A 1 392 ? 179.097 25.167 32.742 1.00 27.96 455 LYS A O 1
ATOM 2936 N N . GLN A 1 393 ? 179.477 23.431 34.150 1.00 34.00 456 GLN A N 1
ATOM 2937 C CA . GLN A 1 393 ? 180.951 23.529 34.181 1.00 35.62 456 GLN A CA 1
ATOM 2938 C C . GLN A 1 393 ? 181.477 22.125 33.976 1.00 38.32 456 GLN A C 1
ATOM 2939 O O . GLN A 1 393 ? 181.037 21.196 34.664 1.00 35.78 456 GLN A O 1
ATOM 2945 N N . ASN A 1 394 ? 182.367 21.962 33.003 1.00 40.64 457 ASN A N 1
ATOM 2946 C CA . ASN A 1 394 ? 182.754 20.644 32.528 1.00 45.25 457 ASN A CA 1
ATOM 2947 C C . ASN A 1 394 ? 181.643 19.607 32.414 1.00 47.08 457 ASN A C 1
ATOM 2948 O O . ASN A 1 394 ? 181.768 18.520 32.961 1.00 51.32 457 ASN A O 1
ATOM 2953 N N . GLY A 1 395 ? 180.532 19.924 31.764 1.00 44.10 458 GLY A N 1
ATOM 2954 C CA . GLY A 1 395 ? 179.438 18.949 31.688 1.00 43.20 458 GLY A CA 1
ATOM 2955 C C . GLY A 1 395 ? 178.562 18.762 32.924 1.00 39.93 458 GLY A C 1
ATOM 2956 O O . GLY A 1 395 ? 177.509 18.214 32.778 1.00 41.97 458 GLY A O 1
ATOM 2957 N N . ASN A 1 396 ? 178.964 19.210 34.126 1.00 40.80 459 ASN A N 1
ATOM 2958 C CA . ASN A 1 396 ? 178.109 19.131 35.350 1.00 37.95 459 ASN A CA 1
ATOM 2959 C C . ASN A 1 396 ? 177.396 20.452 35.670 1.00 34.42 459 ASN A C 1
ATOM 2960 O O . ASN A 1 396 ? 177.985 21.524 35.580 1.00 34.13 459 ASN A O 1
ATOM 2965 N N . TYR A 1 397 ? 176.120 20.380 36.032 1.00 30.75 460 TYR A N 1
ATOM 2966 C CA . TYR A 1 397 ? 175.342 21.567 36.334 1.00 30.40 460 TYR A CA 1
ATOM 2967 C C . TYR A 1 397 ? 175.858 22.264 37.573 1.00 30.04 460 TYR A C 1
ATOM 2968 O O . TYR A 1 397 ? 176.094 21.640 38.607 1.00 30.19 460 TYR A O 1
ATOM 2977 N N . LEU A 1 398 ? 175.996 23.568 37.487 1.00 29.37 461 LEU A N 1
ATOM 2978 C CA . LEU A 1 398 ? 176.094 24.339 38.694 1.00 30.16 461 LEU A CA 1
ATOM 2979 C C . LEU A 1 398 ? 174.709 24.454 39.305 1.00 27.50 461 LEU A C 1
ATOM 2980 O O . LEU A 1 398 ? 173.700 24.462 38.583 1.00 25.43 461 LEU A O 1
ATOM 2985 N N . THR A 1 399 ? 174.669 24.561 40.631 1.00 26.90 462 THR A N 1
ATOM 2986 C CA . THR A 1 399 ? 173.418 24.776 41.322 1.00 28.59 462 THR A CA 1
ATOM 2987 C C . THR A 1 399 ? 173.383 26.035 42.182 1.00 28.36 462 THR A C 1
ATOM 2988 O O . THR A 1 399 ? 174.428 26.544 42.570 1.00 26.75 462 THR A O 1
ATOM 2992 N N . VAL A 1 400 ? 172.151 26.468 42.495 1.00 26.19 463 VAL A N 1
ATOM 2993 C CA . VAL A 1 400 ? 171.862 27.451 43.540 1.00 27.61 463 VAL A CA 1
ATOM 2994 C C . VAL A 1 400 ? 170.673 26.986 44.380 1.00 27.52 463 VAL A C 1
ATOM 2995 O O . VAL A 1 400 ? 169.893 26.160 43.941 1.00 25.80 463 VAL A O 1
ATOM 2999 N N . GLU A 1 401 ? 170.500 27.576 45.555 1.00 28.03 464 GLU A N 1
ATOM 3000 C CA . GLU A 1 401 ? 169.309 27.335 46.374 1.00 27.12 464 GLU A CA 1
ATOM 3001 C C . GLU A 1 401 ? 168.114 28.076 45.933 1.00 24.64 464 GLU A C 1
ATOM 3002 O O . GLU A 1 401 ? 168.168 29.277 45.589 1.00 23.18 464 GLU A O 1
ATOM 3008 N N . GLN A 1 402 ? 166.993 27.362 45.940 1.00 22.31 465 GLN A N 1
ATOM 3009 C CA . GLN A 1 402 ? 165.717 27.941 45.578 1.00 20.11 465 GLN A CA 1
ATOM 3010 C C . GLN A 1 402 ? 165.240 28.840 46.732 1.00 20.91 465 GLN A C 1
ATOM 3011 O O . GLN A 1 402 ? 165.593 28.612 47.897 1.00 21.49 465 GLN A O 1
ATOM 3017 N N . TYR A 1 403 ? 164.423 29.816 46.400 1.00 20.58 466 TYR A N 1
ATOM 3018 C CA . TYR A 1 403 ? 163.809 30.697 47.387 1.00 22.35 466 TYR A CA 1
ATOM 3019 C C . TYR A 1 403 ? 162.383 30.282 47.679 1.00 22.52 466 TYR A C 1
ATOM 3020 O O . TYR A 1 403 ? 161.690 29.857 46.770 1.00 19.83 466 TYR A O 1
ATOM 3029 N N . SER A 1 404 ? 161.982 30.418 48.955 1.00 23.61 467 SER A N 1
ATOM 3030 C CA . SER A 1 404 ? 160.602 30.442 49.394 1.00 24.87 467 SER A CA 1
ATOM 3031 C C . SER A 1 404 ? 160.204 31.871 49.901 1.00 28.18 467 SER A C 1
ATOM 3032 O O . SER A 1 404 ? 161.065 32.740 50.152 1.00 28.61 467 SER A O 1
ATOM 3035 N N . VAL A 1 405 ? 158.898 32.075 50.063 1.00 28.04 468 VAL A N 1
ATOM 3036 C CA . VAL A 1 405 ? 158.357 33.293 50.608 1.00 29.07 468 VAL A CA 1
ATOM 3037 C C . VAL A 1 405 ? 157.544 32.980 51.873 1.00 32.92 468 VAL A C 1
ATOM 3038 O O . VAL A 1 405 ? 156.692 32.105 51.882 1.00 29.16 468 VAL A O 1
ATOM 3042 N N . SER A 1 406 ? 157.748 33.802 52.888 1.00 36.28 469 SER A N 1
ATOM 3043 C CA . SER A 1 406 ? 157.078 33.701 54.182 1.00 39.29 469 SER A CA 1
ATOM 3044 C C . SER A 1 406 ? 156.494 35.088 54.602 1.00 38.38 469 SER A C 1
ATOM 3045 O O . SER A 1 406 ? 157.081 36.124 54.297 1.00 35.96 469 SER A O 1
ATOM 3048 N N . PHE A 1 407 ? 155.357 35.081 55.295 1.00 39.99 470 PHE A N 1
ATOM 3049 C CA . PHE A 1 407 ? 154.691 36.300 55.807 1.00 45.81 470 PHE A CA 1
ATOM 3050 C C . PHE A 1 407 ? 154.538 36.287 57.332 1.00 52.84 470 PHE A C 1
ATOM 3051 O O . PHE A 1 407 ? 154.031 35.325 57.889 1.00 54.17 470 PHE A O 1
ATOM 3059 N N . GLU A 1 408 ? 154.918 37.382 57.983 1.00 63.27 471 GLU A N 1
ATOM 3060 C CA . GLU A 1 408 ? 154.745 37.531 59.445 1.00 73.48 471 GLU A CA 1
ATOM 3061 C C . GLU A 1 408 ? 154.886 39.002 59.883 1.00 67.33 471 GLU A C 1
ATOM 3062 O O . GLU A 1 408 ? 153.899 39.702 60.096 1.00 80.31 471 GLU A O 1
ATOM 3068 N N . ASN A 1 410 ? 152.391 40.662 58.446 1.00 63.96 473 ASN A N 1
ATOM 3069 C CA . ASN A 1 410 ? 152.409 41.478 57.214 1.00 73.00 473 ASN A CA 1
ATOM 3070 C C . ASN A 1 410 ? 153.807 42.035 56.739 1.00 67.22 473 ASN A C 1
ATOM 3071 O O . ASN A 1 410 ? 153.889 42.949 55.901 1.00 58.76 473 ASN A O 1
ATOM 3076 N N . LYS A 1 411 ? 154.896 41.523 57.310 1.00 64.72 474 LYS A N 1
ATOM 3077 C CA . LYS A 1 411 ? 156.230 41.586 56.677 1.00 63.29 474 LYS A CA 1
ATOM 3078 C C . LYS A 1 411 ? 156.471 40.305 55.869 1.00 53.54 474 LYS A C 1
ATOM 3079 O O . LYS A 1 411 ? 156.193 39.199 56.354 1.00 43.43 474 LYS A O 1
ATOM 3085 N N . LYS A 1 412 ? 157.064 40.484 54.691 1.00 45.61 475 LYS A N 1
ATOM 3086 C CA . LYS A 1 412 ? 157.397 39.407 53.789 1.00 42.17 475 LYS A CA 1
ATOM 3087 C C . LYS A 1 412 ? 158.913 39.176 53.799 1.00 43.71 475 LYS A C 1
ATOM 3088 O O . LYS A 1 412 ? 159.699 40.130 53.758 1.00 39.58 475 LYS A O 1
ATOM 3094 N N . THR A 1 413 ? 159.301 37.896 53.813 1.00 42.28 476 THR A N 1
ATOM 3095 C CA . THR A 1 413 ? 160.688 37.459 53.685 1.00 41.48 476 THR A CA 1
ATOM 3096 C C . THR A 1 413 ? 160.848 36.480 52.513 1.00 39.12 476 THR A C 1
ATOM 3097 O O . THR A 1 413 ? 160.078 35.524 52.409 1.00 39.52 476 THR A O 1
ATOM 3101 N N . GLU A 1 414 ? 161.820 36.747 51.645 1.00 34.08 477 GLU A N 1
ATOM 3102 C CA . GLU A 1 414 ? 162.302 35.813 50.652 1.00 34.17 477 GLU A CA 1
ATOM 3103 C C . GLU A 1 414 ? 163.595 35.157 51.162 1.00 39.55 477 GLU A C 1
ATOM 3104 O O . GLU A 1 414 ? 164.586 35.856 51.434 1.00 40.09 477 GLU A O 1
ATOM 3110 N N . TYR A 1 415 ? 163.588 33.823 51.299 1.00 33.10 478 TYR A N 1
ATOM 3111 C CA . TYR A 1 415 ? 164.695 33.119 51.911 1.00 33.62 478 TYR A CA 1
ATOM 3112 C C . TYR A 1 415 ? 165.041 31.819 51.191 1.00 31.32 478 TYR A C 1
ATOM 3113 O O . TYR A 1 415 ? 164.177 31.180 50.570 1.00 26.43 478 TYR A O 1
ATOM 3122 N N . ARG A 1 416 ? 166.309 31.437 51.296 1.00 29.72 479 ARG A N 1
ATOM 3123 C CA . ARG A 1 416 ? 166.790 30.226 50.655 1.00 31.05 479 ARG A CA 1
ATOM 3124 C C . ARG A 1 416 ? 166.283 29.006 51.412 1.00 30.17 479 ARG A C 1
ATOM 3125 O O . ARG A 1 416 ? 166.426 28.926 52.614 1.00 30.22 479 ARG A O 1
ATOM 3133 N N . ASN A 1 417 ? 165.678 28.059 50.687 1.00 29.32 480 ASN A N 1
ATOM 3134 C CA . ASN A 1 417 ? 164.932 26.941 51.312 1.00 27.89 480 ASN A CA 1
ATOM 3135 C C . ASN A 1 417 ? 165.624 25.588 51.341 1.00 28.25 480 ASN A C 1
ATOM 3136 O O . ASN A 1 417 ? 165.039 24.610 51.850 1.00 28.56 480 ASN A O 1
ATOM 3141 N N . GLY A 1 418 ? 166.876 25.519 50.881 1.00 27.00 481 GLY A N 1
ATOM 3142 C CA . GLY A 1 418 ? 167.655 24.257 50.977 1.00 27.54 481 GLY A CA 1
ATOM 3143 C C . GLY A 1 418 ? 167.576 23.344 49.748 1.00 26.89 481 GLY A C 1
ATOM 3144 O O . GLY A 1 418 ? 168.361 22.461 49.601 1.00 28.74 481 GLY A O 1
ATOM 3145 N N . THR A 1 419 ? 166.602 23.550 48.880 1.00 25.50 482 THR A N 1
ATOM 3146 C CA . THR A 1 419 ? 166.476 22.797 47.639 1.00 25.96 482 THR A CA 1
ATOM 3147 C C . THR A 1 419 ? 167.417 23.372 46.608 1.00 25.45 482 THR A C 1
ATOM 3148 O O . THR A 1 419 ? 167.405 24.594 46.377 1.00 25.61 482 THR A O 1
ATOM 3152 N N . LYS A 1 420 ? 168.197 22.502 45.981 1.00 26.38 483 LYS A N 1
ATOM 3153 C CA . LYS A 1 420 ? 169.096 22.873 44.889 1.00 27.61 483 LYS A CA 1
ATOM 3154 C C . LYS A 1 420 ? 168.407 22.790 43.543 1.00 25.96 483 LYS A C 1
ATOM 3155 O O . LYS A 1 420 ? 167.776 21.779 43.226 1.00 25.15 483 LYS A O 1
ATOM 3161 N N . VAL A 1 421 ? 168.496 23.866 42.764 1.00 25.19 484 VAL A N 1
ATOM 3162 C CA . VAL A 1 421 ? 168.049 23.887 41.375 1.00 24.06 484 VAL A CA 1
ATOM 3163 C C . VAL A 1 421 ? 169.196 24.275 40.491 1.00 22.91 484 VAL A C 1
ATOM 3164 O O . VAL A 1 421 ? 170.229 24.741 40.965 1.00 23.67 484 VAL A O 1
ATOM 3168 N N . HIS A 1 422 ? 169.057 24.073 39.192 1.00 23.13 485 HIS A N 1
ATOM 3169 C CA . HIS A 1 422 ? 170.130 24.467 38.273 1.00 24.24 485 HIS A CA 1
ATOM 3170 C C . HIS A 1 422 ? 170.385 25.990 38.279 1.00 23.67 485 HIS A C 1
ATOM 3171 O O . HIS A 1 422 ? 169.475 26.799 38.189 1.00 22.91 485 HIS A O 1
ATOM 3178 N N . MET A 1 423 ? 171.640 26.372 38.372 1.00 24.41 486 MET A N 1
ATOM 3179 C CA . MET A 1 423 ? 171.984 27.739 38.222 1.00 24.72 486 MET A CA 1
ATOM 3180 C C . MET A 1 423 ? 171.573 28.113 36.787 1.00 25.25 486 MET A C 1
ATOM 3181 O O . MET A 1 423 ? 171.854 27.353 35.858 1.00 26.22 486 MET A O 1
ATOM 3186 N N . ASN A 1 424 ? 170.974 29.289 36.620 1.00 23.04 487 ASN A N 1
ATOM 3187 C CA . ASN A 1 424 ? 170.380 29.734 35.385 1.00 22.17 487 ASN A CA 1
ATOM 3188 C C . ASN A 1 424 ? 170.806 31.199 35.107 1.00 21.92 487 ASN A C 1
ATOM 3189 O O . ASN A 1 424 ? 170.862 32.006 36.021 1.00 20.90 487 ASN A O 1
ATOM 3194 N N . ILE A 1 425 ? 171.044 31.526 33.826 1.00 21.91 488 ILE A N 1
ATOM 3195 C CA . ILE A 1 425 ? 171.535 32.846 33.443 1.00 22.58 488 ILE A CA 1
ATOM 3196 C C . ILE A 1 425 ? 170.555 33.978 33.766 1.00 21.55 488 ILE A C 1
ATOM 3197 O O . ILE A 1 425 ? 170.965 35.128 33.856 1.00 21.40 488 ILE A O 1
ATOM 3202 N N . PHE A 1 426 ? 169.292 33.621 34.004 1.00 20.14 489 PHE A N 1
ATOM 3203 C CA . PHE A 1 426 ? 168.220 34.556 34.345 1.00 20.18 489 PHE A CA 1
ATOM 3204 C C . PHE A 1 426 ? 168.005 34.758 35.852 1.00 20.39 489 PHE A C 1
ATOM 3205 O O . PHE A 1 426 ? 167.173 35.562 36.247 1.00 20.02 489 PHE A O 1
ATOM 3213 N N . TYR A 1 427 ? 168.781 34.049 36.679 1.00 21.49 490 TYR A N 1
ATOM 3214 C CA . TYR A 1 427 ? 168.631 34.096 38.132 1.00 22.66 490 TYR A CA 1
ATOM 3215 C C . TYR A 1 427 ? 169.512 35.144 38.812 1.00 26.27 490 TYR A C 1
ATOM 3216 O O . TYR A 1 427 ? 170.581 35.506 38.329 1.00 29.17 490 TYR A O 1
ATOM 3225 N N . LYS A 1 428 ? 169.019 35.596 39.960 1.00 28.67 491 LYS A N 1
ATOM 3226 C CA . LYS A 1 428 ? 169.704 36.536 40.860 1.00 33.63 491 LYS A CA 1
ATOM 3227 C C . LYS A 1 428 ? 171.061 36.040 41.362 1.00 32.84 491 LYS A C 1
ATOM 3228 O O . LYS A 1 428 ? 171.951 36.816 41.562 1.00 31.07 491 LYS A O 1
ATOM 3234 N N . ASP A 1 429 ? 171.181 34.745 41.604 1.00 33.14 492 ASP A N 1
ATOM 3235 C CA . ASP A 1 429 ? 172.371 34.183 42.231 1.00 34.54 492 ASP A CA 1
ATOM 3236 C C . ASP A 1 429 ? 173.347 33.524 41.272 1.00 34.31 492 ASP A C 1
ATOM 3237 O O . ASP A 1 429 ? 174.331 32.957 41.700 1.00 44.18 492 ASP A O 1
ATOM 3242 N N . ALA A 1 430 ? 173.127 33.644 39.974 1.00 31.15 493 ALA A N 1
ATOM 3243 C CA . ALA A 1 430 ? 174.032 33.082 38.961 1.00 28.25 493 ALA A CA 1
ATOM 3244 C C . ALA A 1 430 ? 175.466 33.631 38.852 1.00 28.43 493 ALA A C 1
ATOM 3245 O O . ALA A 1 430 ? 175.705 34.802 38.996 1.00 29.14 493 ALA A O 1
ATOM 3247 N N . LEU A 1 431 ? 176.391 32.740 38.546 1.00 27.35 494 LEU A N 1
ATOM 3248 C CA . LEU A 1 431 ? 177.762 33.051 38.257 1.00 29.50 494 LEU A CA 1
ATOM 3249 C C . LEU A 1 431 ? 177.912 33.852 36.966 1.00 29.02 494 LEU A C 1
ATOM 3250 O O . LEU A 1 431 ? 178.851 34.645 36.857 1.00 31.67 494 LEU A O 1
ATOM 3255 N N . PHE A 1 432 ? 177.067 33.581 35.976 1.00 26.62 495 PHE A N 1
ATOM 3256 C CA . PHE A 1 432 ? 177.067 34.311 34.714 1.00 26.01 495 PHE A CA 1
ATOM 3257 C C . PHE A 1 432 ? 175.642 34.781 34.555 1.00 25.44 495 PHE A C 1
ATOM 3258 O O . PHE A 1 432 ? 174.709 33.969 34.709 1.00 24.64 495 PHE A O 1
ATOM 3266 N N . LYS A 1 433 ? 175.463 36.075 34.300 1.00 26.01 496 LYS A N 1
ATOM 3267 C CA . LYS A 1 433 ? 174.135 36.638 34.104 1.00 25.82 496 LYS A CA 1
ATOM 3268 C C . LYS A 1 433 ? 173.936 37.385 32.776 1.00 24.63 496 LYS A C 1
ATOM 3269 O O . LYS A 1 433 ? 174.821 38.035 32.274 1.00 24.67 496 LYS A O 1
ATOM 3275 N N . VAL A 1 434 ? 172.716 37.332 32.262 1.00 23.60 497 VAL A N 1
ATOM 3276 C CA . VAL A 1 434 ? 172.331 38.088 31.072 1.00 23.50 497 VAL A CA 1
ATOM 3277 C C . VAL A 1 434 ? 172.237 39.566 31.419 1.00 24.21 497 VAL A C 1
ATOM 3278 O O . VAL A 1 434 ? 172.200 39.933 32.606 1.00 23.99 497 VAL A O 1
ATOM 3282 N N . VAL A 1 435 ? 172.154 40.401 30.381 1.00 24.27 498 VAL A N 1
ATOM 3283 C CA . VAL A 1 435 ? 171.866 41.844 30.565 1.00 23.93 498 VAL A CA 1
ATOM 3284 C C . VAL A 1 435 ? 170.477 42.015 31.225 1.00 23.06 498 VAL A C 1
ATOM 3285 O O . VAL A 1 435 ? 169.539 41.274 30.879 1.00 22.90 498 VAL A O 1
ATOM 3289 N N . PRO A 1 436 ? 170.367 42.900 32.230 1.00 23.46 499 PRO A N 1
ATOM 3290 C CA . PRO A 1 436 ? 169.086 43.093 32.894 1.00 24.37 499 PRO A CA 1
ATOM 3291 C C . PRO A 1 436 ? 168.134 43.879 31.994 1.00 24.08 499 PRO A C 1
ATOM 3292 O O . PRO A 1 436 ? 167.994 45.099 32.093 1.00 24.14 499 PRO A O 1
ATOM 3296 N N . THR A 1 437 ? 167.499 43.174 31.077 1.00 22.82 500 THR A N 1
ATOM 3297 C CA . THR A 1 437 ? 166.508 43.780 30.184 1.00 22.40 500 THR A CA 1
ATOM 3298 C C . THR A 1 437 ? 165.487 42.690 29.879 1.00 20.60 500 THR A C 1
ATOM 3299 O O . THR A 1 437 ? 165.657 41.576 30.327 1.00 19.25 500 THR A O 1
ATOM 3303 N N . ASN A 1 438 ? 164.461 43.024 29.118 1.00 19.57 501 ASN A N 1
ATOM 3304 C CA . ASN A 1 438 ? 163.442 42.092 28.705 1.00 19.20 501 ASN A CA 1
ATOM 3305 C C . ASN A 1 438 ? 163.861 41.413 27.403 1.00 20.59 501 ASN A C 1
ATOM 3306 O O . ASN A 1 438 ? 164.639 41.937 26.616 1.00 22.85 501 ASN A O 1
ATOM 3311 N N . TYR A 1 439 ? 163.377 40.187 27.235 1.00 19.52 502 TYR A N 1
ATOM 3312 C CA . TYR A 1 439 ? 163.603 39.327 26.087 1.00 19.53 502 TYR A CA 1
ATOM 3313 C C . TYR A 1 439 ? 162.263 38.764 25.642 1.00 18.29 502 TYR A C 1
ATOM 3314 O O . TYR A 1 439 ? 161.248 38.929 26.362 1.00 18.17 502 TYR A O 1
ATOM 3323 N N . ILE A 1 440 ? 162.268 38.113 24.486 1.00 18.02 503 ILE A N 1
ATOM 3324 C CA . ILE A 1 440 ? 161.149 37.292 24.032 1.00 20.59 503 ILE A CA 1
ATOM 3325 C C . ILE A 1 440 ? 161.675 35.906 23.738 1.00 21.27 503 ILE A C 1
ATOM 3326 O O . ILE A 1 440 ? 162.781 35.754 23.173 1.00 22.61 503 ILE A O 1
ATOM 3331 N N . ALA A 1 441 ? 160.923 34.890 24.182 1.00 18.90 504 ALA A N 1
ATOM 3332 C CA . ALA A 1 441 ? 161.246 33.509 23.936 1.00 19.98 504 ALA A CA 1
ATOM 3333 C C . ALA A 1 441 ? 160.078 32.864 23.232 1.00 19.73 504 ALA A C 1
ATOM 3334 O O . ALA A 1 441 ? 158.906 33.291 23.432 1.00 17.84 504 ALA A O 1
ATOM 3336 N N . TYR A 1 442 ? 160.365 31.832 22.448 1.00 20.38 505 TYR A N 1
ATOM 3337 C CA . TYR A 1 442 ? 159.293 31.020 21.915 1.00 20.36 505 TYR A CA 1
ATOM 3338 C C . TYR A 1 442 ? 159.605 29.548 21.938 1.00 20.67 505 TYR A C 1
ATOM 3339 O O . TYR A 1 442 ? 160.760 29.141 21.942 1.00 19.17 505 TYR A O 1
ATOM 3348 N N . ILE A 1 443 ? 158.525 28.752 21.977 1.00 18.15 506 ILE A N 1
ATOM 3349 C CA . ILE A 1 443 ? 158.602 27.301 22.000 1.00 17.94 506 ILE A CA 1
ATOM 3350 C C . ILE A 1 443 ? 157.644 26.761 20.934 1.00 17.99 506 ILE A C 1
ATOM 3351 O O . ILE A 1 443 ? 156.655 27.417 20.556 1.00 19.96 506 ILE A O 1
ATOM 3356 N N . SER A 1 444 ? 157.944 25.578 20.436 1.00 18.42 507 SER A N 1
ATOM 3357 C CA . SER A 1 444 ? 157.118 24.931 19.403 1.00 19.69 507 SER A CA 1
ATOM 3358 C C . SER A 1 444 ? 156.615 23.577 19.890 1.00 19.11 507 SER A C 1
ATOM 3359 O O . SER A 1 444 ? 157.276 22.924 20.669 1.00 18.04 507 SER A O 1
ATOM 3362 N N . SER A 1 445 ? 155.455 23.170 19.394 1.00 20.53 508 SER A N 1
ATOM 3363 C CA . SER A 1 445 ? 154.848 21.873 19.630 1.00 20.25 508 SER A CA 1
ATOM 3364 C C . SER A 1 445 ? 154.389 21.243 18.332 1.00 22.41 508 SER A C 1
ATOM 3365 O O . SER A 1 445 ? 153.736 21.890 17.503 1.00 22.26 508 SER A O 1
ATOM 3368 N N . ASN A 1 446 ? 154.726 19.970 18.172 1.00 23.73 509 ASN A N 1
ATOM 3369 C CA . ASN A 1 446 ? 154.328 19.184 17.011 1.00 23.77 509 ASN A CA 1
ATOM 3370 C C . ASN A 1 446 ? 153.156 18.269 17.254 1.00 24.67 509 ASN A C 1
ATOM 3371 O O . ASN A 1 446 ? 152.828 17.489 16.358 1.00 23.12 509 ASN A O 1
ATOM 3376 N N . ASP A 1 447 ? 152.552 18.349 18.448 1.00 22.45 510 ASP A N 1
ATOM 3377 C CA . ASP A 1 447 ? 151.450 17.456 18.842 1.00 23.76 510 ASP A CA 1
ATOM 3378 C C . ASP A 1 447 ? 150.289 18.255 19.414 1.00 23.33 510 ASP A C 1
ATOM 3379 O O . ASP A 1 447 ? 149.703 17.917 20.438 1.00 23.03 510 ASP A O 1
ATOM 3384 N N . HIS A 1 448 ? 150.025 19.392 18.784 1.00 26.26 511 HIS A N 1
ATOM 3385 C CA . HIS A 1 448 ? 148.925 20.276 19.192 1.00 24.48 511 HIS A CA 1
ATOM 3386 C C . HIS A 1 448 ? 148.919 20.621 20.694 1.00 22.93 511 HIS A C 1
ATOM 3387 O O . HIS A 1 448 ? 147.876 20.653 21.347 1.00 20.81 511 HIS A O 1
ATOM 3394 N N . GLY A 1 449 ? 150.097 20.943 21.210 1.00 22.00 512 GLY A N 1
ATOM 3395 C CA . GLY A 1 449 ? 150.210 21.530 22.521 1.00 21.47 512 GLY A CA 1
ATOM 3396 C C . GLY A 1 449 ? 150.393 20.593 23.668 1.00 21.97 512 GLY A C 1
ATOM 3397 O O . GLY A 1 449 ? 150.484 21.030 24.799 1.00 22.46 512 GLY A O 1
ATOM 3398 N N . GLU A 1 450 ? 150.536 19.304 23.391 1.00 23.84 513 GLU A N 1
ATOM 3399 C CA . GLU A 1 450 ? 150.708 18.331 24.437 1.00 26.99 513 GLU A CA 1
ATOM 3400 C C . GLU A 1 450 ? 152.148 18.338 24.966 1.00 25.50 513 GLU A C 1
ATOM 3401 O O . GLU A 1 450 ? 152.347 18.132 26.159 1.00 23.45 513 GLU A O 1
ATOM 3407 N N . SER A 1 451 ? 153.121 18.585 24.092 1.00 23.18 514 SER A N 1
ATOM 3408 C CA . SER A 1 451 ? 154.525 18.717 24.493 1.00 23.55 514 SER A CA 1
ATOM 3409 C C . SER A 1 451 ? 155.181 19.823 23.686 1.00 22.36 514 SER A C 1
ATOM 3410 O O . SER A 1 451 ? 154.745 20.142 22.578 1.00 21.69 514 SER A O 1
ATOM 3413 N N . TRP A 1 452 ? 156.288 20.368 24.205 1.00 22.68 515 TRP A N 1
ATOM 3414 C CA . TRP A 1 452 ? 156.878 21.595 23.652 1.00 20.57 515 TRP A CA 1
ATOM 3415 C C . TRP A 1 452 ? 158.386 21.480 23.607 1.00 21.55 515 TRP A C 1
ATOM 3416 O O . TRP A 1 452 ? 158.974 20.761 24.409 1.00 18.84 515 TRP A O 1
ATOM 3427 N N . SER A 1 453 ? 158.982 22.120 22.617 1.00 20.59 516 SER A N 1
ATOM 3428 C CA . SER A 1 453 ? 160.437 22.276 22.584 1.00 23.71 516 SER A CA 1
ATOM 3429 C C . SER A 1 453 ? 160.995 23.107 23.755 1.00 23.34 516 SER A C 1
ATOM 3430 O O . SER A 1 453 ? 160.267 23.808 24.431 1.00 22.58 516 SER A O 1
ATOM 3433 N N . ALA A 1 454 ? 162.318 23.092 23.901 1.00 25.79 517 ALA A N 1
ATOM 3434 C CA . ALA A 1 454 ? 163.014 24.074 24.713 1.00 25.79 517 ALA A CA 1
ATOM 3435 C C . ALA A 1 454 ? 162.855 25.469 24.110 1.00 26.07 517 ALA A C 1
ATOM 3436 O O . ALA A 1 454 ? 162.587 25.609 22.900 1.00 25.72 517 ALA A O 1
ATOM 3438 N N . PRO A 1 455 ? 162.945 26.512 24.958 1.00 25.38 518 PRO A N 1
ATOM 3439 C CA . PRO A 1 455 ? 162.722 27.905 24.504 1.00 26.25 518 PRO A CA 1
ATOM 3440 C C . PRO A 1 455 ? 163.830 28.372 23.589 1.00 25.24 518 PRO A C 1
ATOM 3441 O O . PRO A 1 455 ? 164.946 27.929 23.737 1.00 24.48 518 PRO A O 1
ATOM 3445 N N . THR A 1 456 ? 163.497 29.216 22.624 1.00 23.85 519 THR A N 1
ATOM 3446 C CA . THR A 1 456 ? 164.503 29.898 21.824 1.00 23.62 519 THR A CA 1
ATOM 3447 C C . THR A 1 456 ? 164.273 31.345 22.157 1.00 22.34 519 THR A C 1
ATOM 3448 O O . THR A 1 456 ? 163.136 31.828 22.043 1.00 20.76 519 THR A O 1
ATOM 3452 N N . LEU A 1 457 ? 165.343 32.059 22.517 1.00 22.45 520 LEU A N 1
ATOM 3453 C CA . LEU A 1 457 ? 165.279 33.502 22.627 1.00 23.32 520 LEU A CA 1
ATOM 3454 C C . LEU A 1 457 ? 165.296 34.169 21.246 1.00 23.71 520 LEU A C 1
ATOM 3455 O O . LEU A 1 457 ? 166.144 33.856 20.411 1.00 24.07 520 LEU A O 1
ATOM 3460 N N . LEU A 1 458 ? 164.398 35.117 21.037 1.00 20.63 521 LEU A N 1
ATOM 3461 C CA . LEU A 1 458 ? 164.365 35.863 19.808 1.00 23.37 521 LEU A CA 1
ATOM 3462 C C . LEU A 1 458 ? 165.704 36.620 19.647 1.00 24.41 521 LEU A C 1
ATOM 3463 O O . LEU A 1 458 ? 166.240 37.130 20.635 1.00 23.42 521 LEU A O 1
ATOM 3468 N N . PRO A 1 459 ? 166.218 36.708 18.408 1.00 25.98 522 PRO A N 1
ATOM 3469 C CA . PRO A 1 459 ? 167.429 37.482 18.159 1.00 27.87 522 PRO A CA 1
ATOM 3470 C C . PRO A 1 459 ? 167.152 39.000 18.262 1.00 26.53 522 PRO A C 1
ATOM 3471 O O . PRO A 1 459 ? 165.981 39.383 18.395 1.00 23.81 522 PRO A O 1
ATOM 3475 N N . PRO A 1 460 ? 168.223 39.846 18.199 1.00 26.18 523 PRO A N 1
ATOM 3476 C CA . PRO A 1 460 ? 168.046 41.284 18.491 1.00 27.07 523 PRO A CA 1
ATOM 3477 C C . PRO A 1 460 ? 167.448 42.021 17.316 1.00 26.17 523 PRO A C 1
ATOM 3478 O O . PRO A 1 460 ? 168.081 42.844 16.694 1.00 25.05 523 PRO A O 1
ATOM 3482 N N . ILE A 1 461 ? 166.193 41.716 17.033 1.00 27.59 524 ILE A N 1
ATOM 3483 C CA . ILE A 1 461 ? 165.565 42.231 15.824 1.00 30.05 524 ILE A CA 1
ATOM 3484 C C . ILE A 1 461 ? 165.277 43.726 15.862 1.00 27.26 524 ILE A C 1
ATOM 3485 O O . ILE A 1 461 ? 165.200 44.349 14.819 1.00 28.28 524 ILE A O 1
ATOM 3490 N N . MET A 1 462 ? 165.161 44.307 17.040 1.00 26.28 525 MET A N 1
ATOM 3491 C CA . MET A 1 462 ? 165.029 45.756 17.177 1.00 27.26 525 MET A CA 1
ATOM 3492 C C . MET A 1 462 ? 166.361 46.503 17.023 1.00 27.74 525 MET A C 1
ATOM 3493 O O . MET A 1 462 ? 166.390 47.741 17.067 1.00 27.66 525 MET A O 1
ATOM 3498 N N . GLY A 1 463 ? 167.457 45.765 16.849 1.00 27.99 526 GLY A N 1
ATOM 3499 C CA . GLY A 1 463 ? 168.773 46.350 16.833 1.00 27.26 526 GLY A CA 1
ATOM 3500 C C . GLY A 1 463 ? 169.563 45.930 18.089 1.00 26.51 526 GLY A C 1
ATOM 3501 O O . GLY A 1 463 ? 169.005 45.528 19.120 1.00 24.46 526 GLY A O 1
ATOM 3502 N N . LEU A 1 464 ? 170.868 46.033 17.980 1.00 25.69 527 LEU A N 1
ATOM 3503 C CA . LEU A 1 464 ? 171.755 45.708 19.064 1.00 29.10 527 LEU A CA 1
ATOM 3504 C C . LEU A 1 464 ? 171.599 46.620 20.233 1.00 29.40 527 LEU A C 1
ATOM 3505 O O . LEU A 1 464 ? 171.846 46.192 21.341 1.00 28.24 527 LEU A O 1
ATOM 3510 N N . ASN A 1 465 ? 171.237 47.879 19.994 1.00 30.08 528 ASN A N 1
ATOM 3511 C CA . ASN A 1 465 ? 171.186 48.883 21.050 1.00 31.17 528 ASN A CA 1
ATOM 3512 C C . ASN A 1 465 ? 169.777 49.291 21.443 1.00 29.55 528 ASN A C 1
ATOM 3513 O O . ASN A 1 465 ? 169.555 50.417 21.797 1.00 26.70 528 ASN A O 1
ATOM 3518 N N . ARG A 1 466 ? 168.845 48.346 21.396 1.00 29.12 529 ARG A N 1
ATOM 3519 C CA . ARG A 1 466 ? 167.457 48.532 21.854 1.00 29.00 529 ARG A CA 1
ATOM 3520 C C . ARG A 1 466 ? 167.017 47.255 22.523 1.00 26.11 529 ARG A C 1
ATOM 3521 O O . ARG A 1 466 ? 167.478 46.182 22.171 1.00 26.13 529 ARG A O 1
ATOM 3529 N N . ASN A 1 467 ? 166.115 47.371 23.471 1.00 25.41 530 ASN A N 1
ATOM 3530 C CA . ASN A 1 467 ? 165.567 46.182 24.119 1.00 25.97 530 ASN A CA 1
ATOM 3531 C C . ASN A 1 467 ? 164.590 45.509 23.196 1.00 24.63 530 ASN A C 1
ATOM 3532 O O . ASN A 1 467 ? 164.142 46.091 22.224 1.00 24.10 530 ASN A O 1
ATOM 3537 N N . ALA A 1 468 ? 164.285 44.253 23.489 1.00 23.76 531 ALA A N 1
ATOM 3538 C CA . ALA A 1 468 ? 163.224 43.567 22.790 1.00 23.98 531 ALA A CA 1
ATOM 3539 C C . ALA A 1 468 ? 161.889 44.314 22.960 1.00 21.55 531 ALA A C 1
ATOM 3540 O O . ALA A 1 468 ? 161.712 45.047 23.910 1.00 18.98 531 ALA A O 1
ATOM 3542 N N . PRO A 1 469 ? 160.945 44.106 22.028 1.00 24.03 532 PRO A N 1
ATOM 3543 C CA . PRO A 1 469 ? 159.589 44.611 22.202 1.00 21.04 532 PRO A CA 1
ATOM 3544 C C . PRO A 1 469 ? 158.852 43.824 23.303 1.00 20.55 532 PRO A C 1
ATOM 3545 O O . PRO A 1 469 ? 159.315 42.760 23.780 1.00 18.25 532 PRO A O 1
ATOM 3549 N N . TYR A 1 470 ? 157.664 44.301 23.639 1.00 18.30 533 TYR A N 1
ATOM 3550 C CA . TYR A 1 470 ? 156.795 43.637 24.572 1.00 18.30 533 TYR A CA 1
ATOM 3551 C C . TYR A 1 470 ? 155.669 43.006 23.737 1.00 18.34 533 TYR A C 1
ATOM 3552 O O . TYR A 1 470 ? 155.072 43.696 22.923 1.00 19.80 533 TYR A O 1
ATOM 3561 N N . LEU A 1 471 ? 155.318 41.760 24.017 1.00 17.87 534 LEU A N 1
ATOM 3562 C CA . LEU A 1 471 ? 154.290 41.091 23.230 1.00 18.45 534 LEU A CA 1
ATOM 3563 C C . LEU A 1 471 ? 152.913 41.678 23.533 1.00 16.70 534 LEU A C 1
ATOM 3564 O O . LEU A 1 471 ? 152.611 42.009 24.686 1.00 19.51 534 LEU A O 1
ATOM 3569 N N . GLY A 1 472 ? 152.065 41.701 22.538 1.00 16.14 535 GLY A N 1
ATOM 3570 C CA . GLY A 1 472 ? 150.607 41.958 22.752 1.00 17.64 535 GLY A CA 1
ATOM 3571 C C . GLY A 1 472 ? 149.891 40.608 22.918 1.00 16.94 535 GLY A C 1
ATOM 3572 O O . GLY A 1 472 ? 149.761 39.874 21.971 1.00 18.44 535 GLY A O 1
ATOM 3573 N N . PRO A 1 473 ? 149.444 40.294 24.115 1.00 16.88 536 PRO A N 1
ATOM 3574 C CA . PRO A 1 473 ? 148.911 38.978 24.420 1.00 18.67 536 PRO A CA 1
ATOM 3575 C C . PRO A 1 473 ? 147.638 38.654 23.638 1.00 18.73 536 PRO A C 1
ATOM 3576 O O . PRO A 1 473 ? 146.803 39.529 23.418 1.00 14.95 536 PRO A O 1
ATOM 3580 N N . GLY A 1 474 ? 147.560 37.400 23.256 1.00 19.88 537 GLY A N 1
ATOM 3581 C CA . GLY A 1 474 ? 146.488 36.847 22.460 1.00 20.10 537 GLY A CA 1
ATOM 3582 C C . GLY A 1 474 ? 147.060 35.895 21.475 1.00 19.00 537 GLY A C 1
ATOM 3583 O O . GLY A 1 474 ? 147.883 35.037 21.815 1.00 19.40 537 GLY A O 1
ATOM 3584 N N . ARG A 1 475 ? 146.714 36.120 20.215 1.00 18.20 538 ARG A N 1
ATOM 3585 C CA . ARG A 1 475 ? 147.175 35.305 19.124 1.00 18.45 538 ARG A CA 1
ATOM 3586 C C . ARG A 1 475 ? 147.959 36.039 18.097 1.00 17.27 538 ARG A C 1
ATOM 3587 O O . ARG A 1 475 ? 147.939 37.260 18.022 1.00 19.78 538 ARG A O 1
ATOM 3595 N N . GLY A 1 476 ? 148.674 35.254 17.301 1.00 17.85 539 GLY A N 1
ATOM 3596 C CA . GLY A 1 476 ? 149.295 35.707 16.048 1.00 18.68 539 GLY A CA 1
ATOM 3597 C C . GLY A 1 476 ? 148.439 35.207 14.911 1.00 19.37 539 GLY A C 1
ATOM 3598 O O . GLY A 1 476 ? 147.434 34.528 15.154 1.00 19.73 539 GLY A O 1
ATOM 3599 N N . ILE A 1 477 ? 148.843 35.505 13.677 1.00 19.71 540 ILE A N 1
ATOM 3600 C CA . ILE A 1 477 ? 148.105 35.051 12.508 1.00 22.64 540 ILE A CA 1
ATOM 3601 C C . ILE A 1 477 ? 149.074 34.652 11.428 1.00 23.86 540 ILE A C 1
ATOM 3602 O O . ILE A 1 477 ? 150.241 35.088 11.442 1.00 24.07 540 ILE A O 1
ATOM 3607 N N . ILE A 1 478 ? 148.558 33.854 10.501 1.00 22.74 541 ILE A N 1
ATOM 3608 C CA . ILE A 1 478 ? 149.228 33.504 9.253 1.00 24.76 541 ILE A CA 1
ATOM 3609 C C . ILE A 1 478 ? 148.475 34.246 8.184 1.00 25.70 541 ILE A C 1
ATOM 3610 O O . ILE A 1 478 ? 147.281 33.978 7.953 1.00 24.72 541 ILE A O 1
ATOM 3615 N N . GLU A 1 479 ? 149.136 35.202 7.536 1.00 27.12 542 GLU A N 1
ATOM 3616 C CA . GLU A 1 479 ? 148.456 35.954 6.512 1.00 28.70 542 GLU A CA 1
ATOM 3617 C C . GLU A 1 479 ? 148.367 35.016 5.291 1.00 27.94 542 GLU A C 1
ATOM 3618 O O . GLU A 1 479 ? 149.368 34.413 4.878 1.00 28.31 542 GLU A O 1
ATOM 3624 N N . SER A 1 480 ? 147.177 34.930 4.710 1.00 28.38 543 SER A N 1
ATOM 3625 C CA . SER A 1 480 ? 146.858 33.842 3.784 1.00 29.70 543 SER A CA 1
ATOM 3626 C C . SER A 1 480 ? 147.504 33.947 2.408 1.00 30.79 543 SER A C 1
ATOM 3627 O O . SER A 1 480 ? 147.810 32.924 1.796 1.00 32.10 543 SER A O 1
ATOM 3630 N N . SER A 1 481 ? 147.637 35.160 1.868 1.00 30.76 544 SER A N 1
ATOM 3631 C CA . SER A 1 481 ? 148.192 35.342 0.533 1.00 32.19 544 SER A CA 1
ATOM 3632 C C . SER A 1 481 ? 149.694 35.013 0.466 1.00 31.81 544 SER A C 1
ATOM 3633 O O . SER A 1 481 ? 150.161 34.480 -0.545 1.00 31.67 544 SER A O 1
ATOM 3636 N N . THR A 1 482 ? 150.424 35.3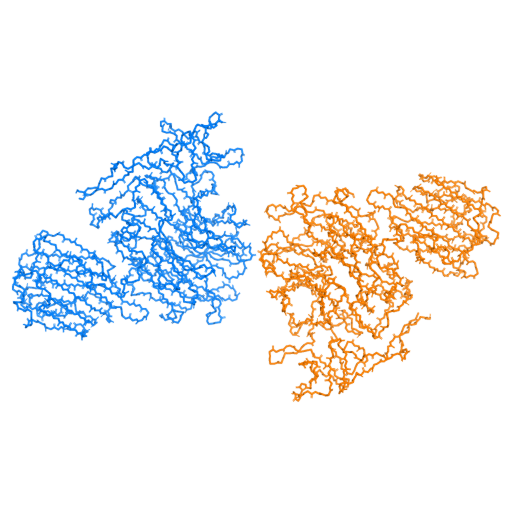73 1.522 1.00 30.23 545 THR A N 1
ATOM 3637 C CA . THR A 1 482 ? 151.890 35.255 1.571 1.00 30.25 545 THR A CA 1
ATOM 3638 C C . THR A 1 482 ? 152.362 34.120 2.462 1.00 29.03 545 THR A C 1
ATOM 3639 O O . THR A 1 482 ? 153.486 33.674 2.352 1.00 29.29 545 THR A O 1
ATOM 3643 N N . GLY A 1 483 ? 151.518 33.667 3.364 1.00 28.62 546 GLY A N 1
ATOM 3644 C CA . GLY A 1 483 ? 151.962 32.765 4.428 1.00 28.41 546 GLY A CA 1
ATOM 3645 C C . GLY A 1 483 ? 152.820 33.383 5.536 1.00 26.44 546 GLY A C 1
ATOM 3646 O O . GLY A 1 483 ? 153.411 32.688 6.355 1.00 24.99 546 GLY A O 1
ATOM 3647 N N . ARG A 1 484 ? 152.903 34.695 5.568 1.00 26.60 547 ARG A N 1
ATOM 3648 C CA . ARG A 1 484 ? 153.713 35.359 6.549 1.00 26.77 547 ARG A CA 1
ATOM 3649 C C . ARG A 1 484 ? 153.123 35.145 7.953 1.00 24.53 547 ARG A C 1
ATOM 3650 O O . ARG A 1 484 ? 151.908 35.258 8.169 1.00 24.00 547 ARG A O 1
ATOM 3658 N N . ILE A 1 485 ? 153.988 34.810 8.893 1.00 23.35 548 ILE A N 1
ATOM 3659 C CA . ILE A 1 485 ? 153.586 34.679 10.284 1.00 24.39 548 ILE A CA 1
ATOM 3660 C C . ILE A 1 485 ? 153.705 36.041 10.936 1.00 24.55 548 ILE A C 1
ATOM 3661 O O . ILE A 1 485 ? 154.805 36.663 10.872 1.00 22.31 548 ILE A O 1
ATOM 3666 N N . LEU A 1 486 ? 152.617 36.527 11.526 1.00 21.66 549 LEU A N 1
ATOM 3667 C CA . LEU A 1 486 ? 152.690 37.825 12.218 1.00 24.94 549 LEU A CA 1
ATOM 3668 C C . LEU A 1 486 ? 152.399 37.722 13.711 1.00 22.98 549 LEU A C 1
ATOM 3669 O O . LEU A 1 486 ? 151.350 37.193 14.103 1.00 22.84 549 LEU A O 1
ATOM 3674 N N . ILE A 1 487 ? 153.281 38.328 14.523 1.00 20.53 550 ILE A N 1
ATOM 3675 C CA . ILE A 1 487 ? 153.174 38.311 16.003 1.00 19.21 550 ILE A CA 1
ATOM 3676 C C . ILE A 1 487 ? 153.126 39.793 16.470 1.00 19.54 550 ILE A C 1
ATOM 3677 O O . ILE A 1 487 ? 154.048 40.557 16.144 1.00 19.07 550 ILE A O 1
ATOM 3682 N N . PRO A 1 488 ? 152.076 40.198 17.219 1.00 18.82 551 PRO A N 1
ATOM 3683 C CA . PRO A 1 488 ? 151.938 41.620 17.609 1.00 17.90 551 PRO A CA 1
ATOM 3684 C C . PRO A 1 488 ? 152.821 41.914 18.804 1.00 17.18 551 PRO A C 1
ATOM 3685 O O . PRO A 1 488 ? 152.876 41.142 19.752 1.00 16.91 551 PRO A O 1
ATOM 3689 N N . SER A 1 489 ? 153.502 43.038 18.747 1.00 18.05 552 SER A N 1
ATOM 3690 C CA . SER A 1 489 ? 154.226 43.545 19.882 1.00 18.27 552 SER A CA 1
ATOM 3691 C C . SER A 1 489 ? 154.292 45.107 19.807 1.00 18.23 552 SER A C 1
ATOM 3692 O O . SER A 1 489 ? 153.788 45.739 18.861 1.00 20.17 552 SER A O 1
ATOM 3695 N N . TYR A 1 490 ? 154.933 45.688 20.803 1.00 18.53 553 TYR A N 1
ATOM 3696 C CA . TYR A 1 490 ? 154.969 47.137 20.992 1.00 18.39 553 TYR A CA 1
ATOM 3697 C C . TYR A 1 490 ? 156.136 47.561 21.874 1.00 18.82 553 TYR A C 1
ATOM 3698 O O . TYR A 1 490 ? 156.725 46.741 22.607 1.00 18.53 553 TYR A O 1
ATOM 3707 N N . THR A 1 491 ? 156.502 48.839 21.755 1.00 19.68 554 THR A N 1
ATOM 3708 C CA . THR A 1 491 ? 157.700 49.313 22.449 1.00 21.11 554 THR A CA 1
ATOM 3709 C C . THR A 1 491 ? 157.362 50.357 23.496 1.00 23.23 554 THR A C 1
ATOM 3710 O O . THR A 1 491 ? 158.220 50.671 24.306 1.00 24.24 554 THR A O 1
ATOM 3714 N N . GLY A 1 492 ? 156.147 50.895 23.485 1.00 21.49 555 GLY A N 1
ATOM 3715 C CA . GLY A 1 492 ? 155.827 52.056 24.296 1.00 20.67 555 GLY A CA 1
ATOM 3716 C C . GLY A 1 492 ? 155.696 53.318 23.495 1.00 23.21 555 GLY A C 1
ATOM 3717 O O . GLY A 1 492 ? 154.996 54.211 23.935 1.00 23.85 555 GLY A O 1
ATOM 3718 N N . LYS A 1 493 ? 156.383 53.398 22.355 1.00 23.38 556 LYS A N 1
ATOM 3719 C CA . LYS A 1 493 ? 156.272 54.467 21.371 1.00 26.71 556 LYS A CA 1
ATOM 3720 C C . LYS A 1 493 ? 155.935 54.018 19.946 1.00 24.00 556 LYS A C 1
ATOM 3721 O O . LYS A 1 493 ? 155.582 54.839 19.102 1.00 22.70 556 LYS A O 1
ATOM 3727 N N . GLU A 1 494 ? 156.075 52.733 19.662 1.00 21.48 557 GLU A N 1
ATOM 3728 C CA . GLU A 1 494 ? 155.944 52.204 18.314 1.00 23.37 557 GLU A CA 1
ATOM 3729 C C . GLU A 1 494 ? 155.196 50.909 18.385 1.00 22.20 557 GLU A C 1
ATOM 3730 O O . GLU A 1 494 ? 155.209 50.259 19.442 1.00 19.73 557 GLU A O 1
ATOM 3736 N N . SER A 1 495 ? 154.566 50.534 17.274 1.00 20.18 558 SER A N 1
ATOM 3737 C CA . SER A 1 495 ? 154.174 49.158 17.062 1.00 20.65 558 SER A CA 1
ATOM 3738 C C . SER A 1 495 ? 155.386 48.390 16.514 1.00 20.65 558 SER A C 1
ATOM 3739 O O . SER A 1 495 ? 156.157 48.917 15.721 1.00 21.60 558 SER A O 1
ATOM 3742 N N . ALA A 1 496 ? 155.535 47.142 16.920 1.00 20.81 559 ALA A N 1
ATOM 3743 C CA . ALA A 1 496 ? 156.543 46.251 16.386 1.00 21.54 559 ALA A CA 1
ATOM 3744 C C . ALA A 1 496 ? 155.817 44.977 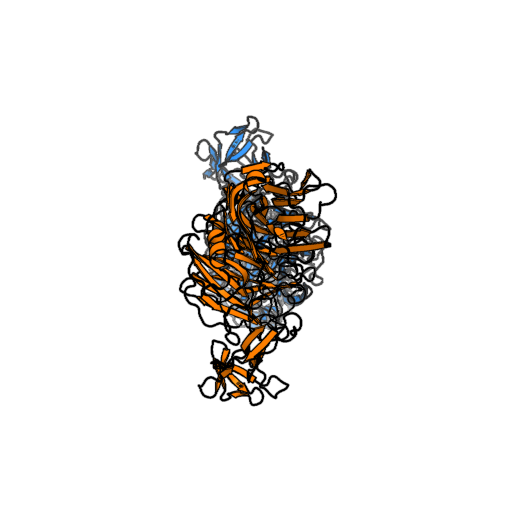15.963 1.00 21.60 559 ALA A C 1
ATOM 3745 O O . ALA A 1 496 ? 155.423 44.150 16.777 1.00 21.10 559 ALA A O 1
ATOM 3747 N N . PHE A 1 497 ? 155.651 44.845 14.656 1.00 23.76 560 PHE A N 1
ATOM 3748 C CA . PHE A 1 497 ? 155.002 43.694 14.078 1.00 22.14 560 PHE A CA 1
ATOM 3749 C C . PHE A 1 497 ? 156.102 42.720 13.711 1.00 21.20 560 PHE A C 1
ATOM 3750 O O . PHE A 1 497 ? 156.824 42.907 12.730 1.00 23.83 560 PHE A O 1
ATOM 3758 N N . ILE A 1 498 ? 156.234 41.701 14.530 1.00 19.79 561 ILE A N 1
ATOM 3759 C CA . ILE A 1 498 ? 157.259 40.709 14.376 1.00 21.46 561 ILE A CA 1
ATOM 3760 C C . ILE A 1 498 ? 156.773 39.744 13.296 1.00 23.25 561 ILE A C 1
ATOM 3761 O O . ILE A 1 498 ? 155.624 39.325 13.308 1.00 22.86 561 ILE A O 1
ATOM 3766 N N . TYR A 1 499 ? 157.632 39.389 12.350 1.00 24.27 562 TYR A N 1
ATOM 3767 C CA . TYR A 1 499 ? 157.162 38.454 11.310 1.00 23.50 562 TYR A CA 1
ATOM 3768 C C . TYR A 1 499 ? 158.210 37.475 10.796 1.00 24.54 562 TYR A C 1
ATOM 3769 O O . TYR A 1 499 ? 159.418 37.703 10.946 1.00 24.56 562 TYR A O 1
ATOM 3778 N N . SER A 1 500 ? 157.729 36.396 10.170 1.00 23.99 563 SER A N 1
ATOM 3779 C CA . SER A 1 500 ? 158.596 35.457 9.469 1.00 25.32 563 SER A CA 1
ATOM 3780 C C . SER A 1 500 ? 158.010 35.167 8.103 1.00 25.88 563 SER A C 1
ATOM 3781 O O . SER A 1 500 ? 156.801 34.895 7.962 1.00 23.60 563 SER A O 1
ATOM 3784 N N . ASP A 1 501 ? 158.871 35.254 7.108 1.00 26.71 564 ASP A N 1
ATOM 3785 C CA . ASP A 1 501 ? 158.512 34.866 5.744 1.00 28.88 564 ASP A CA 1
ATOM 3786 C C . ASP A 1 501 ? 159.055 33.510 5.364 1.00 28.41 564 ASP A C 1
ATOM 3787 O O . ASP A 1 501 ? 159.009 33.155 4.180 1.00 28.13 564 ASP A O 1
ATOM 3792 N N . ASP A 1 502 ? 159.663 32.808 6.308 1.00 27.27 565 ASP A N 1
ATOM 3793 C CA . ASP A 1 502 ? 160.225 31.480 5.990 1.00 29.69 565 ASP A CA 1
ATOM 3794 C C . ASP A 1 502 ? 159.629 30.441 6.919 1.00 29.24 565 ASP A C 1
ATOM 3795 O O . ASP A 1 502 ? 160.348 29.577 7.431 1.00 27.09 565 ASP A O 1
ATOM 3800 N N A ASN A 1 503 ? 158.318 30.560 7.178 0.50 29.42 566 ASN A N 1
ATOM 3801 N N B ASN A 1 503 ? 158.318 30.583 7.170 0.50 29.49 566 ASN A N 1
ATOM 3802 C CA A ASN A 1 503 ? 157.572 29.599 8.026 0.50 30.60 566 ASN A CA 1
ATOM 3803 C CA B ASN A 1 503 ? 157.537 29.654 7.990 0.50 30.66 566 ASN A CA 1
ATOM 3804 C C A ASN A 1 503 ? 158.143 29.454 9.423 0.50 30.79 566 ASN A C 1
ATOM 3805 C C B ASN A 1 503 ? 158.135 29.457 9.406 0.50 30.83 566 ASN A C 1
ATOM 3806 O O A ASN A 1 503 ? 158.077 28.377 10.013 0.50 30.86 566 ASN A O 1
ATOM 3807 O O B ASN A 1 503 ? 158.066 28.376 9.998 0.50 30.99 566 ASN A O 1
ATOM 3816 N N . GLY A 1 504 ? 158.733 30.525 9.937 1.00 29.59 567 GLY A N 1
ATOM 3817 C CA . GLY A 1 504 ? 159.195 30.554 11.314 1.00 28.96 567 GLY A CA 1
ATOM 3818 C C . GLY A 1 504 ? 160.616 30.139 11.570 1.00 30.30 567 GLY A C 1
ATOM 3819 O O . GLY A 1 504 ? 160.995 29.995 12.719 1.00 30.49 567 GLY A O 1
ATOM 3820 N N . ALA A 1 505 ? 161.401 29.965 10.516 1.00 34.08 568 ALA A N 1
ATOM 3821 C CA . ALA A 1 505 ? 162.819 29.649 10.670 1.00 38.22 568 ALA A CA 1
ATOM 3822 C C . ALA A 1 505 ? 163.560 30.885 11.088 1.00 35.21 568 ALA A C 1
ATOM 3823 O O . ALA A 1 505 ? 164.520 30.778 11.834 1.00 36.46 568 ALA A O 1
ATOM 3825 N N . SER A 1 506 ? 163.149 32.053 10.577 1.00 32.02 569 SER A N 1
ATOM 3826 C CA . SER A 1 506 ? 163.822 33.319 10.934 1.00 31.09 569 SER A CA 1
ATOM 3827 C C . SER A 1 506 ? 162.786 34.455 11.124 1.00 30.23 569 SER A C 1
ATOM 3828 O O . SER A 1 506 ? 161.661 34.393 10.590 1.00 27.78 569 SER A O 1
ATOM 3831 N N . TRP A 1 507 ? 163.176 35.466 11.909 1.00 28.83 570 TRP A N 1
ATOM 3832 C CA . TRP A 1 507 ? 162.243 36.507 12.326 1.00 28.41 570 TRP A CA 1
ATOM 3833 C C . TRP A 1 507 ? 162.773 37.879 11.979 1.00 28.53 570 TRP A C 1
ATOM 3834 O O . TRP A 1 507 ? 163.976 38.129 12.063 1.00 26.89 570 TRP A O 1
ATOM 3845 N N . LYS A 1 508 ? 161.841 38.757 11.595 1.00 27.08 571 LYS A N 1
ATOM 3846 C CA . LYS A 1 508 ? 162.124 40.125 11.253 1.00 28.36 571 LYS A CA 1
ATOM 3847 C C . LYS A 1 508 ? 161.096 41.007 11.985 1.00 25.91 571 LYS A C 1
ATOM 3848 O O . LYS A 1 508 ? 160.196 40.474 12.642 1.00 22.08 571 LYS A O 1
ATOM 3854 N N . VAL A 1 509 ? 161.227 42.330 11.884 1.00 25.68 572 VAL A N 1
ATOM 3855 C CA . VAL A 1 509 ? 160.236 43.214 12.506 1.00 26.47 572 VAL A CA 1
ATOM 3856 C C . VAL A 1 509 ? 159.921 44.423 11.643 1.00 25.66 572 VAL A C 1
ATOM 3857 O O . VAL A 1 509 ? 160.806 44.957 10.992 1.00 27.40 572 VAL A O 1
ATOM 3861 N N . LYS A 1 510 ? 158.659 44.847 11.630 1.00 24.02 573 LYS A N 1
ATOM 3862 C CA . LYS A 1 510 ? 158.284 46.157 11.083 1.00 26.66 573 LYS A CA 1
ATOM 3863 C C . LYS A 1 510 ? 157.951 47.077 12.254 1.00 25.04 573 LYS A C 1
ATOM 3864 O O . LYS A 1 510 ? 157.053 46.759 13.011 1.00 22.16 573 LYS A O 1
ATOM 3870 N N . VAL A 1 511 ? 158.686 48.186 12.370 1.00 24.17 574 VAL A N 1
ATOM 3871 C CA . VAL A 1 511 ? 158.563 49.116 13.499 1.00 24.79 574 VAL A CA 1
ATOM 3872 C C . VAL A 1 511 ? 157.817 50.333 12.988 1.00 24.94 574 VAL A C 1
ATOM 3873 O O . VAL A 1 511 ? 158.253 50.934 12.056 1.00 26.73 574 VAL A O 1
ATOM 3877 N N . VAL A 1 512 ? 156.699 50.676 13.615 1.00 24.26 575 VAL A N 1
ATOM 3878 C CA . VAL A 1 512 ? 155.816 51.719 13.119 1.00 25.35 575 VAL A CA 1
ATOM 3879 C C . VAL A 1 512 ? 155.618 52.766 14.226 1.00 24.37 575 VAL A C 1
ATOM 3880 O O . VAL A 1 512 ? 154.966 52.458 15.217 1.00 22.59 575 VAL A O 1
ATOM 3884 N N . PRO A 1 513 ? 156.204 53.979 14.073 1.00 25.67 576 PRO A N 1
ATOM 3885 C CA . PRO A 1 513 ? 155.993 55.042 15.078 1.00 26.60 576 PRO A CA 1
ATOM 3886 C C . PRO A 1 513 ? 154.511 55.345 15.235 1.00 25.17 576 PRO A C 1
ATOM 3887 O O . PRO A 1 513 ? 153.784 55.345 14.254 1.00 26.87 576 PRO A O 1
ATOM 3891 N N . LEU A 1 514 ? 154.055 55.480 16.472 1.00 23.01 577 LEU A N 1
ATOM 3892 C CA . LEU A 1 514 ? 152.661 55.761 16.763 1.00 22.39 577 LEU A CA 1
ATOM 3893 C C . LEU A 1 514 ? 152.481 57.252 17.093 1.00 22.24 577 LEU A C 1
ATOM 3894 O O . LEU A 1 514 ? 153.451 57.957 17.323 1.00 21.01 577 LEU A O 1
ATOM 3899 N N . PRO A 1 515 ? 151.253 57.756 17.084 1.00 21.89 578 PRO A N 1
ATOM 3900 C CA . PRO A 1 515 ? 151.015 59.147 17.417 1.00 22.54 578 PRO A CA 1
ATOM 3901 C C . PRO A 1 515 ? 151.434 59.591 18.827 1.00 21.13 578 PRO A C 1
ATOM 3902 O O . PRO A 1 515 ? 151.698 60.770 19.039 1.00 22.54 578 PRO A O 1
ATOM 3906 N N . SER A 1 516 ? 151.457 58.668 19.775 1.00 21.98 579 SER A N 1
ATOM 3907 C CA . SER A 1 516 ? 151.861 58.965 21.156 1.00 21.66 579 SER A CA 1
ATOM 3908 C C . SER A 1 516 ? 152.394 57.714 21.791 1.00 21.27 579 SER A C 1
ATOM 3909 O O . SER A 1 516 ? 152.603 56.692 21.108 1.00 20.91 579 SER A O 1
ATOM 3912 N N . SER A 1 517 ? 152.663 57.794 23.102 1.00 19.91 580 SER A N 1
ATOM 3913 C CA . SER A 1 517 ? 153.201 56.701 23.888 1.00 18.74 580 SER A CA 1
ATOM 3914 C C . SER A 1 517 ? 152.152 55.701 24.273 1.00 19.59 580 SER A C 1
ATOM 3915 O O . SER A 1 517 ? 151.720 55.641 25.433 1.00 20.95 580 SER A O 1
ATOM 3918 N N . TRP A 1 518 ? 151.670 54.973 23.274 1.00 19.29 581 TRP A N 1
ATOM 3919 C CA . TRP A 1 518 ? 150.616 53.992 23.464 1.00 19.23 581 TRP A CA 1
ATOM 3920 C C . TRP A 1 518 ? 151.234 52.730 23.999 1.00 19.64 581 TRP A C 1
ATOM 3921 O O . TRP A 1 518 ? 152.295 52.308 23.502 1.00 23.00 581 TRP A O 1
ATOM 3932 N N . SER A 1 519 ? 150.619 52.110 25.002 1.00 18.50 582 SER A N 1
ATOM 3933 C CA . SER A 1 519 ? 150.981 50.708 25.350 1.00 19.09 582 SER A CA 1
ATOM 3934 C C . SER A 1 519 ? 150.195 49.843 24.356 1.00 17.76 582 SER A C 1
ATOM 3935 O O . SER A 1 519 ? 149.095 49.364 24.659 1.00 18.97 582 SER A O 1
ATOM 3938 N N . ALA A 1 520 ? 150.758 49.691 23.170 1.00 18.51 583 ALA A N 1
ATOM 3939 C CA . ALA A 1 520 ? 150.008 49.286 21.948 1.00 18.09 583 ALA A CA 1
ATOM 3940 C C . ALA A 1 520 ? 149.883 47.747 21.826 1.00 18.78 583 ALA A C 1
ATOM 3941 O O . ALA A 1 520 ? 150.283 47.136 20.847 1.00 19.14 583 ALA A O 1
ATOM 3943 N N . GLU A 1 521 ? 149.276 47.136 22.855 1.00 19.27 584 GLU A N 1
ATOM 3944 C CA . GLU A 1 521 ? 148.859 45.728 22.816 1.00 17.17 584 GLU A CA 1
ATOM 3945 C C . GLU A 1 521 ? 147.876 45.604 21.656 1.00 17.38 584 GLU A C 1
ATOM 3946 O O . GLU A 1 521 ? 146.858 46.298 21.635 1.00 17.42 584 GLU A O 1
ATOM 3952 N N . ALA A 1 522 ? 148.241 44.801 20.684 1.00 15.84 585 ALA A N 1
ATOM 3953 C CA . ALA A 1 522 ? 147.538 44.665 19.429 1.00 17.98 585 ALA A CA 1
ATOM 3954 C C . ALA A 1 522 ? 147.135 43.214 19.112 1.00 16.05 585 ALA A C 1
ATOM 3955 O O . ALA A 1 522 ? 147.720 42.239 19.645 1.00 17.48 585 ALA A O 1
ATOM 3957 N N . GLN A 1 523 ? 146.112 43.104 18.268 1.00 18.04 586 GLN A N 1
ATOM 3958 C CA . GLN A 1 523 ? 145.711 41.869 17.599 1.00 19.60 586 GLN A CA 1
ATOM 3959 C C . GLN A 1 523 ? 145.373 42.150 16.140 1.00 19.87 586 GLN A C 1
ATOM 3960 O O . GLN A 1 523 ? 144.980 43.273 15.777 1.00 20.58 586 GLN A O 1
ATOM 3966 N N . PHE A 1 524 ? 145.573 41.137 15.301 1.00 19.74 587 PHE A N 1
ATOM 3967 C CA . PHE A 1 524 ? 145.370 41.268 13.863 1.00 20.57 587 PHE A CA 1
ATOM 3968 C C . PHE A 1 524 ? 144.076 40.603 13.355 1.00 22.42 587 PHE A C 1
ATOM 3969 O O . PHE A 1 524 ? 143.714 39.502 13.802 1.00 23.07 587 PHE A O 1
ATOM 3977 N N . VAL A 1 525 ? 143.500 41.179 12.313 1.00 21.35 588 VAL A N 1
ATOM 3978 C CA . VAL A 1 525 ? 142.519 40.447 11.449 1.00 24.39 588 VAL A CA 1
ATOM 3979 C C . VAL A 1 525 ? 142.930 40.553 9.988 1.00 24.58 588 VAL A C 1
ATOM 3980 O O . VAL A 1 525 ? 143.595 41.537 9.575 1.00 23.23 588 VAL A O 1
ATOM 3984 N N . GLU A 1 526 ? 142.534 39.566 9.185 1.00 24.35 589 GLU A N 1
ATOM 3985 C CA . GLU A 1 526 ? 142.678 39.649 7.725 1.00 26.23 589 GLU A CA 1
ATOM 3986 C C . GLU A 1 526 ? 141.320 40.000 7.126 1.00 27.29 589 GLU A C 1
ATOM 3987 O O . GLU A 1 526 ? 140.371 39.290 7.344 1.00 28.44 589 GLU A O 1
ATOM 3993 N N . LEU A 1 527 ? 141.228 41.103 6.390 1.00 26.72 590 LEU A N 1
ATOM 3994 C CA . LEU A 1 527 ? 139.976 41.486 5.737 1.00 27.60 590 LEU A CA 1
ATOM 3995 C C . LEU A 1 527 ? 139.742 40.787 4.424 1.00 28.45 590 LEU A C 1
ATOM 3996 O O . LEU A 1 527 ? 138.610 40.435 4.148 1.00 28.43 590 LEU A O 1
ATOM 4001 N N . SER A 1 528 ? 140.812 40.644 3.628 1.00 28.76 591 SER A N 1
ATOM 4002 C CA . SER A 1 528 ? 140.816 39.998 2.304 1.00 32.64 591 SER A CA 1
ATOM 4003 C C . SER A 1 528 ? 142.297 39.653 2.054 1.00 34.34 591 SER A C 1
ATOM 4004 O O . SER A 1 528 ? 143.146 40.126 2.792 1.00 33.63 591 SER A O 1
ATOM 4007 N N . PRO A 1 529 ? 142.608 38.803 1.051 1.00 36.98 592 PRO A N 1
ATOM 4008 C CA . PRO A 1 529 ? 144.020 38.354 0.942 1.00 36.02 592 PRO A CA 1
ATOM 4009 C C . PRO A 1 529 ? 144.977 39.519 0.736 1.00 34.68 592 PRO A C 1
ATOM 4010 O O . PRO A 1 529 ? 144.691 40.419 -0.047 1.00 34.50 592 PRO A O 1
ATOM 4014 N N . GLY A 1 530 ? 146.063 39.527 1.506 1.00 36.33 593 GLY A N 1
ATOM 4015 C CA . GLY A 1 530 ? 147.045 40.636 1.516 1.00 35.05 593 GLY A CA 1
ATOM 4016 C C . GLY A 1 530 ? 146.640 41.850 2.363 1.00 32.61 593 GLY A C 1
ATOM 4017 O O . GLY A 1 530 ? 147.471 42.740 2.581 1.00 31.28 593 GLY A O 1
ATOM 4018 N N . VAL A 1 531 ? 145.397 41.907 2.848 1.00 29.88 594 VAL A N 1
ATOM 4019 C CA . VAL A 1 531 ? 144.912 43.119 3.522 1.00 29.65 594 VAL A CA 1
ATOM 4020 C C . VAL A 1 531 ? 144.642 42.797 4.976 1.00 27.93 594 VAL A C 1
ATOM 4021 O O . VAL A 1 531 ? 143.707 42.051 5.302 1.00 26.61 594 VAL A O 1
ATOM 4025 N N . ILE A 1 532 ? 145.425 43.385 5.874 1.00 26.49 595 ILE A N 1
ATOM 4026 C CA . ILE A 1 532 ? 145.283 43.090 7.310 1.00 25.78 595 ILE A CA 1
ATOM 4027 C C . ILE A 1 532 ? 145.114 44.366 8.112 1.00 24.67 595 ILE A C 1
ATOM 4028 O O . ILE A 1 532 ? 145.506 45.466 7.667 1.00 26.51 595 ILE A O 1
ATOM 4033 N N . GLN A 1 533 ? 144.564 44.227 9.297 1.00 22.95 596 GLN A N 1
ATOM 4034 C CA . GLN A 1 533 ? 144.434 45.363 10.246 1.00 23.55 596 GLN A CA 1
ATOM 4035 C C . GLN A 1 533 ? 144.950 44.960 11.603 1.00 23.23 596 GLN A C 1
ATOM 4036 O O . GLN A 1 533 ? 144.768 43.811 12.013 1.00 22.98 596 GLN A O 1
ATOM 4042 N N . ALA A 1 534 ? 145.606 45.895 12.275 1.00 21.78 597 ALA A N 1
ATOM 4043 C CA . ALA A 1 534 ? 146.066 45.708 13.665 1.00 22.51 597 ALA A CA 1
ATOM 4044 C C . ALA A 1 534 ? 145.214 46.637 14.526 1.00 21.03 597 ALA A C 1
ATOM 4045 O O . ALA A 1 534 ? 145.280 47.833 14.338 1.00 20.86 597 ALA A O 1
ATOM 4047 N N . TYR A 1 535 ? 144.385 46.064 15.402 1.00 20.72 598 TYR A N 1
ATOM 4048 C CA . TYR A 1 535 ? 143.595 46.795 16.410 1.00 18.90 598 TYR A CA 1
ATOM 4049 C C . TYR A 1 535 ? 144.398 46.836 17.675 1.00 18.45 598 TYR A C 1
ATOM 4050 O O . TYR A 1 535 ? 144.929 45.795 18.120 1.00 18.14 598 TYR A O 1
ATOM 4059 N N . MET A 1 536 ? 144.452 48.008 18.302 1.00 17.40 599 MET A N 1
ATOM 4060 C CA . MET A 1 536 ? 145.289 48.176 19.482 1.00 17.37 599 MET A CA 1
ATOM 4061 C C . MET A 1 536 ? 144.822 49.208 20.499 1.00 17.41 599 MET A C 1
ATOM 4062 O O . MET A 1 536 ? 144.106 50.191 20.191 1.00 17.92 599 MET A O 1
ATOM 4067 N N . ARG A 1 537 ? 145.348 48.997 21.706 1.00 17.61 600 ARG A N 1
ATOM 4068 C CA . ARG A 1 537 ? 145.246 49.922 22.833 1.00 18.24 600 ARG A CA 1
ATOM 4069 C C . ARG A 1 537 ? 146.036 51.214 22.584 1.00 17.67 600 ARG A C 1
ATOM 4070 O O . ARG A 1 537 ? 147.128 51.216 21.968 1.00 16.69 600 ARG A O 1
ATOM 4078 N N . THR A 1 538 ? 145.488 52.325 23.066 1.00 18.55 601 THR A N 1
ATOM 4079 C CA . THR A 1 538 ? 146.118 53.599 22.996 1.00 17.47 601 THR A CA 1
ATOM 4080 C C . THR A 1 538 ? 146.214 54.290 24.384 1.00 18.90 601 THR A C 1
ATOM 4081 O O . THR A 1 538 ? 145.702 53.793 25.378 1.00 16.80 601 THR A O 1
ATOM 4085 N N . ASN A 1 539 ? 146.862 55.467 24.430 1.00 18.41 602 ASN A N 1
ATOM 4086 C CA . ASN A 1 539 ? 146.861 56.296 25.631 1.00 19.91 602 ASN A CA 1
ATOM 4087 C C . ASN A 1 539 ? 145.853 57.458 25.497 1.00 19.82 602 ASN A C 1
ATOM 4088 O O . ASN A 1 539 ? 146.003 58.421 26.234 1.00 19.86 602 ASN A O 1
ATOM 4093 N N . ASN A 1 540 ? 144.864 57.371 24.590 1.00 18.29 603 ASN A N 1
ATOM 4094 C CA . ASN A 1 540 ? 143.905 58.469 24.376 1.00 19.59 603 ASN A CA 1
ATOM 4095 C C . ASN A 1 540 ? 142.432 58.173 24.617 1.00 19.33 603 ASN A C 1
ATOM 4096 O O . ASN A 1 540 ? 141.607 59.080 24.407 1.00 21.67 603 ASN A O 1
ATOM 4101 N N . GLY A 1 541 ? 142.108 56.956 25.059 1.00 19.79 604 GLY A N 1
ATOM 4102 C CA . GLY A 1 541 ? 140.733 56.517 25.347 1.00 20.24 604 GLY A CA 1
ATOM 4103 C C . GLY A 1 541 ? 140.089 55.678 24.245 1.00 20.68 604 GLY A C 1
ATOM 4104 O O . GLY A 1 541 ? 139.067 55.084 24.478 1.00 20.43 604 GLY A O 1
ATOM 4105 N N . LYS A 1 542 ? 140.683 55.647 23.041 1.00 21.22 605 LYS A N 1
ATOM 4106 C CA . LYS A 1 542 ? 140.099 54.981 21.880 1.00 20.94 605 LYS A CA 1
ATOM 4107 C C . LYS A 1 542 ? 140.859 53.727 21.520 1.00 21.26 605 LYS A C 1
ATOM 4108 O O . LYS A 1 542 ? 142.048 53.529 21.940 1.00 20.26 605 LYS A O 1
ATOM 4114 N N . ILE A 1 543 ? 140.179 52.852 20.776 1.00 19.11 606 ILE A N 1
ATOM 4115 C CA . ILE A 1 543 ? 140.850 51.730 20.126 1.00 18.60 606 ILE A CA 1
ATOM 4116 C C . ILE A 1 543 ? 141.251 52.169 18.739 1.00 18.48 606 ILE A C 1
ATOM 4117 O O . ILE A 1 543 ? 140.422 52.731 18.019 1.00 18.42 606 ILE A O 1
ATOM 4122 N N . ALA A 1 544 ? 142.528 52.014 18.414 1.00 18.21 607 ALA A N 1
ATOM 4123 C CA . ALA A 1 544 ? 143.105 52.398 17.112 1.00 19.07 607 ALA A CA 1
ATOM 4124 C C . ALA A 1 544 ? 143.139 51.160 16.199 1.00 19.48 607 ALA A C 1
ATOM 4125 O O . ALA A 1 544 ? 143.219 50.079 16.716 1.00 20.00 607 ALA A O 1
ATOM 4127 N N . TYR A 1 545 ? 143.079 51.354 14.879 1.00 20.24 608 TYR A N 1
ATOM 4128 C CA . TYR A 1 545 ? 143.393 50.313 13.941 1.00 21.20 608 TYR A CA 1
ATOM 4129 C C . TYR A 1 545 ? 144.155 50.902 12.780 1.00 21.72 608 TYR A C 1
ATOM 4130 O O . TYR A 1 545 ? 143.796 51.967 12.243 1.00 22.53 608 TYR A O 1
ATOM 4139 N N . LEU A 1 546 ? 145.236 50.203 12.447 1.00 20.98 609 LEU A N 1
ATOM 4140 C CA . LEU A 1 546 ? 146.081 50.501 11.313 1.00 22.60 609 LEU A CA 1
ATOM 4141 C C . LEU A 1 546 ? 145.860 49.433 10.271 1.00 23.57 609 LEU A C 1
ATOM 4142 O O . LEU A 1 546 ? 145.729 48.262 10.618 1.00 22.13 609 LEU A O 1
ATOM 4147 N N . THR A 1 547 ? 145.873 49.848 8.999 1.00 24.49 610 THR A N 1
ATOM 4148 C CA . THR A 1 547 ? 145.600 48.969 7.854 1.00 25.43 610 THR A CA 1
ATOM 4149 C C . THR A 1 547 ? 146.802 48.772 6.962 1.00 24.90 610 THR A C 1
ATOM 4150 O O . THR A 1 547 ? 147.528 49.726 6.661 1.00 24.68 610 THR A O 1
ATOM 4154 N N . SER A 1 548 ? 147.070 47.527 6.614 1.00 23.89 611 SER A N 1
ATOM 4155 C CA . SER A 1 548 ? 148.135 47.188 5.641 1.00 25.79 611 SER A CA 1
ATOM 4156 C C . SER A 1 548 ? 147.509 46.434 4.487 1.00 26.75 611 SER A C 1
ATOM 4157 O O . SER A 1 548 ? 146.749 45.482 4.711 1.00 27.57 611 SER A O 1
ATOM 4160 N N . LYS A 1 549 ? 147.848 46.857 3.286 1.00 28.02 612 LYS A N 1
ATOM 4161 C CA . LYS A 1 549 ? 147.404 46.233 2.046 1.00 30.50 612 LYS A CA 1
ATOM 4162 C C . LYS A 1 549 ? 148.521 45.441 1.359 1.00 31.39 612 LYS A C 1
ATOM 4163 O O . LYS A 1 549 ? 148.352 44.961 0.245 1.00 31.24 612 LYS A O 1
ATOM 4169 N N . ASP A 1 550 ? 149.638 45.237 2.043 1.00 31.50 613 ASP A N 1
ATOM 4170 C CA . ASP A 1 550 ? 150.730 44.408 1.523 1.00 32.28 613 ASP A CA 1
ATOM 4171 C C . ASP A 1 550 ? 151.231 43.434 2.596 1.00 29.07 613 ASP A C 1
ATOM 4172 O O . ASP A 1 550 ? 152.436 43.284 2.811 1.00 30.62 613 ASP A O 1
ATOM 4177 N N . ALA A 1 551 ? 150.285 42.811 3.279 1.00 27.56 614 ALA A N 1
ATOM 4178 C CA . ALA A 1 551 ? 150.532 41.741 4.221 1.00 27.91 614 ALA A CA 1
ATOM 4179 C C . ALA A 1 551 ? 151.414 42.117 5.425 1.00 28.48 614 ALA A C 1
ATOM 4180 O O . ALA A 1 551 ? 152.162 41.281 5.940 1.00 27.38 614 ALA A O 1
ATOM 4182 N N . GLY A 1 552 ? 151.320 43.381 5.836 1.00 26.69 615 GLY A N 1
ATOM 4183 C CA . GLY A 1 552 ? 152.087 43.901 6.936 1.00 28.29 615 GLY A CA 1
ATOM 4184 C C . GLY A 1 552 ? 153.402 44.633 6.644 1.00 27.40 615 GLY A C 1
ATOM 4185 O O . GLY A 1 552 ? 154.066 45.065 7.588 1.00 26.64 615 GLY A O 1
ATOM 4186 N N . THR A 1 553 ? 153.780 44.782 5.373 1.00 27.17 616 THR A N 1
ATOM 4187 C CA . THR A 1 553 ? 155.021 45.460 5.035 1.00 28.42 616 THR A CA 1
ATOM 4188 C C . THR A 1 553 ? 154.913 46.982 5.274 1.00 29.24 616 THR A C 1
ATOM 4189 O O . THR A 1 553 ? 155.866 47.591 5.743 1.00 29.29 616 THR A O 1
ATOM 4193 N N . THR A 1 554 ? 153.756 47.574 4.974 1.00 29.04 617 THR A N 1
ATOM 4194 C CA . THR A 1 554 ? 153.524 49.000 5.154 1.00 29.24 617 THR A CA 1
ATOM 4195 C C . THR A 1 554 ? 152.145 49.177 5.759 1.00 29.38 617 THR A C 1
ATOM 4196 O O . THR A 1 554 ? 151.237 48.375 5.513 1.00 27.87 617 THR A O 1
ATOM 4200 N N . TRP A 1 555 ? 151.987 50.245 6.541 1.00 28.79 618 TRP A N 1
ATOM 4201 C CA . TRP A 1 555 ? 150.811 50.455 7.400 1.00 26.94 618 TRP A CA 1
ATOM 4202 C C . TRP A 1 555 ? 150.279 51.838 7.212 1.00 27.71 618 TRP A C 1
ATOM 4203 O O . TRP A 1 555 ? 151.070 52.756 7.073 1.00 27.90 618 TRP A O 1
ATOM 4214 N N . SER A 1 556 ? 148.962 52.016 7.221 1.00 25.83 619 SER A N 1
ATOM 4215 C CA . SER A 1 556 ? 148.376 53.348 7.119 1.00 27.76 619 SER A CA 1
ATOM 4216 C C . SER A 1 556 ? 148.504 54.087 8.459 1.00 26.65 619 SER A C 1
ATOM 4217 O O . SER A 1 556 ? 148.809 53.497 9.481 1.00 26.18 619 SER A O 1
ATOM 4220 N N . ALA A 1 557 ? 148.202 55.381 8.437 1.00 29.52 620 ALA A N 1
ATOM 4221 C CA . ALA A 1 557 ? 147.961 56.150 9.668 1.00 29.30 620 ALA A CA 1
ATOM 4222 C C . ALA A 1 557 ? 146.784 55.536 10.436 1.00 27.55 620 ALA A C 1
ATOM 4223 O O . ALA A 1 557 ? 145.899 54.935 9.808 1.00 26.79 620 ALA A O 1
ATOM 4225 N N . PRO A 1 558 ? 146.779 55.679 11.788 1.00 26.99 621 PRO A N 1
ATOM 4226 C CA . PRO A 1 558 ? 145.734 55.055 12.579 1.00 24.95 621 PRO A CA 1
ATOM 4227 C C . PRO A 1 558 ? 144.365 55.628 12.334 1.00 25.11 621 PRO A C 1
ATOM 4228 O O . PRO A 1 558 ? 144.251 56.795 12.044 1.00 23.01 621 PRO A O 1
ATOM 4232 N N . GLU A 1 559 ? 143.336 54.780 12.450 1.00 24.52 622 GLU A N 1
ATOM 4233 C CA . GLU A 1 559 ? 141.945 55.232 12.494 1.00 25.07 622 GLU A CA 1
ATOM 4234 C C . GLU A 1 559 ? 141.427 54.753 13.852 1.00 23.12 622 GLU A C 1
ATOM 4235 O O . GLU A 1 559 ? 142.090 53.969 14.494 1.00 21.73 622 GLU A O 1
ATOM 4241 N N . TYR A 1 560 ? 140.277 55.256 14.304 1.00 22.80 623 TYR A N 1
ATOM 4242 C CA . TYR A 1 560 ? 139.799 54.949 15.636 1.00 21.91 623 TYR A CA 1
ATOM 4243 C C . TYR A 1 560 ? 138.380 54.480 15.595 1.00 22.81 623 TYR A C 1
ATOM 4244 O O . TYR A 1 560 ? 137.558 55.081 14.890 1.00 24.62 623 TYR A O 1
ATOM 4253 N N . LEU A 1 561 ? 138.061 53.422 16.323 1.00 19.88 624 LEU A N 1
ATOM 4254 C CA . LEU A 1 561 ? 136.679 53.016 16.456 1.00 23.31 624 LEU A CA 1
ATOM 4255 C C . LEU A 1 561 ? 135.886 54.163 17.105 1.00 24.81 624 LEU A C 1
ATOM 4256 O O . LEU A 1 561 ? 136.345 54.786 18.070 1.00 24.62 624 LEU A O 1
ATOM 4261 N N . LYS A 1 562 ? 134.700 54.443 16.576 1.00 27.56 625 LYS A N 1
ATOM 4262 C CA . LYS A 1 562 ? 133.860 55.538 17.073 1.00 28.46 625 LYS A CA 1
ATOM 4263 C C . LYS A 1 562 ? 132.961 55.148 18.245 1.00 27.48 625 LYS A C 1
ATOM 4264 O O . LYS A 1 562 ? 132.365 56.013 18.857 1.00 28.60 625 LYS A O 1
ATOM 4270 N N . PHE A 1 563 ? 132.846 53.868 18.558 1.00 26.15 626 PHE A N 1
ATOM 4271 C CA . PHE A 1 563 ? 131.792 53.371 19.490 1.00 25.10 626 PHE A CA 1
ATOM 4272 C C . PHE A 1 563 ? 132.352 52.836 20.819 1.00 26.17 626 PHE A C 1
ATOM 4273 O O . PHE A 1 563 ? 131.597 52.516 21.722 1.00 28.12 626 PHE A O 1
ATOM 4281 N N . VAL A 1 564 ? 133.669 52.748 20.947 1.00 24.63 627 VAL A N 1
ATOM 4282 C CA . VAL A 1 564 ? 134.283 52.398 22.205 1.00 22.82 627 VAL A CA 1
ATOM 4283 C C . VAL A 1 564 ? 134.957 53.686 22.820 1.00 22.78 627 VAL A C 1
ATOM 4284 O O . VAL A 1 564 ? 135.689 54.418 22.138 1.00 22.76 627 VAL A O 1
ATOM 4288 N N . SER A 1 565 ? 134.677 53.942 24.096 1.00 21.07 628 SER A N 1
ATOM 4289 C CA . SER A 1 565 ? 135.262 55.059 24.794 1.00 20.68 628 SER A CA 1
ATOM 4290 C C . SER A 1 565 ? 135.688 54.594 26.180 1.00 21.08 628 SER A C 1
ATOM 4291 O O . SER A 1 565 ? 134.868 54.285 27.043 1.00 20.15 628 SER A O 1
ATOM 4294 N N . ASN A 1 566 ? 137.007 54.576 26.367 1.00 20.74 629 ASN A N 1
ATOM 4295 C CA . ASN A 1 566 ? 137.677 54.037 27.516 1.00 18.35 629 ASN A CA 1
ATOM 4296 C C . ASN A 1 566 ? 138.554 55.075 28.254 1.00 17.84 629 ASN A C 1
ATOM 4297 O O . ASN A 1 566 ? 138.721 56.200 27.798 1.00 17.03 629 ASN A O 1
ATOM 4302 N N . PRO A 1 567 ? 139.042 54.691 29.460 1.00 18.46 630 PRO A N 1
ATOM 4303 C CA . PRO A 1 567 ? 139.993 55.585 30.100 1.00 18.35 630 PRO A CA 1
ATOM 4304 C C . PRO A 1 567 ? 141.295 55.694 29.272 1.00 18.90 630 PRO A C 1
ATOM 4305 O O . PRO A 1 567 ? 141.646 54.820 28.498 1.00 18.86 630 PRO A O 1
ATOM 4309 N N . SER A 1 568 ? 141.997 56.786 29.504 1.00 20.42 631 SER A N 1
ATOM 4310 C CA . SER A 1 568 ? 143.206 57.146 28.769 1.00 19.81 631 SER A CA 1
ATOM 4311 C C . SER A 1 568 ? 144.257 56.036 28.809 1.00 21.20 631 SER A C 1
ATOM 4312 O O . SER A 1 568 ? 144.977 55.829 27.834 1.00 20.51 631 SER A O 1
ATOM 4315 N N . TYR A 1 569 ? 144.328 55.304 29.930 1.00 20.31 632 TYR A N 1
ATOM 4316 C CA . TYR A 1 569 ? 145.281 54.251 30.061 1.00 20.02 632 TYR A CA 1
ATOM 4317 C C . TYR A 1 569 ? 144.968 53.045 29.136 1.00 19.23 632 TYR A C 1
ATOM 4318 O O . TYR A 1 569 ? 145.876 52.389 28.721 1.00 20.13 632 TYR A O 1
ATOM 4327 N N . GLY A 1 570 ? 143.699 52.793 28.836 1.00 18.31 633 GLY A N 1
ATOM 4328 C CA . GLY A 1 570 ? 143.294 51.730 27.972 1.00 17.89 633 GLY A CA 1
ATOM 4329 C C . GLY A 1 570 ? 143.491 50.303 28.521 1.00 17.62 633 GLY A C 1
ATOM 4330 O O . GLY A 1 570 ? 143.942 50.089 29.631 1.00 16.65 633 GLY A O 1
ATOM 4331 N N . THR A 1 571 ? 143.081 49.340 27.726 1.00 17.40 634 THR A N 1
ATOM 4332 C CA . THR A 1 571 ? 143.152 47.917 28.051 1.00 15.85 634 THR A CA 1
ATOM 4333 C C . THR A 1 571 ? 143.392 47.126 26.778 1.00 15.59 634 THR A C 1
ATOM 4334 O O . THR A 1 571 ? 142.974 47.520 25.695 1.00 16.07 634 THR A O 1
ATOM 4338 N N . GLN A 1 572 ? 144.049 45.974 26.925 1.00 16.86 635 GLN A N 1
ATOM 4339 C CA . GLN A 1 572 ? 144.134 44.960 25.891 1.00 17.41 635 GLN A CA 1
ATOM 4340 C C . GLN A 1 572 ? 142.744 44.592 25.373 1.00 17.89 635 GLN A C 1
ATOM 4341 O O . GLN A 1 572 ? 141.734 44.707 26.095 1.00 17.20 635 GLN A O 1
ATOM 4347 N N . LEU A 1 573 ? 142.720 44.195 24.112 1.00 18.18 636 LEU A N 1
ATOM 4348 C CA . LEU A 1 573 ? 141.527 43.729 23.446 1.00 17.38 636 LEU A CA 1
ATOM 4349 C C . LEU A 1 573 ? 141.732 42.345 22.842 1.00 17.94 636 LEU A C 1
ATOM 4350 O O . LEU A 1 573 ? 142.852 41.819 22.839 1.00 17.11 636 LEU A O 1
ATOM 4355 N N . SER A 1 574 ? 140.638 41.703 22.397 1.00 17.97 637 SER A N 1
ATOM 4356 C CA . SER A 1 574 ? 140.729 40.518 21.513 1.00 17.33 637 SER A CA 1
ATOM 4357 C C . SER A 1 574 ? 139.880 40.711 20.259 1.00 19.74 637 SER A C 1
ATOM 4358 O O . SER A 1 574 ? 138.728 41.150 20.349 1.00 18.35 637 SER A O 1
ATOM 4361 N N . ILE A 1 575 ? 140.439 40.402 19.086 1.00 19.70 638 ILE A N 1
ATOM 4362 C CA . ILE A 1 575 ? 139.677 40.434 17.858 1.00 21.05 638 ILE A CA 1
ATOM 4363 C C . ILE A 1 575 ? 140.145 39.223 17.050 1.00 23.56 638 ILE A C 1
ATOM 4364 O O . ILE A 1 575 ? 141.349 38.875 17.011 1.00 22.10 638 ILE A O 1
ATOM 4369 N N . ILE A 1 576 ? 139.171 38.543 16.459 1.00 22.24 639 ILE A N 1
ATOM 4370 C CA . ILE A 1 576 ? 139.425 37.387 15.640 1.00 23.34 639 ILE A CA 1
ATOM 4371 C C . ILE A 1 576 ? 138.640 37.423 14.365 1.00 22.54 639 ILE A C 1
ATOM 4372 O O . ILE A 1 576 ? 137.544 38.015 14.302 1.00 21.07 639 ILE A O 1
ATOM 4377 N N . ASN A 1 577 ? 139.179 36.762 13.354 1.00 22.94 640 ASN A N 1
ATOM 4378 C CA . ASN A 1 577 ? 138.353 36.396 12.193 1.00 24.50 640 ASN A CA 1
ATOM 4379 C C . ASN A 1 577 ? 137.386 35.242 12.561 1.00 25.52 640 ASN A C 1
ATOM 4380 O O . ASN A 1 577 ? 137.705 34.383 13.354 1.00 25.32 640 ASN A O 1
ATOM 4385 N N . TYR A 1 578 ? 136.196 35.242 11.975 1.00 27.07 641 TYR A N 1
ATOM 4386 C CA . TYR A 1 578 ? 135.212 34.176 12.188 1.00 25.18 641 TYR A CA 1
ATOM 4387 C C . TYR A 1 578 ? 134.993 33.473 10.866 1.00 26.62 641 TYR A C 1
ATOM 4388 O O . TYR A 1 578 ? 134.957 34.136 9.815 1.00 26.32 641 TYR A O 1
ATOM 4397 N N . SER A 1 579 ? 134.821 32.146 10.882 1.00 26.97 642 SER A N 1
ATOM 4398 C CA . SER A 1 579 ? 134.875 31.357 9.636 1.00 26.80 642 SER A CA 1
ATOM 4399 C C . SER A 1 579 ? 133.531 31.308 8.888 1.00 29.67 642 SER A C 1
ATOM 4400 O O . SER A 1 579 ? 133.515 30.994 7.686 1.00 30.48 642 SER A O 1
ATOM 4403 N N . GLN A 1 580 ? 132.409 31.588 9.567 1.00 28.73 643 GLN A N 1
ATOM 4404 C CA . GLN A 1 580 ? 131.081 31.465 8.939 1.00 31.62 643 GLN A CA 1
ATOM 4405 C C . GLN A 1 580 ? 130.527 32.825 8.561 1.00 31.74 643 GLN A C 1
ATOM 4406 O O . GLN A 1 580 ? 130.779 33.807 9.241 1.00 29.17 643 GLN A O 1
ATOM 4412 N N . LEU A 1 581 ? 129.767 32.889 7.475 1.00 32.93 644 LEU A N 1
ATOM 4413 C CA . LEU A 1 581 ? 129.111 34.160 7.108 1.00 36.66 644 LEU A CA 1
ATOM 4414 C C . LEU A 1 581 ? 128.113 34.563 8.159 1.00 35.15 644 LEU A C 1
ATOM 4415 O O . LEU A 1 581 ? 127.446 33.712 8.685 1.00 35.58 644 LEU A O 1
ATOM 4420 N N . ILE A 1 582 ? 128.009 35.857 8.453 1.00 34.29 645 ILE A N 1
ATOM 4421 C CA . ILE A 1 582 ? 126.942 36.380 9.305 1.00 33.44 645 ILE A CA 1
ATOM 4422 C C . ILE A 1 582 ? 126.231 37.418 8.438 1.00 35.68 645 ILE A C 1
ATOM 4423 O O . ILE A 1 582 ? 126.918 38.235 7.802 1.00 33.07 645 ILE A O 1
ATOM 4428 N N . ASP A 1 583 ? 124.889 37.333 8.357 1.00 36.06 646 ASP A N 1
ATOM 4429 C CA . ASP A 1 583 ? 124.045 38.141 7.436 1.00 36.93 646 ASP A CA 1
ATOM 4430 C C . ASP A 1 583 ? 124.611 38.161 6.029 1.00 36.70 646 ASP A C 1
ATOM 4431 O O . ASP A 1 583 ? 124.569 39.180 5.366 1.00 36.28 646 ASP A O 1
ATOM 4436 N N . GLY A 1 584 ? 125.152 37.036 5.580 1.00 36.23 647 GLY A N 1
ATOM 4437 C CA . GLY A 1 584 ? 125.728 36.934 4.239 1.00 38.28 647 GLY A CA 1
ATOM 4438 C C . GLY A 1 584 ? 127.135 37.470 4.068 1.00 37.38 647 GLY A C 1
ATOM 4439 O O . GLY A 1 584 ? 127.637 37.492 2.954 1.00 36.14 647 GLY A O 1
ATOM 4440 N N . LYS A 1 585 ? 127.792 37.886 5.156 1.00 37.57 648 LYS A N 1
ATOM 4441 C CA . LYS A 1 585 ? 129.072 38.601 5.056 1.00 38.62 648 LYS A CA 1
ATOM 4442 C C . LYS A 1 585 ? 130.169 37.967 5.904 1.00 35.88 648 LYS A C 1
ATOM 4443 O O . LYS A 1 585 ? 129.903 37.384 6.938 1.00 34.90 648 LYS A O 1
ATOM 4449 N N . LYS A 1 586 ? 131.402 38.107 5.438 1.00 35.16 649 LYS A N 1
ATOM 4450 C CA . LYS A 1 586 ? 132.562 37.729 6.188 1.00 35.13 649 LYS A CA 1
ATOM 4451 C C . LYS A 1 586 ? 132.555 38.595 7.470 1.00 31.51 649 LYS A C 1
ATOM 4452 O O . LYS A 1 586 ? 132.228 39.785 7.415 1.00 30.70 649 LYS A O 1
ATOM 4458 N N . ALA A 1 587 ? 132.890 38.003 8.606 1.00 29.18 650 ALA A N 1
ATOM 4459 C CA . ALA A 1 587 ? 132.852 38.682 9.904 1.00 26.25 650 ALA A CA 1
ATOM 4460 C C . ALA A 1 587 ? 134.134 38.612 10.716 1.00 25.88 650 ALA A C 1
ATOM 4461 O O . ALA A 1 587 ? 134.943 37.657 10.584 1.00 25.31 650 ALA A O 1
ATOM 4463 N N . VAL A 1 588 ? 134.263 39.633 11.577 1.00 22.93 651 VAL A N 1
ATOM 4464 C CA . VAL A 1 588 ? 135.209 39.651 12.684 1.00 23.83 651 VAL A CA 1
ATOM 4465 C C . VAL A 1 588 ? 134.464 39.843 13.974 1.00 22.35 651 VAL A C 1
ATOM 4466 O O . VAL A 1 588 ? 133.328 40.367 13.997 1.00 21.56 651 VAL A O 1
ATOM 4470 N N . ILE A 1 589 ? 135.100 39.425 15.063 1.00 21.30 652 ILE A N 1
ATOM 4471 C CA . ILE A 1 589 ? 134.485 39.529 16.382 1.00 21.11 652 ILE A CA 1
ATOM 4472 C C . ILE A 1 589 ? 135.487 40.143 17.328 1.00 20.98 652 ILE A C 1
ATOM 4473 O O . ILE A 1 589 ? 136.641 39.725 17.374 1.00 19.31 652 ILE A O 1
ATOM 4478 N N . LEU A 1 590 ? 135.036 41.173 18.063 1.00 22.70 653 LEU A N 1
ATOM 4479 C CA . LEU A 1 590 ? 135.867 42.004 18.960 1.00 20.42 653 LEU A CA 1
ATOM 4480 C C . LEU A 1 590 ? 135.344 41.906 20.406 1.00 19.62 653 LEU A C 1
ATOM 4481 O O . LEU A 1 590 ? 134.133 42.043 20.641 1.00 22.24 653 LEU A O 1
ATOM 4486 N N . SER A 1 591 ? 136.259 41.725 21.359 1.00 18.93 654 SER A N 1
ATOM 4487 C CA . SER A 1 591 ? 136.024 41.808 22.803 1.00 17.87 654 SER A CA 1
ATOM 4488 C C . SER A 1 591 ? 136.872 42.905 23.481 1.00 18.36 654 SER A C 1
ATOM 4489 O O . SER A 1 591 ? 138.089 42.973 23.287 1.00 18.40 654 SER A O 1
ATOM 4492 N N . THR A 1 592 ? 136.225 43.769 24.264 1.00 20.45 655 THR A N 1
ATOM 4493 C CA . THR A 1 592 ? 136.893 44.899 24.952 1.00 19.38 655 THR A CA 1
ATOM 4494 C C . THR A 1 592 ? 136.008 45.397 26.088 1.00 19.65 655 THR A C 1
ATOM 4495 O O . THR A 1 592 ? 134.791 45.337 25.964 1.00 16.81 655 THR A O 1
ATOM 4499 N N . PRO A 1 593 ? 136.609 45.902 27.187 1.00 18.41 656 PRO A N 1
ATOM 4500 C CA . PRO A 1 593 ? 135.812 46.850 27.966 1.00 19.38 656 PRO A CA 1
ATOM 4501 C C . PRO A 1 593 ? 135.421 48.112 27.201 1.00 19.68 656 PRO A C 1
ATOM 4502 O O . PRO A 1 593 ? 136.073 48.462 26.214 1.00 19.26 656 PRO A O 1
ATOM 4506 N N . ASN A 1 594 ? 134.326 48.732 27.636 1.00 19.77 657 ASN A N 1
ATOM 4507 C CA . ASN A 1 594 ? 133.795 49.936 27.033 1.00 21.43 657 ASN A CA 1
ATOM 4508 C C . ASN A 1 594 ? 133.147 50.822 28.098 1.00 21.63 657 ASN A C 1
ATOM 4509 O O . ASN A 1 594 ? 131.941 50.770 28.314 1.00 21.87 657 ASN A O 1
ATOM 4514 N N . SER A 1 595 ? 133.980 51.606 28.770 1.00 20.61 658 SER A N 1
ATOM 4515 C CA . SER A 1 595 ? 133.572 52.480 29.867 1.00 20.96 658 SER A CA 1
ATOM 4516 C C . SER A 1 595 ? 134.715 53.468 30.119 1.00 20.64 658 SER A C 1
ATOM 4517 O O . SER A 1 595 ? 135.880 53.088 30.170 1.00 19.57 658 SER A O 1
ATOM 4520 N N . THR A 1 596 ? 134.378 54.712 30.320 1.00 21.19 659 THR A N 1
ATOM 4521 C CA . THR A 1 596 ? 135.340 55.707 30.767 1.00 22.86 659 THR A CA 1
ATOM 4522 C C . THR A 1 596 ? 135.604 55.625 32.259 1.00 22.37 659 THR A C 1
ATOM 4523 O O . THR A 1 596 ? 136.514 56.288 32.714 1.00 23.46 659 THR A O 1
ATOM 4527 N N . ASN A 1 597 ? 134.825 54.858 33.007 1.00 21.90 660 ASN A N 1
ATOM 4528 C CA . ASN A 1 597 ? 134.967 54.806 34.471 1.00 27.02 660 ASN A CA 1
ATOM 4529 C C . ASN A 1 597 ? 135.960 53.732 34.967 1.00 26.59 660 ASN A C 1
ATOM 4530 O O . ASN A 1 597 ? 136.242 53.668 36.165 1.00 26.78 660 ASN A O 1
ATOM 4535 N N . GLY A 1 598 ? 136.457 52.885 34.090 1.00 21.04 661 GLY A N 1
ATOM 4536 C CA . GLY A 1 598 ? 137.378 51.840 34.558 1.00 21.19 661 GLY A CA 1
ATOM 4537 C C . GLY A 1 598 ? 137.399 50.727 33.567 1.00 20.09 661 GLY A C 1
ATOM 4538 O O . GLY A 1 598 ? 136.821 50.835 32.447 1.00 20.27 661 GLY A O 1
ATOM 4539 N N . ARG A 1 599 ? 138.057 49.638 33.963 1.00 18.31 662 ARG A N 1
ATOM 4540 C CA . ARG A 1 599 ? 138.008 48.438 33.208 1.00 19.13 662 ARG A CA 1
ATOM 4541 C C . ARG A 1 599 ? 136.712 47.681 33.575 1.00 20.14 662 ARG A C 1
ATOM 4542 O O . ARG A 1 599 ? 136.719 46.766 34.442 1.00 16.66 662 ARG A O 1
ATOM 4550 N N . LYS A 1 600 ? 135.680 48.023 32.806 1.00 19.98 663 LYS A N 1
ATOM 4551 C CA . LYS A 1 600 ? 134.301 47.612 33.076 1.00 21.89 663 LYS A CA 1
ATOM 4552 C C . LYS A 1 600 ? 133.538 47.538 31.772 1.00 19.15 663 LYS A C 1
ATOM 4553 O O . LYS A 1 600 ? 134.013 47.958 30.716 1.00 19.06 663 LYS A O 1
ATOM 4559 N N . HIS A 1 601 ? 132.320 47.012 31.869 1.00 18.36 664 HIS A N 1
ATOM 4560 C CA . HIS A 1 601 ? 131.345 47.069 30.783 1.00 18.08 664 HIS A CA 1
ATOM 4561 C C . HIS A 1 601 ? 131.891 46.374 29.564 1.00 17.77 664 HIS A C 1
ATOM 4562 O O . HIS A 1 601 ? 131.967 46.931 28.475 1.00 18.23 664 HIS A O 1
ATOM 4569 N N . GLY A 1 602 ? 132.251 45.104 29.750 1.00 19.15 665 GLY A N 1
ATOM 4570 C CA . GLY A 1 602 ? 132.673 44.257 28.634 1.00 18.91 665 GLY A CA 1
ATOM 4571 C C . GLY A 1 602 ? 131.644 44.091 27.576 1.00 18.97 665 GLY A C 1
ATOM 4572 O O . GLY A 1 602 ? 130.483 43.813 27.879 1.00 21.98 665 GLY A O 1
ATOM 4573 N N . GLN A 1 603 ? 132.086 44.218 26.324 1.00 19.46 666 GLN A N 1
ATOM 4574 C CA . GLN A 1 603 ? 131.254 44.008 25.163 1.00 20.28 666 GLN A CA 1
ATOM 4575 C C . GLN A 1 603 ? 131.937 43.133 24.133 1.00 22.46 666 GLN A C 1
ATOM 4576 O O . GLN A 1 603 ? 133.186 43.190 23.909 1.00 19.58 666 GLN A O 1
ATOM 4582 N N . ILE A 1 604 ? 131.105 42.309 23.489 1.00 20.09 667 ILE A N 1
ATOM 4583 C CA . ILE A 1 604 ? 131.481 41.668 22.274 1.00 20.62 667 ILE A CA 1
ATOM 4584 C C . ILE A 1 604 ? 130.736 42.356 21.121 1.00 20.71 667 ILE A C 1
ATOM 4585 O O . ILE A 1 604 ? 129.516 42.471 21.161 1.00 22.09 667 ILE A O 1
ATOM 4590 N N . TRP A 1 605 ? 131.485 42.706 20.078 1.00 20.76 668 TRP A N 1
ATOM 4591 C CA . TRP A 1 605 ? 131.007 43.359 18.849 1.00 22.46 668 TRP A CA 1
ATOM 4592 C C . TRP A 1 605 ? 131.234 42.472 17.632 1.00 23.05 668 TRP A C 1
ATOM 4593 O O . TRP A 1 605 ? 132.305 41.888 17.463 1.00 24.46 668 TRP A O 1
ATOM 4604 N N . ILE A 1 606 ? 130.227 42.382 16.775 1.00 24.23 669 ILE A N 1
ATOM 4605 C CA . ILE A 1 606 ? 130.354 41.736 15.493 1.00 25.44 669 ILE A CA 1
ATOM 4606 C C . ILE A 1 606 ? 130.511 42.775 14.373 1.00 24.20 669 ILE A C 1
ATOM 4607 O O . ILE A 1 606 ? 129.678 43.664 14.192 1.00 25.57 669 ILE A O 1
ATOM 4612 N N . GLY A 1 607 ? 131.555 42.580 13.586 1.00 24.02 670 GLY A N 1
ATOM 4613 C CA . GLY A 1 607 ? 131.863 43.444 12.457 1.00 26.30 670 GLY A CA 1
ATOM 4614 C C . GLY A 1 607 ? 131.758 42.676 11.154 1.00 25.32 670 GLY A C 1
ATOM 4615 O O . GLY A 1 607 ? 132.396 41.656 10.982 1.00 26.25 670 GLY A O 1
ATOM 4616 N N . LEU A 1 608 ? 130.990 43.206 10.224 1.00 26.15 671 LEU A N 1
ATOM 4617 C CA . LEU A 1 608 ? 130.800 42.611 8.946 1.00 27.36 671 LEU A CA 1
ATOM 4618 C C . LEU A 1 608 ? 131.631 43.368 7.931 1.00 29.15 671 LEU A C 1
ATOM 4619 O O . LEU A 1 608 ? 131.475 44.597 7.759 1.00 30.05 671 LEU A O 1
ATOM 4624 N N . ILE A 1 609 ? 132.451 42.619 7.206 1.00 30.31 672 ILE A N 1
ATOM 4625 C CA . ILE A 1 609 ? 133.356 43.177 6.207 1.00 34.00 672 ILE A CA 1
ATOM 4626 C C . ILE A 1 609 ? 132.582 43.483 4.908 1.00 36.04 672 ILE A C 1
ATOM 4627 O O . ILE A 1 609 ? 131.908 42.638 4.341 1.00 37.51 672 ILE A O 1
ATOM 4632 N N . ASN A 1 610 ? 132.683 44.719 4.447 1.00 37.82 673 ASN A N 1
ATOM 4633 C CA . ASN A 1 610 ? 132.110 45.135 3.172 1.00 39.11 673 ASN A CA 1
ATOM 4634 C C . ASN A 1 610 ? 133.114 44.878 2.043 1.00 40.55 673 ASN A C 1
ATOM 4635 O O . ASN A 1 610 ? 134.312 44.687 2.293 1.00 37.30 673 ASN A O 1
ATOM 4640 N N . ASP A 1 611 ? 132.646 44.978 0.806 1.00 42.69 674 ASP A N 1
ATOM 4641 C CA . ASP A 1 611 ? 133.487 44.727 -0.372 1.00 45.01 674 ASP A CA 1
ATOM 4642 C C . ASP A 1 611 ? 134.637 45.732 -0.484 1.00 43.56 674 ASP A C 1
ATOM 4643 O O . ASP A 1 611 ? 135.707 45.402 -0.972 1.00 44.35 674 ASP A O 1
ATOM 4648 N N . ASP A 1 612 ? 134.435 46.942 0.019 1.00 42.20 675 ASP A N 1
ATOM 4649 C CA . ASP A 1 612 ? 135.485 47.957 0.026 1.00 42.39 675 ASP A CA 1
ATOM 4650 C C . ASP A 1 612 ? 136.457 47.844 1.225 1.00 40.83 675 ASP A C 1
ATOM 4651 O O . ASP A 1 612 ? 137.303 48.721 1.413 1.00 38.18 675 ASP A O 1
ATOM 4656 N N . ASN A 1 613 ? 136.347 46.768 2.012 1.00 40.15 676 ASN A N 1
ATOM 4657 C CA . ASN A 1 613 ? 137.156 46.562 3.201 1.00 38.98 676 ASN A CA 1
ATOM 4658 C C . ASN A 1 613 ? 136.929 47.548 4.360 1.00 36.89 676 ASN A C 1
ATOM 4659 O O . ASN A 1 613 ? 137.728 47.573 5.276 1.00 37.63 676 ASN A O 1
ATOM 4664 N N . THR A 1 614 ? 135.853 48.342 4.349 1.00 37.96 677 THR A N 1
ATOM 4665 C CA . THR A 1 614 ? 135.373 48.920 5.602 1.00 36.39 677 THR A CA 1
ATOM 4666 C C . THR A 1 614 ? 134.566 47.828 6.314 1.00 37.41 677 THR A C 1
ATOM 4667 O O . THR A 1 614 ? 134.112 46.847 5.682 1.00 33.59 677 THR A O 1
ATOM 4671 N N . ILE A 1 615 ? 134.376 48.043 7.613 1.00 34.16 678 ILE A N 1
ATOM 4672 C CA . ILE A 1 615 ? 133.613 47.158 8.479 1.00 31.20 678 ILE A CA 1
ATOM 4673 C C . ILE A 1 615 ? 132.347 47.825 8.974 1.00 30.17 678 ILE A C 1
ATOM 4674 O O . ILE A 1 615 ? 132.354 48.985 9.424 1.00 30.27 678 ILE A O 1
ATOM 4679 N N . ASP A 1 616 ? 131.240 47.101 8.844 1.00 32.59 679 ASP A N 1
ATOM 4680 C CA . ASP A 1 616 ? 129.937 47.505 9.402 1.00 32.01 679 ASP A CA 1
ATOM 4681 C C . ASP A 1 616 ? 129.838 46.836 10.773 1.00 30.31 679 ASP A C 1
ATOM 4682 O O . ASP A 1 616 ? 129.542 45.638 10.873 1.00 29.59 679 ASP A O 1
ATOM 4687 N N . TRP A 1 617 ? 130.085 47.610 11.823 1.00 27.68 680 TRP A N 1
ATOM 4688 C CA . TRP A 1 617 ? 130.048 47.113 13.208 1.00 27.03 680 TRP A CA 1
ATOM 4689 C C . TRP A 1 617 ? 128.593 47.089 13.637 1.00 29.17 680 TRP A C 1
ATOM 4690 O O . TRP A 1 617 ? 128.107 47.989 14.282 1.00 27.46 680 TRP A O 1
ATOM 4701 N N . ARG A 1 618 ? 127.911 46.000 13.265 1.00 31.10 681 ARG A N 1
ATOM 4702 C CA . ARG A 1 618 ? 126.444 45.938 13.272 1.00 33.71 681 ARG A CA 1
ATOM 4703 C C . ARG A 1 618 ? 125.830 45.475 14.582 1.00 31.20 681 ARG A C 1
ATOM 4704 O O . ARG A 1 618 ? 124.699 45.797 14.854 1.00 31.79 681 ARG A O 1
ATOM 4712 N N . TYR A 1 619 ? 126.525 44.633 15.338 1.00 28.37 682 TYR A N 1
ATOM 4713 C CA . TYR A 1 619 ? 125.937 44.041 16.554 1.00 26.55 682 TYR A CA 1
ATOM 4714 C C . TYR A 1 619 ? 126.871 44.260 17.714 1.00 25.83 682 TYR A C 1
ATOM 4715 O O . TYR A 1 619 ? 128.102 44.269 17.542 1.00 24.30 682 TYR A O 1
ATOM 4724 N N . HIS A 1 620 ? 126.295 44.398 18.897 1.00 26.29 683 HIS A N 1
ATOM 4725 C CA . HIS A 1 620 ? 127.072 44.312 20.137 1.00 25.55 683 HIS A CA 1
ATOM 4726 C C . HIS A 1 620 ? 126.267 43.676 21.230 1.00 25.75 683 HIS A C 1
ATOM 4727 O O . HIS A 1 620 ? 125.007 43.731 21.249 1.00 26.35 683 HIS A O 1
ATOM 4734 N N . HIS A 1 621 ? 127.001 43.059 22.139 1.00 23.03 684 HIS A N 1
ATOM 4735 C CA . HIS A 1 621 ? 126.449 42.327 23.234 1.00 24.33 684 HIS A CA 1
ATOM 4736 C C . HIS A 1 621 ? 127.181 42.727 24.512 1.00 24.47 684 HIS A C 1
ATOM 4737 O O . HIS A 1 621 ? 128.398 42.579 24.571 1.00 24.81 684 HIS A O 1
ATOM 4744 N N . ASP A 1 622 ? 126.451 43.205 25.524 1.00 23.03 685 ASP A N 1
ATOM 4745 C CA . ASP A 1 622 ? 126.997 43.413 26.878 1.00 24.33 685 ASP A CA 1
ATOM 4746 C C . ASP A 1 622 ? 127.196 42.114 27.649 1.00 23.00 685 ASP A C 1
ATOM 4747 O O . ASP A 1 622 ? 126.225 41.408 27.952 1.00 22.11 685 ASP A O 1
ATOM 4752 N N . VAL A 1 623 ? 128.437 41.807 28.020 1.00 21.62 686 VAL A N 1
ATOM 4753 C CA . VAL A 1 623 ? 128.712 40.510 28.650 1.00 22.58 686 VAL A CA 1
ATOM 4754 C C . VAL A 1 623 ? 128.047 40.352 30.030 1.00 23.83 686 VAL A C 1
ATOM 4755 O O . VAL A 1 623 ? 127.492 39.301 30.343 1.00 25.55 686 VAL A O 1
ATOM 4759 N N . ASP A 1 624 ? 128.067 41.396 30.841 1.00 23.49 687 ASP A N 1
ATOM 4760 C CA . ASP A 1 624 ? 127.325 41.386 32.103 1.00 22.20 687 ASP A CA 1
ATOM 4761 C C . ASP A 1 624 ? 126.830 42.829 32.240 1.00 21.46 687 ASP A C 1
ATOM 4762 O O . ASP A 1 624 ? 126.900 43.568 31.270 1.00 21.44 687 ASP A O 1
ATOM 4767 N N . TYR A 1 625 ? 126.359 43.232 33.413 1.00 20.35 688 TYR A N 1
ATOM 4768 C CA . TYR A 1 625 ? 125.962 44.631 33.628 1.00 21.04 688 TYR A CA 1
ATOM 4769 C C . TYR A 1 625 ? 127.126 45.587 33.569 1.00 21.87 688 TYR A C 1
ATOM 4770 O O . TYR A 1 625 ? 128.275 45.183 33.845 1.00 19.83 688 TYR A O 1
ATOM 4779 N N . SER A 1 626 ? 126.856 46.847 33.233 1.00 21.37 689 SER A N 1
ATOM 4780 C CA . SER A 1 626 ? 127.943 47.801 32.870 1.00 21.35 689 SER A CA 1
ATOM 4781 C C . SER A 1 626 ? 128.961 48.127 33.982 1.00 22.30 689 SER A C 1
ATOM 4782 O O . SER A 1 626 ? 130.116 48.436 33.679 1.00 21.88 689 SER A O 1
ATOM 4785 N N . ASN A 1 627 ? 128.584 48.041 35.252 1.00 19.72 690 ASN A N 1
ATOM 4786 C CA . ASN A 1 627 ? 129.549 48.215 36.298 1.00 21.67 690 ASN A CA 1
ATOM 4787 C C . ASN A 1 627 ? 130.431 47.044 36.712 1.00 20.43 690 ASN A C 1
ATOM 4788 O O . ASN A 1 627 ? 131.364 47.232 37.479 1.00 22.30 690 ASN A O 1
ATOM 4793 N N . TYR A 1 628 ? 130.149 45.882 36.170 1.00 19.15 691 TYR A N 1
ATOM 4794 C CA . TYR A 1 628 ? 130.900 44.695 36.471 1.00 19.76 691 TYR A CA 1
ATOM 4795 C C . TYR A 1 628 ? 132.276 44.794 35.763 1.00 18.51 691 TYR A C 1
ATOM 4796 O O . TYR A 1 628 ? 132.368 45.259 34.635 1.00 18.39 691 TYR A O 1
ATOM 4805 N N . GLY A 1 629 ? 133.299 44.329 36.437 1.00 19.79 692 GLY A N 1
ATOM 4806 C CA . GLY A 1 629 ? 134.646 44.412 35.922 1.00 20.31 692 GLY A CA 1
ATOM 4807 C C . GLY A 1 629 ? 134.854 43.554 34.688 1.00 19.95 692 GLY A C 1
ATOM 4808 O O . GLY A 1 629 ? 134.285 42.446 34.525 1.00 18.78 692 GLY A O 1
ATOM 4809 N N . TYR A 1 630 ? 135.721 44.059 33.824 1.00 20.30 693 TYR A N 1
ATOM 4810 C CA . TYR A 1 630 ? 136.089 43.399 32.577 1.00 18.40 693 TYR A CA 1
ATOM 4811 C C . TYR A 1 630 ? 137.406 43.980 32.065 1.00 18.13 693 TYR A C 1
ATOM 4812 O O . TYR A 1 630 ? 137.451 45.137 31.672 1.00 17.96 693 TYR A O 1
ATOM 4821 N N . SER A 1 631 ? 138.473 43.193 32.146 1.00 17.12 694 SER A N 1
ATOM 4822 C CA . SER A 1 631 ? 139.805 43.694 31.810 1.00 17.91 694 SER A CA 1
ATOM 4823 C C . SER A 1 631 ? 140.331 42.956 30.594 1.00 15.35 694 SER A C 1
ATOM 4824 O O . SER A 1 631 ? 139.700 43.079 29.536 1.00 17.91 694 SER A O 1
ATOM 4827 N N . TYR A 1 632 ? 141.450 42.211 30.695 1.00 15.88 695 TYR A N 1
ATOM 4828 C CA . TYR A 1 632 ? 142.031 41.542 29.532 1.00 17.68 695 TYR A CA 1
ATOM 4829 C C . TYR A 1 632 ? 141.098 40.348 29.153 1.00 19.28 695 TYR A C 1
ATOM 4830 O O . TYR A 1 632 ? 140.471 39.755 30.013 1.00 17.15 695 TYR A O 1
ATOM 4839 N N . SER A 1 633 ? 140.996 40.080 27.856 1.00 18.79 696 SER A N 1
ATOM 4840 C CA . SER A 1 633 ? 140.097 39.086 27.330 1.00 19.20 696 SER A CA 1
ATOM 4841 C C . SER A 1 633 ? 140.672 38.386 26.078 1.00 18.66 696 SER A C 1
ATOM 4842 O O . SER A 1 633 ? 141.641 38.859 25.450 1.00 17.33 696 SER A O 1
ATOM 4845 N N . THR A 1 634 ? 140.085 37.245 25.760 1.00 17.70 697 THR A N 1
ATOM 4846 C CA . THR A 1 634 ? 140.479 36.424 24.621 1.00 16.95 697 THR A CA 1
ATOM 4847 C C . THR A 1 634 ? 139.278 35.664 24.065 1.00 18.17 697 THR A C 1
ATOM 4848 O O . THR A 1 634 ? 138.520 35.038 24.814 1.00 17.55 697 THR A O 1
ATOM 4852 N N . LEU A 1 635 ? 139.097 35.785 22.746 1.00 19.54 698 LEU A N 1
ATOM 4853 C CA . LEU A 1 635 ? 138.111 35.084 21.989 1.00 20.72 698 LEU A CA 1
ATOM 4854 C C . LEU A 1 635 ? 138.700 33.976 21.134 1.00 20.88 698 LEU A C 1
ATOM 4855 O O . LEU A 1 635 ? 139.866 34.054 20.639 1.00 20.13 698 LEU A O 1
ATOM 4860 N N . THR A 1 636 ? 137.887 32.938 20.936 1.00 21.64 699 THR A N 1
ATOM 4861 C CA . THR A 1 636 ? 138.172 31.914 19.951 1.00 21.13 699 THR A CA 1
ATOM 4862 C C . THR A 1 636 ? 136.868 31.347 19.358 1.00 21.57 699 THR A C 1
ATOM 4863 O O . THR A 1 636 ? 135.824 31.291 20.016 1.00 19.37 699 THR A O 1
ATOM 4867 N N . GLU A 1 637 ? 136.955 30.979 18.089 1.00 21.91 700 GLU A N 1
ATOM 4868 C CA . GLU A 1 637 ? 135.886 30.228 17.436 1.00 23.81 700 GLU A CA 1
ATOM 4869 C C . GLU A 1 637 ? 136.013 28.727 17.779 1.00 22.77 700 GLU A C 1
ATOM 4870 O O . GLU A 1 637 ? 137.041 28.060 17.520 1.00 21.81 700 GLU A O 1
ATOM 4876 N N . LEU A 1 638 ? 134.961 28.205 18.376 1.00 23.02 701 LEU A N 1
ATOM 4877 C CA . LEU A 1 638 ? 134.942 26.787 18.713 1.00 23.97 701 LEU A CA 1
ATOM 4878 C C . LEU A 1 638 ? 134.697 25.971 17.431 1.00 24.85 701 LEU A C 1
ATOM 4879 O O . LEU A 1 638 ? 134.150 26.510 16.477 1.00 22.78 701 LEU A O 1
ATOM 4884 N N . PRO A 1 639 ? 135.046 24.657 17.417 1.00 25.23 702 PRO A N 1
ATOM 4885 C CA . PRO A 1 639 ? 134.829 23.880 16.200 1.00 25.94 702 PRO A CA 1
ATOM 4886 C C . PRO A 1 639 ? 133.395 23.782 15.777 1.00 26.17 702 PRO A C 1
ATOM 4887 O O . PRO A 1 639 ? 133.146 23.587 14.590 1.00 30.45 702 PRO A O 1
ATOM 4891 N N . ASN A 1 640 ? 132.462 23.918 16.716 1.00 24.79 703 ASN A N 1
ATOM 4892 C CA . ASN A 1 640 ? 131.035 23.961 16.375 1.00 27.81 703 ASN A CA 1
ATOM 4893 C C . ASN A 1 640 ? 130.571 25.344 15.902 1.00 27.21 703 ASN A C 1
ATOM 4894 O O . ASN A 1 640 ? 129.406 25.543 15.670 1.00 26.35 703 ASN A O 1
ATOM 4899 N N . HIS A 1 641 ? 131.497 26.300 15.786 1.00 27.50 704 HIS A N 1
ATOM 4900 C CA . HIS A 1 641 ? 131.199 27.663 15.299 1.00 28.03 704 HIS A CA 1
ATOM 4901 C C . HIS A 1 641 ? 130.483 28.534 16.325 1.00 26.82 704 HIS A C 1
ATOM 4902 O O . HIS A 1 641 ? 130.055 29.617 15.987 1.00 26.94 704 HIS A O 1
ATOM 4909 N N . GLU A 1 642 ? 130.441 28.092 17.585 1.00 25.10 705 GLU A N 1
ATOM 4910 C CA . GLU A 1 642 ? 130.180 28.986 18.701 1.00 26.01 705 GLU A CA 1
ATOM 4911 C C . GLU A 1 642 ? 131.462 29.747 19.056 1.00 23.37 705 GLU A C 1
ATOM 4912 O O . GLU A 1 642 ? 132.552 29.446 18.536 1.00 23.73 705 GLU A O 1
ATOM 4918 N N . ILE A 1 643 ? 131.319 30.701 19.955 1.00 23.51 706 ILE A N 1
ATOM 4919 C CA . ILE A 1 643 ? 132.432 31.558 20.432 1.00 24.73 706 ILE A CA 1
ATOM 4920 C C . ILE A 1 643 ? 132.758 31.274 21.886 1.00 22.51 706 ILE A C 1
ATOM 4921 O O . ILE A 1 643 ? 131.876 31.225 22.740 1.00 20.66 706 ILE A O 1
ATOM 4926 N N . GLY A 1 644 ? 134.042 31.040 22.158 1.00 23.42 707 GLY A N 1
ATOM 4927 C CA . GLY A 1 644 ? 134.535 30.894 23.536 1.00 20.63 707 GLY A CA 1
ATOM 4928 C C . GLY A 1 644 ? 135.174 32.202 23.957 1.00 22.14 707 GLY A C 1
ATOM 4929 O O . GLY A 1 644 ? 135.905 32.824 23.164 1.00 20.58 707 GLY A O 1
ATOM 4930 N N . LEU A 1 645 ? 134.934 32.586 25.219 1.00 20.90 708 LEU A N 1
ATOM 4931 C CA . LEU A 1 645 ? 135.517 33.756 25.812 1.00 21.39 708 LEU A CA 1
ATOM 4932 C C . LEU A 1 645 ? 136.133 33.416 27.174 1.00 20.63 708 LEU A C 1
ATOM 4933 O O . LEU A 1 645 ? 135.477 32.858 28.023 1.00 21.85 708 LEU A O 1
ATOM 4938 N N . MET A 1 646 ? 137.383 33.824 27.384 1.00 18.11 709 MET A N 1
ATOM 4939 C CA . MET A 1 646 ? 137.943 33.853 28.677 1.00 17.92 709 MET A CA 1
ATOM 4940 C C . MET A 1 646 ? 138.372 35.287 28.952 1.00 18.60 709 MET A C 1
ATOM 4941 O O . MET A 1 646 ? 138.869 35.953 28.082 1.00 17.36 709 MET A O 1
ATOM 4946 N N . PHE A 1 647 ? 138.140 35.750 30.182 1.00 18.93 710 PHE A N 1
ATOM 4947 C CA . PHE A 1 647 ? 138.345 37.132 30.523 1.00 17.13 710 PHE A CA 1
ATOM 4948 C C . PHE A 1 647 ? 138.559 37.355 31.973 1.00 15.68 710 PHE A C 1
ATOM 4949 O O . PHE A 1 647 ? 138.211 36.536 32.800 1.00 15.81 710 PHE A O 1
ATOM 4957 N N . GLU A 1 648 ? 139.221 38.457 32.259 1.00 15.01 711 GLU A N 1
ATOM 4958 C CA . GLU A 1 648 ? 139.461 38.933 33.591 1.00 15.94 711 GLU A CA 1
ATOM 4959 C C . GLU A 1 648 ? 138.190 39.626 34.050 1.00 15.90 711 GLU A C 1
ATOM 4960 O O . GLU A 1 648 ? 137.924 40.767 33.612 1.00 15.85 711 GLU A O 1
ATOM 4966 N N . LYS A 1 649 ? 137.406 38.947 34.894 1.00 16.00 712 LYS A N 1
ATOM 4967 C CA . LYS A 1 649 ? 136.131 39.485 35.400 1.00 16.68 712 LYS A CA 1
ATOM 4968 C C . LYS A 1 649 ? 136.373 40.280 36.663 1.00 16.52 712 LYS A C 1
ATOM 4969 O O . LYS A 1 649 ? 135.938 39.958 37.756 1.00 17.21 712 LYS A O 1
ATOM 4975 N N . PHE A 1 650 ? 137.070 41.387 36.457 1.00 17.14 713 PHE A N 1
ATOM 4976 C CA . PHE A 1 650 ? 137.469 42.309 37.497 1.00 17.53 713 PHE A CA 1
ATOM 4977 C C . PHE A 1 650 ? 138.187 43.459 36.819 1.00 17.32 713 PHE A C 1
ATOM 4978 O O . PHE A 1 650 ? 138.464 43.403 35.619 1.00 19.31 713 PHE A O 1
ATOM 4986 N N . ASP A 1 651 ? 138.490 44.489 37.584 1.00 18.15 714 ASP A N 1
ATOM 4987 C CA . ASP A 1 651 ? 139.174 45.661 37.056 1.00 19.44 714 ASP A CA 1
ATOM 4988 C C . ASP A 1 651 ? 140.650 45.489 37.436 1.00 21.06 714 ASP A C 1
ATOM 4989 O O . ASP A 1 651 ? 141.020 45.706 38.600 1.00 21.67 714 ASP A O 1
ATOM 4994 N N . SER A 1 652 ? 141.463 45.097 36.458 1.00 17.26 715 SER A N 1
ATOM 4995 C CA . SER A 1 652 ? 142.902 44.833 36.745 1.00 19.59 715 SER A CA 1
ATOM 4996 C C . SER A 1 652 ? 143.766 46.110 36.809 1.00 22.28 715 SER A C 1
ATOM 4997 O O . SER A 1 652 ? 144.954 46.002 37.049 1.00 25.71 715 SER A O 1
ATOM 5000 N N . TRP A 1 653 ? 143.176 47.298 36.645 1.00 20.94 716 TRP A N 1
ATOM 5001 C CA . TRP A 1 653 ? 143.897 48.540 36.862 1.00 24.01 716 TRP A CA 1
ATOM 5002 C C . TRP A 1 653 ? 143.744 49.028 38.305 1.00 24.71 716 TRP A C 1
ATOM 5003 O O . TRP A 1 653 ? 144.685 49.540 38.897 1.00 23.63 716 TRP A O 1
ATOM 5014 N N . SER A 1 654 ? 142.561 48.807 38.875 1.00 23.15 717 SER A N 1
ATOM 5015 C CA . SER A 1 654 ? 142.236 49.274 40.227 1.00 23.29 717 SER A CA 1
ATOM 5016 C C . SER A 1 654 ? 143.141 48.617 41.290 1.00 22.23 717 SER A C 1
ATOM 5017 O O . SER A 1 654 ? 143.286 47.394 41.324 1.00 24.82 717 SER A O 1
ATOM 5020 N N . ARG A 1 655 ? 143.699 49.421 42.164 1.00 20.46 718 ARG A N 1
ATOM 5021 C CA . ARG A 1 655 ? 144.516 48.950 43.296 1.00 22.40 718 ARG A CA 1
ATOM 5022 C C . ARG A 1 655 ? 143.661 48.299 44.385 1.00 23.53 718 ARG A C 1
ATOM 5023 O O . ARG A 1 655 ? 144.158 47.648 45.245 1.00 30.04 718 ARG A O 1
ATOM 5031 N N . ASN A 1 656 ? 142.374 48.481 44.310 1.00 21.79 719 ASN A N 1
ATOM 5032 C CA . ASN A 1 656 ? 141.430 47.827 45.181 1.00 25.05 719 ASN A CA 1
ATOM 5033 C C . ASN A 1 656 ? 141.067 46.392 44.772 1.00 23.21 719 ASN A C 1
ATOM 5034 O O . ASN A 1 656 ? 140.445 45.653 45.555 1.00 21.04 719 ASN A O 1
ATOM 5039 N N . GLU A 1 657 ? 141.401 46.005 43.534 1.00 19.94 720 GLU A N 1
ATOM 5040 C CA . GLU A 1 657 ? 141.046 44.711 43.015 1.00 20.20 720 GLU A CA 1
ATOM 5041 C C . GLU A 1 657 ? 142.266 43.804 42.701 1.00 18.46 720 GLU A C 1
ATOM 5042 O O . GLU A 1 657 ? 142.169 42.877 41.937 1.00 18.58 720 GLU A O 1
ATOM 5048 N N . LEU A 1 658 ? 143.380 44.089 43.301 1.00 18.37 721 LEU A N 1
ATOM 5049 C CA . LEU A 1 658 ? 144.581 43.286 43.212 1.00 19.29 721 LEU A CA 1
ATOM 5050 C C . LEU A 1 658 ? 144.439 41.985 43.989 1.00 19.72 721 LEU A C 1
ATOM 5051 O O . LEU A 1 658 ? 143.775 41.939 45.028 1.00 18.36 721 LEU A O 1
ATOM 5056 N N . HIS A 1 659 ? 145.166 40.962 43.548 1.00 19.49 722 HIS A N 1
ATOM 5057 C CA . HIS A 1 659 ? 145.383 39.769 44.369 1.00 18.60 722 HIS A CA 1
ATOM 5058 C C . HIS A 1 659 ? 144.048 39.046 44.701 1.00 17.88 722 HIS A C 1
ATOM 5059 O O . HIS A 1 659 ? 143.835 38.597 45.808 1.00 16.81 722 HIS A O 1
ATOM 5066 N N . MET A 1 660 ? 143.144 38.978 43.735 1.00 17.96 723 MET A N 1
ATOM 5067 C CA . MET A 1 660 ? 141.894 38.225 43.957 1.00 19.80 723 MET A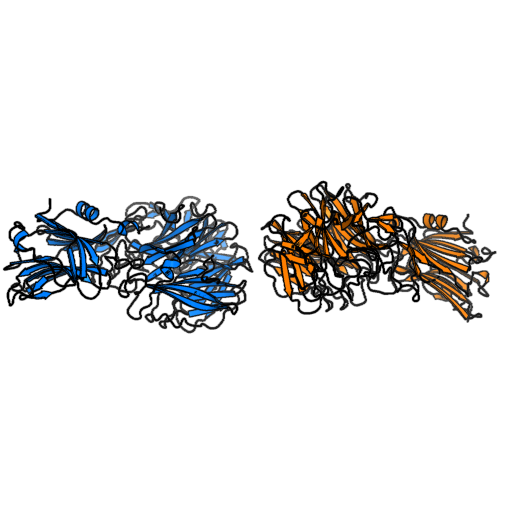 CA 1
ATOM 5068 C C . MET A 1 660 ? 141.931 36.851 43.282 1.00 20.28 723 MET A C 1
ATOM 5069 O O . MET A 1 660 ? 142.386 36.679 42.108 1.00 20.26 723 MET A O 1
ATOM 5074 N N . LYS A 1 661 ? 141.356 35.885 43.983 1.00 21.56 724 LYS A N 1
ATOM 5075 C CA . LYS A 1 661 ? 141.271 34.495 43.496 1.00 21.31 724 LYS A CA 1
ATOM 5076 C C . LYS A 1 661 ? 140.016 34.219 42.704 1.00 21.48 724 LYS A C 1
ATOM 5077 O O . LYS A 1 661 ? 138.914 34.723 43.058 1.00 19.78 724 LYS A O 1
ATOM 5083 N N . ASN A 1 662 ? 140.165 33.384 41.668 1.00 18.99 725 ASN A N 1
ATOM 5084 C CA . ASN A 1 662 ? 138.999 32.794 40.936 1.00 20.08 725 ASN A CA 1
ATOM 5085 C C . ASN A 1 662 ? 138.124 33.839 40.265 1.00 19.58 725 ASN A C 1
ATOM 5086 O O . ASN A 1 662 ? 136.907 33.917 40.482 1.00 22.07 725 ASN A O 1
ATOM 5091 N N . VAL A 1 663 ? 138.788 34.629 39.434 1.00 16.69 726 VAL A N 1
ATOM 5092 C CA . VAL A 1 663 ? 138.178 35.748 38.779 1.00 18.14 726 VAL A CA 1
ATOM 5093 C C . VAL A 1 663 ? 138.447 35.793 37.281 1.00 18.41 726 VAL A C 1
ATOM 5094 O O . VAL A 1 663 ? 138.225 36.846 36.668 1.00 17.14 726 VAL A O 1
ATOM 5098 N N . VAL A 1 664 ? 138.831 34.663 36.677 1.00 17.54 727 VAL A N 1
ATOM 5099 C CA . VAL A 1 664 ? 139.085 34.620 35.232 1.00 18.00 727 VAL A CA 1
ATOM 5100 C C . VAL A 1 664 ? 138.281 33.486 34.620 1.00 20.64 727 VAL A C 1
ATOM 5101 O O . VAL A 1 664 ? 138.790 32.367 34.449 1.00 20.19 727 VAL A O 1
ATOM 5105 N N . PRO A 1 665 ? 137.003 33.752 34.328 1.00 20.19 728 PRO A N 1
ATOM 5106 C CA . PRO A 1 665 ? 136.151 32.691 33.813 1.00 19.95 728 PRO A CA 1
ATOM 5107 C C . PRO A 1 665 ? 136.230 32.478 32.309 1.00 19.39 728 PRO A C 1
ATOM 5108 O O . PRO A 1 665 ? 136.747 33.341 31.563 1.00 18.73 728 PRO A O 1
ATOM 5112 N N . TYR A 1 666 ? 135.650 31.341 31.904 1.00 18.22 729 TYR A N 1
ATOM 5113 C CA . TYR A 1 666 ? 135.430 30.959 30.529 1.00 18.31 729 TYR A CA 1
ATOM 5114 C C . TYR A 1 666 ? 133.924 30.856 30.339 1.00 19.50 729 TYR A C 1
ATOM 5115 O O . TYR A 1 666 ? 133.267 30.153 31.098 1.00 17.78 729 TYR A O 1
ATOM 5124 N N . ILE A 1 667 ? 133.395 31.530 29.315 1.00 20.15 730 ILE A N 1
ATOM 5125 C CA . ILE A 1 667 ? 131.992 31.436 28.904 1.00 19.82 730 ILE A CA 1
ATOM 5126 C C . ILE A 1 667 ? 131.870 31.315 27.384 1.00 21.55 730 ILE A C 1
ATOM 5127 O O . ILE A 1 667 ? 132.853 31.429 26.646 1.00 20.30 730 ILE A O 1
ATOM 5132 N N . THR A 1 668 ? 130.674 30.999 26.903 1.00 22.39 731 THR A N 1
ATOM 5133 C CA . THR A 1 668 ? 130.461 30.790 25.477 1.00 23.74 731 THR A CA 1
ATOM 5134 C C . THR A 1 668 ? 129.172 31.436 25.010 1.00 22.41 731 THR A C 1
ATOM 5135 O O . THR A 1 668 ? 128.248 31.640 25.798 1.00 23.46 731 THR A O 1
ATOM 5139 N N . PHE A 1 669 ? 129.124 31.648 23.702 1.00 22.29 732 PHE A N 1
ATOM 5140 C CA . PHE A 1 669 ? 128.090 32.358 23.019 1.00 23.47 732 PHE A CA 1
ATOM 5141 C C . PHE A 1 669 ? 127.874 31.807 21.630 1.00 25.44 732 PHE A C 1
ATOM 5142 O O . PHE A 1 669 ? 128.852 31.472 20.932 1.00 25.98 732 PHE A O 1
ATOM 5150 N N . LYS A 1 670 ? 126.595 31.714 21.230 1.00 24.73 733 LYS A N 1
ATOM 5151 C CA . LYS A 1 670 ? 126.257 31.487 19.848 1.00 24.54 733 LYS A CA 1
ATOM 5152 C C . LYS A 1 670 ? 126.163 32.866 19.193 1.00 24.37 733 LYS A C 1
ATOM 5153 O O . LYS A 1 670 ? 125.942 33.878 19.849 1.00 23.71 733 LYS A O 1
ATOM 5159 N N . ILE A 1 671 ? 126.321 32.901 17.885 1.00 26.62 734 ILE A N 1
ATOM 5160 C CA . ILE A 1 671 ? 126.179 34.134 17.140 1.00 27.09 734 ILE A CA 1
ATOM 5161 C C . ILE A 1 671 ? 124.795 34.718 17.470 1.00 29.39 734 ILE A C 1
ATOM 5162 O O . ILE A 1 671 ? 124.670 35.920 17.667 1.00 25.79 734 ILE A O 1
ATOM 5167 N N . GLU A 1 672 ? 123.753 33.873 17.565 1.00 29.63 735 GLU A N 1
ATOM 5168 C CA . GLU A 1 672 ? 122.415 34.389 17.893 1.00 32.30 735 GLU A CA 1
ATOM 5169 C C . GLU A 1 672 ? 122.374 35.071 19.273 1.00 29.47 735 GLU A C 1
ATOM 5170 O O . GLU A 1 672 ? 121.614 35.999 19.487 1.00 28.55 735 GLU A O 1
ATOM 5176 N N . ASP A 1 673 ? 123.203 34.635 20.202 1.00 26.92 736 ASP A N 1
ATOM 5177 C CA . ASP A 1 673 ? 123.292 35.328 21.480 1.00 25.19 736 ASP A CA 1
ATOM 5178 C C . ASP A 1 673 ? 123.975 36.682 21.313 1.00 25.14 736 ASP A C 1
ATOM 5179 O O . ASP A 1 673 ? 123.529 37.706 21.858 1.00 24.25 736 ASP A O 1
ATOM 5184 N N . LEU A 1 674 ? 125.081 36.672 20.579 1.00 25.77 737 LEU A N 1
ATOM 5185 C CA . LEU A 1 674 ? 125.840 37.905 20.321 1.00 24.52 737 LEU A CA 1
ATOM 5186 C C . LEU A 1 674 ? 125.080 38.988 19.509 1.00 26.47 737 LEU A C 1
ATOM 5187 O O . LEU A 1 674 ? 125.411 40.159 19.623 1.00 26.88 737 LEU A O 1
ATOM 5192 N N . LYS A 1 675 ? 124.058 38.621 18.744 1.00 29.10 738 LYS A N 1
ATOM 5193 C CA . LYS A 1 675 ? 123.242 39.627 18.076 1.00 32.47 738 LYS A CA 1
ATOM 5194 C C . LYS A 1 675 ? 122.375 40.443 19.042 1.00 35.10 738 LYS A C 1
ATOM 5195 O O . LYS A 1 675 ? 121.888 41.521 18.665 1.00 38.30 738 LYS A O 1
ATOM 5201 N N . LYS A 1 676 ? 122.183 39.947 20.265 1.00 33.80 739 LYS A N 1
ATOM 5202 C CA . LYS A 1 676 ? 121.350 40.633 21.232 1.00 35.15 739 LYS A CA 1
ATOM 5203 C C . LYS A 1 676 ? 122.148 41.527 22.155 1.00 35.49 739 LYS A C 1
ATOM 5204 O O . LYS A 1 676 ? 123.130 41.060 22.773 1.00 31.47 739 LYS A O 1
ATOM 5210 N N . ASN A 1 677 ? 121.617 42.769 22.188 1.00 37.20 740 ASN A N 1
ATOM 5211 C CA . ASN A 1 677 ? 121.910 44.083 22.862 1.00 43.00 740 ASN A CA 1
ATOM 5212 C C . ASN A 1 677 ? 122.065 45.338 21.937 1.00 49.31 740 ASN A C 1
ATOM 5213 O O . ASN A 1 677 ? 121.471 46.409 22.163 1.00 49.19 740 ASN A O 1
ATOM 5219 N N . ASN B 1 20 ? 175.564 6.083 -61.799 1.00 81.32 83 ASN B N 1
ATOM 5220 C CA . ASN B 1 20 ? 175.725 7.361 -61.009 1.00 73.51 83 ASN B CA 1
ATOM 5221 C C . ASN B 1 20 ? 177.127 7.488 -60.370 1.00 64.17 83 ASN B C 1
ATOM 5222 O O . ASN B 1 20 ? 177.335 7.242 -59.174 1.00 58.51 83 ASN B O 1
ATOM 5227 N N . THR B 1 21 ? 178.078 7.879 -61.197 1.00 58.85 84 THR B N 1
ATOM 5228 C CA . THR B 1 21 ? 179.489 7.982 -60.833 1.00 57.76 84 THR B CA 1
ATOM 5229 C C . THR B 1 21 ? 179.847 9.479 -60.809 1.00 54.51 84 THR B C 1
ATOM 5230 O O . THR B 1 21 ? 179.467 10.196 -61.717 1.00 57.05 84 THR B O 1
ATOM 5234 N N . PRO B 1 22 ? 180.547 9.958 -59.759 1.00 54.11 85 PRO B N 1
ATOM 5235 C CA . PRO B 1 22 ? 181.031 11.349 -59.777 1.00 51.88 85 PRO B CA 1
ATOM 5236 C C . PRO B 1 22 ? 182.040 11.646 -60.872 1.00 52.31 85 PRO B C 1
ATOM 5237 O O . PRO B 1 22 ? 182.926 10.832 -61.110 1.00 53.01 85 PRO B O 1
ATOM 5241 N N . VAL B 1 23 ? 181.911 12.806 -61.523 1.00 51.51 86 VAL B N 1
ATOM 5242 C CA . VAL B 1 23 ? 183.013 13.353 -62.349 1.00 50.63 86 VAL B CA 1
ATOM 5243 C C . VAL B 1 23 ? 184.139 13.894 -61.488 1.00 48.77 86 VAL B C 1
ATOM 5244 O O . VAL B 1 23 ? 185.247 13.988 -61.937 1.00 46.96 86 VAL B O 1
ATOM 5248 N N . LEU B 1 24 ? 183.845 14.275 -60.250 1.00 46.68 87 LEU B N 1
ATOM 5249 C CA . LEU B 1 24 ? 184.896 14.680 -59.325 1.00 44.90 87 LEU B CA 1
ATOM 5250 C C . LEU B 1 24 ? 184.382 14.429 -57.937 1.00 43.17 87 LEU B C 1
ATOM 5251 O O . LEU B 1 24 ? 183.216 14.730 -57.625 1.00 38.37 87 LEU B O 1
ATOM 5256 N N . GLU B 1 25 ? 185.269 13.889 -57.107 1.00 44.38 88 GLU B N 1
ATOM 5257 C CA . GLU B 1 25 ? 185.024 13.776 -55.687 1.00 46.51 88 GLU B CA 1
ATOM 5258 C C . GLU B 1 25 ? 186.255 14.277 -54.976 1.00 44.57 88 GLU B C 1
ATOM 5259 O O . GLU B 1 25 ? 187.364 13.902 -55.325 1.00 48.43 88 GLU B O 1
ATOM 5265 N N . LYS B 1 26 ? 186.051 15.127 -53.983 1.00 42.73 89 LYS B N 1
ATOM 5266 C CA . LYS B 1 26 ? 187.143 15.645 -53.155 1.00 43.54 89 LYS B CA 1
ATOM 5267 C C . LYS B 1 26 ? 186.747 15.442 -51.707 1.00 42.80 89 LYS B C 1
ATOM 5268 O O . LYS B 1 26 ? 185.570 15.250 -51.401 1.00 39.47 89 LYS B O 1
ATOM 5274 N N . ASN B 1 27 ? 187.726 15.498 -50.811 1.00 43.81 90 ASN B N 1
ATOM 5275 C CA . ASN B 1 27 ? 187.453 15.244 -49.419 1.00 46.22 90 ASN B CA 1
ATOM 5276 C C . ASN B 1 27 ? 188.414 15.948 -48.469 1.00 43.77 90 ASN B C 1
ATOM 5277 O O . ASN B 1 27 ? 189.557 16.247 -48.815 1.00 41.41 90 ASN B O 1
ATOM 5282 N N A ASN B 1 28 ? 187.944 16.196 -47.245 0.50 42.37 91 ASN B N 1
ATOM 5283 N N B ASN B 1 28 ? 187.883 16.243 -47.287 0.50 43.32 91 ASN B N 1
ATOM 5284 C CA A ASN B 1 28 ? 188.689 16.933 -46.200 0.50 42.97 91 ASN B CA 1
ATOM 5285 C CA B ASN B 1 28 ? 188.601 16.912 -46.221 0.50 44.69 91 ASN B CA 1
ATOM 5286 C C A ASN B 1 28 ? 189.400 18.191 -46.675 0.50 43.01 91 ASN B C 1
ATOM 5287 C C B ASN B 1 28 ? 189.385 18.149 -46.688 0.50 44.01 91 ASN B C 1
ATOM 5288 O O A ASN B 1 28 ? 190.588 18.374 -46.415 0.50 43.34 91 ASN B O 1
ATOM 5289 O O B ASN B 1 28 ? 190.586 18.269 -46.453 0.50 44.44 91 ASN B O 1
ATOM 5298 N N . VAL B 1 29 ? 188.654 19.072 -47.331 1.00 42.35 92 VAL B N 1
ATOM 5299 C CA . VAL B 1 29 ? 189.197 20.349 -47.825 1.00 38.88 92 VAL B CA 1
ATOM 5300 C C . VAL B 1 29 ? 188.914 21.388 -46.763 1.00 35.72 92 VAL B C 1
ATOM 5301 O O . VAL B 1 29 ? 187.749 21.747 -46.558 1.00 33.83 92 VAL B O 1
ATOM 5305 N N . THR B 1 30 ? 189.943 21.867 -46.073 1.00 33.89 93 THR B N 1
ATOM 5306 C CA . THR B 1 30 ? 189.713 22.804 -44.979 1.00 35.80 93 THR B CA 1
ATOM 5307 C C . THR B 1 30 ? 189.981 24.198 -45.522 1.00 35.94 93 THR B C 1
ATOM 5308 O O . THR B 1 30 ? 191.006 24.453 -46.135 1.00 34.83 93 THR B O 1
ATOM 5312 N N . LEU B 1 31 ? 189.027 25.107 -45.353 1.00 35.89 94 LEU B N 1
ATOM 5313 C CA . LEU B 1 31 ? 189.186 26.439 -45.944 1.00 35.77 94 LEU B CA 1
ATOM 5314 C C . LEU B 1 31 ? 188.892 27.490 -44.918 1.00 35.33 94 LEU B C 1
ATOM 5315 O O . LEU B 1 31 ? 188.056 27.290 -44.041 1.00 33.57 94 LEU B O 1
ATOM 5320 N N . THR B 1 32 ? 189.580 28.613 -45.045 1.00 35.14 95 THR B N 1
ATOM 5321 C CA . THR B 1 32 ? 189.329 29.760 -44.208 1.00 37.91 95 THR B CA 1
ATOM 5322 C C . THR B 1 32 ? 189.149 30.967 -45.144 1.00 38.59 95 THR B C 1
ATOM 5323 O O . THR B 1 32 ? 189.853 31.974 -45.032 1.00 38.58 95 THR B O 1
ATOM 5327 N N . GLY B 1 33 ? 188.217 30.843 -46.087 1.00 38.45 96 GLY B N 1
ATOM 5328 C CA . GLY B 1 33 ? 187.799 31.964 -46.938 1.00 37.00 96 GLY B CA 1
ATOM 5329 C C . GLY B 1 33 ? 188.481 32.081 -48.265 1.00 36.73 96 GLY B C 1
ATOM 5330 O O . GLY B 1 33 ? 188.046 32.859 -49.084 1.00 37.51 96 GLY B O 1
ATOM 5331 N N . GLY B 1 34 ? 189.515 31.289 -48.503 1.00 41.14 97 GLY B N 1
ATOM 5332 C CA . GLY B 1 34 ? 190.412 31.485 -49.656 1.00 41.49 97 GLY B CA 1
ATOM 5333 C C . GLY B 1 34 ? 190.109 30.624 -50.883 1.00 42.47 97 GLY B C 1
ATOM 5334 O O . GLY B 1 34 ? 190.665 30.865 -51.972 1.00 42.59 97 GLY B O 1
ATOM 5335 N N . GLY B 1 35 ? 189.250 29.607 -50.697 1.00 39.07 98 GLY B N 1
ATOM 5336 C CA . GLY B 1 35 ? 188.804 28.727 -51.762 1.00 37.66 98 GLY B CA 1
ATOM 5337 C C . GLY B 1 35 ? 189.843 27.775 -52.306 1.00 40.00 98 GLY B C 1
ATOM 5338 O O . GLY B 1 35 ? 191.017 27.841 -51.933 1.00 39.07 98 GLY B O 1
ATOM 5339 N N . GLU B 1 36 ? 189.408 26.873 -53.182 1.00 40.95 99 GLU B N 1
ATOM 5340 C CA . GLU B 1 36 ? 190.344 26.001 -53.892 1.00 43.77 99 GLU B CA 1
ATOM 5341 C C . GLU B 1 36 ? 189.926 25.846 -55.337 1.00 42.48 99 GLU B C 1
ATOM 5342 O O . GLU B 1 36 ? 188.789 25.467 -55.639 1.00 38.26 99 GLU B O 1
ATOM 5348 N N . ASN B 1 37 ? 190.864 26.152 -56.219 1.00 41.08 100 ASN B N 1
ATOM 5349 C CA . ASN B 1 37 ? 190.672 25.989 -57.648 1.00 42.63 100 ASN B CA 1
ATOM 5350 C C . ASN B 1 37 ? 190.580 24.511 -58.070 1.00 42.68 100 ASN B C 1
ATOM 5351 O O . ASN B 1 37 ? 191.488 23.737 -57.802 1.00 46.72 100 ASN B O 1
ATOM 5356 N N . VAL B 1 38 ? 189.505 24.143 -58.752 1.00 42.05 101 VAL B N 1
ATOM 5357 C CA . VAL B 1 38 ? 189.368 22.804 -59.343 1.00 42.63 101 VAL B CA 1
ATOM 5358 C C . VAL B 1 38 ? 188.997 22.849 -60.835 1.00 43.35 101 VAL B C 1
ATOM 5359 O O . VAL B 1 38 ? 188.375 21.909 -61.366 1.00 42.77 101 VAL B O 1
ATOM 5363 N N . THR B 1 39 ? 189.378 23.937 -61.496 1.00 43.23 102 THR B N 1
ATOM 5364 C CA . THR B 1 39 ? 189.045 24.175 -62.902 1.00 44.77 102 THR B CA 1
ATOM 5365 C C . THR B 1 39 ? 189.576 23.063 -63.789 1.00 47.67 102 THR B C 1
ATOM 5366 O O . THR B 1 39 ? 188.836 22.497 -64.577 1.00 47.37 102 THR B O 1
ATOM 5370 N N . LYS B 1 40 ? 190.874 22.796 -63.665 1.00 50.05 103 LYS B N 1
ATOM 5371 C CA . LYS B 1 40 ? 191.556 21.655 -64.318 1.00 54.32 103 LYS B CA 1
ATOM 5372 C C . LYS B 1 40 ? 190.692 20.371 -64.315 1.00 52.68 103 LYS B C 1
ATOM 5373 O O . LYS B 1 40 ? 190.447 19.748 -65.351 1.00 51.85 103 LYS B O 1
ATOM 5379 N N . GLU B 1 41 ? 190.186 20.020 -63.136 1.00 50.93 104 GLU B N 1
ATOM 5380 C CA . GLU B 1 41 ? 189.475 18.756 -62.937 1.00 52.66 104 GLU B CA 1
ATOM 5381 C C . GLU B 1 41 ? 188.032 18.733 -63.479 1.00 51.31 104 GLU B C 1
ATOM 5382 O O . GLU B 1 41 ? 187.502 17.658 -63.738 1.00 49.83 104 GLU B O 1
ATOM 5388 N N . LEU B 1 42 ? 187.390 19.900 -63.623 1.00 50.49 105 LEU B N 1
ATOM 5389 C CA . LEU B 1 42 ? 185.951 19.979 -64.018 1.00 48.61 105 LEU B CA 1
ATOM 5390 C C . LEU B 1 42 ? 185.637 20.612 -65.384 1.00 50.29 105 LEU B C 1
ATOM 5391 O O . LEU B 1 42 ? 184.557 20.391 -65.918 1.00 49.59 105 LEU B O 1
ATOM 5396 N N . LYS B 1 43 ? 186.533 21.452 -65.881 1.00 50.85 106 LYS B N 1
ATOM 5397 C CA . LYS B 1 43 ? 186.382 22.157 -67.153 1.00 56.93 106 LYS B CA 1
ATOM 5398 C C . LYS B 1 43 ? 185.687 21.436 -68.302 1.00 59.18 106 LYS B C 1
ATOM 5399 O O . LYS B 1 43 ? 184.766 21.989 -68.879 1.00 58.49 106 LYS B O 1
ATOM 5405 N N . ASP B 1 44 ? 186.035 20.217 -68.649 1.00 62.07 107 ASP B N 1
ATOM 5406 C CA . ASP B 1 44 ? 185.324 19.684 -69.806 1.00 67.94 107 ASP B CA 1
ATOM 5407 C C . ASP B 1 44 ? 184.317 18.626 -69.452 1.00 65.72 107 ASP B C 1
ATOM 5408 O O . ASP B 1 44 ? 183.878 17.891 -70.331 1.00 68.81 107 ASP B O 1
ATOM 5413 N N . LYS B 1 45 ? 183.878 18.623 -68.192 1.00 59.67 108 LYS B N 1
ATOM 5414 C CA . LYS B 1 45 ? 183.132 17.497 -67.656 1.00 59.02 108 LYS B CA 1
ATOM 5415 C C . LYS B 1 45 ? 181.613 17.605 -67.784 1.00 57.63 108 LYS B C 1
ATOM 5416 O O . LYS B 1 45 ? 180.956 16.580 -67.725 1.00 57.79 108 LYS B O 1
ATOM 5422 N N . PHE B 1 46 ? 181.044 18.806 -67.939 1.00 56.65 109 PHE B N 1
ATOM 5423 C CA . PHE B 1 46 ? 179.563 18.978 -67.917 1.00 58.00 109 PHE B CA 1
ATOM 5424 C C . PHE B 1 46 ? 178.995 19.140 -69.312 1.00 62.73 109 PHE B C 1
ATOM 5425 O O . PHE B 1 46 ? 178.688 20.262 -69.739 1.00 67.41 109 PHE B O 1
ATOM 5433 N N . THR B 1 47 ? 178.841 18.021 -70.013 1.00 62.50 110 THR B N 1
ATOM 5434 C CA . THR B 1 47 ? 178.536 18.071 -71.437 1.00 64.12 110 THR B CA 1
ATOM 5435 C C . THR B 1 47 ? 177.068 18.458 -71.679 1.00 60.52 110 THR B C 1
ATOM 5436 O O . THR B 1 47 ? 176.804 19.374 -72.458 1.00 61.41 110 THR B O 1
ATOM 5440 N N . SER B 1 48 ? 176.125 17.812 -71.009 1.00 56.93 111 SER B N 1
ATOM 5441 C CA . SER B 1 48 ? 174.732 18.279 -71.108 1.00 58.72 111 SER B CA 1
ATOM 5442 C C . SER B 1 48 ? 174.544 19.669 -70.483 1.00 57.00 111 SER B C 1
ATOM 5443 O O . SER B 1 48 ? 173.832 20.489 -71.025 1.00 60.03 111 SER B O 1
ATOM 5446 N N . GLY B 1 49 ? 175.201 19.933 -69.356 1.00 55.00 112 GLY B N 1
ATOM 5447 C CA . GLY B 1 49 ? 175.057 21.206 -68.640 1.00 52.06 112 GLY B CA 1
ATOM 5448 C C . GLY B 1 49 ? 174.337 21.026 -67.307 1.00 50.43 112 GLY B C 1
ATOM 5449 O O . GLY B 1 49 ? 174.495 21.840 -66.400 1.00 49.08 112 GLY B O 1
ATOM 5450 N N . ASP B 1 50 ? 173.524 19.978 -67.201 1.00 48.67 113 ASP B N 1
ATOM 5451 C CA . ASP B 1 50 ? 172.904 19.588 -65.948 1.00 46.63 113 ASP B CA 1
ATOM 5452 C C . ASP B 1 50 ? 173.940 19.196 -64.898 1.00 44.78 113 ASP B C 1
ATOM 5453 O O . ASP B 1 50 ? 175.075 18.852 -65.210 1.00 46.25 113 ASP B O 1
ATOM 5458 N N . PHE B 1 51 ? 173.549 19.265 -63.635 1.00 42.03 114 PHE B N 1
ATOM 5459 C CA . PHE B 1 51 ? 174.463 18.896 -62.573 1.00 39.80 114 PHE B CA 1
ATOM 5460 C C . PHE B 1 51 ? 173.743 18.540 -61.330 1.00 36.96 114 PHE B C 1
ATOM 5461 O O . PHE B 1 51 ? 172.618 18.958 -61.102 1.00 37.49 114 PHE B O 1
ATOM 5469 N N . THR B 1 52 ? 174.443 17.763 -60.513 1.00 36.79 115 THR B N 1
ATOM 5470 C CA . THR B 1 52 ? 174.096 17.521 -59.131 1.00 33.98 115 THR B CA 1
ATOM 5471 C C . THR B 1 52 ? 175.392 17.678 -58.350 1.00 33.95 115 THR B C 1
ATOM 5472 O O . THR B 1 52 ? 176.460 17.199 -58.778 1.00 34.98 115 THR B O 1
ATOM 5476 N N . VAL B 1 53 ? 175.332 18.370 -57.224 1.00 32.36 116 VAL B N 1
ATOM 5477 C CA . VAL B 1 53 ? 176.486 18.453 -56.350 1.00 32.11 116 VAL B CA 1
ATOM 5478 C C . VAL B 1 53 ? 176.012 18.094 -54.945 1.00 31.57 116 VAL B C 1
ATOM 5479 O O . VAL B 1 53 ? 174.970 18.576 -54.481 1.00 30.85 116 VAL B O 1
ATOM 5483 N N . VAL B 1 54 ? 176.788 17.248 -54.280 1.00 31.84 117 VAL B N 1
ATOM 5484 C CA . VAL B 1 54 ? 176.462 16.774 -52.919 1.00 32.26 117 VAL B CA 1
ATOM 5485 C C . VAL B 1 54 ? 177.642 17.156 -52.032 1.00 31.67 117 VAL B C 1
ATOM 5486 O O . VAL B 1 54 ? 178.777 16.718 -52.271 1.00 31.46 117 VAL B O 1
ATOM 5490 N N . ILE B 1 55 ? 177.337 17.934 -51.000 1.00 29.44 118 ILE B N 1
ATOM 5491 C CA . ILE B 1 55 ? 178.329 18.457 -50.129 1.00 28.65 118 ILE B CA 1
ATOM 5492 C C . ILE B 1 55 ? 177.994 18.090 -48.677 1.00 28.07 118 ILE B C 1
ATOM 5493 O O . ILE B 1 55 ? 176.984 18.502 -48.114 1.00 25.00 118 ILE B O 1
ATOM 5498 N N . LYS B 1 56 ? 178.957 17.416 -48.063 1.00 29.76 119 LYS B N 1
ATOM 5499 C CA . LYS B 1 56 ? 178.986 17.167 -46.642 1.00 29.92 119 LYS B CA 1
ATOM 5500 C C . LYS B 1 56 ? 180.088 18.082 -46.084 1.00 27.86 119 LYS B C 1
ATOM 5501 O O . LYS B 1 56 ? 181.282 18.003 -46.498 1.00 27.59 119 LYS B O 1
ATOM 5507 N N . TYR B 1 57 ? 179.698 18.948 -45.136 1.00 25.54 120 TYR B N 1
ATOM 5508 C CA . TYR B 1 57 ? 180.567 20.034 -44.669 1.00 24.74 120 TYR B CA 1
ATOM 5509 C C . TYR B 1 57 ? 180.245 20.319 -43.202 1.00 24.04 120 TYR B C 1
ATOM 5510 O O . TYR B 1 57 ? 179.198 19.954 -42.695 1.00 24.12 120 TYR B O 1
ATOM 5519 N N . ASN B 1 58 ? 181.135 21.030 -42.535 1.00 25.49 121 ASN B N 1
ATOM 5520 C CA . ASN B 1 58 ? 180.794 21.714 -41.310 1.00 24.71 121 ASN B CA 1
ATOM 5521 C C . ASN B 1 58 ? 181.456 23.068 -41.362 1.00 24.91 121 ASN B C 1
ATOM 5522 O O . ASN B 1 58 ? 182.548 23.230 -41.980 1.00 25.86 121 ASN B O 1
ATOM 5527 N N . GLN B 1 59 ? 180.843 24.060 -40.728 1.00 24.31 122 GLN B N 1
ATOM 5528 C CA . GLN B 1 59 ? 181.372 25.412 -40.754 1.00 24.19 122 GLN B CA 1
ATOM 5529 C C . GLN B 1 59 ? 182.203 25.720 -39.505 1.00 26.36 122 GLN B C 1
ATOM 5530 O O . GLN B 1 59 ? 181.830 25.370 -38.390 1.00 25.95 122 GLN B O 1
ATOM 5536 N N . SER B 1 60 ? 183.331 26.395 -39.692 1.00 25.62 123 SER B N 1
ATOM 5537 C CA . SER B 1 60 ? 184.161 26.833 -38.574 1.00 28.13 123 SER B CA 1
ATOM 5538 C C . SER B 1 60 ? 183.777 28.227 -38.173 1.00 28.25 123 SER B C 1
ATOM 5539 O O . SER B 1 60 ? 184.032 28.639 -37.053 1.00 30.19 123 SER B O 1
ATOM 5542 N N . SER B 1 61 ? 183.159 28.971 -39.079 1.00 30.14 124 SER B N 1
ATOM 5543 C CA . SER B 1 61 ? 182.483 30.229 -38.721 1.00 31.01 124 SER B CA 1
ATOM 5544 C C . SER B 1 61 ? 181.276 30.411 -39.631 1.00 29.58 124 SER B C 1
ATOM 5545 O O . SER B 1 61 ? 181.326 30.109 -40.818 1.00 27.50 124 SER B O 1
ATOM 5548 N N . GLU B 1 62 ? 180.199 30.901 -39.059 1.00 28.71 125 GLU B N 1
ATOM 5549 C CA . GLU B 1 62 ? 178.930 31.022 -39.767 1.00 29.81 125 GLU B CA 1
ATOM 5550 C C . GLU B 1 62 ? 178.685 32.391 -40.417 1.00 31.08 125 GLU B C 1
ATOM 5551 O O . GLU B 1 62 ? 177.677 32.575 -41.086 1.00 27.48 125 GLU B O 1
ATOM 5557 N N . LYS B 1 63 ? 179.572 33.359 -40.189 1.00 33.08 126 LYS B N 1
ATOM 5558 C CA . LYS B 1 63 ? 179.279 34.744 -40.543 1.00 36.05 126 LYS B CA 1
ATOM 5559 C C . LYS B 1 63 ? 179.304 34.944 -42.037 1.00 33.46 126 LYS B C 1
ATOM 5560 O O . LYS B 1 63 ? 180.105 34.358 -42.708 1.00 27.38 126 LYS B O 1
ATOM 5566 N N . GLY B 1 64 ? 178.367 35.729 -42.561 1.00 32.83 127 GLY B N 1
ATOM 5567 C CA . GLY B 1 64 ? 178.422 36.125 -43.953 1.00 34.36 127 GLY B CA 1
ATOM 5568 C C . GLY B 1 64 ? 177.729 35.100 -44.840 1.00 36.64 127 GLY B C 1
ATOM 5569 O O . GLY B 1 64 ? 177.223 34.083 -44.365 1.00 35.88 127 GLY B O 1
ATOM 5570 N N . LEU B 1 65 ? 177.704 35.386 -46.132 1.00 34.81 128 LEU B N 1
ATOM 5571 C CA . LEU B 1 65 ? 177.140 34.493 -47.119 1.00 36.30 128 LEU B CA 1
ATOM 5572 C C . LEU B 1 65 ? 178.297 33.656 -47.636 1.00 31.17 128 LEU B C 1
ATOM 5573 O O . LEU B 1 65 ? 179.320 34.190 -48.018 1.00 29.93 128 LEU B O 1
ATOM 5578 N N . GLN B 1 66 ? 178.140 32.346 -47.658 1.00 26.23 129 GLN B N 1
ATOM 5579 C CA . GLN B 1 66 ? 179.298 31.473 -47.942 1.00 26.73 129 GLN B CA 1
ATOM 5580 C C . GLN B 1 66 ? 178.901 30.434 -48.975 1.00 24.67 129 GLN B C 1
ATOM 5581 O O . GLN B 1 66 ? 177.917 29.718 -48.777 1.00 23.31 129 GLN B O 1
ATOM 5587 N N . ALA B 1 67 ? 179.648 30.383 -50.067 1.00 23.94 130 ALA B N 1
ATOM 5588 C CA . ALA B 1 67 ? 179.373 29.446 -51.145 1.00 24.77 130 ALA B CA 1
ATOM 5589 C C . ALA B 1 67 ? 180.165 28.147 -50.903 1.00 25.29 130 ALA B C 1
ATOM 5590 O O . ALA B 1 67 ? 181.371 28.182 -50.671 1.00 24.64 130 ALA B O 1
ATOM 5592 N N . LEU B 1 68 ? 179.489 27.009 -51.025 1.00 25.72 131 LEU B N 1
ATOM 5593 C CA . LEU B 1 68 ? 180.157 25.699 -50.870 1.00 26.99 131 LEU B CA 1
ATOM 5594 C C . LEU B 1 68 ? 180.995 25.347 -52.088 1.00 27.88 131 LEU B C 1
ATOM 5595 O O . LEU B 1 68 ? 182.056 24.723 -51.979 1.00 29.55 131 LEU B O 1
ATOM 5600 N N . PHE B 1 69 ? 180.508 25.783 -53.253 1.00 28.38 132 PHE B N 1
ATOM 5601 C CA . PHE B 1 69 ? 181.289 25.815 -54.476 1.00 29.04 132 PHE B CA 1
ATOM 5602 C C . PHE B 1 69 ? 180.750 26.911 -55.422 1.00 29.90 132 PHE B C 1
ATOM 5603 O O . PHE B 1 69 ? 179.658 27.491 -55.224 1.00 28.71 132 PHE B O 1
ATOM 5611 N N . GLY B 1 70 ? 181.470 27.097 -56.505 1.00 30.92 133 GLY B N 1
ATOM 5612 C CA . GLY B 1 70 ? 181.159 28.148 -57.439 1.00 32.60 133 GLY B CA 1
ATOM 5613 C C . GLY B 1 70 ? 181.691 27.861 -58.805 1.00 33.53 133 GLY B C 1
ATOM 5614 O O . GLY B 1 70 ? 182.866 27.512 -58.963 1.00 34.59 133 GLY B O 1
ATOM 5615 N N . ILE B 1 71 ? 180.826 28.002 -59.801 1.00 34.18 134 ILE B N 1
ATOM 5616 C CA . ILE B 1 71 ? 181.213 27.791 -61.196 1.00 34.52 134 ILE B CA 1
ATOM 5617 C C . ILE B 1 71 ? 180.920 29.093 -61.887 1.00 35.63 134 ILE B C 1
ATOM 5618 O O . ILE B 1 71 ? 179.774 29.524 -61.914 1.00 34.84 134 ILE B O 1
ATOM 5623 N N . SER B 1 72 ? 181.944 29.707 -62.466 1.00 35.44 135 SER B N 1
ATOM 5624 C CA . SER B 1 72 ? 181.799 31.062 -62.920 1.00 36.86 135 SER B CA 1
ATOM 5625 C C . SER B 1 72 ? 182.563 31.375 -64.172 1.00 38.50 135 SER B C 1
ATOM 5626 O O . SER B 1 72 ? 183.476 30.649 -64.556 1.00 39.46 135 SER B O 1
ATOM 5629 N N . ASN B 1 73 ? 182.178 32.488 -64.792 1.00 39.98 136 ASN B N 1
ATOM 5630 C CA . ASN B 1 73 ? 183.045 33.221 -65.709 1.00 42.29 136 ASN B CA 1
ATOM 5631 C C . ASN B 1 73 ? 183.751 34.240 -64.822 1.00 41.89 136 ASN B C 1
ATOM 5632 O O . ASN B 1 73 ? 183.105 35.136 -64.281 1.00 43.18 136 ASN B O 1
ATOM 5637 N N . SER B 1 74 ? 185.052 34.072 -64.652 1.00 41.65 137 SER B N 1
ATOM 5638 C CA . SER B 1 74 ? 185.842 34.913 -63.769 1.00 41.30 137 SER B CA 1
ATOM 5639 C C . SER B 1 74 ? 186.368 36.211 -64.386 1.00 44.19 137 SER B C 1
ATOM 5640 O O . SER B 1 74 ? 187.013 37.001 -63.687 1.00 42.94 137 SER B O 1
ATOM 5643 N N . LYS B 1 75 ? 186.110 36.440 -65.671 1.00 47.32 138 LYS B N 1
ATOM 5644 C CA . LYS B 1 75 ? 186.691 37.591 -66.375 1.00 50.78 138 LYS B CA 1
ATOM 5645 C C . LYS B 1 75 ? 186.072 38.937 -65.939 1.00 51.06 138 LYS B C 1
ATOM 5646 O O . LYS B 1 75 ? 184.943 38.967 -65.416 1.00 47.19 138 LYS B O 1
ATOM 5652 N N . PRO B 1 76 ? 186.815 40.056 -66.129 1.00 53.19 139 PRO B N 1
ATOM 5653 C CA . PRO B 1 76 ? 186.243 41.405 -65.871 1.00 53.75 139 PRO B CA 1
ATOM 5654 C C . PRO B 1 76 ? 184.894 41.613 -66.587 1.00 52.42 139 PRO B C 1
ATOM 5655 O O . PRO B 1 76 ? 184.736 41.196 -67.743 1.00 52.21 139 PRO B O 1
ATOM 5659 N N . GLY B 1 77 ? 183.919 42.192 -65.892 1.00 50.75 140 GLY B N 1
ATOM 5660 C CA . GLY B 1 77 ? 182.592 42.437 -66.479 1.00 51.18 140 GLY B CA 1
ATOM 5661 C C . GLY B 1 77 ? 181.602 41.296 -66.381 1.00 51.63 140 GLY B C 1
ATOM 5662 O O . GLY B 1 77 ? 180.392 41.536 -66.463 1.00 52.96 140 GLY B O 1
ATOM 5663 N N . GLN B 1 78 ? 182.078 40.066 -66.138 1.00 51.25 141 GLN B N 1
ATOM 5664 C CA . GLN B 1 78 ? 181.202 38.876 -66.063 1.00 48.78 141 GLN B CA 1
ATOM 5665 C C . GLN B 1 78 ? 180.886 38.419 -64.637 1.00 46.47 141 GLN B C 1
ATOM 5666 O O . GLN B 1 78 ? 180.588 37.239 -64.433 1.00 45.82 141 GLN B O 1
ATOM 5672 N N . GLN B 1 79 ? 180.936 39.343 -63.670 1.00 44.61 142 GLN B N 1
ATOM 5673 C CA . GLN B 1 79 ? 180.651 39.090 -62.240 1.00 43.79 142 GLN B CA 1
ATOM 5674 C C . GLN B 1 79 ? 179.296 38.468 -61.994 1.00 40.40 142 GLN B C 1
ATOM 5675 O O . GLN B 1 79 ? 179.096 37.867 -60.957 1.00 38.13 142 GLN B O 1
ATOM 5681 N N . ASN B 1 80 ? 178.340 38.685 -62.894 1.00 38.89 143 ASN B N 1
ATOM 5682 C CA . ASN B 1 80 ? 177.017 38.127 -62.745 1.00 38.14 143 ASN B CA 1
ATOM 5683 C C . ASN B 1 80 ? 176.769 36.851 -63.552 1.00 38.04 143 ASN B C 1
ATOM 5684 O O . ASN B 1 80 ? 175.608 36.489 -63.821 1.00 36.18 143 ASN B O 1
ATOM 5689 N N . SER B 1 81 ? 177.859 36.160 -63.907 1.00 37.41 144 SER B N 1
ATOM 5690 C CA . SER B 1 81 ? 177.794 34.892 -64.609 1.00 38.52 144 SER B CA 1
ATOM 5691 C C . SER B 1 81 ? 178.348 33.756 -63.745 1.00 37.26 144 SER B C 1
ATOM 5692 O O . SER B 1 81 ? 179.560 33.437 -63.784 1.00 36.85 144 SER B O 1
ATOM 5695 N N . TYR B 1 82 ? 177.459 33.169 -62.959 1.00 35.93 145 TYR B N 1
ATOM 5696 C CA . TYR B 1 82 ? 177.855 32.072 -62.078 1.00 35.98 145 TYR B CA 1
ATOM 5697 C C . TYR B 1 82 ? 176.728 31.216 -61.581 1.00 35.32 145 TYR B C 1
ATOM 5698 O O . TYR B 1 82 ? 175.564 31.619 -61.619 1.00 34.81 145 TYR B O 1
ATOM 5707 N N . VAL B 1 83 ? 177.110 30.022 -61.103 1.00 35.21 146 VAL B N 1
ATOM 5708 C CA . VAL B 1 83 ? 176.255 29.103 -60.329 1.00 34.70 146 VAL B CA 1
ATOM 5709 C C . VAL B 1 83 ? 176.942 28.861 -58.994 1.00 33.50 146 VAL B C 1
ATOM 5710 O O . VAL B 1 83 ? 178.153 28.693 -58.962 1.00 35.55 146 VAL B O 1
ATOM 5714 N N . ASP B 1 84 ? 176.180 28.839 -57.919 1.00 31.47 147 ASP B N 1
ATOM 5715 C CA . ASP B 1 84 ? 176.697 28.478 -56.593 1.00 32.62 147 ASP B CA 1
ATOM 5716 C C . ASP B 1 84 ? 175.617 27.853 -55.712 1.00 30.92 147 ASP B C 1
ATOM 5717 O O . ASP B 1 84 ? 174.436 27.879 -56.058 1.00 31.63 147 ASP B O 1
ATOM 5722 N N . VAL B 1 85 ? 176.048 27.254 -54.608 1.00 27.70 148 VAL B N 1
ATOM 5723 C CA . VAL B 1 85 ? 175.176 26.905 -53.537 1.00 26.16 148 VAL B CA 1
ATOM 5724 C C . VAL B 1 85 ? 175.758 27.592 -52.304 1.00 25.35 148 VAL B C 1
ATOM 5725 O O . VAL B 1 85 ? 176.974 27.509 -52.045 1.00 24.05 148 VAL B O 1
ATOM 5729 N N . PHE B 1 86 ? 174.878 28.218 -51.530 1.00 24.65 149 PHE B N 1
ATOM 5730 C CA . PHE B 1 86 ? 175.310 29.066 -50.447 1.00 24.25 149 PHE B CA 1
ATOM 5731 C C . PHE B 1 86 ? 174.602 28.806 -49.145 1.00 22.99 149 PHE B C 1
ATOM 5732 O O . PHE B 1 86 ? 173.471 28.277 -49.100 1.00 23.88 149 PHE B O 1
ATOM 5740 N N . LEU B 1 87 ? 175.297 29.172 -48.067 1.00 22.70 150 LEU B N 1
ATOM 5741 C CA . LEU B 1 87 ? 174.756 29.147 -46.718 1.00 22.08 150 LEU B CA 1
ATOM 5742 C C . LEU B 1 87 ? 174.757 30.573 -46.160 1.00 23.15 150 LEU B C 1
ATOM 5743 O O . LEU B 1 87 ? 175.685 31.355 -46.402 1.00 25.59 150 LEU B O 1
ATOM 5748 N N . ARG B 1 88 ? 173.773 30.858 -45.330 1.00 23.75 151 ARG B N 1
ATOM 5749 C CA . ARG B 1 88 ? 173.711 32.107 -44.580 1.00 23.89 151 ARG B CA 1
ATOM 5750 C C . ARG B 1 88 ? 173.906 31.835 -43.104 1.00 22.66 151 ARG B C 1
ATOM 5751 O O . ARG B 1 88 ? 173.804 30.697 -42.646 1.00 21.81 151 ARG B O 1
ATOM 5759 N N . ASP B 1 89 ? 174.158 32.894 -42.351 1.00 22.47 152 ASP B N 1
ATOM 5760 C CA . ASP B 1 89 ? 174.357 32.815 -40.893 1.00 23.57 152 ASP B CA 1
ATOM 5761 C C . ASP B 1 89 ? 173.099 32.483 -40.061 1.00 21.51 152 ASP B C 1
ATOM 5762 O O . ASP B 1 89 ? 173.163 32.404 -38.835 1.00 21.12 152 ASP B O 1
ATOM 5767 N N . ASN B 1 90 ? 171.960 32.346 -40.744 1.00 20.50 153 ASN B N 1
ATOM 5768 C CA . ASN B 1 90 ? 170.718 31.953 -40.121 1.00 19.72 153 ASN B CA 1
ATOM 5769 C C . ASN B 1 90 ? 170.294 30.540 -40.490 1.00 20.41 153 ASN B C 1
ATOM 5770 O O . ASN B 1 90 ? 169.161 30.186 -40.244 1.00 21.06 153 ASN B O 1
ATOM 5775 N N . GLY B 1 91 ? 171.172 29.748 -41.101 1.00 18.62 154 GLY B N 1
ATOM 5776 C CA . GLY B 1 91 ? 170.799 28.400 -41.489 1.00 17.92 154 GLY B CA 1
ATOM 5777 C C . GLY B 1 91 ? 170.076 28.246 -42.793 1.00 20.04 154 GLY B C 1
ATOM 5778 O O . GLY B 1 91 ? 169.713 27.125 -43.137 1.00 21.28 154 GLY B O 1
ATOM 5779 N N . GLU B 1 92 ? 169.858 29.338 -43.536 1.00 20.84 155 GLU B N 1
ATOM 5780 C CA . GLU B 1 92 ? 169.267 29.266 -44.883 1.00 21.15 155 GLU B CA 1
ATOM 5781 C C . GLU B 1 92 ? 170.247 28.591 -45.863 1.00 22.65 155 GLU B C 1
ATOM 5782 O O . GLU B 1 92 ? 171.429 28.890 -45.837 1.00 23.20 155 GLU B O 1
ATOM 5788 N N . LEU B 1 93 ? 169.713 27.709 -46.713 1.00 20.39 156 LEU B N 1
ATOM 5789 C CA . LEU B 1 93 ? 170.446 27.100 -47.811 1.00 23.02 156 LEU B CA 1
ATOM 5790 C C . LEU B 1 93 ? 169.854 27.595 -49.103 1.00 23.34 156 LEU B C 1
ATOM 5791 O O . LEU B 1 93 ? 168.636 27.596 -49.279 1.00 24.98 156 LEU B O 1
ATOM 5796 N N . GLY B 1 94 ? 170.697 28.010 -50.026 1.00 23.91 157 GLY B N 1
ATOM 5797 C CA . GLY B 1 94 ? 170.195 28.533 -51.298 1.00 24.70 157 GLY B CA 1
ATOM 5798 C C . GLY B 1 94 ? 171.127 28.233 -52.425 1.00 26.11 157 GLY B C 1
ATOM 5799 O O . GLY B 1 94 ? 172.221 27.677 -52.196 1.00 26.75 157 GLY B O 1
ATOM 5800 N N . MET B 1 95 ? 170.720 28.652 -53.622 1.00 25.20 158 MET B N 1
ATOM 5801 C CA . MET B 1 95 ? 171.557 28.570 -54.791 1.00 28.39 158 MET B CA 1
ATOM 5802 C C . MET B 1 95 ? 171.259 29.711 -55.705 1.00 28.86 158 MET B C 1
ATOM 5803 O O . MET B 1 95 ? 170.141 30.236 -55.707 1.00 29.11 158 MET B O 1
ATOM 5808 N N . GLU B 1 96 ? 172.262 30.138 -56.448 1.00 29.63 159 GLU B N 1
ATOM 5809 C CA . GLU B 1 96 ? 172.039 31.061 -57.575 1.00 31.73 159 GLU B CA 1
ATOM 5810 C C . GLU B 1 96 ? 172.516 30.448 -58.898 1.00 33.02 159 GLU B C 1
ATOM 5811 O O . GLU B 1 96 ? 173.421 29.601 -58.916 1.00 33.82 159 GLU B O 1
ATOM 5817 N N . ALA B 1 97 ? 171.897 30.893 -59.978 1.00 32.67 160 ALA B N 1
ATOM 5818 C CA . ALA B 1 97 ? 172.318 30.627 -61.341 1.00 34.56 160 ALA B CA 1
ATOM 5819 C C . ALA B 1 97 ? 172.053 31.920 -62.119 1.00 35.06 160 ALA B C 1
ATOM 5820 O O . ALA B 1 97 ? 170.902 32.368 -62.234 1.00 35.68 160 ALA B O 1
ATOM 5822 N N . ARG B 1 98 ? 173.114 32.552 -62.579 1.00 35.23 161 ARG B N 1
ATOM 5823 C CA . ARG B 1 98 ? 173.030 33.880 -63.146 1.00 36.92 161 ARG B CA 1
ATOM 5824 C C . ARG B 1 98 ? 173.843 33.990 -64.418 1.00 39.67 161 ARG B C 1
ATOM 5825 O O . ARG B 1 98 ? 174.922 33.372 -64.538 1.00 40.89 161 ARG B O 1
ATOM 5833 N N . ASP B 1 99 ? 173.347 34.814 -65.349 1.00 41.45 162 ASP B N 1
ATOM 5834 C CA . ASP B 1 99 ? 174.055 35.139 -66.587 1.00 43.52 162 ASP B CA 1
ATOM 5835 C C . ASP B 1 99 ? 174.038 36.646 -66.864 1.00 44.20 162 ASP B C 1
ATOM 5836 O O . ASP B 1 99 ? 172.969 37.257 -66.922 1.00 43.98 162 ASP B O 1
ATOM 5841 N N . THR B 1 100 ? 175.234 37.223 -67.011 1.00 44.75 163 THR B N 1
ATOM 5842 C CA . THR B 1 100 ? 175.419 38.651 -67.107 1.00 47.11 163 THR B CA 1
ATOM 5843 C C . THR B 1 100 ? 174.770 39.162 -68.402 1.00 51.40 163 THR B C 1
ATOM 5844 O O . THR B 1 100 ? 173.925 40.066 -68.355 1.00 49.95 163 THR B O 1
ATOM 5848 N N . SER B 1 101 ? 175.148 38.570 -69.538 1.00 53.38 164 SER B N 1
ATOM 5849 C CA . SER B 1 101 ? 174.737 39.098 -70.849 1.00 57.58 164 SER B CA 1
ATOM 5850 C C . SER B 1 101 ? 173.218 39.036 -71.015 1.00 58.19 164 SER B C 1
ATOM 5851 O O . SER B 1 101 ? 172.624 40.026 -71.409 1.00 61.81 164 SER B O 1
ATOM 5854 N N . SER B 1 102 ? 172.588 37.907 -70.682 1.00 57.36 165 SER B N 1
ATOM 5855 C CA . SER B 1 102 ? 171.121 37.769 -70.835 1.00 55.36 165 SER B CA 1
ATOM 5856 C C . SER B 1 102 ? 170.354 38.339 -69.658 1.00 54.47 165 SER B C 1
ATOM 5857 O O . SER B 1 102 ? 169.142 38.262 -69.625 1.00 52.77 165 SER B O 1
ATOM 5860 N N . ASN B 1 103 ? 171.069 38.859 -68.663 1.00 58.00 166 ASN B N 1
ATOM 5861 C CA . ASN B 1 103 ? 170.473 39.512 -67.497 1.00 58.21 166 ASN B CA 1
ATOM 5862 C C . ASN B 1 103 ? 169.438 38.642 -66.753 1.00 55.16 166 ASN B C 1
ATOM 5863 O O . ASN B 1 103 ? 168.471 39.155 -66.205 1.00 50.83 166 ASN B O 1
ATOM 5868 N N . LYS B 1 104 ? 169.671 37.324 -66.734 1.00 53.99 167 LYS B N 1
ATOM 5869 C CA . LYS B 1 104 ? 168.830 36.356 -66.008 1.00 51.72 167 LYS B CA 1
ATOM 5870 C C . LYS B 1 104 ? 169.487 35.975 -64.666 1.00 46.90 167 LYS B C 1
ATOM 5871 O O . LYS B 1 104 ? 170.683 35.675 -64.616 1.00 43.96 167 LYS B O 1
ATOM 5877 N N . ASN B 1 105 ? 168.706 36.009 -63.592 1.00 42.98 168 ASN B N 1
ATOM 5878 C CA . ASN B 1 105 ? 169.211 35.842 -62.222 1.00 42.61 168 ASN B CA 1
ATOM 5879 C C . ASN B 1 105 ? 168.252 34.990 -61.418 1.00 42.53 168 ASN B C 1
ATOM 5880 O O . ASN B 1 105 ? 167.199 35.467 -61.004 1.00 42.42 168 ASN B O 1
ATOM 5885 N N . ASN B 1 106 ? 168.578 33.718 -61.247 1.00 41.95 169 ASN B N 1
ATOM 5886 C CA . ASN B 1 106 ? 167.742 32.813 -60.485 1.00 39.02 169 ASN B CA 1
ATOM 5887 C C . ASN B 1 106 ? 168.312 32.658 -59.083 1.00 39.60 169 ASN B C 1
ATOM 5888 O O . ASN B 1 106 ? 169.528 32.580 -58.924 1.00 36.75 169 ASN B O 1
ATOM 5893 N N . LEU B 1 107 ? 167.418 32.629 -58.087 1.00 37.91 170 LEU B N 1
ATOM 5894 C CA . LEU B 1 107 ? 167.760 32.383 -56.699 1.00 36.18 170 LEU B CA 1
ATOM 5895 C C . LEU B 1 107 ? 166.695 31.505 -56.123 1.00 33.10 170 LEU B C 1
ATOM 5896 O O . LEU B 1 107 ? 165.537 31.842 -56.184 1.00 34.20 170 LEU B O 1
ATOM 5901 N N . VAL B 1 108 ? 167.081 30.365 -55.582 1.00 31.71 171 VAL B N 1
ATOM 5902 C CA . VAL B 1 108 ? 166.158 29.416 -54.984 1.00 32.12 171 VAL B CA 1
ATOM 5903 C C . VAL B 1 108 ? 166.729 29.111 -53.591 1.00 32.47 171 VAL B C 1
ATOM 5904 O O . VAL B 1 108 ? 167.981 28.955 -53.435 1.00 28.27 171 VAL B O 1
ATOM 5908 N N . SER B 1 109 ? 165.870 29.034 -52.574 1.00 28.49 172 SER B N 1
ATOM 5909 C CA . SER B 1 109 ? 166.380 28.872 -51.210 1.00 27.54 172 SER B CA 1
ATOM 5910 C C . SER B 1 109 ? 165.326 28.412 -50.284 1.00 26.58 172 SER B C 1
ATOM 5911 O O . SER B 1 109 ? 164.158 28.457 -50.646 1.00 26.53 172 SER B O 1
ATOM 5914 N N . ARG B 1 110 ? 165.711 27.901 -49.105 1.00 23.64 173 ARG B N 1
ATOM 5915 C CA . ARG B 1 110 ? 164.727 27.761 -48.042 1.00 22.91 173 ARG B CA 1
ATOM 5916 C C . ARG B 1 110 ? 165.361 28.070 -46.753 1.00 22.73 173 ARG B C 1
ATOM 5917 O O . ARG B 1 110 ? 166.427 27.528 -46.453 1.00 23.98 173 ARG B O 1
ATOM 5925 N N . PRO B 1 111 ? 164.714 28.948 -45.981 1.00 23.34 174 PRO B N 1
ATOM 5926 C CA . PRO B 1 111 ? 165.153 29.157 -44.600 1.00 22.34 174 PRO B CA 1
ATOM 5927 C C . PRO B 1 111 ? 165.324 27.892 -43.779 1.00 21.70 174 PRO B C 1
ATOM 5928 O O . PRO B 1 111 ? 164.714 26.855 -44.074 1.00 21.73 174 PRO B O 1
ATOM 5932 N N . ALA B 1 112 ? 166.127 27.990 -42.709 1.00 20.61 175 ALA B N 1
ATOM 5933 C CA . ALA B 1 112 ? 166.101 27.003 -41.646 1.00 20.49 175 ALA B CA 1
ATOM 5934 C C . ALA B 1 112 ? 166.413 25.589 -42.137 1.00 21.60 175 ALA B C 1
ATOM 5935 O O . ALA B 1 112 ? 165.850 24.592 -41.633 1.00 21.56 175 ALA B O 1
ATOM 5937 N N . SER B 1 113 ? 167.358 25.497 -43.077 1.00 20.76 176 SER B N 1
ATOM 5938 C CA . SER B 1 113 ? 167.665 24.221 -43.769 1.00 22.21 176 SER B CA 1
ATOM 5939 C C . SER B 1 113 ? 168.789 23.392 -43.108 1.00 21.81 176 SER B C 1
ATOM 5940 O O . SER B 1 113 ? 168.765 22.154 -43.171 1.00 22.04 176 SER B O 1
ATOM 5943 N N . VAL B 1 114 ? 169.774 24.076 -42.495 1.00 21.58 177 VAL B N 1
ATOM 5944 C CA . VAL B 1 114 ? 170.928 23.429 -41.908 1.00 21.50 177 VAL B CA 1
ATOM 5945 C C . VAL B 1 114 ? 171.089 23.804 -40.447 1.00 21.42 177 VAL B C 1
ATOM 5946 O O . VAL B 1 114 ? 170.359 24.647 -39.913 1.00 20.42 177 VAL B O 1
ATOM 5950 N N . TRP B 1 115 ? 172.045 23.137 -39.791 1.00 20.79 178 TRP B N 1
ATOM 5951 C CA . TRP B 1 115 ? 172.382 23.409 -38.394 1.00 20.71 178 TRP B CA 1
ATOM 5952 C C . TRP B 1 115 ? 173.740 24.056 -38.359 1.00 20.87 178 TRP B C 1
ATOM 5953 O O . TRP B 1 115 ? 174.543 23.843 -39.255 1.00 22.05 178 TRP B O 1
ATOM 5964 N N . GLY B 1 116 ? 174.039 24.803 -37.300 1.00 20.91 179 GLY B N 1
ATOM 5965 C CA . GLY B 1 116 ? 175.348 25.472 -37.217 1.00 21.52 179 GLY B CA 1
ATOM 5966 C C . GLY B 1 116 ? 176.271 24.759 -36.259 1.00 22.56 179 GLY B C 1
ATOM 5967 O O . GLY B 1 116 ? 177.195 24.049 -36.652 1.00 22.83 179 GLY B O 1
ATOM 5968 N N . LYS B 1 117 ? 175.932 24.893 -34.988 1.00 22.49 180 LYS B N 1
ATOM 5969 C CA . LYS B 1 117 ? 176.646 24.238 -33.902 1.00 22.54 180 LYS B CA 1
ATOM 5970 C C . LYS B 1 117 ? 175.680 23.571 -32.941 1.00 21.20 180 LYS B C 1
ATOM 5971 O O . LYS B 1 117 ? 174.474 23.831 -32.949 1.00 19.64 180 LYS B O 1
ATOM 5977 N N . TYR B 1 118 ? 176.244 22.711 -32.114 1.00 21.18 181 TYR B N 1
ATOM 5978 C CA . TYR B 1 118 ? 175.508 21.868 -31.167 1.00 22.69 181 TYR B CA 1
ATOM 5979 C C . TYR B 1 118 ? 176.501 21.459 -30.115 1.00 24.14 181 TYR B C 1
ATOM 5980 O O . TYR B 1 118 ? 177.491 20.815 -30.451 1.00 23.96 181 TYR B O 1
ATOM 5989 N N . LYS B 1 119 ? 176.276 21.877 -28.868 1.00 23.03 182 LYS B N 1
ATOM 5990 C CA . LYS B 1 119 ? 177.197 21.573 -27.722 1.00 24.36 182 LYS B CA 1
ATOM 5991 C C . LYS B 1 119 ? 178.669 21.869 -28.015 1.00 24.57 182 LYS B C 1
ATOM 5992 O O . LYS B 1 119 ? 179.530 20.998 -27.868 1.00 24.83 182 LYS B O 1
ATOM 5998 N N . GLN B 1 120 ? 178.931 23.094 -28.469 1.00 24.87 183 GLN B N 1
ATOM 5999 C CA . GLN B 1 120 ? 180.278 23.577 -28.780 1.00 29.12 183 GLN B CA 1
ATOM 6000 C C . GLN B 1 120 ? 180.954 22.980 -30.040 1.00 30.39 183 GLN B C 1
ATOM 6001 O O . GLN B 1 120 ? 182.069 23.376 -30.351 1.00 31.27 183 GLN B O 1
ATOM 6007 N N . GLU B 1 121 ? 180.309 22.085 -30.770 1.00 27.14 184 GLU B N 1
ATOM 6008 C CA . GLU B 1 121 ? 180.921 21.494 -31.946 1.00 31.98 184 GLU B CA 1
ATOM 6009 C C . GLU B 1 121 ? 180.218 21.953 -33.177 1.00 27.24 184 GLU B C 1
ATOM 6010 O O . GLU B 1 121 ? 178.993 22.051 -33.186 1.00 26.07 184 GLU B O 1
ATOM 6016 N N . ALA B 1 122 ? 180.984 22.217 -34.226 1.00 25.69 185 ALA B N 1
ATOM 6017 C CA . ALA B 1 122 ? 180.426 22.433 -35.542 1.00 25.00 185 ALA B CA 1
ATOM 6018 C C . ALA B 1 122 ? 179.591 21.231 -35.972 1.00 24.80 185 ALA B C 1
ATOM 6019 O O . ALA B 1 122 ? 180.039 20.096 -35.857 1.00 24.71 185 ALA B O 1
ATOM 6021 N N . VAL B 1 123 ? 178.362 21.471 -36.443 1.00 21.74 186 VAL B N 1
ATOM 6022 C CA . VAL B 1 123 ? 177.539 20.379 -36.947 1.00 22.32 186 VAL B CA 1
ATOM 6023 C C . VAL B 1 123 ? 177.805 19.987 -38.393 1.00 25.16 186 VAL B C 1
ATOM 6024 O O . VAL B 1 123 ? 177.786 20.831 -39.284 1.00 24.76 186 VAL B O 1
ATOM 6028 N N . THR B 1 124 ? 177.977 18.686 -38.634 1.00 26.11 187 THR B N 1
ATOM 6029 C CA . THR B 1 124 ? 178.156 18.174 -39.977 1.00 27.47 187 THR B CA 1
ATOM 6030 C C . THR B 1 124 ? 176.796 18.149 -40.645 1.00 27.17 187 THR B C 1
ATOM 6031 O O . THR B 1 124 ? 175.824 17.582 -40.131 1.00 27.55 187 THR B O 1
ATOM 6035 N N . ASN B 1 125 ? 176.692 18.788 -41.800 1.00 26.13 188 ASN B N 1
ATOM 6036 C CA . ASN B 1 125 ? 175.454 18.737 -42.572 1.00 25.41 188 ASN B CA 1
ATOM 6037 C C . ASN B 1 125 ? 175.779 18.149 -43.925 1.00 24.61 188 ASN B C 1
ATOM 6038 O O . ASN B 1 125 ? 176.924 18.227 -44.375 1.00 26.20 188 ASN B O 1
ATOM 6043 N N . THR B 1 126 ? 174.733 17.694 -44.611 1.00 23.22 189 THR B N 1
ATOM 6044 C CA . THR B 1 126 ? 174.889 17.265 -45.979 1.00 24.69 189 THR B CA 1
ATOM 6045 C C . THR B 1 126 ? 173.833 17.886 -46.794 1.00 22.87 189 THR B C 1
ATOM 6046 O O . THR B 1 126 ? 172.672 17.721 -46.516 1.00 23.45 189 THR B O 1
ATOM 6050 N N . VAL B 1 127 ? 174.237 18.597 -47.819 1.00 23.53 190 VAL B N 1
ATOM 6051 C CA . VAL B 1 127 ? 173.292 19.309 -48.677 1.00 23.77 190 VAL B CA 1
ATOM 6052 C C . VAL B 1 127 ? 173.515 18.921 -50.131 1.00 24.53 190 VAL B C 1
ATOM 6053 O O . VAL B 1 127 ? 174.558 18.397 -50.490 1.00 26.18 190 VAL B O 1
ATOM 6057 N N . ALA B 1 128 ? 172.555 19.258 -50.978 1.00 26.36 191 ALA B N 1
ATOM 6058 C CA . ALA B 1 128 ? 172.722 18.996 -52.401 1.00 29.10 191 ALA B CA 1
ATOM 6059 C C . ALA B 1 128 ? 171.869 19.896 -53.239 1.00 27.79 191 ALA B C 1
ATOM 6060 O O . ALA B 1 128 ? 170.870 20.400 -52.787 1.00 29.90 191 ALA B O 1
ATOM 6062 N N . VAL B 1 129 ? 172.299 20.068 -54.476 1.00 29.20 192 VAL B N 1
ATOM 6063 C CA . VAL B 1 129 ? 171.578 20.825 -55.490 1.00 29.57 192 VAL B CA 1
ATOM 6064 C C . VAL B 1 129 ? 171.463 19.962 -56.749 1.00 31.01 192 VAL B C 1
ATOM 6065 O O . VAL B 1 129 ? 172.399 19.240 -57.107 1.00 30.64 192 VAL B O 1
ATOM 6069 N N . VAL B 1 130 ? 170.305 20.058 -57.406 1.00 33.01 193 VAL B N 1
ATOM 6070 C CA . VAL B 1 130 ? 170.004 19.347 -58.659 1.00 34.74 193 VAL B CA 1
ATOM 6071 C C . VAL B 1 130 ? 169.462 20.368 -59.631 1.00 34.13 193 VAL B C 1
ATOM 6072 O O . VAL B 1 130 ? 168.492 21.048 -59.328 1.00 32.28 193 VAL B O 1
ATOM 6076 N N . ALA B 1 131 ? 170.136 20.509 -60.764 1.00 36.34 194 ALA B N 1
ATOM 6077 C CA . ALA B 1 131 ? 169.701 21.380 -61.843 1.00 38.43 194 ALA B CA 1
ATOM 6078 C C . ALA B 1 131 ? 169.305 20.479 -63.018 1.00 39.85 194 ALA B C 1
ATOM 6079 O O . ALA B 1 131 ? 170.165 19.797 -63.608 1.00 40.33 194 ALA B O 1
ATOM 6081 N N . ASP B 1 132 ? 168.013 20.486 -63.328 1.00 39.55 195 ASP B N 1
ATOM 6082 C CA . ASP B 1 132 ? 167.403 19.589 -64.347 1.00 44.63 195 ASP B CA 1
ATOM 6083 C C . ASP B 1 132 ? 166.860 20.427 -65.516 1.00 44.41 195 ASP B C 1
ATOM 6084 O O . ASP B 1 132 ? 165.864 21.123 -65.340 1.00 42.34 195 ASP B O 1
ATOM 6089 N N . SER B 1 133 ? 167.507 20.350 -66.684 1.00 47.17 196 SER B N 1
ATOM 6090 C CA . SER B 1 133 ? 167.138 21.173 -67.853 1.00 50.63 196 SER B CA 1
ATOM 6091 C C . SER B 1 133 ? 165.811 20.806 -68.477 1.00 55.92 196 SER B C 1
ATOM 6092 O O . SER B 1 133 ? 165.118 21.681 -68.990 1.00 57.27 196 SER B O 1
ATOM 6095 N N . VAL B 1 134 ? 165.448 19.524 -68.427 1.00 61.53 197 VAL B N 1
ATOM 6096 C CA . VAL B 1 134 ? 164.182 19.053 -69.034 1.00 66.43 197 VAL B CA 1
ATOM 6097 C C . VAL B 1 134 ? 162.993 19.724 -68.313 1.00 64.75 197 VAL B C 1
ATOM 6098 O O . VAL B 1 134 ? 162.214 20.453 -68.934 1.00 66.24 197 VAL B O 1
ATOM 6102 N N . LYS B 1 135 ? 162.924 19.518 -67.000 1.00 59.72 198 LYS B N 1
ATOM 6103 C CA . LYS B 1 135 ? 161.893 20.113 -66.143 1.00 54.52 198 LYS B CA 1
ATOM 6104 C C . LYS B 1 135 ? 162.075 21.567 -65.784 1.00 48.11 198 LYS B C 1
ATOM 6105 O O . LYS B 1 135 ? 161.187 22.154 -65.187 1.00 45.74 198 LYS B O 1
ATOM 6111 N N . LYS B 1 136 ? 163.248 22.120 -66.068 1.00 49.32 199 LYS B N 1
ATOM 6112 C CA . LYS B 1 136 ? 163.582 23.518 -65.785 1.00 47.91 199 LYS B CA 1
ATOM 6113 C C . LYS B 1 136 ? 163.462 23.842 -64.288 1.00 45.37 199 LYS B C 1
ATOM 6114 O O . LYS B 1 136 ? 163.036 24.939 -63.918 1.00 42.00 199 LYS B O 1
ATOM 6120 N N . THR B 1 137 ? 163.869 22.885 -63.446 1.00 41.84 200 THR B N 1
ATOM 6121 C CA . THR B 1 137 ? 163.813 23.041 -62.003 1.00 42.04 200 THR B CA 1
ATOM 6122 C C . THR B 1 137 ? 165.208 23.022 -61.365 1.00 39.15 200 THR B C 1
ATOM 6123 O O . THR B 1 137 ? 166.128 22.321 -61.808 1.00 39.36 200 THR B O 1
ATOM 6127 N N . TYR B 1 138 ? 165.329 23.803 -60.302 1.00 37.49 201 TYR B N 1
ATOM 6128 C CA . TYR B 1 138 ? 166.382 23.645 -59.304 1.00 35.59 201 TYR B CA 1
ATOM 6129 C C . TYR B 1 138 ? 165.773 23.020 -58.076 1.00 32.12 201 TYR B C 1
ATOM 6130 O O . TYR B 1 138 ? 164.752 23.507 -57.599 1.00 32.03 201 TYR B O 1
ATOM 6139 N N . SER B 1 139 ? 166.412 21.987 -57.538 1.00 31.60 202 SER B N 1
ATOM 6140 C CA . SER B 1 139 ? 166.034 21.419 -56.239 1.00 32.18 202 SER B CA 1
ATOM 6141 C C . SER B 1 139 ? 167.190 21.484 -55.242 1.00 30.52 202 SER B C 1
ATOM 6142 O O . SER B 1 139 ? 168.340 21.286 -55.629 1.00 30.85 202 SER B O 1
ATOM 6145 N N . LEU B 1 140 ? 166.866 21.713 -53.956 1.00 28.01 203 LEU B N 1
ATOM 6146 C CA . LEU B 1 140 ? 167.857 21.761 -52.863 1.00 27.97 203 LEU B CA 1
ATOM 6147 C C . LEU B 1 140 ? 167.479 20.783 -51.796 1.00 26.51 203 LEU B C 1
ATOM 6148 O O . LEU B 1 140 ? 166.299 20.671 -51.445 1.00 26.60 203 LEU B O 1
ATOM 6153 N N . TYR B 1 141 ? 168.496 20.080 -51.290 1.00 26.75 204 TYR B N 1
ATOM 6154 C CA . TYR B 1 141 ? 168.334 19.103 -50.246 1.00 26.13 204 TYR B CA 1
ATOM 6155 C C . TYR B 1 141 ? 169.221 19.465 -49.090 1.00 25.17 204 TYR B C 1
ATOM 6156 O O . TYR B 1 141 ? 170.364 19.968 -49.259 1.00 25.11 204 TYR B O 1
ATOM 6165 N N . ALA B 1 142 ? 168.745 19.114 -47.912 1.00 23.26 205 ALA B N 1
ATOM 6166 C CA . ALA B 1 142 ? 169.520 19.266 -46.680 1.00 23.42 205 ALA B CA 1
ATOM 6167 C C . ALA B 1 142 ? 169.126 18.194 -45.690 1.00 22.76 205 ALA B C 1
ATOM 6168 O O . ALA B 1 142 ? 167.944 18.137 -45.256 1.00 25.29 205 ALA B O 1
ATOM 6170 N N . ASN B 1 143 ? 170.088 17.344 -45.370 1.00 22.71 206 ASN B N 1
ATOM 6171 C CA . ASN B 1 143 ? 169.970 16.399 -44.264 1.00 24.20 206 ASN B CA 1
ATOM 6172 C C . ASN B 1 143 ? 168.749 15.451 -44.447 1.00 28.36 206 ASN B C 1
ATOM 6173 O O . ASN B 1 143 ? 168.068 15.100 -43.463 1.00 29.06 206 ASN B O 1
ATOM 6178 N N . GLY B 1 144 ? 168.477 15.082 -45.714 1.00 28.69 207 GLY B N 1
ATOM 6179 C CA . GLY B 1 144 ? 167.459 14.081 -46.042 1.00 31.16 207 GLY B CA 1
ATOM 6180 C C . GLY B 1 144 ? 166.135 14.652 -46.484 1.00 31.69 207 GLY B C 1
ATOM 6181 O O . GLY B 1 144 ? 165.266 13.891 -46.866 1.00 33.71 207 GLY B O 1
ATOM 6182 N N . THR B 1 145 ? 165.974 15.979 -46.447 1.00 28.94 208 THR B N 1
ATOM 6183 C CA . THR B 1 145 ? 164.762 16.641 -46.846 1.00 27.84 208 THR B CA 1
ATOM 6184 C C . THR B 1 145 ? 165.066 17.392 -48.113 1.00 29.31 208 THR B C 1
ATOM 6185 O O . THR B 1 145 ? 166.126 18.036 -48.221 1.00 27.41 208 THR B O 1
ATOM 6189 N N . LYS B 1 146 ? 164.170 17.268 -49.104 1.00 29.24 209 LYS B N 1
ATOM 6190 C CA . LYS B 1 146 ? 164.153 18.178 -50.250 1.00 30.16 209 LYS B CA 1
ATOM 6191 C C . LYS B 1 146 ? 163.502 19.445 -49.748 1.00 29.89 209 LYS B C 1
ATOM 6192 O O . LYS B 1 146 ? 162.282 19.519 -49.606 1.00 29.19 209 LYS B O 1
ATOM 6198 N N . VAL B 1 147 ? 164.329 20.446 -49.469 1.00 28.66 210 VAL B N 1
ATOM 6199 C CA . VAL B 1 147 ? 163.848 21.616 -48.819 1.00 27.81 210 VAL B CA 1
ATOM 6200 C C . VAL B 1 147 ? 163.159 22.552 -49.779 1.00 27.65 210 VAL B C 1
ATOM 6201 O O . VAL B 1 147 ? 162.390 23.372 -49.348 1.00 29.00 210 VAL B O 1
ATOM 6205 N N . VAL B 1 148 ? 163.457 22.463 -51.066 1.00 28.41 211 VAL B N 1
ATOM 6206 C CA . VAL B 1 148 ? 162.745 23.261 -52.044 1.00 29.91 211 VAL B CA 1
ATOM 6207 C C . VAL B 1 148 ? 162.991 22.716 -53.462 1.00 32.87 211 VAL B C 1
ATOM 6208 O O . VAL B 1 148 ? 164.087 22.233 -53.779 1.00 31.56 211 VAL B O 1
ATOM 6212 N N . GLU B 1 149 ? 161.946 22.788 -54.281 1.00 36.48 212 GLU B N 1
ATOM 6213 C CA . GLU B 1 149 ? 162.026 22.542 -55.716 1.00 42.54 212 GLU B CA 1
ATOM 6214 C C . GLU B 1 149 ? 161.261 23.676 -56.413 1.00 42.97 212 GLU B C 1
ATOM 6215 O O . GLU B 1 149 ? 160.108 23.912 -56.095 1.00 41.91 212 GLU B O 1
ATOM 6221 N N . LYS B 1 150 ? 161.903 24.391 -57.329 1.00 43.66 213 LYS B N 1
ATOM 6222 C CA . LYS B 1 150 ? 161.239 25.461 -58.053 1.00 45.73 213 LYS B CA 1
ATOM 6223 C C . LYS B 1 150 ? 161.521 25.397 -59.562 1.00 46.76 213 LYS B C 1
ATOM 6224 O O . LYS B 1 150 ? 162.679 25.363 -59.992 1.00 40.45 213 LYS B O 1
ATOM 6230 N N . LYS B 1 151 ? 160.447 25.363 -60.349 1.00 45.24 214 LYS B N 1
ATOM 6231 C CA . LYS B 1 151 ? 160.500 25.522 -61.795 1.00 48.33 214 LYS B CA 1
ATOM 6232 C C . LYS B 1 151 ? 160.651 27.012 -62.080 1.00 49.61 214 LYS B C 1
ATOM 6233 O O . LYS B 1 151 ? 159.954 27.827 -61.486 1.00 49.79 214 LYS B O 1
ATOM 6239 N N . VAL B 1 152 ? 161.576 27.380 -62.959 1.00 48.94 215 VAL B N 1
ATOM 6240 C CA . VAL B 1 152 ? 161.791 28.794 -63.280 1.00 54.39 215 VAL B CA 1
ATOM 6241 C C . VAL B 1 152 ? 161.744 28.980 -64.792 1.00 56.36 215 VAL B C 1
ATOM 6242 O O . VAL B 1 152 ? 162.195 28.106 -65.537 1.00 57.77 215 VAL B O 1
ATOM 6246 N N . ASP B 1 153 ? 161.178 30.103 -65.225 1.00 58.72 216 ASP B N 1
ATOM 6247 C CA . ASP B 1 153 ? 161.076 30.394 -66.660 1.00 69.03 216 ASP B CA 1
ATOM 6248 C C . ASP B 1 153 ? 162.458 30.645 -67.239 1.00 64.30 216 ASP B C 1
ATOM 6249 O O . ASP B 1 153 ? 162.818 30.043 -68.236 1.00 67.93 216 ASP B O 1
ATOM 6254 N N . ASN B 1 154 ? 163.240 31.487 -66.571 1.00 65.71 217 ASN B N 1
ATOM 6255 C CA . ASN B 1 154 ? 164.615 31.794 -66.989 1.00 66.23 217 ASN B CA 1
ATOM 6256 C C . ASN B 1 154 ? 165.674 30.772 -66.545 1.00 59.30 217 ASN B C 1
ATOM 6257 O O . ASN B 1 154 ? 166.725 31.133 -66.027 1.00 57.74 217 ASN B O 1
ATOM 6262 N N . PHE B 1 155 ? 165.430 29.497 -66.799 1.00 58.80 218 PHE B N 1
ATOM 6263 C CA . PHE B 1 155 ? 166.337 28.444 -66.354 1.00 51.72 218 PHE B CA 1
ATOM 6264 C C . PHE B 1 155 ? 167.712 28.596 -66.970 1.00 50.29 218 PHE B C 1
ATOM 6265 O O . PHE B 1 155 ? 167.839 29.001 -68.112 1.00 50.75 218 PHE B O 1
ATOM 6273 N N . LEU B 1 156 ? 168.730 28.278 -66.183 1.00 46.98 219 LEU B N 1
ATOM 6274 C CA . LEU B 1 156 ? 170.119 28.294 -66.638 1.00 46.28 219 LEU B CA 1
ATOM 6275 C C . LEU B 1 156 ? 170.842 27.057 -66.134 1.00 44.72 219 LEU B C 1
ATOM 6276 O O . LEU B 1 156 ? 170.791 26.743 -64.949 1.00 42.19 219 LEU B O 1
ATOM 6281 N N . ASN B 1 157 ? 171.517 26.343 -67.018 1.00 44.26 220 ASN B N 1
ATOM 6282 C CA . ASN B 1 157 ? 172.493 25.362 -66.571 1.00 44.07 220 ASN B CA 1
ATOM 6283 C C . ASN B 1 157 ? 173.903 25.872 -66.870 1.00 43.81 220 ASN B C 1
ATOM 6284 O O . ASN B 1 157 ? 174.066 26.974 -67.392 1.00 43.91 220 ASN B O 1
ATOM 6289 N N . ILE B 1 158 ? 174.912 25.051 -66.588 1.00 43.57 221 ILE B N 1
ATOM 6290 C CA . ILE B 1 158 ? 176.293 25.483 -66.744 1.00 44.32 221 ILE B CA 1
ATOM 6291 C C . ILE B 1 158 ? 176.606 25.924 -68.184 1.00 47.13 221 ILE B C 1
ATOM 6292 O O . ILE B 1 158 ? 177.345 26.890 -68.386 1.00 48.79 221 ILE B O 1
ATOM 6297 N N . LYS B 1 159 ? 176.042 25.235 -69.174 1.00 49.69 222 LYS B N 1
ATOM 6298 C CA . LYS B 1 159 ? 176.278 25.591 -70.587 1.00 55.06 222 LYS B CA 1
ATOM 6299 C C . LYS B 1 159 ? 175.513 26.813 -71.050 1.00 52.00 222 LYS B C 1
ATOM 6300 O O . LYS B 1 159 ? 175.923 27.456 -72.007 1.00 51.98 222 LYS B O 1
ATOM 6306 N N . ASP B 1 160 ? 174.410 27.132 -70.378 1.00 49.51 223 ASP B N 1
ATOM 6307 C CA . ASP B 1 160 ? 173.655 28.346 -70.700 1.00 48.89 223 ASP B CA 1
ATOM 6308 C C . ASP B 1 160 ? 174.378 29.648 -70.350 1.00 49.33 223 ASP B C 1
ATOM 6309 O O . ASP B 1 160 ? 174.081 30.680 -70.926 1.00 50.81 223 ASP B O 1
ATOM 6314 N N . ILE B 1 161 ? 175.325 29.599 -69.417 1.00 48.13 224 ILE B N 1
ATOM 6315 C CA . ILE B 1 161 ? 175.999 30.792 -68.943 1.00 47.44 224 ILE B CA 1
ATOM 6316 C C . ILE B 1 161 ? 177.221 30.990 -69.807 1.00 50.00 224 ILE B C 1
ATOM 6317 O O . ILE B 1 161 ? 178.006 30.065 -69.978 1.00 51.13 224 ILE B O 1
ATOM 6322 N N . LYS B 1 162 ? 177.391 32.193 -70.344 1.00 52.37 225 LYS B N 1
ATOM 6323 C CA . LYS B 1 162 ? 178.430 32.409 -71.348 1.00 55.90 225 LYS B CA 1
ATOM 6324 C C . LYS B 1 162 ? 179.812 32.561 -70.714 1.00 51.51 225 LYS B C 1
ATOM 6325 O O . LYS B 1 162 ? 179.977 33.341 -69.791 1.00 46.82 225 LYS B O 1
ATOM 6331 N N . GLY B 1 163 ? 180.774 31.815 -71.250 1.00 51.41 226 GLY B N 1
ATOM 6332 C CA . GLY B 1 163 ? 182.192 31.938 -70.923 1.00 50.78 226 GLY B CA 1
ATOM 6333 C C . GLY B 1 163 ? 182.580 31.403 -69.554 1.00 47.91 226 GLY B C 1
ATOM 6334 O O . GLY B 1 163 ? 183.520 31.893 -68.960 1.00 48.78 226 GLY B O 1
ATOM 6335 N N . ILE B 1 164 ? 181.880 30.384 -69.068 1.00 47.08 227 ILE B N 1
ATOM 6336 C CA . ILE B 1 164 ? 182.271 29.666 -67.840 1.00 45.23 227 ILE B CA 1
ATOM 6337 C C . ILE B 1 164 ? 183.725 29.211 -68.015 1.00 47.12 227 ILE B C 1
ATOM 6338 O O . ILE B 1 164 ? 184.047 28.506 -68.968 1.00 47.17 227 ILE B O 1
ATOM 6343 N N . ASP B 1 165 ? 184.605 29.689 -67.140 1.00 46.27 228 ASP B N 1
ATOM 6344 C CA . ASP B 1 165 ? 186.029 29.309 -67.207 1.00 47.39 228 ASP B CA 1
ATOM 6345 C C . ASP B 1 165 ? 186.657 28.982 -65.860 1.00 46.13 228 ASP B C 1
ATOM 6346 O O . ASP B 1 165 ? 187.847 28.728 -65.804 1.00 46.08 228 ASP B O 1
ATOM 6351 N N . TYR B 1 166 ? 185.863 28.956 -64.787 1.00 43.79 229 TYR B N 1
ATOM 6352 C CA . TYR B 1 166 ? 186.418 28.767 -63.460 1.00 43.09 229 TYR B CA 1
ATOM 6353 C C . TYR B 1 166 ? 185.508 27.918 -62.589 1.00 41.19 229 TYR B C 1
ATOM 6354 O O . TYR B 1 166 ? 184.313 28.215 -62.447 1.00 39.75 229 TYR B O 1
ATOM 6363 N N . TYR B 1 167 ? 186.076 26.862 -62.010 1.00 40.52 230 TYR B N 1
ATOM 6364 C CA . TYR B 1 167 ? 185.353 25.998 -61.090 1.00 40.26 230 TYR B CA 1
ATOM 6365 C C . TYR B 1 167 ? 186.088 26.007 -59.775 1.00 39.68 230 TYR B C 1
ATOM 6366 O O . TYR B 1 167 ? 187.279 25.697 -59.724 1.00 41.40 230 TYR B O 1
ATOM 6375 N N . MET B 1 168 ? 185.364 26.282 -58.707 1.00 37.57 231 MET B N 1
ATOM 6376 C CA . MET B 1 168 ? 185.973 26.551 -57.426 1.00 38.17 231 MET B CA 1
ATOM 6377 C C . MET B 1 168 ? 185.260 25.852 -56.288 1.00 36.25 231 MET B C 1
ATOM 6378 O O . MET B 1 168 ? 184.033 25.801 -56.270 1.00 34.22 231 MET B O 1
ATOM 6383 N N . LEU B 1 169 ? 186.029 25.390 -55.306 1.00 35.02 232 LEU B N 1
ATOM 6384 C CA . LEU B 1 169 ? 185.459 24.969 -54.012 1.00 35.45 232 LEU B CA 1
ATOM 6385 C C . LEU B 1 169 ? 185.502 26.129 -52.996 1.00 32.89 232 LEU B C 1
ATOM 6386 O O . LEU B 1 169 ? 186.475 26.858 -52.912 1.00 34.06 232 LEU B O 1
ATOM 6391 N N . GLY B 1 170 ? 184.432 26.271 -52.247 1.00 31.22 233 GLY B N 1
ATOM 6392 C CA . GLY B 1 170 ? 184.346 27.219 -51.139 1.00 30.69 233 GLY B CA 1
ATOM 6393 C C . GLY B 1 170 ? 184.407 28.693 -51.520 1.00 30.75 233 GLY B C 1
ATOM 6394 O O . GLY B 1 170 ? 184.889 29.510 -50.735 1.00 30.06 233 GLY B O 1
ATOM 6395 N N . GLY B 1 171 ? 183.980 29.012 -52.748 1.00 30.34 234 GLY B N 1
ATOM 6396 C CA . GLY B 1 171 ? 183.784 30.391 -53.182 1.00 31.07 234 GLY B CA 1
ATOM 6397 C C . GLY B 1 171 ? 183.333 30.461 -54.626 1.00 31.32 234 GLY B C 1
ATOM 6398 O O . GLY B 1 171 ? 183.105 29.431 -55.255 1.00 32.01 234 GLY B O 1
ATOM 6399 N N . VAL B 1 172 ? 183.209 31.690 -55.127 1.00 30.87 235 VAL B N 1
ATOM 6400 C CA . VAL B 1 172 ? 182.871 31.986 -56.519 1.00 31.21 235 VAL B CA 1
ATOM 6401 C C . VAL B 1 172 ? 183.856 33.043 -57.035 1.00 32.40 235 VAL B C 1
ATOM 6402 O O . VAL B 1 172 ? 183.973 34.103 -56.468 1.00 31.58 235 VAL B O 1
ATOM 6406 N N . LYS B 1 173 ? 184.556 32.732 -58.109 1.00 35.33 236 LYS B N 1
ATOM 6407 C CA . LYS B 1 173 ? 185.551 33.635 -58.655 1.00 38.64 236 LYS B CA 1
ATOM 6408 C C . LYS B 1 173 ? 184.785 34.661 -59.519 1.00 39.64 236 LYS B C 1
ATOM 6409 O O . LYS B 1 173 ? 184.228 34.300 -60.563 1.00 37.94 236 LYS B O 1
ATOM 6415 N N . ARG B 1 174 ? 184.760 35.921 -59.053 1.00 39.22 237 ARG B N 1
ATOM 6416 C CA . ARG B 1 174 ? 184.068 37.027 -59.733 1.00 40.01 237 ARG B CA 1
ATOM 6417 C C . ARG B 1 174 ? 185.044 38.151 -60.017 1.00 41.82 237 ARG B C 1
ATOM 6418 O O . ARG B 1 174 ? 185.644 38.689 -59.095 1.00 43.09 237 ARG B O 1
ATOM 6426 N N . ALA B 1 175 ? 185.222 38.480 -61.293 1.00 42.74 238 ALA B N 1
ATOM 6427 C CA . ALA B 1 175 ? 186.155 39.501 -61.721 1.00 44.96 238 ALA B CA 1
ATOM 6428 C C . ALA B 1 175 ? 187.552 39.242 -61.119 1.00 45.55 238 ALA B C 1
ATOM 6429 O O . ALA B 1 175 ? 188.120 40.112 -60.491 1.00 44.25 238 ALA B O 1
ATOM 6431 N N . GLY B 1 176 ? 188.061 38.018 -61.295 1.00 47.39 239 GLY B N 1
ATOM 6432 C CA . GLY B 1 176 ? 189.378 37.596 -60.768 1.00 48.10 239 GLY B CA 1
ATOM 6433 C C . GLY B 1 176 ? 189.539 37.526 -59.234 1.00 48.20 239 GLY B C 1
ATOM 6434 O O . GLY B 1 176 ? 190.664 37.397 -58.753 1.00 47.64 239 GLY B O 1
ATOM 6435 N N . LYS B 1 177 ? 188.435 37.591 -58.470 1.00 45.18 240 LYS B N 1
ATOM 6436 C CA . LYS B 1 177 ? 188.479 37.665 -57.002 1.00 44.75 240 LYS B CA 1
ATOM 6437 C C . LYS B 1 177 ? 187.516 36.670 -56.403 1.00 42.85 240 LYS B C 1
ATOM 6438 O O . LYS B 1 177 ? 186.402 36.504 -56.906 1.00 42.97 240 LYS B O 1
ATOM 6444 N N . THR B 1 178 ? 187.926 36.050 -55.297 1.00 41.63 241 THR B N 1
ATOM 6445 C CA . THR B 1 178 ? 187.081 35.082 -54.571 1.00 37.91 241 THR B CA 1
ATOM 6446 C C . THR B 1 178 ? 186.010 35.820 -53.806 1.00 35.60 241 THR B C 1
ATOM 6447 O O . THR B 1 178 ? 186.304 36.690 -53.010 1.00 33.52 241 THR B O 1
ATOM 6451 N N . ALA B 1 179 ? 184.761 35.458 -54.057 1.00 33.76 242 ALA B N 1
ATOM 6452 C CA . ALA B 1 179 ? 183.627 35.995 -53.342 1.00 32.23 242 ALA B CA 1
ATOM 6453 C C . ALA B 1 179 ? 182.952 34.872 -52.566 1.00 31.18 242 ALA B C 1
ATOM 6454 O O . ALA B 1 179 ? 183.068 33.711 -52.926 1.00 29.61 242 ALA B O 1
ATOM 6456 N N . PHE B 1 180 ? 182.247 35.238 -51.510 1.00 29.40 243 PHE B N 1
ATOM 6457 C CA . PHE B 1 180 ? 181.439 34.316 -50.763 1.00 30.74 243 PHE B CA 1
ATOM 6458 C C . PHE B 1 180 ? 182.291 33.199 -50.155 1.00 29.89 243 PHE B C 1
ATOM 6459 O O . PHE B 1 180 ? 181.859 32.047 -50.084 1.00 29.83 243 PHE B O 1
ATOM 6467 N N . GLY B 1 181 ? 183.485 33.560 -49.694 1.00 28.47 244 GLY B N 1
ATOM 6468 C CA . GLY B 1 181 ? 184.436 32.551 -49.214 1.00 29.24 244 GLY B CA 1
ATOM 6469 C C . GLY B 1 181 ? 183.916 31.723 -48.053 1.00 27.43 244 GLY B C 1
ATOM 6470 O O . GLY B 1 181 ? 183.426 32.282 -47.090 1.00 27.47 244 GLY B O 1
ATOM 6471 N N . PHE B 1 182 ? 184.006 30.399 -48.174 1.00 26.58 245 PHE B N 1
ATOM 6472 C CA . PHE B 1 182 ? 183.531 29.455 -47.178 1.00 26.04 245 PHE B CA 1
ATOM 6473 C C . PHE B 1 182 ? 184.567 29.242 -46.072 1.00 25.79 245 PHE B C 1
ATOM 6474 O O . PHE B 1 182 ? 185.765 29.213 -46.327 1.00 26.73 245 PHE B O 1
ATOM 6482 N N . ASN B 1 183 ? 184.076 29.135 -44.852 1.00 26.16 246 ASN B N 1
ATOM 6483 C CA . ASN B 1 183 ? 184.899 28.950 -43.649 1.00 27.98 246 ASN B CA 1
ATOM 6484 C C . ASN B 1 183 ? 184.500 27.638 -42.991 1.00 27.43 246 ASN B C 1
ATOM 6485 O O . ASN B 1 183 ? 183.442 27.534 -42.353 1.00 27.18 246 ASN B O 1
ATOM 6490 N N . GLY B 1 184 ? 185.361 26.641 -43.109 1.00 27.79 247 GLY B N 1
ATOM 6491 C CA . GLY B 1 184 ? 185.007 25.305 -42.645 1.00 27.77 247 GLY B CA 1
ATOM 6492 C C . GLY B 1 184 ? 185.717 24.196 -43.387 1.00 28.55 247 GLY B C 1
ATOM 6493 O O . GLY B 1 184 ? 186.706 24.419 -44.078 1.00 30.12 247 GLY B O 1
ATOM 6494 N N . THR B 1 185 ? 185.176 22.985 -43.246 1.00 28.74 248 THR B N 1
ATOM 6495 C CA . THR B 1 185 ? 185.703 21.835 -43.917 1.00 31.53 248 THR B CA 1
ATOM 6496 C C . THR B 1 185 ? 184.662 21.271 -44.841 1.00 29.16 248 THR B C 1
ATOM 6497 O O . THR B 1 185 ? 183.560 20.931 -44.389 1.00 27.00 248 THR B O 1
ATOM 6501 N N . LEU B 1 186 ? 185.022 21.142 -46.123 1.00 29.00 249 LEU B N 1
ATOM 6502 C CA . LEU B 1 186 ? 184.246 20.292 -47.032 1.00 30.10 249 LEU B CA 1
ATOM 6503 C C . LEU B 1 186 ? 184.709 18.832 -46.782 1.00 32.32 249 LEU B C 1
ATOM 6504 O O . LEU B 1 186 ? 185.836 18.416 -47.191 1.00 31.44 249 LEU B O 1
ATOM 6509 N N . GLU B 1 187 ? 183.887 18.106 -46.026 1.00 33.32 250 GLU B N 1
ATOM 6510 C CA . GLU B 1 187 ? 184.246 16.747 -45.590 1.00 36.14 250 GLU B CA 1
ATOM 6511 C C . GLU B 1 187 ? 184.292 15.825 -46.789 1.00 39.49 250 GLU B C 1
ATOM 6512 O O . GLU B 1 187 ? 185.280 15.074 -46.990 1.00 40.64 250 GLU B O 1
ATOM 6518 N N . ASN B 1 188 ? 183.267 15.947 -47.621 1.00 36.22 251 ASN B N 1
ATOM 6519 C CA . ASN B 1 188 ? 183.244 15.274 -48.903 1.00 36.59 251 ASN B CA 1
ATOM 6520 C C . ASN B 1 188 ? 182.383 16.071 -49.875 1.00 35.61 251 ASN B C 1
ATOM 6521 O O . ASN B 1 188 ? 181.298 16.507 -49.514 1.00 35.60 251 ASN B O 1
ATOM 6526 N N . ILE B 1 189 ? 182.841 16.222 -51.111 1.00 36.04 252 ILE B N 1
ATOM 6527 C CA . ILE B 1 189 ? 182.041 16.864 -52.128 1.00 35.54 252 ILE B CA 1
ATOM 6528 C C . ILE B 1 189 ? 182.095 16.056 -53.410 1.00 36.14 252 ILE B C 1
ATOM 6529 O O . ILE B 1 189 ? 183.168 15.686 -53.857 1.00 37.77 252 ILE B O 1
ATOM 6534 N N . LYS B 1 190 ? 180.922 15.800 -53.996 1.00 35.92 253 LYS B N 1
ATOM 6535 C CA . LYS B 1 190 ? 180.813 15.053 -55.250 1.00 37.38 253 LYS B CA 1
ATOM 6536 C C . LYS B 1 190 ? 180.094 15.837 -56.347 1.00 35.38 253 LYS B C 1
ATOM 6537 O O . LYS B 1 190 ? 178.999 16.321 -56.141 1.00 32.46 253 LYS B O 1
ATOM 6543 N N . PHE B 1 191 ? 180.725 15.966 -57.501 1.00 35.50 254 PHE B N 1
ATOM 6544 C CA . PHE B 1 191 ? 180.099 16.582 -58.667 1.00 36.78 254 PHE B CA 1
ATOM 6545 C C . PHE B 1 191 ? 179.630 15.492 -59.632 1.00 38.77 254 PHE B C 1
ATOM 6546 O O . PHE B 1 191 ? 180.416 14.592 -59.957 1.00 38.64 254 PHE B O 1
ATOM 6554 N N . PHE B 1 192 ? 178.375 15.577 -60.070 1.00 38.05 255 PHE B N 1
ATOM 6555 C CA . PHE B 1 192 ? 177.798 14.683 -61.088 1.00 42.11 255 PHE B CA 1
ATOM 6556 C C . PHE B 1 192 ? 177.354 15.570 -62.227 1.00 43.69 255 PHE B C 1
ATOM 6557 O O . PHE B 1 192 ? 176.860 16.674 -61.976 1.00 44.44 255 PHE B O 1
ATOM 6565 N N . ASN B 1 193 ? 177.481 15.084 -63.460 1.00 43.59 256 ASN B N 1
ATOM 6566 C CA . ASN B 1 193 ? 177.117 15.871 -64.657 1.00 44.27 256 ASN B CA 1
ATOM 6567 C C . ASN B 1 193 ? 175.749 15.496 -65.229 1.00 45.03 256 ASN B C 1
ATOM 6568 O O . ASN B 1 193 ? 175.540 15.507 -66.438 1.00 48.12 256 ASN B O 1
ATOM 6573 N N . SER B 1 194 ? 174.831 15.151 -64.341 1.00 42.68 257 SER B N 1
ATOM 6574 C CA . SER B 1 194 ? 173.459 14.844 -64.701 1.00 43.56 257 SER B CA 1
ATOM 6575 C C . SER B 1 194 ? 172.615 15.196 -63.488 1.00 42.30 257 SER B C 1
ATOM 6576 O O . SER B 1 194 ? 173.153 15.348 -62.385 1.00 40.97 257 SER B O 1
ATOM 6579 N N . ALA B 1 195 ? 171.322 15.377 -63.719 1.00 42.66 258 ALA B N 1
ATOM 6580 C CA . ALA B 1 195 ? 170.336 15.583 -62.681 1.00 44.12 258 ALA B CA 1
ATOM 6581 C C . ALA B 1 195 ? 169.909 14.264 -62.024 1.00 47.53 258 ALA B C 1
ATOM 6582 O O . ALA B 1 195 ? 169.160 13.499 -62.627 1.00 49.29 258 ALA B O 1
ATOM 6584 N N . LEU B 1 196 ? 170.365 13.999 -60.799 1.00 47.75 259 LEU B N 1
ATOM 6585 C CA . LEU B 1 196 ? 170.017 12.746 -60.092 1.00 48.80 259 LEU B CA 1
ATOM 6586 C C . LEU B 1 196 ? 168.615 12.814 -59.516 1.00 52.14 259 LEU B C 1
ATOM 6587 O O . LEU B 1 196 ? 168.119 13.903 -59.213 1.00 50.77 259 LEU B O 1
ATOM 6592 N N . ASP B 1 197 ? 167.959 11.655 -59.380 1.00 55.76 260 ASP B N 1
ATOM 6593 C CA . ASP B 1 197 ? 166.543 11.658 -58.985 1.00 61.35 260 ASP B CA 1
ATOM 6594 C C . ASP B 1 197 ? 166.351 11.873 -57.490 1.00 54.71 260 ASP B C 1
ATOM 6595 O O . ASP B 1 197 ? 167.247 11.577 -56.681 1.00 52.39 260 ASP B O 1
ATOM 6600 N N . GLU B 1 198 ? 165.160 12.366 -57.155 1.00 49.03 261 GLU B N 1
ATOM 6601 C CA . GLU B 1 198 ? 164.808 12.763 -55.799 1.00 48.98 261 GLU B CA 1
ATOM 6602 C C . GLU B 1 198 ? 165.205 11.787 -54.678 1.00 52.80 261 GLU B C 1
ATOM 6603 O O . GLU B 1 198 ? 165.934 12.159 -53.741 1.00 49.81 261 GLU B O 1
ATOM 6609 N N . GLU B 1 199 ? 164.744 10.544 -54.774 1.00 50.37 262 GLU B N 1
ATOM 6610 C CA . GLU B 1 199 ? 165.014 9.574 -53.720 1.00 51.51 262 GLU B CA 1
ATOM 6611 C C . GLU B 1 199 ? 166.493 9.237 -53.588 1.00 43.57 262 GLU B C 1
ATOM 6612 O O . GLU B 1 199 ? 166.950 8.992 -52.481 1.00 44.76 262 GLU B O 1
ATOM 6618 N N . THR B 1 200 ? 167.247 9.211 -54.679 1.00 43.89 263 THR B N 1
ATOM 6619 C CA . THR B 1 200 ? 168.692 8.976 -54.566 1.00 45.94 263 THR B CA 1
ATOM 6620 C C . THR B 1 200 ? 169.381 10.127 -53.743 1.00 43.71 263 THR B C 1
ATOM 6621 O O . THR B 1 200 ? 170.244 9.875 -52.896 1.00 42.42 263 THR B O 1
ATOM 6625 N N . VAL B 1 201 ? 168.984 11.365 -53.972 1.00 42.63 264 VAL B N 1
ATOM 6626 C CA . VAL B 1 201 ? 169.683 12.517 -53.335 1.00 40.14 264 VAL B CA 1
ATOM 6627 C C . VAL B 1 201 ? 169.217 12.669 -51.900 1.00 39.47 264 VAL B C 1
ATOM 6628 O O . VAL B 1 201 ? 170.004 13.010 -51.022 1.00 36.88 264 VAL B O 1
ATOM 6632 N N . LYS B 1 202 ? 167.934 12.411 -51.637 1.00 41.48 265 LYS B N 1
ATOM 6633 C CA . LYS B 1 202 ? 167.465 12.353 -50.254 1.00 38.95 265 LYS B CA 1
ATOM 6634 C C . LYS B 1 202 ? 168.328 11.426 -49.448 1.00 38.07 265 LYS B C 1
ATOM 6635 O O . LYS B 1 202 ? 168.906 11.802 -48.429 1.00 38.50 265 LYS B O 1
ATOM 6641 N N . LYS B 1 203 ? 168.498 10.230 -49.966 1.00 38.33 266 LYS B N 1
ATOM 6642 C CA . LYS B 1 203 ? 169.289 9.224 -49.296 1.00 40.65 266 LYS B CA 1
ATOM 6643 C C . LYS B 1 203 ? 170.744 9.622 -49.121 1.00 36.76 266 LYS B C 1
ATOM 6644 O O . LYS B 1 203 ? 171.323 9.364 -48.086 1.00 38.05 266 LYS B O 1
ATOM 6650 N N . MET B 1 204 ? 171.352 10.226 -50.138 1.00 37.04 267 MET B N 1
ATOM 6651 C CA . MET B 1 204 ? 172.738 10.702 -50.028 1.00 37.31 267 MET B CA 1
ATOM 6652 C C . MET B 1 204 ? 172.937 11.786 -48.949 1.00 33.86 267 MET B C 1
ATOM 6653 O O . MET B 1 204 ? 174.021 11.890 -48.348 1.00 37.45 267 MET B O 1
ATOM 6658 N N . THR B 1 205 ? 171.894 12.566 -48.695 1.00 32.28 268 THR B N 1
ATOM 6659 C CA . THR B 1 205 ? 171.967 13.687 -47.723 1.00 32.48 268 THR B CA 1
ATOM 6660 C C . THR B 1 205 ? 171.572 13.305 -46.300 1.00 32.49 268 THR B C 1
ATOM 6661 O O . THR B 1 205 ? 171.761 14.096 -45.375 1.00 31.06 268 THR B O 1
ATOM 6665 N N . THR B 1 206 ? 171.055 12.078 -46.131 1.00 31.70 269 THR B N 1
ATOM 6666 C CA . THR B 1 206 ? 170.630 11.578 -44.829 1.00 31.70 269 THR B CA 1
ATOM 6667 C C . THR B 1 206 ? 171.835 11.399 -43.947 1.00 31.75 269 THR B C 1
ATOM 6668 O O . THR B 1 206 ? 172.899 10.966 -44.423 1.00 32.16 269 THR B O 1
ATOM 6672 N N . ASN B 1 207 ? 171.728 11.822 -42.688 1.00 28.17 270 ASN B N 1
ATOM 6673 C CA . ASN B 1 207 ? 172.918 11.801 -41.793 1.00 28.92 270 ASN B CA 1
ATOM 6674 C C . ASN B 1 207 ? 172.446 11.804 -40.327 1.00 26.09 270 ASN B C 1
ATOM 6675 O O . ASN B 1 207 ? 171.242 11.687 -40.069 1.00 28.40 270 ASN B O 1
ATOM 6680 N N . ALA B 1 208 ? 173.355 11.995 -39.384 1.00 27.12 271 ALA B N 1
ATOM 6681 C CA . ALA B 1 208 ? 172.975 12.102 -37.960 1.00 28.05 271 ALA B CA 1
ATOM 6682 C C . ALA B 1 208 ? 171.914 13.190 -37.633 1.00 32.46 271 ALA B C 1
ATOM 6683 O O . ALA B 1 208 ? 171.074 13.014 -36.719 1.00 31.32 271 ALA B O 1
ATOM 6685 N N . VAL B 1 209 ? 171.959 14.322 -38.341 1.00 27.72 272 VAL B N 1
ATOM 6686 C CA . VAL B 1 209 ? 170.982 15.380 -38.073 1.00 24.47 272 VAL B CA 1
ATOM 6687 C C . VAL B 1 209 ? 169.561 14.897 -38.351 1.00 24.13 272 VAL B C 1
ATOM 6688 O O . VAL B 1 209 ? 168.647 15.178 -37.558 1.00 21.31 272 VAL B O 1
ATOM 6692 N N . THR B 1 210 ? 169.394 14.182 -39.472 1.00 28.30 273 THR B N 1
ATOM 6693 C CA . THR B 1 210 ? 168.101 13.564 -39.847 1.00 29.58 273 THR B CA 1
ATOM 6694 C C . THR B 1 210 ? 167.440 12.758 -38.706 1.00 26.35 273 THR B C 1
ATOM 6695 O O . THR B 1 210 ? 166.238 12.786 -38.542 1.00 26.39 273 THR B O 1
ATOM 6699 N N . GLY B 1 211 ? 168.250 12.073 -37.935 1.00 23.86 274 GLY B N 1
ATOM 6700 C CA . GLY B 1 211 ? 167.793 11.295 -36.812 1.00 25.53 274 GLY B CA 1
ATOM 6701 C C . GLY B 1 211 ? 167.257 12.052 -35.612 1.00 24.89 274 GLY B C 1
ATOM 6702 O O . GLY B 1 211 ? 166.781 11.429 -34.697 1.00 22.91 274 GLY B O 1
ATOM 6703 N N . HIS B 1 212 ? 167.351 13.383 -35.569 1.00 22.03 275 HIS B N 1
ATOM 6704 C CA . HIS B 1 212 ? 166.856 14.133 -34.406 1.00 23.60 275 HIS B CA 1
ATOM 6705 C C . HIS B 1 212 ? 165.403 14.528 -34.572 1.00 24.22 275 HIS B C 1
ATOM 6706 O O . HIS B 1 212 ? 164.909 15.418 -33.878 1.00 29.87 275 HIS B O 1
ATOM 6713 N N . LEU B 1 213 ? 164.691 13.900 -35.480 1.00 22.98 276 LEU B N 1
ATOM 6714 C CA . LEU B 1 213 ? 163.301 14.254 -35.660 1.00 25.38 276 LEU B CA 1
ATOM 6715 C C . LEU B 1 213 ? 162.459 13.154 -35.077 1.00 25.22 276 LEU B C 1
ATOM 6716 O O . LEU B 1 213 ? 162.590 12.038 -35.502 1.00 22.57 276 LEU B O 1
ATOM 6721 N N . ILE B 1 214 ? 161.568 13.476 -34.138 1.00 21.69 277 ILE B N 1
ATOM 6722 C CA . ILE B 1 214 ? 160.619 12.516 -33.641 1.00 21.70 277 ILE B CA 1
ATOM 6723 C C . ILE B 1 214 ? 159.417 12.391 -34.611 1.00 21.11 277 ILE B C 1
ATOM 6724 O O . ILE B 1 214 ? 158.917 11.296 -34.871 1.00 20.75 277 ILE B O 1
ATOM 6729 N N . TYR B 1 215 ? 158.918 13.528 -35.051 1.00 19.21 278 TYR B N 1
ATOM 6730 C CA . TYR B 1 215 ? 157.869 13.654 -36.033 1.00 18.17 278 TYR B CA 1
ATOM 6731 C C . TYR B 1 215 ? 158.545 14.132 -37.330 1.00 18.31 278 TYR B C 1
ATOM 6732 O O . TYR B 1 215 ? 159.358 15.080 -37.324 1.00 20.00 278 TYR B O 1
ATOM 6741 N N . THR B 1 216 ? 158.298 13.414 -38.411 1.00 17.94 279 THR B N 1
ATOM 6742 C CA . THR B 1 216 ? 158.782 13.738 -39.726 1.00 20.42 279 THR B CA 1
ATOM 6743 C C . THR B 1 216 ? 157.618 13.884 -40.696 1.00 20.58 279 THR B C 1
ATOM 6744 O O . THR B 1 216 ? 156.604 13.195 -40.579 1.00 17.92 279 THR B O 1
ATOM 6748 N N . ALA B 1 217 ? 157.792 14.787 -41.668 1.00 22.46 280 ALA B N 1
ATOM 6749 C CA . ALA B 1 217 ? 156.822 15.007 -42.773 1.00 21.57 280 ALA B CA 1
ATOM 6750 C C . ALA B 1 217 ? 156.357 13.703 -43.375 1.00 21.80 280 ALA B C 1
ATOM 6751 O O . ALA B 1 217 ? 157.154 12.905 -43.855 1.00 20.11 280 ALA B O 1
ATOM 6753 N N . ASN B 1 218 ? 155.051 13.499 -43.361 1.00 20.16 281 ASN B N 1
ATOM 6754 C CA . ASN B 1 218 ? 154.403 12.361 -43.995 1.00 20.01 281 ASN B CA 1
ATOM 6755 C C . ASN B 1 218 ? 154.795 11.017 -43.357 1.00 19.16 281 ASN B C 1
ATOM 6756 O O . ASN B 1 218 ? 154.855 10.015 -44.023 1.00 20.38 281 ASN B O 1
ATOM 6761 N N . ASP B 1 219 ? 154.998 11.047 -42.039 1.00 18.75 282 ASP B N 1
ATOM 6762 C CA . ASP B 1 219 ? 155.159 9.871 -41.261 1.00 20.84 282 ASP B CA 1
ATOM 6763 C C . ASP B 1 219 ? 153.752 9.253 -40.998 1.00 20.09 282 ASP B C 1
ATOM 6764 O O . ASP B 1 219 ? 152.776 9.507 -41.742 1.00 18.85 282 ASP B O 1
ATOM 6769 N N . THR B 1 220 ? 153.650 8.459 -39.942 1.00 19.27 283 THR B N 1
ATOM 6770 C CA A THR B 1 220 ? 152.395 7.778 -39.596 0.50 19.15 283 THR B CA 1
ATOM 6771 C CA B THR B 1 220 ? 152.396 7.795 -39.623 0.50 18.79 283 THR B CA 1
ATOM 6772 C C . THR B 1 220 ? 151.257 8.751 -39.387 1.00 18.27 283 THR B C 1
ATOM 6773 O O . THR B 1 220 ? 150.108 8.389 -39.614 1.00 18.63 283 THR B O 1
ATOM 6780 N N . THR B 1 221 ? 151.565 9.971 -38.979 1.00 18.39 284 THR B N 1
ATOM 6781 C CA . THR B 1 221 ? 150.515 10.982 -38.761 1.00 19.58 284 THR B CA 1
ATOM 6782 C C . THR B 1 221 ? 149.833 11.412 -40.037 1.00 18.31 284 THR B C 1
ATOM 6783 O O . THR B 1 221 ? 148.749 11.941 -39.973 1.00 20.60 284 THR B O 1
ATOM 6787 N N . GLY B 1 222 ? 150.473 11.186 -41.179 1.00 18.13 285 GLY B N 1
ATOM 6788 C CA . GLY B 1 222 ? 149.986 11.671 -42.483 1.00 18.64 285 GLY B CA 1
ATOM 6789 C C . GLY B 1 222 ? 150.182 13.185 -42.662 1.00 18.15 285 GLY B C 1
ATOM 6790 O O . GLY B 1 222 ? 149.784 13.756 -43.683 1.00 18.57 285 GLY B O 1
ATOM 6791 N N . SER B 1 223 ? 150.753 13.872 -41.663 1.00 19.52 286 SER B N 1
ATOM 6792 C CA . SER B 1 223 ? 150.943 15.310 -41.784 1.00 18.80 286 SER B CA 1
ATOM 6793 C C . SER B 1 223 ? 152.263 15.692 -42.388 1.00 20.09 286 SER B C 1
ATOM 6794 O O . SER B 1 223 ? 153.304 15.180 -41.964 1.00 17.36 286 SER B O 1
ATOM 6797 N N . ASN B 1 224 ? 152.260 16.731 -43.229 1.00 20.71 287 ASN B N 1
ATOM 6798 C CA . ASN B 1 224 ? 153.562 17.307 -43.667 1.00 20.70 287 ASN B CA 1
ATOM 6799 C C . ASN B 1 224 ? 154.205 18.277 -42.724 1.00 20.01 287 ASN B C 1
ATOM 6800 O O . ASN B 1 224 ? 155.407 18.522 -42.836 1.00 19.97 287 ASN B O 1
ATOM 6805 N N . TYR B 1 225 ? 153.435 18.825 -41.784 1.00 18.19 288 TYR B N 1
ATOM 6806 C CA . TYR B 1 225 ? 153.880 19.913 -40.927 1.00 16.36 288 TYR B CA 1
ATOM 6807 C C . TYR B 1 225 ? 153.560 19.646 -39.475 1.00 16.57 288 TYR B C 1
ATOM 6808 O O . TYR B 1 225 ? 152.586 18.943 -39.132 1.00 15.43 288 TYR B O 1
ATOM 6817 N N . PHE B 1 226 ? 154.404 20.202 -38.620 1.00 16.30 289 PHE B N 1
ATOM 6818 C CA . PHE B 1 226 ? 154.260 20.146 -37.149 1.00 16.70 289 PHE B CA 1
ATOM 6819 C C . PHE B 1 226 ? 154.621 21.476 -36.545 1.00 18.02 289 PHE B C 1
ATOM 6820 O O . PHE B 1 226 ? 155.509 22.202 -37.083 1.00 19.23 289 PHE B O 1
ATOM 6828 N N . ARG B 1 227 ? 153.935 21.793 -35.438 1.00 16.20 290 ARG B N 1
ATOM 6829 C CA . ARG B 1 227 ? 154.311 22.894 -34.539 1.00 16.53 290 ARG B CA 1
ATOM 6830 C C . ARG B 1 227 ? 153.929 22.516 -33.095 1.00 14.70 290 ARG B C 1
ATOM 6831 O O . ARG B 1 227 ? 153.213 21.541 -32.873 1.00 14.63 290 ARG B O 1
ATOM 6839 N N . ILE B 1 228 ? 154.405 23.293 -32.146 1.00 15.28 291 ILE B N 1
ATOM 6840 C CA . ILE B 1 228 ? 153.993 23.253 -30.728 1.00 16.65 291 ILE B CA 1
ATOM 6841 C C . ILE B 1 228 ? 154.329 21.910 -30.066 1.00 17.28 291 ILE B C 1
ATOM 6842 O O . ILE B 1 228 ? 153.438 21.183 -29.638 1.00 17.11 291 ILE B O 1
ATOM 6847 N N . PRO B 1 229 ? 155.624 21.561 -30.034 1.00 16.33 292 PRO B N 1
ATOM 6848 C CA . PRO B 1 229 ? 156.059 20.356 -29.331 1.00 18.84 292 PRO B CA 1
ATOM 6849 C C . PRO B 1 229 ? 155.928 20.500 -27.798 1.00 18.17 292 PRO B C 1
ATOM 6850 O O . PRO B 1 229 ? 156.044 21.579 -27.255 1.00 15.16 292 PRO B O 1
ATOM 6854 N N . VAL B 1 230 ? 155.644 19.378 -27.141 1.00 18.09 293 VAL B N 1
ATOM 6855 C CA . VAL B 1 230 ? 155.564 19.293 -25.709 1.00 18.27 293 VAL B CA 1
ATOM 6856 C C . VAL B 1 230 ? 156.322 18.011 -25.300 1.00 19.66 293 VAL B C 1
ATOM 6857 O O . VAL B 1 230 ? 156.040 16.914 -25.839 1.00 19.48 293 VAL B O 1
ATOM 6861 N N . LEU B 1 231 ? 157.194 18.114 -24.299 1.00 18.14 294 LEU B N 1
ATOM 6862 C CA . LEU B 1 231 ? 157.837 16.951 -23.683 1.00 19.29 294 LEU B CA 1
ATOM 6863 C C . LEU B 1 231 ? 157.436 16.862 -22.229 1.00 20.27 294 LEU B C 1
ATOM 6864 O O . LEU B 1 231 ? 157.359 17.865 -21.513 1.00 19.01 294 LEU B O 1
ATOM 6869 N N . TYR B 1 232 ? 157.287 15.622 -21.748 1.00 22.05 295 TYR B N 1
ATOM 6870 C CA . TYR B 1 232 ? 157.036 15.362 -20.334 1.00 19.78 295 TYR B CA 1
ATOM 6871 C C . TYR B 1 232 ? 157.604 14.024 -19.911 1.00 22.14 295 TYR B C 1
ATOM 6872 O O . TYR B 1 232 ? 157.362 13.045 -20.581 1.00 24.36 295 TYR B O 1
ATOM 6881 N N . THR B 1 233 ? 158.279 13.963 -18.762 1.00 21.49 296 THR B N 1
ATOM 6882 C CA . THR B 1 233 ? 158.757 12.677 -18.223 1.00 21.42 296 THR B CA 1
ATOM 6883 C C . THR B 1 233 ? 157.828 12.155 -17.150 1.00 22.25 296 THR B C 1
ATOM 6884 O O . THR B 1 233 ? 157.629 12.782 -16.136 1.00 22.37 296 THR B O 1
ATOM 6888 N N . PHE B 1 234 ? 157.273 10.960 -17.357 1.00 23.61 297 PHE B N 1
ATOM 6889 C CA . PHE B 1 234 ? 156.461 10.290 -16.328 1.00 22.03 297 PHE B CA 1
ATOM 6890 C C . PHE B 1 234 ? 157.288 9.691 -15.224 1.00 26.26 297 PHE B C 1
ATOM 6891 O O . PHE B 1 234 ? 158.515 9.430 -15.398 1.00 20.52 297 PHE B O 1
ATOM 6899 N N . SER B 1 235 ? 156.608 9.479 -14.086 1.00 25.72 298 SER B N 1
ATOM 6900 C CA . SER B 1 235 ? 157.198 8.910 -12.850 1.00 29.03 298 SER B CA 1
ATOM 6901 C C . SER B 1 235 ? 157.761 7.502 -13.043 1.00 31.27 298 SER B C 1
ATOM 6902 O O . SER B 1 235 ? 158.658 7.104 -12.308 1.00 33.73 298 SER B O 1
ATOM 6905 N N . ASN B 1 236 ? 157.243 6.740 -14.016 1.00 31.26 299 ASN B N 1
ATOM 6906 C CA . ASN B 1 236 ? 157.840 5.434 -14.360 1.00 31.25 299 ASN B CA 1
ATOM 6907 C C . ASN B 1 236 ? 159.050 5.500 -15.331 1.00 31.47 299 ASN B C 1
ATOM 6908 O O . ASN B 1 236 ? 159.528 4.457 -15.758 1.00 31.81 299 ASN B O 1
ATOM 6913 N N . GLY B 1 237 ? 159.537 6.685 -15.673 1.00 27.66 300 GLY B N 1
ATOM 6914 C CA . GLY B 1 237 ? 160.748 6.837 -16.544 1.00 27.36 300 GLY B CA 1
ATOM 6915 C C . GLY B 1 237 ? 160.444 6.952 -18.046 1.00 27.89 300 GLY B C 1
ATOM 6916 O O . GLY B 1 237 ? 161.341 7.205 -18.858 1.00 27.91 300 GLY B O 1
ATOM 6917 N N . ARG B 1 238 ? 159.175 6.809 -18.437 1.00 24.58 301 ARG B N 1
ATOM 6918 C CA . ARG B 1 238 ? 158.778 7.066 -19.824 1.00 22.82 301 ARG B CA 1
ATOM 6919 C C . ARG B 1 238 ? 158.815 8.568 -20.178 1.00 21.76 301 ARG B C 1
ATOM 6920 O O . ARG B 1 238 ? 158.348 9.418 -19.417 1.00 21.47 301 ARG B O 1
ATOM 6928 N N . VAL B 1 239 ? 159.385 8.873 -21.339 1.00 21.37 302 VAL B N 1
ATOM 6929 C CA . VAL B 1 239 ? 159.487 10.226 -21.833 1.00 19.61 302 VAL B CA 1
ATOM 6930 C C . VAL B 1 239 ? 158.445 10.341 -22.912 1.00 18.14 302 VAL B C 1
ATOM 6931 O O . VAL B 1 239 ? 158.507 9.650 -23.875 1.00 18.17 302 VAL B O 1
ATOM 6935 N N . PHE B 1 240 ? 157.478 11.225 -22.704 1.00 18.53 303 PHE B N 1
ATOM 6936 C CA . PHE B 1 240 ? 156.275 11.375 -23.568 1.00 18.31 303 PHE B CA 1
ATOM 6937 C C . PHE B 1 240 ? 156.361 12.694 -24.338 1.00 18.91 303 PHE B C 1
ATOM 6938 O O . PHE B 1 240 ? 156.853 13.679 -23.787 1.00 20.41 303 PHE B O 1
ATOM 6946 N N . SER B 1 241 ? 156.001 12.689 -25.616 1.00 18.76 304 SER B N 1
ATOM 6947 C CA . SER B 1 241 ? 155.872 13.888 -26.421 1.00 17.69 304 SER B CA 1
ATOM 6948 C C . SER B 1 241 ? 154.481 13.991 -27.045 1.00 18.48 304 SER B C 1
ATOM 6949 O O . SER B 1 241 ? 153.884 12.967 -27.486 1.00 17.57 304 SER B O 1
ATOM 6952 N N . SER B 1 242 ? 154.036 15.233 -27.162 1.00 16.59 305 SER B N 1
ATOM 6953 C CA . SER B 1 242 ? 152.897 15.574 -27.975 1.00 19.72 305 SER B CA 1
ATOM 6954 C C . SER B 1 242 ? 153.274 16.745 -28.874 1.00 20.28 305 SER B C 1
ATOM 6955 O O . SER B 1 242 ? 154.286 17.413 -28.657 1.00 21.16 305 SER B O 1
ATOM 6958 N N . ILE B 1 243 ? 152.513 16.893 -29.963 1.00 20.39 306 ILE B N 1
ATOM 6959 C CA . ILE B 1 243 ? 152.748 17.932 -30.956 1.00 18.89 306 ILE B CA 1
ATOM 6960 C C . ILE B 1 243 ? 151.485 18.236 -31.757 1.00 17.43 306 ILE B C 1
ATOM 6961 O O . ILE B 1 243 ? 150.627 17.357 -31.903 1.00 18.38 306 ILE B O 1
ATOM 6966 N N . ASP B 1 244 ? 151.394 19.436 -32.311 1.00 16.72 307 ASP B N 1
ATOM 6967 C CA . ASP B 1 244 ? 150.348 19.742 -33.303 1.00 19.00 307 ASP B CA 1
ATOM 6968 C C . ASP B 1 244 ? 150.862 19.160 -34.649 1.00 16.71 307 ASP B C 1
ATOM 6969 O O . ASP B 1 244 ? 151.891 19.588 -35.162 1.00 16.15 307 ASP B O 1
ATOM 6974 N N . ALA B 1 245 ? 150.100 18.243 -35.229 1.00 16.36 308 ALA B N 1
ATOM 6975 C CA . ALA B 1 245 ? 150.233 17.822 -36.612 1.00 16.46 308 ALA B CA 1
ATOM 6976 C C . ALA B 1 245 ? 149.326 18.744 -37.373 1.00 18.26 308 ALA B C 1
ATOM 6977 O O . ALA B 1 245 ? 148.067 18.592 -37.303 1.00 17.84 308 ALA B O 1
ATOM 6979 N N . ARG B 1 246 ? 149.929 19.705 -38.058 1.00 17.51 309 ARG B N 1
ATOM 6980 C CA . ARG B 1 246 ? 149.208 20.710 -38.813 1.00 20.05 309 ARG B CA 1
ATOM 6981 C C . ARG B 1 246 ? 149.246 20.362 -40.291 1.00 19.76 309 ARG B C 1
ATOM 6982 O O . ARG B 1 246 ? 150.293 20.414 -40.923 1.00 19.69 309 ARG B O 1
ATOM 6990 N N . TYR B 1 247 ? 148.078 20.031 -40.860 1.00 18.65 310 TYR B N 1
ATOM 6991 C CA . TYR B 1 247 ? 148.006 19.456 -42.193 1.00 17.48 310 TYR B CA 1
ATOM 6992 C C . TYR B 1 247 ? 148.045 20.457 -43.296 1.00 19.51 310 TYR B C 1
ATOM 6993 O O . TYR B 1 247 ? 148.593 20.190 -44.366 1.00 19.38 310 TYR B O 1
ATOM 7002 N N . GLY B 1 248 ? 147.446 21.612 -43.058 1.00 20.84 311 GLY B N 1
ATOM 7003 C CA . GLY B 1 248 ? 147.286 22.649 -44.085 1.00 21.02 311 GLY B CA 1
ATOM 7004 C C . GLY B 1 248 ? 148.307 23.738 -43.910 1.00 20.26 311 GLY B C 1
ATOM 7005 O O . GLY B 1 248 ? 147.970 24.883 -43.626 1.00 20.54 311 GLY B O 1
ATOM 7006 N N . GLY B 1 249 ? 149.567 23.344 -44.012 1.00 19.38 312 GLY B N 1
ATOM 7007 C CA . GLY B 1 249 ? 150.680 24.188 -43.654 1.00 20.43 312 GLY B CA 1
ATOM 7008 C C . GLY B 1 249 ? 150.757 24.437 -42.155 1.00 20.13 312 GLY B C 1
ATOM 7009 O O . GLY B 1 249 ? 150.055 23.782 -41.376 1.00 22.76 312 GLY B O 1
ATOM 7010 N N . THR B 1 250 ? 151.575 25.408 -41.751 1.00 17.60 313 THR B N 1
ATOM 7011 C CA . THR B 1 250 ? 151.775 25.729 -40.344 1.00 17.25 313 THR B CA 1
ATOM 7012 C C . THR B 1 250 ? 150.864 26.768 -39.730 1.00 18.91 313 THR B C 1
ATOM 7013 O O . THR B 1 250 ? 151.081 27.123 -38.555 1.00 18.59 313 THR B O 1
ATOM 7017 N N . HIS B 1 251 ? 149.874 27.272 -40.480 1.00 18.30 314 HIS B N 1
ATOM 7018 C CA . HIS B 1 251 ? 148.982 28.327 -39.924 1.00 19.08 314 HIS B CA 1
ATOM 7019 C C . HIS B 1 251 ? 148.420 27.976 -38.564 1.00 19.81 314 HIS B C 1
ATOM 7020 O O . HIS B 1 251 ? 147.948 26.859 -38.379 1.00 19.69 314 HIS B O 1
ATOM 7027 N N . ASP B 1 252 ? 148.427 28.916 -37.611 1.00 21.47 315 ASP B N 1
ATOM 7028 C CA . ASP B 1 252 ? 147.631 28.673 -36.358 1.00 24.51 315 ASP B CA 1
ATOM 7029 C C . ASP B 1 252 ? 146.159 28.520 -36.723 1.00 23.01 315 ASP B C 1
ATOM 7030 O O . ASP B 1 252 ? 145.475 27.687 -36.160 1.00 26.03 315 ASP B O 1
ATOM 7035 N N . PHE B 1 253 ? 145.682 29.301 -37.687 1.00 21.62 316 PHE B N 1
ATOM 7036 C CA . PHE B 1 253 ? 144.312 29.213 -38.126 1.00 25.26 316 PHE B CA 1
ATOM 7037 C C . PHE B 1 253 ? 144.169 29.943 -39.450 1.00 22.35 316 PHE B C 1
ATOM 7038 O O . PHE B 1 253 ? 145.038 30.735 -39.795 1.00 21.63 316 PHE B O 1
ATOM 7046 N N . LEU B 1 254 ? 143.166 29.648 -40.248 1.00 20.88 317 LEU B N 1
ATOM 7047 C CA . LEU B 1 254 ? 142.349 28.459 -40.181 1.00 22.29 317 LEU B CA 1
ATOM 7048 C C . LEU B 1 254 ? 143.246 27.280 -40.591 1.00 21.10 317 LEU B C 1
ATOM 7049 O O . LEU B 1 254 ? 144.213 27.458 -41.354 1.00 22.82 317 LEU B O 1
ATOM 7054 N N . ASN B 1 255 ? 142.970 26.106 -40.048 1.00 19.81 318 ASN B N 1
ATOM 7055 C CA . ASN B 1 255 ? 143.752 24.921 -40.395 1.00 17.95 318 ASN B CA 1
ATOM 7056 C C . ASN B 1 255 ? 143.005 23.666 -39.962 1.00 19.88 318 ASN B C 1
ATOM 7057 O O . ASN B 1 255 ? 141.829 23.713 -39.473 1.00 19.05 318 ASN B O 1
ATOM 7062 N N . LYS B 1 256 ? 143.628 22.532 -40.263 1.00 17.53 319 LYS B N 1
ATOM 7063 C CA . LYS B 1 256 ? 143.116 21.203 -39.814 1.00 18.03 319 LYS B CA 1
ATOM 7064 C C . LYS B 1 256 ? 144.286 20.693 -39.030 1.00 18.85 319 LYS B C 1
ATOM 7065 O O . LYS B 1 256 ? 145.366 20.517 -39.625 1.00 18.33 319 LYS B O 1
ATOM 7071 N N . ILE B 1 257 ? 144.129 20.624 -37.710 1.00 16.94 320 ILE B N 1
ATOM 7072 C CA . ILE B 1 257 ? 145.163 20.207 -36.783 1.00 18.67 320 ILE B CA 1
ATOM 7073 C C . ILE B 1 257 ? 144.674 19.096 -35.845 1.00 18.08 320 ILE B C 1
ATOM 7074 O O . ILE B 1 257 ? 143.517 19.112 -35.338 1.00 16.21 320 ILE B O 1
ATOM 7079 N N . ASN B 1 258 ? 145.531 18.087 -35.712 1.00 18.82 321 ASN B N 1
ATOM 7080 C CA . ASN B 1 258 ? 145.333 16.961 -34.805 1.00 17.01 321 ASN B CA 1
ATOM 7081 C C . ASN B 1 258 ? 146.467 17.023 -33.799 1.00 17.62 321 ASN B C 1
ATOM 7082 O O . ASN B 1 258 ? 147.539 17.615 -34.097 1.00 18.77 321 ASN B O 1
ATOM 7087 N N . ILE B 1 259 ? 146.255 16.436 -32.621 1.00 15.96 322 ILE B N 1
ATOM 7088 C CA . ILE B 1 259 ? 147.375 16.257 -31.698 1.00 16.09 322 ILE B CA 1
ATOM 7089 C C . ILE B 1 259 ? 147.904 14.830 -31.827 1.00 16.13 322 ILE B C 1
ATOM 7090 O O . ILE B 1 259 ? 147.161 13.848 -31.708 1.00 13.85 322 ILE B O 1
ATOM 7095 N N . ALA B 1 260 ? 149.212 14.749 -32.096 1.00 15.42 323 ALA B N 1
ATOM 7096 C CA . ALA B 1 260 ? 149.931 13.492 -32.230 1.00 15.83 323 ALA B CA 1
ATOM 7097 C C . ALA B 1 260 ? 150.824 13.278 -31.021 1.00 16.47 323 ALA B C 1
ATOM 7098 O O . ALA B 1 260 ? 151.250 14.215 -30.391 1.00 17.93 323 ALA B O 1
ATOM 7100 N N . THR B 1 261 ? 151.127 12.011 -30.709 1.00 18.47 324 THR B N 1
ATOM 7101 C CA . THR B 1 261 ? 151.960 11.695 -29.590 1.00 17.45 324 THR B CA 1
ATOM 7102 C C . THR B 1 261 ? 152.971 10.614 -29.990 1.00 18.17 324 THR B C 1
ATOM 7103 O O . THR B 1 261 ? 152.770 9.901 -30.952 1.00 17.11 324 THR B O 1
ATOM 7107 N N . SER B 1 262 ? 154.039 10.520 -29.217 1.00 18.10 325 SER B N 1
ATOM 7108 C CA . SER B 1 262 ? 155.098 9.526 -29.383 1.00 18.08 325 SER B CA 1
ATOM 7109 C C . SER B 1 262 ? 155.872 9.466 -28.083 1.00 19.77 325 SER B C 1
ATOM 7110 O O . SER B 1 262 ? 156.029 10.499 -27.443 1.00 20.61 325 SER B O 1
ATOM 7113 N N . TYR B 1 263 ? 156.384 8.286 -27.699 1.00 19.38 326 TYR B N 1
ATOM 7114 C CA . TYR B 1 263 ? 157.093 8.208 -26.423 1.00 19.70 326 TYR B CA 1
ATOM 7115 C C . TYR B 1 263 ? 158.312 7.298 -26.504 1.00 21.23 326 TYR B C 1
ATOM 7116 O O . TYR B 1 263 ? 158.448 6.512 -27.417 1.00 20.32 326 TYR B O 1
ATOM 7125 N N . SER B 1 264 ? 159.180 7.420 -25.515 1.00 22.92 327 SER B N 1
ATOM 7126 C CA . SER B 1 264 ? 160.459 6.680 -25.462 1.00 21.87 327 SER B CA 1
ATOM 7127 C C . SER B 1 264 ? 160.584 6.030 -24.100 1.00 22.07 327 SER B C 1
ATOM 7128 O O . SER B 1 264 ? 160.406 6.702 -23.071 1.00 22.14 327 SER B O 1
ATOM 7131 N N . ASP B 1 265 ? 160.870 4.746 -24.082 1.00 23.48 328 ASP B N 1
ATOM 7132 C CA . ASP B 1 265 ? 161.189 4.041 -22.850 1.00 24.81 328 ASP B CA 1
ATOM 7133 C C . ASP B 1 265 ? 162.682 3.829 -22.652 1.00 25.87 328 ASP B C 1
ATOM 7134 O O . ASP B 1 265 ? 163.044 3.046 -21.826 1.00 26.26 328 ASP B O 1
ATOM 7139 N N . ASP B 1 266 ? 163.538 4.558 -23.354 1.00 25.48 329 ASP B N 1
ATOM 7140 C CA . ASP B 1 266 ? 164.987 4.357 -23.204 1.00 28.12 329 ASP B CA 1
ATOM 7141 C C . ASP B 1 266 ? 165.695 5.703 -23.174 1.00 28.54 329 ASP B C 1
ATOM 7142 O O . ASP B 1 266 ? 166.712 5.966 -23.906 1.00 24.92 329 ASP B O 1
ATOM 7147 N N . ASN B 1 267 ? 165.147 6.586 -22.338 1.00 26.47 330 ASN B N 1
ATOM 7148 C CA . ASN B 1 267 ? 165.743 7.881 -22.107 1.00 28.76 330 ASN B CA 1
ATOM 7149 C C . ASN B 1 267 ? 165.846 8.747 -23.365 1.00 28.55 330 ASN B C 1
ATOM 7150 O O . ASN B 1 267 ? 166.686 9.595 -23.440 1.00 24.93 330 ASN B O 1
ATOM 7155 N N . GLY B 1 268 ? 164.923 8.584 -24.310 1.00 27.09 331 GLY B N 1
ATOM 7156 C CA . GLY B 1 268 ? 164.902 9.431 -25.508 1.00 26.98 331 GLY B CA 1
ATOM 7157 C C . GLY B 1 268 ? 165.719 8.956 -26.693 1.00 27.45 331 GLY B C 1
ATOM 7158 O O . GLY B 1 268 ? 165.810 9.653 -27.710 1.00 28.79 331 GLY B O 1
ATOM 7159 N N . LYS B 1 269 ? 166.289 7.761 -26.611 1.00 31.83 332 LYS B N 1
ATOM 7160 C CA . LYS B 1 269 ? 167.142 7.259 -27.699 1.00 32.95 332 LYS B CA 1
ATOM 7161 C C . LYS B 1 269 ? 166.296 6.791 -28.861 1.00 29.57 332 LYS B C 1
ATOM 7162 O O . LYS B 1 269 ? 166.644 7.071 -29.984 1.00 31.29 332 LYS B O 1
ATOM 7168 N N . THR B 1 270 ? 165.176 6.122 -28.582 1.00 27.02 333 THR B N 1
ATOM 7169 C CA . THR B 1 270 ? 164.261 5.635 -29.634 1.00 29.23 333 THR B CA 1
ATOM 7170 C C . THR B 1 270 ? 162.827 5.951 -29.223 1.00 28.31 333 THR B C 1
ATOM 7171 O O . THR B 1 270 ? 162.553 6.052 -28.033 1.00 23.93 333 THR B O 1
ATOM 7175 N N . TRP B 1 271 ? 161.950 6.118 -30.216 1.00 24.11 334 TRP B N 1
ATOM 7176 C CA . TRP B 1 271 ? 160.652 6.706 -30.003 1.00 23.30 334 TRP B CA 1
ATOM 7177 C C . TRP B 1 271 ? 159.667 5.885 -30.737 1.00 23.42 334 TRP B C 1
ATOM 7178 O O . TRP B 1 271 ? 159.968 5.443 -31.810 1.00 25.41 334 TRP B O 1
ATOM 7189 N N . THR B 1 272 ? 158.483 5.703 -30.180 1.00 23.15 335 THR B N 1
ATOM 7190 C CA . THR B 1 272 ? 157.397 5.005 -30.890 1.00 26.01 335 THR B CA 1
ATOM 7191 C C . THR B 1 272 ? 156.939 5.722 -32.171 1.00 26.04 335 THR B C 1
ATOM 7192 O O . THR B 1 272 ? 157.109 6.948 -32.311 1.00 24.41 335 THR B O 1
ATOM 7196 N N . LYS B 1 273 ? 156.318 4.962 -33.066 1.00 26.93 336 LYS B N 1
ATOM 7197 C CA . LYS B 1 273 ? 155.722 5.543 -34.280 1.00 33.62 336 LYS B CA 1
ATOM 7198 C C . LYS B 1 273 ? 154.583 6.470 -33.770 1.00 24.74 336 LYS B C 1
ATOM 7199 O O . LYS B 1 273 ? 153.776 6.016 -32.945 1.00 24.94 336 LYS B O 1
ATOM 7205 N N . PRO B 1 274 ? 154.529 7.729 -34.228 1.00 24.95 337 PRO B N 1
ATOM 7206 C CA . PRO B 1 274 ? 153.469 8.591 -33.741 1.00 22.92 337 PRO B CA 1
ATOM 7207 C C . PRO B 1 274 ? 152.043 8.056 -33.924 1.00 25.05 337 PRO B C 1
ATOM 7208 O O . PRO B 1 274 ? 151.748 7.350 -34.877 1.00 24.61 337 PRO B O 1
ATOM 7212 N N . LYS B 1 275 ? 151.217 8.329 -32.935 1.00 25.33 338 LYS B N 1
ATOM 7213 C CA . LYS B 1 275 ? 149.780 8.073 -32.961 1.00 25.80 338 LYS B CA 1
ATOM 7214 C C . LYS B 1 275 ? 149.021 9.407 -33.020 1.00 21.04 338 LYS B C 1
ATOM 7215 O O . LYS B 1 275 ? 149.530 10.433 -32.570 1.00 19.91 338 LYS B O 1
ATOM 7221 N N . LEU B 1 276 ? 147.846 9.379 -33.624 1.00 18.56 339 LEU B N 1
ATOM 7222 C CA . LEU B 1 276 ? 146.906 10.490 -33.549 1.00 18.96 339 LEU B CA 1
ATOM 7223 C C . LEU B 1 276 ? 146.088 10.270 -32.305 1.00 20.43 339 LEU B C 1
ATOM 7224 O O . LEU B 1 276 ? 145.372 9.297 -32.205 1.00 23.56 339 LEU B O 1
ATOM 7229 N N . THR B 1 277 ? 146.229 11.170 -31.353 1.00 19.25 340 THR B N 1
ATOM 7230 C CA . THR B 1 277 ? 145.654 11.046 -30.036 1.00 19.55 340 THR B CA 1
ATOM 7231 C C . THR B 1 277 ? 144.436 11.940 -29.933 1.00 19.54 340 THR B C 1
ATOM 7232 O O . THR B 1 277 ? 143.459 11.503 -29.356 1.00 20.37 340 THR B O 1
ATOM 7236 N N . LEU B 1 278 ? 144.463 13.163 -30.492 1.00 18.92 341 LEU B N 1
ATOM 7237 C CA . LEU B 1 278 ? 143.201 13.960 -30.644 1.00 20.45 341 LEU B CA 1
ATOM 7238 C C . LEU B 1 278 ? 143.032 14.358 -32.091 1.00 19.26 341 LEU B C 1
ATOM 7239 O O . LEU B 1 278 ? 143.881 15.077 -32.644 1.00 19.28 341 LEU B O 1
ATOM 7244 N N . ALA B 1 279 ? 141.978 13.871 -32.723 1.00 18.01 342 ALA B N 1
ATOM 7245 C CA . ALA B 1 279 ? 141.782 14.117 -34.144 1.00 19.14 342 ALA B CA 1
ATOM 7246 C C . ALA B 1 279 ? 140.295 14.145 -34.491 1.00 21.12 342 ALA B C 1
ATOM 7247 O O . ALA B 1 279 ? 139.525 13.359 -33.956 1.00 21.14 342 ALA B O 1
ATOM 7249 N N . PHE B 1 280 ? 139.931 15.007 -35.424 1.00 19.68 343 PHE B N 1
ATOM 7250 C CA . PHE B 1 280 ? 138.629 14.950 -36.046 1.00 20.17 343 PHE B CA 1
ATOM 7251 C C . PHE B 1 280 ? 138.817 14.333 -37.429 1.00 20.61 343 PHE B C 1
ATOM 7252 O O . PHE B 1 280 ? 139.922 14.419 -37.992 1.00 16.89 343 PHE B O 1
ATOM 7260 N N . ASP B 1 281 ? 137.757 13.727 -37.981 1.00 20.21 344 ASP B N 1
ATOM 7261 C CA . ASP B 1 281 ? 137.838 13.130 -39.329 1.00 20.40 344 ASP B CA 1
ATOM 7262 C C . ASP B 1 281 ? 136.932 13.783 -40.427 1.00 21.22 344 ASP B C 1
ATOM 7263 O O . ASP B 1 281 ? 136.657 13.180 -41.452 1.00 20.42 344 ASP B O 1
ATOM 7268 N N . ASP B 1 282 ? 136.504 15.036 -40.215 1.00 21.90 345 ASP B N 1
ATOM 7269 C CA . ASP B 1 282 ? 135.835 15.798 -41.270 1.00 22.00 345 ASP B CA 1
ATOM 7270 C C . ASP B 1 282 ? 136.747 16.001 -42.496 1.00 21.80 345 ASP B C 1
ATOM 7271 O O . ASP B 1 282 ? 136.231 16.164 -43.616 1.00 22.60 345 ASP B O 1
ATOM 7276 N N . PHE B 1 283 ? 138.064 15.982 -42.219 1.00 20.72 346 PHE B N 1
ATOM 7277 C CA . PHE B 1 283 ? 139.159 15.904 -43.187 1.00 21.03 346 PHE B CA 1
ATOM 7278 C C . PHE B 1 283 ? 140.051 14.730 -42.742 1.00 19.33 346 PHE B C 1
ATOM 7279 O O . PHE B 1 283 ? 140.180 14.483 -41.569 1.00 19.50 346 PHE B O 1
ATOM 7287 N N . ALA B 1 284 ? 140.642 14.032 -43.688 1.00 19.05 347 ALA B N 1
ATOM 7288 C CA . ALA B 1 284 ? 141.523 12.895 -43.372 1.00 18.73 347 ALA B CA 1
ATOM 7289 C C . ALA B 1 284 ? 142.915 13.343 -42.992 1.00 20.01 347 ALA B C 1
ATOM 7290 O O . ALA B 1 284 ? 143.309 14.466 -43.301 1.00 19.62 347 ALA B O 1
ATOM 7292 N N . PRO B 1 285 ? 143.682 12.462 -42.322 1.00 21.08 348 PRO B N 1
ATOM 7293 C CA . PRO B 1 285 ? 145.046 12.785 -41.937 1.00 20.30 348 PRO B CA 1
ATOM 7294 C C . PRO B 1 285 ? 145.977 12.396 -43.096 1.00 21.81 348 PRO B C 1
ATOM 7295 O O . PRO B 1 285 ? 146.587 11.297 -43.097 1.00 20.51 348 PRO B O 1
ATOM 7299 N N . VAL B 1 286 ? 146.007 13.290 -44.113 1.00 22.71 349 VAL B N 1
ATOM 7300 C CA . VAL B 1 286 ? 146.752 13.067 -45.357 1.00 23.02 349 VAL B CA 1
ATOM 7301 C C . VAL B 1 286 ? 147.696 14.246 -45.679 1.00 23.15 349 VAL B C 1
ATOM 7302 O O . VAL B 1 286 ? 147.461 15.381 -45.247 1.00 21.10 349 VAL B O 1
ATOM 7306 N N . PRO B 1 287 ? 148.780 13.955 -46.417 1.00 21.26 350 PRO B N 1
ATOM 7307 C CA . PRO B 1 287 ? 149.807 14.935 -46.646 1.00 20.86 350 PRO B CA 1
ATOM 7308 C C . PRO B 1 287 ? 149.366 15.900 -47.736 1.00 21.25 350 PRO B C 1
ATOM 7309 O O . PRO B 1 287 ? 148.965 15.467 -48.803 1.00 20.94 350 PRO B O 1
ATOM 7313 N N . LEU B 1 288 ? 149.532 17.193 -47.458 1.00 20.20 351 LEU B N 1
ATOM 7314 C CA . LEU B 1 288 ? 149.229 18.236 -48.420 1.00 21.35 351 LEU B CA 1
ATOM 7315 C C . LEU B 1 288 ? 150.455 19.061 -48.694 1.00 20.25 351 LEU B C 1
ATOM 7316 O O . LEU B 1 288 ? 151.188 19.398 -47.783 1.00 18.15 351 LEU B O 1
ATOM 7321 N N . GLU B 1 289 ? 150.665 19.379 -49.957 1.00 20.48 352 GLU B N 1
ATOM 7322 C CA . GLU B 1 289 ? 151.860 20.107 -50.361 1.00 23.18 352 GLU B CA 1
ATOM 7323 C C . GLU B 1 289 ? 151.494 21.624 -50.316 1.00 21.73 352 GLU B C 1
ATOM 7324 O O . GLU B 1 289 ? 150.926 22.163 -51.251 1.00 22.97 352 GLU B O 1
ATOM 7330 N N . TRP B 1 290 ? 151.749 22.281 -49.191 1.00 20.11 353 TRP B N 1
ATOM 7331 C CA . TRP B 1 290 ? 151.232 23.648 -48.980 1.00 20.71 353 TRP B CA 1
ATOM 7332 C C . TRP B 1 290 ? 152.149 24.669 -49.678 1.00 21.53 353 TRP B C 1
ATOM 7333 O O . TRP B 1 290 ? 153.364 24.559 -49.543 1.00 20.77 353 TRP B O 1
ATOM 7344 N N . PRO B 1 291 ? 151.587 25.596 -50.475 1.00 23.17 354 PRO B N 1
ATOM 7345 C CA . PRO B 1 291 ? 152.429 26.543 -51.236 1.00 23.80 354 PRO B CA 1
ATOM 7346 C C . PRO B 1 291 ? 153.179 27.512 -50.344 1.00 23.46 354 PRO B C 1
ATOM 7347 O O . PRO B 1 291 ? 152.606 28.031 -49.370 1.00 22.32 354 PRO B O 1
ATOM 7351 N N . ARG B 1 292 ? 154.448 27.725 -50.640 1.00 23.93 355 ARG B N 1
ATOM 7352 C CA . ARG B 1 292 ? 155.294 28.602 -49.829 1.00 27.18 355 ARG B CA 1
ATOM 7353 C C . ARG B 1 292 ? 155.528 29.956 -50.478 1.00 30.81 355 ARG B C 1
ATOM 7354 O O . ARG B 1 292 ? 156.060 30.839 -49.828 1.00 31.46 355 ARG B O 1
ATOM 7362 N N . GLU B 1 293 ? 155.176 30.091 -51.753 1.00 31.84 356 GLU B N 1
ATOM 7363 C CA . GLU B 1 293 ? 155.409 31.326 -52.497 1.00 38.66 356 GLU B CA 1
ATOM 7364 C C . GLU B 1 293 ? 154.444 32.406 -51.957 1.00 32.66 356 GLU B C 1
ATOM 7365 O O . GLU B 1 293 ? 153.376 32.098 -51.459 1.00 25.92 356 GLU B O 1
ATOM 7371 N N . VAL B 1 294 ? 154.801 33.659 -52.137 1.00 33.15 357 VAL B N 1
ATOM 7372 C CA . VAL B 1 294 ? 153.991 34.752 -51.615 1.00 33.47 357 VAL B CA 1
ATOM 7373 C C . VAL B 1 294 ? 152.524 34.640 -52.051 1.00 33.09 357 VAL B C 1
ATOM 7374 O O . VAL B 1 294 ? 151.601 34.865 -51.249 1.00 33.51 357 VAL B O 1
ATOM 7378 N N . GLY B 1 295 ? 152.301 34.235 -53.304 1.00 30.52 358 GLY B N 1
ATOM 7379 C CA . GLY B 1 295 ? 150.944 34.145 -53.813 1.00 31.98 358 GLY B CA 1
ATOM 7380 C C . GLY B 1 295 ? 150.033 33.023 -53.296 1.00 33.70 358 GLY B C 1
ATOM 7381 O O . GLY B 1 295 ? 148.812 33.084 -53.520 1.00 35.93 358 GLY B O 1
ATOM 7382 N N . GLY B 1 296 ? 150.615 31.996 -52.656 1.00 29.24 359 GLY B N 1
ATOM 7383 C CA . GLY B 1 296 ? 149.856 30.898 -52.077 1.00 27.29 359 GLY B CA 1
ATOM 7384 C C . GLY B 1 296 ? 149.976 30.678 -50.587 1.00 24.90 359 GLY B C 1
ATOM 7385 O O . GLY B 1 296 ? 149.096 30.070 -49.987 1.00 24.94 359 GLY B O 1
ATOM 7386 N N . ARG B 1 297 ? 151.025 31.200 -49.948 1.00 23.62 360 ARG B N 1
ATOM 7387 C CA . ARG B 1 297 ? 151.259 30.884 -48.553 1.00 22.07 360 ARG B CA 1
ATOM 7388 C C . ARG B 1 297 ? 150.153 31.335 -47.591 1.00 21.28 360 ARG B C 1
ATOM 7389 O O . ARG B 1 297 ? 150.054 30.794 -46.485 1.00 17.56 360 ARG B O 1
ATOM 7397 N N . ASP B 1 298 ? 149.346 32.339 -47.981 1.00 22.27 361 ASP B N 1
ATOM 7398 C CA . ASP B 1 298 ? 148.247 32.800 -47.143 1.00 23.21 361 ASP B CA 1
ATOM 7399 C C . ASP B 1 298 ? 147.027 31.903 -47.221 1.00 24.14 361 ASP B C 1
ATOM 7400 O O . ASP B 1 298 ? 146.177 31.945 -46.327 1.00 24.02 361 ASP B O 1
ATOM 7405 N N . LEU B 1 299 ? 146.937 31.072 -48.254 1.00 24.57 362 LEU B N 1
ATOM 7406 C CA . LEU B 1 299 ? 145.881 30.052 -48.327 1.00 24.13 362 LEU B CA 1
ATOM 7407 C C . LEU B 1 299 ? 145.763 29.190 -47.092 1.00 22.50 362 LEU B C 1
ATOM 7408 O O . LEU B 1 299 ? 146.771 28.847 -46.461 1.00 18.59 362 LEU B O 1
ATOM 7413 N N . GLN B 1 300 ? 144.513 28.888 -46.717 1.00 22.69 363 GLN B N 1
ATOM 7414 C CA . GLN B 1 300 ? 144.194 28.113 -45.522 1.00 24.04 363 GLN B CA 1
ATOM 7415 C C . GLN B 1 300 ? 143.137 27.054 -45.834 1.00 27.29 363 GLN B C 1
ATOM 7416 O O . GLN B 1 300 ? 142.248 27.305 -46.649 1.00 28.76 363 GLN B O 1
ATOM 7422 N N . ILE B 1 301 ? 143.233 25.906 -45.151 1.00 25.34 364 ILE B N 1
ATOM 7423 C CA . ILE B 1 301 ? 142.100 24.952 -45.012 1.00 27.03 364 ILE B CA 1
ATOM 7424 C C . ILE B 1 301 ? 141.055 25.626 -44.117 1.00 31.04 364 ILE B C 1
ATOM 7425 O O . ILE B 1 301 ? 141.331 25.875 -42.933 1.00 35.32 364 ILE B O 1
ATOM 7430 N N . SER B 1 302 ? 139.877 25.892 -44.667 1.00 28.60 365 SER B N 1
ATOM 7431 C CA . SER B 1 302 ? 138.879 26.705 -43.999 1.00 32.62 365 SER B CA 1
ATOM 7432 C C . SER B 1 302 ? 137.718 25.991 -43.378 1.00 34.05 365 SER B C 1
ATOM 7433 O O . SER B 1 302 ? 136.968 26.615 -42.641 1.00 29.31 365 SER B O 1
ATOM 7436 N N . GLY B 1 303 ? 137.515 24.720 -43.691 1.00 36.60 366 GLY B N 1
ATOM 7437 C CA . GLY B 1 303 ? 136.234 24.042 -43.339 1.00 34.22 366 GLY B CA 1
ATOM 7438 C C . GLY B 1 303 ? 136.404 22.919 -42.315 1.00 31.46 366 GLY B C 1
ATOM 7439 O O . GLY B 1 303 ? 135.526 22.017 -42.255 1.00 33.00 366 GLY B O 1
ATOM 7440 N N . GLY B 1 304 ? 137.479 22.959 -41.515 1.00 26.73 367 GLY B N 1
ATOM 7441 C CA . GLY B 1 304 ? 137.973 21.737 -40.770 1.00 28.95 367 GLY B CA 1
ATOM 7442 C C . GLY B 1 304 ? 138.112 21.867 -39.267 1.00 27.01 367 GLY B C 1
ATOM 7443 O O . GLY B 1 304 ? 138.736 22.805 -38.826 1.00 25.51 367 GLY B O 1
ATOM 7444 N N . ALA B 1 305 ? 137.498 20.960 -38.475 1.00 23.88 368 ALA B N 1
ATOM 7445 C CA . ALA B 1 305 ? 137.552 21.062 -36.984 1.00 22.56 368 ALA B CA 1
ATOM 7446 C C . ALA B 1 305 ? 138.954 20.700 -36.461 1.00 23.43 368 ALA B C 1
ATOM 7447 O O . ALA B 1 305 ? 139.636 19.860 -37.058 1.00 23.13 368 ALA B O 1
ATOM 7449 N N . THR B 1 306 ? 139.335 21.316 -35.358 1.00 22.50 369 THR B N 1
ATOM 7450 C CA . THR B 1 306 ? 140.737 21.409 -34.932 1.00 20.82 369 THR B CA 1
ATOM 7451 C C . THR B 1 306 ? 140.919 21.210 -33.441 1.00 19.93 369 THR B C 1
ATOM 7452 O O . THR B 1 306 ? 140.141 21.724 -32.629 1.00 21.25 369 THR B O 1
ATOM 7456 N N . TYR B 1 307 ? 141.976 20.459 -33.090 1.00 19.26 370 TYR B N 1
ATOM 7457 C CA . TYR B 1 307 ? 142.569 20.486 -31.771 1.00 20.42 370 TYR B CA 1
ATOM 7458 C C . TYR B 1 307 ? 143.902 21.215 -31.906 1.00 23.76 370 TYR B C 1
ATOM 7459 O O . TYR B 1 307 ? 144.633 20.991 -32.863 1.00 25.28 370 TYR B O 1
ATOM 7468 N N . ILE B 1 308 ? 144.237 22.073 -30.949 1.00 23.35 371 ILE B N 1
ATOM 7469 C CA . ILE B 1 308 ? 145.483 22.880 -31.031 1.00 21.05 371 ILE B CA 1
ATOM 7470 C C . ILE B 1 308 ? 145.997 23.197 -29.635 1.00 22.64 371 ILE B C 1
ATOM 7471 O O . ILE B 1 308 ? 145.203 23.373 -28.706 1.00 22.30 371 ILE B O 1
ATOM 7476 N N . ASP B 1 309 ? 147.328 23.242 -29.485 1.00 20.89 372 ASP B N 1
ATOM 7477 C CA . ASP B 1 309 ? 148.005 23.710 -28.251 1.00 21.00 372 ASP B CA 1
ATOM 7478 C C . ASP B 1 309 ? 147.778 22.768 -27.045 1.00 24.29 372 ASP B C 1
ATOM 7479 O O . ASP B 1 309 ? 146.900 22.976 -26.195 1.00 25.05 372 ASP B O 1
ATOM 7484 N N . SER B 1 310 ? 148.582 21.725 -26.989 1.00 21.10 373 SER B N 1
ATOM 7485 C CA . SER B 1 310 ? 148.411 20.731 -25.970 1.00 21.36 373 SER B CA 1
ATOM 7486 C C . SER B 1 310 ? 149.171 21.061 -24.665 1.00 20.60 373 SER B C 1
ATOM 7487 O O . SER B 1 310 ? 150.204 21.738 -24.667 1.00 20.98 373 SER B O 1
ATOM 7490 N N . VAL B 1 311 ? 148.627 20.578 -23.557 1.00 19.69 374 VAL B N 1
ATOM 7491 C CA . VAL B 1 311 ? 149.196 20.647 -22.208 1.00 18.24 374 VAL B CA 1
ATOM 7492 C C . VAL B 1 311 ? 149.106 19.258 -21.544 1.00 18.31 374 VAL B C 1
ATOM 7493 O O . VAL B 1 311 ? 148.048 18.642 -21.561 1.00 20.28 374 VAL B O 1
ATOM 7497 N N . ILE B 1 312 ? 150.207 18.801 -20.943 1.00 17.54 375 ILE B N 1
ATOM 7498 C CA . ILE B 1 312 ? 150.306 17.532 -20.266 1.00 18.95 375 ILE B CA 1
ATOM 7499 C C . ILE B 1 312 ? 150.585 17.701 -18.773 1.00 17.94 375 ILE B C 1
ATOM 7500 O O . ILE B 1 312 ? 151.402 18.544 -18.395 1.00 17.47 375 ILE B O 1
ATOM 7505 N N . VAL B 1 313 ? 149.920 16.901 -17.937 1.00 17.89 376 VAL B N 1
ATOM 7506 C CA . VAL B 1 313 ? 150.343 16.760 -16.554 1.00 19.91 376 VAL B CA 1
ATOM 7507 C C . VAL B 1 313 ? 150.094 15.340 -16.061 1.00 21.23 376 VAL B C 1
ATOM 7508 O O . VAL B 1 313 ? 149.109 14.704 -16.472 1.00 19.59 376 VAL B O 1
ATOM 7512 N N . GLU B 1 314 ? 150.988 14.852 -15.179 1.00 22.25 377 GLU B N 1
ATOM 7513 C CA . GLU B 1 314 ? 150.816 13.538 -14.514 1.00 22.98 377 GLU B CA 1
ATOM 7514 C C . GLU B 1 314 ? 150.289 13.772 -13.111 1.00 24.35 377 GLU B C 1
ATOM 7515 O O . GLU B 1 314 ? 150.908 14.498 -12.334 1.00 22.82 377 GLU B O 1
ATOM 7521 N N . LYS B 1 315 ? 149.156 13.165 -12.775 1.00 23.60 378 LYS B N 1
ATOM 7522 C CA . LYS B 1 315 ? 148.640 13.274 -11.405 1.00 25.69 378 LYS B CA 1
ATOM 7523 C C . LYS B 1 315 ? 149.455 12.463 -10.430 1.00 26.25 378 LYS B C 1
ATOM 7524 O O . LYS B 1 315 ? 150.262 11.605 -10.814 1.00 28.32 378 LYS B O 1
ATOM 7530 N N . LYS B 1 316 ? 149.232 12.720 -9.149 1.00 30.55 379 LYS B N 1
ATOM 7531 C CA . LYS B 1 316 ? 149.879 11.969 -8.069 1.00 35.70 379 LYS B CA 1
ATOM 7532 C C . LYS B 1 316 ? 149.670 10.470 -8.182 1.00 32.93 379 LYS B C 1
ATOM 7533 O O . LYS B 1 316 ? 150.579 9.688 -7.910 1.00 33.03 379 LYS B O 1
ATOM 7539 N N . ASN B 1 317 ? 148.429 10.099 -8.491 1.00 29.57 380 ASN B N 1
ATOM 7540 C CA . ASN B 1 317 ? 148.047 8.709 -8.681 1.00 30.30 380 ASN B CA 1
ATOM 7541 C C . ASN B 1 317 ? 148.485 8.075 -10.015 1.00 29.95 380 ASN B C 1
ATOM 7542 O O . ASN B 1 317 ? 148.063 6.937 -10.317 1.00 29.46 380 ASN B O 1
ATOM 7547 N N . LYS B 1 318 ? 149.347 8.775 -10.766 1.00 27.86 381 LYS B N 1
ATOM 7548 C CA . LYS B 1 318 ? 149.962 8.292 -12.009 1.00 29.37 381 LYS B CA 1
ATOM 7549 C C . LYS B 1 318 ? 149.048 8.330 -13.246 1.00 25.51 381 LYS B C 1
ATOM 7550 O O . LYS B 1 318 ? 149.538 8.138 -14.360 1.00 23.66 381 LYS B O 1
ATOM 7556 N N . GLN B 1 319 ? 147.778 8.695 -13.086 1.00 23.80 382 GLN B N 1
ATOM 7557 C CA . GLN B 1 319 ? 146.961 9.033 -14.250 1.00 24.53 382 GLN B CA 1
ATOM 7558 C C . GLN B 1 319 ? 147.536 10.288 -14.987 1.00 24.15 382 GLN B C 1
ATOM 7559 O O . GLN B 1 319 ? 147.975 11.238 -14.345 1.00 26.29 382 GLN B O 1
ATOM 7565 N N . VAL B 1 320 ? 147.602 10.243 -16.316 1.00 20.71 383 VAL B N 1
ATOM 7566 C CA . VAL B 1 320 ? 148.070 11.372 -17.100 1.00 21.17 383 VAL B CA 1
ATOM 7567 C C . VAL B 1 320 ? 146.879 12.092 -17.692 1.00 20.40 383 VAL B C 1
ATOM 7568 O O . VAL B 1 320 ? 145.933 11.456 -18.097 1.00 21.19 383 VAL B O 1
ATOM 7572 N N . LEU B 1 321 ? 146.942 13.421 -17.673 1.00 20.59 384 LEU B N 1
ATOM 7573 C CA . LEU B 1 321 ? 146.003 14.288 -18.319 1.00 20.01 384 LEU B CA 1
ATOM 7574 C C . LEU B 1 321 ? 146.646 15.019 -19.472 1.00 19.19 384 LEU B C 1
ATOM 7575 O O . LEU B 1 321 ? 147.799 15.473 -19.383 1.00 18.13 384 LEU B O 1
ATOM 7580 N N . MET B 1 322 ? 145.915 15.056 -20.582 1.00 16.47 385 MET B N 1
ATOM 7581 C CA . MET B 1 322 ? 146.231 15.935 -21.708 1.00 17.84 385 MET B CA 1
ATOM 7582 C C . MET B 1 322 ? 145.053 16.846 -22.041 1.00 16.43 385 MET B C 1
ATOM 7583 O O . MET B 1 322 ? 143.894 16.366 -22.246 1.00 16.97 385 MET B O 1
ATOM 7588 N N . PHE B 1 323 ? 145.345 18.136 -22.083 1.00 16.60 386 PHE B N 1
ATOM 7589 C CA . PHE B 1 323 ? 144.384 19.192 -22.462 1.00 17.29 386 PHE B CA 1
ATOM 7590 C C . PHE B 1 323 ? 144.725 19.729 -23.829 1.00 19.31 386 PHE B C 1
ATOM 7591 O O . PHE B 1 323 ? 145.916 19.818 -24.209 1.00 17.40 386 PHE B O 1
ATOM 7599 N N . ALA B 1 324 ? 143.701 20.154 -24.556 1.00 18.19 387 ALA B N 1
ATOM 7600 C CA . ALA B 1 324 ? 143.895 20.877 -25.788 1.00 18.88 387 ALA B CA 1
ATOM 7601 C C . ALA B 1 324 ? 142.746 21.841 -26.064 1.00 18.90 387 ALA B C 1
ATOM 7602 O O . ALA B 1 324 ? 141.663 21.646 -25.573 1.00 18.67 387 ALA B O 1
ATOM 7604 N N . ASP B 1 325 ? 143.013 22.853 -26.888 1.00 18.44 388 ASP B N 1
ATOM 7605 C CA . ASP B 1 325 ? 141.981 23.794 -27.343 1.00 19.20 388 ASP B CA 1
ATOM 7606 C C . ASP B 1 325 ? 141.217 23.077 -28.438 1.00 19.20 388 ASP B C 1
ATOM 7607 O O . ASP B 1 325 ? 141.810 22.300 -29.200 1.00 18.42 388 ASP B O 1
ATOM 7612 N N . VAL B 1 326 ? 139.925 23.329 -28.542 1.00 19.04 389 VAL B N 1
ATOM 7613 C CA . VAL B 1 326 ? 139.102 22.743 -29.586 1.00 19.88 389 VAL B CA 1
ATOM 7614 C C . VAL B 1 326 ? 138.414 23.895 -30.346 1.00 22.42 389 VAL B C 1
ATOM 7615 O O . VAL B 1 326 ? 137.841 24.777 -29.705 1.00 19.59 389 VAL B O 1
ATOM 7619 N N . MET B 1 327 ? 138.504 23.890 -31.688 1.00 22.56 390 MET B N 1
ATOM 7620 C CA . MET B 1 327 ? 137.874 24.916 -32.532 1.00 25.28 390 MET B CA 1
ATOM 7621 C C . MET B 1 327 ? 136.942 24.246 -33.508 1.00 20.65 390 MET B C 1
ATOM 7622 O O . MET B 1 327 ? 137.393 23.376 -34.234 1.00 20.40 390 MET B O 1
ATOM 7627 N N . PRO B 1 328 ? 135.670 24.635 -33.556 1.00 20.75 391 PRO B N 1
ATOM 7628 C CA . PRO B 1 328 ? 134.800 24.042 -34.563 1.00 20.40 391 PRO B CA 1
ATOM 7629 C C . PRO B 1 328 ? 135.244 24.426 -35.965 1.00 22.77 391 PRO B C 1
ATOM 7630 O O . PRO B 1 328 ? 135.971 25.452 -36.149 1.00 21.53 391 PRO B O 1
ATOM 7634 N N . ALA B 1 329 ? 134.816 23.628 -36.937 1.00 21.61 392 ALA B N 1
ATOM 7635 C CA . ALA B 1 329 ? 135.130 23.868 -38.326 1.00 24.09 392 ALA B CA 1
ATOM 7636 C C . ALA B 1 329 ? 134.689 25.243 -38.765 1.00 27.43 392 ALA B C 1
ATOM 7637 O O . ALA B 1 329 ? 133.583 25.657 -38.459 1.00 24.39 392 ALA B O 1
ATOM 7639 N N . GLY B 1 330 ? 135.574 25.943 -39.484 1.00 28.18 393 GLY B N 1
ATOM 7640 C CA . GLY B 1 330 ? 135.263 27.212 -40.078 1.00 33.19 393 GLY B CA 1
ATOM 7641 C C . GLY B 1 330 ? 135.249 28.338 -39.084 1.00 35.60 393 GLY B C 1
ATOM 7642 O O . GLY B 1 330 ? 134.839 29.431 -39.427 1.00 41.94 393 GLY B O 1
ATOM 7643 N N . VAL B 1 331 ? 135.686 28.085 -37.857 1.00 36.11 394 VAL B N 1
ATOM 7644 C CA . VAL B 1 331 ? 135.609 29.086 -36.809 1.00 37.04 394 VAL B CA 1
ATOM 7645 C C . VAL B 1 331 ? 136.985 29.615 -36.528 1.00 38.08 394 VAL B C 1
ATOM 7646 O O . VAL B 1 331 ? 137.878 28.889 -36.071 1.00 30.99 394 VAL B O 1
ATOM 7650 N N . SER B 1 332 ? 137.106 30.922 -36.747 1.00 36.15 395 SER B N 1
ATOM 7651 C CA . SER B 1 332 ? 138.364 31.613 -36.622 1.00 37.16 395 SER B CA 1
ATOM 7652 C C . SER B 1 332 ? 138.521 32.071 -35.188 1.00 35.10 395 SER B C 1
ATOM 7653 O O . SER B 1 332 ? 137.599 32.727 -34.646 1.00 37.76 395 SER B O 1
ATOM 7656 N N . PHE B 1 333 ? 139.688 31.812 -34.599 1.00 34.00 396 PHE B N 1
ATOM 7657 C CA . PHE B 1 333 ? 140.018 32.366 -33.272 1.00 35.45 396 PHE B CA 1
ATOM 7658 C C . PHE B 1 333 ? 139.855 33.911 -33.246 1.00 40.65 396 PHE B C 1
ATOM 7659 O O . PHE B 1 333 ? 139.592 34.479 -32.189 1.00 41.06 396 PHE B O 1
ATOM 7667 N N . ARG B 1 334 ? 140.107 34.580 -34.369 1.00 38.27 397 ARG B N 1
ATOM 7668 C CA . ARG B 1 334 ? 139.960 36.042 -34.404 1.00 46.27 397 ARG B CA 1
ATOM 7669 C C . ARG B 1 334 ? 138.478 36.474 -34.412 1.00 45.54 397 ARG B C 1
ATOM 7670 O O . ARG B 1 334 ? 138.080 37.351 -33.657 1.00 47.48 397 ARG B O 1
ATOM 7678 N N . GLU B 1 335 ? 137.679 35.853 -35.274 1.00 47.41 398 GLU B N 1
ATOM 7679 C CA . GLU B 1 335 ? 136.297 36.278 -35.516 1.00 52.22 398 GLU B CA 1
ATOM 7680 C C . GLU B 1 335 ? 135.325 35.776 -34.465 1.00 49.47 398 GLU B C 1
ATOM 7681 O O . GLU B 1 335 ? 134.365 36.478 -34.145 1.00 49.25 398 GLU B O 1
ATOM 7687 N N . ALA B 1 336 ? 135.593 34.582 -33.939 1.00 37.36 399 ALA B N 1
ATOM 7688 C CA . ALA B 1 336 ? 134.743 33.896 -32.966 1.00 41.16 399 ALA B CA 1
ATOM 7689 C C . ALA B 1 336 ? 134.245 34.775 -31.829 1.00 44.46 399 ALA B C 1
ATOM 7690 O O . ALA B 1 336 ? 135.002 35.561 -31.267 1.00 38.66 399 ALA B O 1
ATOM 7692 N N . THR B 1 337 ? 132.999 34.572 -31.427 1.00 42.68 400 THR B N 1
ATOM 7693 C CA . THR B 1 337 ? 132.442 35.360 -30.326 1.00 38.37 400 THR B CA 1
ATOM 7694 C C . THR B 1 337 ? 133.132 35.064 -28.996 1.00 36.80 400 THR B C 1
ATOM 7695 O O . THR B 1 337 ? 133.453 33.904 -28.664 1.00 34.80 400 THR B O 1
ATOM 7699 N N . ARG B 1 338 ? 133.333 36.144 -28.252 1.00 30.68 401 ARG B N 1
ATOM 7700 C CA . ARG B 1 338 ? 133.911 36.128 -26.937 1.00 33.61 401 ARG B CA 1
ATOM 7701 C C . ARG B 1 338 ? 132.874 36.267 -25.839 1.00 30.95 401 ARG B C 1
ATOM 7702 O O . ARG B 1 338 ? 133.251 36.309 -24.679 1.00 32.75 401 ARG B O 1
ATOM 7710 N N . LYS B 1 339 ? 131.592 36.334 -26.189 1.00 31.20 402 LYS B N 1
ATOM 7711 C CA . LYS B 1 339 ? 130.530 36.610 -25.254 1.00 34.68 402 LYS B CA 1
ATOM 7712 C C . LYS B 1 339 ? 129.592 35.447 -25.123 1.00 32.71 402 LYS B C 1
ATOM 7713 O O . LYS B 1 339 ? 128.471 35.640 -24.696 1.00 32.21 402 LYS B O 1
ATOM 7719 N N . ASP B 1 340 ? 130.018 34.232 -25.491 1.00 30.29 403 ASP B N 1
ATOM 7720 C CA . ASP B 1 340 ? 129.157 33.060 -25.322 1.00 31.10 403 ASP B CA 1
ATOM 7721 C C . ASP B 1 340 ? 130.056 31.854 -25.061 1.00 29.78 403 ASP B C 1
ATOM 7722 O O . ASP B 1 340 ? 130.936 31.516 -25.867 1.00 29.48 403 ASP B O 1
ATOM 7727 N N . SER B 1 341 ? 129.857 31.231 -23.907 1.00 27.17 404 SER B N 1
ATOM 7728 C CA . SER B 1 341 ? 130.658 30.101 -23.514 1.00 25.90 404 SER B CA 1
ATOM 7729 C C . SER B 1 341 ? 130.305 28.869 -24.336 1.00 25.77 404 SER B C 1
ATOM 7730 O O . SER B 1 341 ? 131.080 27.945 -24.372 1.00 24.80 404 SER B O 1
ATOM 7733 N N . GLY B 1 342 ? 129.116 28.835 -24.936 1.00 25.15 405 GLY B N 1
ATOM 7734 C CA . GLY B 1 342 ? 128.631 27.625 -25.608 1.00 24.90 405 GLY B CA 1
ATOM 7735 C C . GLY B 1 342 ? 127.800 26.750 -24.700 1.00 25.54 405 GLY B C 1
ATOM 7736 O O . GLY B 1 342 ? 127.354 25.671 -25.107 1.00 24.45 405 GLY B O 1
ATOM 7737 N N . TYR B 1 343 ? 127.569 27.228 -23.474 1.00 27.21 406 TYR B N 1
ATOM 7738 C CA . TYR B 1 343 ? 126.844 26.490 -22.444 1.00 26.81 406 TYR B CA 1
ATOM 7739 C C . TYR B 1 343 ? 125.603 27.264 -22.004 1.00 29.54 406 TYR B C 1
ATOM 7740 O O . TYR B 1 343 ? 125.572 28.487 -22.105 1.00 25.58 406 TYR B O 1
ATOM 7749 N N . LYS B 1 344 ? 124.642 26.530 -21.450 1.00 27.67 407 LYS B N 1
ATOM 7750 C CA . LYS B 1 344 ? 123.428 27.070 -20.873 1.00 32.54 407 LYS B CA 1
ATOM 7751 C C . LYS B 1 344 ? 123.327 26.451 -19.447 1.00 34.75 407 LYS B C 1
ATOM 7752 O O . LYS B 1 344 ? 123.788 25.320 -19.219 1.00 32.95 407 LYS B O 1
ATOM 7758 N N . GLN B 1 345 ? 122.818 27.193 -18.466 1.00 34.50 408 GLN B N 1
ATOM 7759 C CA . GLN B 1 345 ? 122.660 26.626 -17.129 1.00 38.62 408 GLN B CA 1
ATOM 7760 C C . GLN B 1 345 ? 121.204 26.258 -16.936 1.00 37.31 408 GLN B C 1
ATOM 7761 O O . GLN B 1 345 ? 120.341 27.113 -17.075 1.00 37.84 408 GLN B O 1
ATOM 7767 N N . ILE B 1 346 ? 120.933 25.018 -16.576 1.00 38.09 409 ILE B N 1
ATOM 7768 C CA . ILE B 1 346 ? 119.544 24.571 -16.363 1.00 42.26 409 ILE B CA 1
ATOM 7769 C C . ILE B 1 346 ? 119.496 23.857 -15.016 1.00 41.39 409 ILE B C 1
ATOM 7770 O O . ILE B 1 346 ? 120.146 22.832 -14.857 1.00 44.51 409 ILE B O 1
ATOM 7775 N N . ASP B 1 347 ? 118.724 24.391 -14.073 1.00 43.27 410 ASP B N 1
ATOM 7776 C CA . ASP B 1 347 ? 118.549 23.812 -12.724 1.00 46.11 410 ASP B CA 1
ATOM 7777 C C . ASP B 1 347 ? 119.897 23.505 -12.089 1.00 44.17 410 ASP B C 1
ATOM 7778 O O . ASP B 1 347 ? 120.131 22.382 -11.629 1.00 44.85 410 ASP B O 1
ATOM 7783 N N . GLY B 1 348 ? 120.806 24.474 -12.153 1.00 46.68 411 GLY B N 1
ATOM 7784 C CA . GLY B 1 348 ? 122.127 24.331 -11.546 1.00 47.13 411 GLY B CA 1
ATOM 7785 C C . GLY B 1 348 ? 123.190 23.568 -12.319 1.00 45.89 411 GLY B C 1
ATOM 7786 O O . GLY B 1 348 ? 124.356 23.655 -11.971 1.00 48.88 411 GLY B O 1
ATOM 7787 N N . ASN B 1 349 ? 122.823 22.837 -13.365 1.00 42.93 412 ASN B N 1
ATOM 7788 C CA . ASN B 1 349 ? 123.804 22.155 -14.202 1.00 41.33 412 ASN B CA 1
ATOM 7789 C C . ASN B 1 349 ? 124.172 22.945 -15.477 1.00 40.49 412 ASN B C 1
ATOM 7790 O O . ASN B 1 349 ? 123.384 23.769 -15.983 1.00 36.86 412 ASN B O 1
ATOM 7795 N N . TYR B 1 350 ? 125.370 22.698 -15.987 1.00 36.50 413 TYR B N 1
ATOM 7796 C CA . TYR B 1 350 ? 125.832 23.371 -17.207 1.00 36.76 413 TYR B CA 1
ATOM 7797 C C . TYR B 1 350 ? 125.745 22.378 -18.340 1.00 31.43 413 TYR B C 1
ATOM 7798 O O . TYR B 1 350 ? 126.286 21.322 -18.252 1.00 31.09 413 TYR B O 1
ATOM 7807 N N . TYR B 1 351 ? 125.027 22.706 -19.392 1.00 30.25 414 TYR B N 1
ATOM 7808 C CA . TYR B 1 351 ? 124.908 21.814 -20.538 1.00 30.56 414 TYR B CA 1
ATOM 7809 C C . TYR B 1 351 ? 125.309 22.546 -21.825 1.00 27.40 414 TYR B C 1
ATOM 7810 O O . TYR B 1 351 ? 125.009 23.731 -22.023 1.00 27.79 414 TYR B O 1
ATOM 7819 N N . LEU B 1 352 ? 125.958 21.808 -22.705 1.00 28.15 415 LEU B N 1
ATOM 7820 C CA . LEU B 1 352 ? 126.412 22.341 -23.999 1.00 27.77 415 LEU B CA 1
ATOM 7821 C C . LEU B 1 352 ? 125.236 22.588 -24.918 1.00 27.20 415 LEU B C 1
ATOM 7822 O O . LEU B 1 352 ? 124.375 21.702 -25.062 1.00 28.05 415 LEU B O 1
ATOM 7827 N N . LYS B 1 353 ? 125.178 23.794 -25.496 1.00 25.66 416 LYS B N 1
ATOM 7828 C CA . LYS B 1 353 ? 124.059 24.182 -26.346 1.00 30.73 416 LYS B CA 1
ATOM 7829 C C . LYS B 1 353 ? 124.280 23.715 -27.777 1.00 26.76 416 LYS B C 1
ATOM 7830 O O . LYS B 1 353 ? 125.404 23.643 -28.259 1.00 23.46 416 LYS B O 1
ATOM 7836 N N . LEU B 1 354 ? 123.169 23.501 -28.462 1.00 25.47 417 LEU B N 1
ATOM 7837 C CA . LEU B 1 354 ? 123.199 23.212 -29.888 1.00 24.72 417 LEU B CA 1
ATOM 7838 C C . LEU B 1 354 ? 122.169 24.002 -30.662 1.00 25.68 417 LEU B C 1
ATOM 7839 O O . LEU B 1 354 ? 121.051 24.262 -30.178 1.00 24.60 417 LEU B O 1
ATOM 7844 N N . ARG B 1 355 ? 122.550 24.370 -31.891 1.00 26.20 418 ARG B N 1
ATOM 7845 C CA . ARG B 1 355 ? 121.608 24.976 -32.853 1.00 28.56 418 ARG B CA 1
ATOM 7846 C C . ARG B 1 355 ? 121.338 24.000 -33.976 1.00 28.23 418 ARG B C 1
ATOM 7847 O O . ARG B 1 355 ? 122.290 23.504 -34.593 1.00 29.33 418 ARG B O 1
ATOM 7855 N N . LYS B 1 356 ? 120.066 23.707 -34.220 1.00 27.84 419 LYS B N 1
ATOM 7856 C CA . LYS B 1 356 ? 119.683 22.834 -35.328 1.00 27.52 419 LYS B CA 1
ATOM 7857 C C . LYS B 1 356 ? 119.618 23.604 -36.632 1.00 30.45 419 LYS B C 1
ATOM 7858 O O . LYS B 1 356 ? 119.159 24.776 -36.638 1.00 36.94 419 LYS B O 1
ATOM 7864 N N . GLN B 1 357 ? 120.003 22.953 -37.727 1.00 30.41 420 GLN B N 1
ATOM 7865 C CA . GLN B 1 357 ? 119.960 23.515 -39.085 1.00 34.09 420 GLN B CA 1
ATOM 7866 C C . GLN B 1 357 ? 118.576 24.072 -39.356 1.00 34.91 420 GLN B C 1
ATOM 7867 O O . GLN B 1 357 ? 117.631 23.402 -39.075 1.00 29.92 420 GLN B O 1
ATOM 7873 N N . GLY B 1 358 ? 118.484 25.318 -39.849 1.00 36.78 421 GLY B N 1
ATOM 7874 C CA . GLY B 1 358 ? 117.188 25.992 -40.102 1.00 37.11 421 GLY B CA 1
ATOM 7875 C C . GLY B 1 358 ? 116.706 26.897 -38.966 1.00 41.23 421 GLY B C 1
ATOM 7876 O O . GLY B 1 358 ? 115.787 27.698 -39.155 1.00 44.28 421 GLY B O 1
ATOM 7877 N N . ASP B 1 359 ? 117.294 26.771 -37.777 1.00 38.92 422 ASP B N 1
ATOM 7878 C CA . ASP B 1 359 ? 116.946 27.605 -36.635 1.00 38.45 422 ASP B CA 1
ATOM 7879 C C . ASP B 1 359 ? 117.955 28.750 -36.556 1.00 36.68 422 ASP B C 1
ATOM 7880 O O . ASP B 1 359 ? 119.162 28.585 -36.820 1.00 32.82 422 ASP B O 1
ATOM 7885 N N . THR B 1 360 ? 117.475 29.907 -36.155 1.00 35.46 423 THR B N 1
ATOM 7886 C CA . THR B 1 360 ? 118.369 31.003 -35.815 1.00 37.15 423 THR B CA 1
ATOM 7887 C C . THR B 1 360 ? 118.857 30.895 -34.371 1.00 32.88 423 THR B C 1
ATOM 7888 O O . THR B 1 360 ? 119.993 31.211 -34.104 1.00 34.57 423 THR B O 1
ATOM 7892 N N . ASP B 1 361 ? 118.020 30.476 -33.427 1.00 32.16 424 ASP B N 1
ATOM 7893 C CA . ASP B 1 361 ? 118.457 30.370 -32.001 1.00 32.21 424 ASP B CA 1
ATOM 7894 C C . ASP B 1 361 ? 118.964 28.954 -31.673 1.00 32.41 424 ASP B C 1
ATOM 7895 O O . ASP B 1 361 ? 118.662 27.997 -32.396 1.00 31.56 424 ASP B O 1
ATOM 7900 N N . TYR B 1 362 ? 119.612 28.849 -30.525 1.00 31.64 425 TYR B N 1
ATOM 7901 C CA . TYR B 1 362 ? 120.093 27.600 -29.957 1.00 32.22 425 TYR B CA 1
ATOM 7902 C C . TYR B 1 362 ? 118.998 27.046 -29.040 1.00 34.10 425 TYR B C 1
ATOM 7903 O O . TYR B 1 362 ? 118.915 27.391 -27.871 1.00 33.95 425 TYR B O 1
ATOM 7912 N N . ASN B 1 363 ? 118.178 26.155 -29.584 1.00 34.20 426 ASN B N 1
ATOM 7913 C CA . ASN B 1 363 ? 117.028 25.597 -28.847 1.00 34.17 426 ASN B CA 1
ATOM 7914 C C . ASN B 1 363 ? 117.261 24.275 -28.146 1.00 32.57 426 ASN B C 1
ATOM 7915 O O . ASN B 1 363 ? 116.353 23.746 -27.543 1.00 32.05 426 ASN B O 1
ATOM 7920 N N . TYR B 1 364 ? 118.489 23.773 -28.176 1.00 29.86 427 TYR B N 1
ATOM 7921 C CA . TYR B 1 364 ? 118.722 22.413 -27.697 1.00 29.62 427 TYR B CA 1
ATOM 7922 C C . TYR B 1 364 ? 119.908 22.354 -26.798 1.00 28.94 427 TYR B C 1
ATOM 7923 O O . TYR B 1 364 ? 120.839 23.175 -26.945 1.00 28.70 427 TYR B O 1
ATOM 7932 N N . THR B 1 365 ? 119.895 21.360 -25.910 1.00 27.79 428 THR B N 1
ATOM 7933 C CA . THR B 1 365 ? 121.041 21.078 -25.045 1.00 28.01 428 THR B CA 1
ATOM 7934 C C . THR B 1 365 ? 121.393 19.603 -25.047 1.00 27.39 428 THR B C 1
ATOM 7935 O O . THR B 1 365 ? 120.525 18.736 -25.259 1.00 28.33 428 THR B O 1
ATOM 7939 N N . ILE B 1 366 ? 122.672 19.334 -24.832 1.00 27.40 429 ILE B N 1
ATOM 7940 C CA . ILE B 1 366 ? 123.145 17.973 -24.554 1.00 27.03 429 ILE B CA 1
ATOM 7941 C C . ILE B 1 366 ? 123.100 17.742 -23.035 1.00 27.33 429 ILE B C 1
ATOM 7942 O O . ILE B 1 366 ? 123.868 18.344 -22.304 1.00 27.09 429 ILE B O 1
ATOM 7947 N N . ARG B 1 367 ? 122.221 16.860 -22.566 1.00 28.97 430 ARG B N 1
ATOM 7948 C CA . ARG B 1 367 ? 122.075 16.615 -21.127 1.00 31.54 430 ARG B CA 1
ATOM 7949 C C . ARG B 1 367 ? 122.569 15.211 -20.748 1.00 32.28 430 ARG B C 1
ATOM 7950 O O . ARG B 1 367 ? 123.542 14.785 -21.303 1.00 30.45 430 ARG B O 1
ATOM 7958 N N . GLU B 1 368 ? 121.943 14.540 -19.787 1.00 34.80 431 GLU B N 1
ATOM 7959 C CA . GLU B 1 368 ? 122.390 13.226 -19.310 1.00 38.51 431 GLU B CA 1
ATOM 7960 C C . GLU B 1 368 ? 122.530 12.182 -20.438 1.00 39.48 431 GLU B C 1
ATOM 7961 O O . GLU B 1 368 ? 121.683 12.100 -21.331 1.00 34.72 431 GLU B O 1
ATOM 7967 N N . ASN B 1 369 ? 123.615 11.388 -20.380 1.00 41.56 432 ASN B N 1
ATOM 7968 C CA . ASN B 1 369 ? 123.904 10.329 -21.372 1.00 40.56 432 ASN B CA 1
ATOM 7969 C C . ASN B 1 369 ? 124.021 10.772 -22.828 1.00 36.15 432 ASN B C 1
ATOM 7970 O O . ASN B 1 369 ? 123.826 9.962 -23.762 1.00 31.14 432 ASN B O 1
ATOM 7975 N N . GLY B 1 370 ? 124.323 12.051 -23.022 1.00 33.03 433 GLY B N 1
ATOM 7976 C CA . GLY B 1 370 ? 124.382 12.624 -24.354 1.00 31.62 433 GLY B CA 1
ATOM 7977 C C . GLY B 1 370 ? 123.033 12.873 -24.997 1.00 30.43 433 GLY B C 1
ATOM 7978 O O . GLY B 1 370 ? 123.005 13.254 -26.148 1.00 30.15 433 GLY B O 1
ATOM 7979 N N . THR B 1 371 ? 121.928 12.709 -24.272 1.00 29.89 434 THR B N 1
ATOM 7980 C CA . THR B 1 371 ? 120.597 12.923 -24.855 1.00 30.31 434 THR B CA 1
ATOM 7981 C C . THR B 1 371 ? 120.380 14.394 -25.169 1.00 28.20 434 THR B C 1
ATOM 7982 O O . THR B 1 371 ? 120.621 15.250 -24.335 1.00 29.65 434 THR B O 1
ATOM 7986 N N . VAL B 1 372 ? 119.973 14.664 -26.404 1.00 27.36 435 VAL B N 1
ATOM 7987 C CA . VAL B 1 372 ? 119.710 16.017 -26.870 1.00 27.81 435 VAL B CA 1
ATOM 7988 C C . VAL B 1 372 ? 118.259 16.352 -26.524 1.00 27.35 435 VAL B C 1
ATOM 7989 O O . VAL B 1 372 ? 117.321 15.623 -26.900 1.00 28.04 435 VAL B O 1
ATOM 7993 N N . TYR B 1 373 ? 118.113 17.457 -25.808 1.00 28.31 436 TYR B N 1
ATOM 7994 C CA . TYR B 1 373 ? 116.783 17.992 -25.369 1.00 29.95 436 TYR B CA 1
ATOM 7995 C C . TYR B 1 373 ? 116.456 19.242 -26.125 1.00 29.85 436 TYR B C 1
ATOM 7996 O O . TYR B 1 373 ? 117.339 20.114 -26.353 1.00 28.07 436 TYR B O 1
ATOM 8005 N N . ASP B 1 374 ? 115.182 19.344 -26.468 1.00 31.29 437 ASP B N 1
ATOM 8006 C CA . ASP B 1 374 ? 114.596 20.578 -26.934 1.00 33.55 437 ASP B CA 1
ATOM 8007 C C . ASP B 1 374 ? 114.293 21.406 -25.683 1.00 33.55 437 ASP B C 1
ATOM 8008 O O . ASP B 1 374 ? 113.412 21.083 -24.896 1.00 33.97 437 ASP B O 1
ATOM 8013 N N . ASP B 1 375 ? 115.010 22.490 -25.527 1.00 32.41 438 ASP B N 1
ATOM 8014 C CA . ASP B 1 375 ? 114.864 23.321 -24.352 1.00 34.45 438 ASP B CA 1
ATOM 8015 C C . ASP B 1 375 ? 113.507 24.024 -24.270 1.00 35.78 438 ASP B C 1
ATOM 8016 O O . ASP B 1 375 ? 113.106 24.417 -23.195 1.00 37.27 438 ASP B O 1
ATOM 8021 N N . ARG B 1 376 ? 112.823 24.185 -25.399 1.00 36.51 439 ARG B N 1
ATOM 8022 C CA . ARG B 1 376 ? 111.544 24.868 -25.458 1.00 36.78 439 ARG B CA 1
ATOM 8023 C C . ARG B 1 376 ? 110.464 24.044 -24.839 1.00 39.32 439 ARG B C 1
ATOM 8024 O O . ARG B 1 376 ? 109.619 24.597 -24.187 1.00 39.88 439 ARG B O 1
ATOM 8032 N N . THR B 1 377 ? 110.474 22.725 -25.051 1.00 38.58 440 THR B N 1
ATOM 8033 C CA . THR B 1 377 ? 109.474 21.793 -24.479 1.00 38.21 440 THR B CA 1
ATOM 8034 C C . THR B 1 377 ? 110.026 21.123 -23.211 1.00 38.52 440 THR B C 1
ATOM 8035 O O . THR B 1 377 ? 109.302 20.446 -22.502 1.00 37.71 440 THR B O 1
ATOM 8039 N N . ASN B 1 378 ? 111.317 21.302 -22.957 1.00 36.10 441 ASN B N 1
ATOM 8040 C CA . ASN B 1 378 ? 112.027 20.595 -21.908 1.00 38.45 441 ASN B CA 1
ATOM 8041 C C . ASN B 1 378 ? 111.888 19.068 -22.025 1.00 40.34 441 ASN B C 1
ATOM 8042 O O . ASN B 1 378 ? 111.764 18.355 -21.019 1.00 40.83 441 ASN B O 1
ATOM 8047 N N . ARG B 1 379 ? 111.901 18.560 -23.255 1.00 39.43 442 ARG B N 1
ATOM 8048 C CA . ARG B 1 379 ? 111.732 17.113 -23.470 1.00 39.70 442 ARG B CA 1
ATOM 8049 C C . ARG B 1 379 ? 112.930 16.559 -24.241 1.00 38.18 442 ARG B C 1
ATOM 8050 O O . ARG B 1 379 ? 113.440 17.251 -25.113 1.00 35.11 442 ARG B O 1
ATOM 8058 N N . PRO B 1 380 ? 113.358 15.303 -23.961 1.00 35.01 443 PRO B N 1
ATOM 8059 C CA . PRO B 1 380 ? 114.378 14.687 -24.792 1.00 33.00 443 PRO B CA 1
ATOM 8060 C C . PRO B 1 380 ? 113.883 14.481 -26.255 1.00 32.87 443 PRO B C 1
ATOM 8061 O O . PRO B 1 380 ? 112.694 14.306 -26.476 1.00 32.14 443 PRO B O 1
ATOM 8065 N N . THR B 1 381 ? 114.795 14.613 -27.222 1.00 32.02 444 THR B N 1
ATOM 8066 C CA . THR B 1 381 ? 114.533 14.294 -28.629 1.00 31.65 444 THR B CA 1
ATOM 8067 C C . THR B 1 381 ? 114.920 12.818 -28.910 1.00 31.90 444 THR B C 1
ATOM 8068 O O . THR B 1 381 ? 115.285 12.105 -28.002 1.00 31.55 444 THR B O 1
ATOM 8072 N N . GLU B 1 382 ? 114.835 12.405 -30.170 1.00 32.16 445 GLU B N 1
ATOM 8073 C CA . GLU B 1 382 ? 115.385 11.143 -30.679 1.00 34.18 445 GLU B CA 1
ATOM 8074 C C . GLU B 1 382 ? 116.922 11.194 -30.897 1.00 32.43 445 GLU B C 1
ATOM 8075 O O . GLU B 1 382 ? 117.510 10.179 -31.203 1.00 32.48 445 GLU B O 1
ATOM 8081 N N . PHE B 1 383 ? 117.531 12.365 -30.749 1.00 30.31 446 PHE B N 1
ATOM 8082 C CA . PHE B 1 383 ? 118.947 12.573 -31.020 1.00 29.28 446 PHE B CA 1
ATOM 8083 C C . PHE B 1 383 ? 119.801 12.455 -29.756 1.00 29.22 446 PHE B C 1
ATOM 8084 O O . PHE B 1 383 ? 119.343 12.764 -28.637 1.00 31.18 446 PHE B O 1
ATOM 8092 N N . SER B 1 384 ? 121.031 11.978 -29.938 1.00 27.22 447 SER B N 1
ATOM 8093 C CA . SER B 1 384 ? 121.995 11.922 -28.856 1.00 26.57 447 SER B CA 1
ATOM 8094 C C . SER B 1 384 ? 123.399 12.216 -29.394 1.00 26.22 447 SER B C 1
ATOM 8095 O O . SER B 1 384 ? 123.661 12.154 -30.611 1.00 25.65 447 SER B O 1
ATOM 8098 N N . VAL B 1 385 ? 124.295 12.571 -28.493 1.00 26.26 448 VAL B N 1
ATOM 8099 C CA . VAL B 1 385 ? 125.676 12.906 -28.874 1.00 26.39 448 VAL B CA 1
ATOM 8100 C C . VAL B 1 385 ? 126.576 11.949 -28.078 1.00 26.35 448 VAL B C 1
ATOM 8101 O O . VAL B 1 385 ? 126.486 11.870 -26.858 1.00 26.55 448 VAL B O 1
ATOM 8105 N N . ASP B 1 386 ? 127.426 11.222 -28.782 1.00 26.36 449 ASP B N 1
ATOM 8106 C CA . ASP B 1 386 ? 128.286 10.245 -28.118 1.00 26.85 449 ASP B CA 1
ATOM 8107 C C . ASP B 1 386 ? 129.495 10.946 -27.487 1.00 27.72 449 ASP B C 1
ATOM 8108 O O . ASP B 1 386 ? 129.671 12.172 -27.581 1.00 24.02 449 ASP B O 1
ATOM 8113 N N . LYS B 1 387 ? 130.319 10.150 -26.833 1.00 28.99 450 LYS B N 1
ATOM 8114 C CA . LYS B 1 387 ? 131.450 10.655 -26.084 1.00 31.74 450 LYS B CA 1
ATOM 8115 C C . LYS B 1 387 ? 132.529 11.284 -26.974 1.00 28.18 450 LYS B C 1
ATOM 8116 O O . LYS B 1 387 ? 133.344 12.043 -26.493 1.00 29.31 450 LYS B O 1
ATOM 8122 N N . ASN B 1 388 ? 132.541 10.943 -28.259 1.00 26.87 451 ASN B N 1
ATOM 8123 C CA . ASN B 1 388 ? 133.429 11.569 -29.203 1.00 27.62 451 ASN B CA 1
ATOM 8124 C C . ASN B 1 388 ? 132.734 12.649 -30.059 1.00 28.98 451 ASN B C 1
ATOM 8125 O O . ASN B 1 388 ? 133.178 12.884 -31.174 1.00 29.23 451 ASN B O 1
ATOM 8130 N N . PHE B 1 389 ? 131.603 13.222 -29.572 1.00 24.19 452 PHE B N 1
ATOM 8131 C CA . PHE B 1 389 ? 130.907 14.335 -30.189 1.00 23.15 452 PHE B CA 1
ATOM 8132 C C . PHE B 1 389 ? 130.161 13.950 -31.482 1.00 23.13 452 PHE B C 1
ATOM 8133 O O . PHE B 1 389 ? 129.668 14.824 -32.194 1.00 22.14 452 PHE B O 1
ATOM 8141 N N . GLY B 1 390 ? 130.004 12.655 -31.736 1.00 23.04 453 GLY B N 1
ATOM 8142 C CA . GLY B 1 390 ? 129.165 12.169 -32.854 1.00 23.50 453 GLY B CA 1
ATOM 8143 C C . GLY B 1 390 ? 127.676 12.159 -32.608 1.00 24.11 453 GLY B C 1
ATOM 8144 O O . GLY B 1 390 ? 127.232 11.810 -31.516 1.00 25.36 453 GLY B O 1
ATOM 8145 N N . ILE B 1 391 ? 126.909 12.471 -33.644 1.00 23.76 454 ILE B N 1
ATOM 8146 C CA . ILE B 1 391 ? 125.452 12.583 -33.550 1.00 25.61 454 ILE B CA 1
ATOM 8147 C C . ILE B 1 391 ? 124.748 11.323 -33.977 1.00 28.55 454 ILE B C 1
ATOM 8148 O O . ILE B 1 391 ? 125.028 10.767 -35.043 1.00 28.92 454 ILE B O 1
ATOM 8153 N N . LYS B 1 392 ? 123.829 10.870 -33.125 1.00 29.63 455 LYS B N 1
ATOM 8154 C CA . LYS B 1 392 ? 123.004 9.724 -33.424 1.00 30.38 455 LYS B CA 1
ATOM 8155 C C . LYS B 1 392 ? 121.540 10.131 -33.457 1.00 29.92 455 LYS B C 1
ATOM 8156 O O . LYS B 1 392 ? 121.132 11.092 -32.801 1.00 27.57 455 LYS B O 1
ATOM 8162 N N . GLN B 1 393 ? 120.779 9.379 -34.225 1.00 31.10 456 GLN B N 1
ATOM 8163 C CA . GLN B 1 393 ? 119.315 9.462 -34.250 1.00 34.58 456 GLN B CA 1
ATOM 8164 C C . GLN B 1 393 ? 118.805 8.055 -34.031 1.00 37.80 456 GLN B C 1
ATOM 8165 O O . GLN B 1 393 ? 119.223 7.135 -34.732 1.00 34.89 456 GLN B O 1
ATOM 8171 N N . ASN B 1 394 ? 117.903 7.895 -33.062 1.00 41.47 457 ASN B N 1
ATOM 8172 C CA . ASN B 1 394 ? 117.499 6.571 -32.592 1.00 43.73 457 ASN B CA 1
ATOM 8173 C C . ASN B 1 394 ? 118.598 5.533 -32.496 1.00 44.72 457 ASN B C 1
ATOM 8174 O O . ASN B 1 394 ? 118.483 4.460 -33.061 1.00 52.06 457 ASN B O 1
ATOM 8179 N N . GLY B 1 395 ? 119.687 5.837 -31.830 1.00 41.74 458 GLY B N 1
ATOM 8180 C CA . GLY B 1 395 ? 120.778 4.860 -31.751 1.00 41.69 458 GLY B CA 1
ATOM 8181 C C . GLY B 1 395 ? 121.666 4.677 -32.977 1.00 37.20 458 GLY B C 1
ATOM 8182 O O . GLY B 1 395 ? 122.720 4.141 -32.821 1.00 39.67 458 GLY B O 1
ATOM 8183 N N . ASN B 1 396 ? 121.283 5.145 -34.178 1.00 37.68 459 ASN B N 1
ATOM 8184 C CA . ASN B 1 396 ? 122.152 5.067 -35.384 1.00 35.32 459 ASN B CA 1
ATOM 8185 C C . ASN B 1 396 ? 122.878 6.375 -35.691 1.00 32.24 459 ASN B C 1
ATOM 8186 O O . ASN B 1 396 ? 122.287 7.447 -35.621 1.00 32.71 459 ASN B O 1
ATOM 8191 N N . TYR B 1 397 ? 124.152 6.301 -36.042 1.00 28.79 460 TYR B N 1
ATOM 8192 C CA . TYR B 1 397 ? 124.926 7.477 -36.348 1.00 28.41 460 TYR B CA 1
ATOM 8193 C C . TYR B 1 397 ? 124.414 8.175 -37.592 1.00 28.42 460 TYR B C 1
ATOM 8194 O O . TYR B 1 397 ? 124.189 7.554 -38.621 1.00 28.46 460 TYR B O 1
ATOM 8203 N N . LEU B 1 398 ? 124.281 9.483 -37.514 1.00 28.42 461 LEU B N 1
ATOM 8204 C CA . LEU B 1 398 ? 124.172 10.258 -38.728 1.00 29.82 461 LEU B CA 1
ATOM 8205 C C . LEU B 1 398 ? 125.560 10.382 -39.340 1.00 27.23 461 LEU B C 1
ATOM 8206 O O . LEU B 1 398 ? 126.580 10.389 -38.608 1.00 25.39 461 LEU B O 1
ATOM 8211 N N . THR B 1 399 ? 125.597 10.497 -40.669 1.00 26.09 462 THR B N 1
ATOM 8212 C CA . THR B 1 399 ? 126.898 10.694 -41.356 1.00 28.14 462 THR B CA 1
ATOM 8213 C C . THR B 1 399 ? 126.937 11.960 -42.214 1.00 28.43 462 THR B C 1
ATOM 8214 O O . THR B 1 399 ? 125.885 12.472 -42.605 1.00 27.28 462 THR B O 1
ATOM 8218 N N . VAL B 1 400 ? 128.152 12.384 -42.534 1.00 26.19 463 VAL B N 1
ATOM 8219 C CA . VAL B 1 400 ? 128.433 13.366 -43.570 1.00 27.06 463 VAL B CA 1
ATOM 8220 C C . VAL B 1 400 ? 129.613 12.894 -44.412 1.00 26.94 463 VAL B C 1
ATOM 8221 O O . VAL B 1 400 ? 130.410 12.072 -43.967 1.00 23.96 463 VAL B O 1
ATOM 8225 N N . GLU B 1 401 ? 129.772 13.469 -45.592 1.00 26.72 464 GLU B N 1
ATOM 8226 C CA . GLU B 1 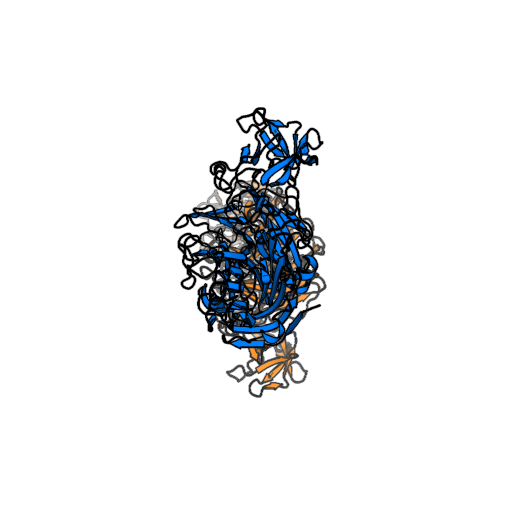401 ? 130.979 13.230 -46.408 1.00 25.68 464 GLU B CA 1
ATOM 8227 C C . GLU B 1 401 ? 132.185 13.982 -45.927 1.00 24.06 464 GLU B C 1
ATOM 8228 O O . GLU B 1 401 ? 132.121 15.190 -45.621 1.00 22.89 464 GLU B O 1
ATOM 8234 N N . GLN B 1 402 ? 133.311 13.270 -45.920 1.00 21.51 465 GLN B N 1
ATOM 8235 C CA . GLN B 1 402 ? 134.591 13.842 -45.606 1.00 20.56 465 GLN B CA 1
ATOM 8236 C C . GLN B 1 402 ? 135.075 14.740 -46.755 1.00 21.39 465 GLN B C 1
ATOM 8237 O O . GLN B 1 402 ? 134.709 14.522 -47.909 1.00 24.37 465 GLN B O 1
ATOM 8243 N N . TYR B 1 403 ? 135.894 15.712 -46.429 1.00 20.56 466 TYR B N 1
ATOM 8244 C CA . TYR B 1 403 ? 136.518 16.623 -47.394 1.00 22.36 466 TYR B CA 1
ATOM 8245 C C . TYR B 1 403 ? 137.942 16.229 -47.679 1.00 21.98 466 TYR B C 1
ATOM 8246 O O . TYR B 1 403 ? 138.646 15.795 -46.776 1.00 19.08 466 TYR B O 1
ATOM 8255 N N . SER B 1 404 ? 138.328 16.363 -48.951 1.00 23.24 467 SER B N 1
ATOM 8256 C CA . SER B 1 404 ? 139.717 16.378 -49.390 1.00 23.80 467 SER B CA 1
ATOM 8257 C C . SER B 1 404 ? 140.112 17.791 -49.863 1.00 26.39 467 SER B C 1
ATOM 8258 O O . SER B 1 404 ? 139.245 18.664 -50.147 1.00 26.22 467 SER B O 1
ATOM 8261 N N . VAL B 1 405 ? 141.416 17.986 -50.038 1.00 25.25 468 VAL B N 1
ATOM 8262 C CA . VAL B 1 405 ? 141.945 19.219 -50.589 1.00 27.05 468 VAL B CA 1
ATOM 8263 C C . VAL B 1 405 ? 142.772 18.944 -51.840 1.00 30.84 468 VAL B C 1
ATOM 8264 O O . VAL B 1 405 ? 143.614 18.050 -51.855 1.00 29.25 468 VAL B O 1
ATOM 8268 N N . SER B 1 406 ? 142.604 19.793 -52.844 1.00 31.89 469 SER B N 1
ATOM 8269 C CA . SER B 1 406 ? 143.264 19.673 -54.145 1.00 36.41 469 SER B CA 1
ATOM 8270 C C . SER B 1 406 ? 143.835 21.067 -54.577 1.00 35.33 469 SER B C 1
ATOM 8271 O O . SER B 1 406 ? 143.242 22.089 -54.266 1.00 31.85 469 SER B O 1
ATOM 8274 N N . PHE B 1 407 ? 144.969 21.071 -55.281 1.00 36.67 470 PHE B N 1
ATOM 8275 C CA . PHE B 1 407 ? 145.623 22.293 -55.784 1.00 40.30 470 PHE B CA 1
ATOM 8276 C C . PHE B 1 407 ? 145.750 22.308 -57.304 1.00 46.44 470 PHE B C 1
ATOM 8277 O O . PHE B 1 407 ? 146.190 21.318 -57.855 1.00 47.94 470 PHE B O 1
ATOM 8285 N N . GLU B 1 408 ? 145.435 23.441 -57.957 1.00 58.77 471 GLU B N 1
ATOM 8286 C CA . GLU B 1 408 ? 145.668 23.625 -59.433 1.00 62.79 471 GLU B CA 1
ATOM 8287 C C . GLU B 1 408 ? 145.905 25.067 -59.891 1.00 58.20 471 GLU B C 1
ATOM 8288 O O . GLU B 1 408 ? 147.002 25.631 -59.755 1.00 73.31 471 GLU B O 1
ATOM 8294 N N . LYS B 1 411 ? 146.077 27.708 -56.447 1.00 49.49 474 LYS B N 1
ATOM 8295 C CA . LYS B 1 411 ? 144.594 27.651 -56.274 1.00 53.13 474 LYS B CA 1
ATOM 8296 C C . LYS B 1 411 ? 143.998 26.317 -55.703 1.00 47.54 474 LYS B C 1
ATOM 8297 O O . LYS B 1 411 ? 144.152 25.215 -56.280 1.00 37.89 474 LYS B O 1
ATOM 8303 N N . LYS B 1 412 ? 143.253 26.463 -54.608 1.00 39.62 475 LYS B N 1
ATOM 8304 C CA . LYS B 1 412 ? 142.889 25.360 -53.742 1.00 38.02 475 LYS B CA 1
ATOM 8305 C C . LYS B 1 412 ? 141.386 25.120 -53.739 1.00 39.26 475 LYS B C 1
ATOM 8306 O O . LYS B 1 412 ? 140.599 26.064 -53.709 1.00 34.79 475 LYS B O 1
ATOM 8312 N N . THR B 1 413 ? 141.008 23.839 -53.760 1.00 39.27 476 THR B N 1
ATOM 8313 C CA . THR B 1 413 ? 139.618 23.396 -53.669 1.00 37.39 476 THR B CA 1
ATOM 8314 C C . THR B 1 413 ? 139.458 22.402 -52.509 1.00 36.77 476 THR B C 1
ATOM 8315 O O . THR B 1 413 ? 140.239 21.456 -52.389 1.00 34.00 476 THR B O 1
ATOM 8319 N N . GLU B 1 414 ? 138.492 22.666 -51.640 1.00 33.42 477 GLU B N 1
ATOM 8320 C CA . GLU B 1 414 ? 138.020 21.730 -50.631 1.00 31.77 477 GLU B CA 1
ATOM 8321 C C . GLU B 1 414 ? 136.747 21.086 -51.170 1.00 34.22 477 GLU B C 1
ATOM 8322 O O . GLU B 1 414 ? 135.753 21.781 -51.439 1.00 36.24 477 GLU B O 1
ATOM 8328 N N . TYR B 1 415 ? 136.759 19.758 -51.325 1.00 30.23 478 TYR B N 1
ATOM 8329 C CA . TYR B 1 415 ? 135.643 19.055 -51.919 1.00 30.19 478 TYR B CA 1
ATOM 8330 C C . TYR B 1 415 ? 135.268 17.748 -51.160 1.00 28.23 478 TYR B C 1
ATOM 8331 O O . TYR B 1 415 ? 136.127 17.104 -50.556 1.00 22.42 478 TYR B O 1
ATOM 8340 N N . ARG B 1 416 ? 134.010 17.349 -51.293 1.00 27.21 479 ARG B N 1
ATOM 8341 C CA . ARG B 1 416 ? 133.541 16.154 -50.657 1.00 28.63 479 ARG B CA 1
ATOM 8342 C C . ARG B 1 416 ? 134.067 14.960 -51.419 1.00 29.08 479 ARG B C 1
ATOM 8343 O O . ARG B 1 416 ? 133.909 14.869 -52.643 1.00 28.87 479 ARG B O 1
ATOM 8351 N N . ASN B 1 417 ? 134.635 13.994 -50.700 1.00 27.09 480 ASN B N 1
ATOM 8352 C CA . ASN B 1 417 ? 135.378 12.883 -51.339 1.00 26.58 480 ASN B CA 1
ATOM 8353 C C . ASN B 1 417 ? 134.688 11.528 -51.394 1.00 27.80 480 ASN B C 1
ATOM 8354 O O . ASN B 1 417 ? 135.288 10.562 -51.888 1.00 29.50 480 ASN B O 1
ATOM 8359 N N . GLY B 1 418 ? 133.435 11.438 -50.922 1.00 27.16 481 GLY B N 1
ATOM 8360 C CA . GLY B 1 418 ? 132.664 10.190 -50.984 1.00 27.55 481 GLY B CA 1
ATOM 8361 C C . GLY B 1 418 ? 132.740 9.283 -49.762 1.00 26.93 481 GLY B C 1
ATOM 8362 O O . GLY B 1 418 ? 131.963 8.377 -49.630 1.00 28.69 481 GLY B O 1
ATOM 8363 N N . THR B 1 419 ? 133.719 9.486 -48.902 1.00 25.36 482 THR B N 1
ATOM 8364 C CA . THR B 1 419 ? 133.844 8.718 -47.675 1.00 26.41 482 THR B CA 1
ATOM 8365 C C . THR B 1 419 ? 132.905 9.286 -46.613 1.00 25.83 482 THR B C 1
ATOM 8366 O O . THR B 1 419 ? 132.903 10.511 -46.401 1.00 24.62 482 THR B O 1
ATOM 8370 N N . LYS B 1 420 ? 132.133 8.408 -45.974 1.00 26.25 483 LYS B N 1
ATOM 8371 C CA . LYS B 1 420 ? 131.206 8.779 -44.910 1.00 28.51 483 LYS B CA 1
ATOM 8372 C C . LYS B 1 420 ? 131.911 8.713 -43.564 1.00 26.89 483 LYS B C 1
ATOM 8373 O O . LYS B 1 420 ? 132.546 7.699 -43.251 1.00 26.69 483 LYS B O 1
ATOM 8379 N N . VAL B 1 421 ? 131.839 9.795 -42.790 1.00 23.86 484 VAL B N 1
ATOM 8380 C CA . VAL B 1 421 ? 132.282 9.795 -41.392 1.00 23.40 484 VAL B CA 1
ATOM 8381 C C . VAL B 1 421 ? 131.103 10.184 -40.498 1.00 24.31 484 VAL B C 1
ATOM 8382 O O . VAL B 1 421 ? 130.068 10.662 -40.988 1.00 22.73 484 VAL B O 1
ATOM 8386 N N . HIS B 1 422 ? 131.233 9.986 -39.200 1.00 22.59 485 HIS B N 1
ATOM 8387 C CA . HIS B 1 422 ? 130.157 10.380 -38.291 1.00 24.26 485 HIS B CA 1
ATOM 8388 C C . HIS B 1 422 ? 129.902 11.922 -38.294 1.00 22.85 485 HIS B C 1
ATOM 8389 O O . HIS B 1 422 ? 130.812 12.723 -38.220 1.00 21.48 485 HIS B O 1
ATOM 8396 N N . MET B 1 423 ? 128.631 12.304 -38.393 1.00 23.58 486 MET B N 1
ATOM 8397 C CA . MET B 1 423 ? 128.266 13.672 -38.242 1.00 24.33 486 MET B CA 1
ATOM 8398 C C . MET B 1 423 ? 128.645 14.060 -36.812 1.00 24.35 486 MET B C 1
ATOM 8399 O O . MET B 1 423 ? 128.409 13.286 -35.901 1.00 26.06 486 MET B O 1
ATOM 8404 N N . ASN B 1 424 ? 129.253 15.228 -36.649 1.00 23.10 487 ASN B N 1
ATOM 8405 C CA . ASN B 1 424 ? 129.871 15.668 -35.418 1.00 23.76 487 ASN B CA 1
ATOM 8406 C C . ASN B 1 424 ? 129.452 17.133 -35.120 1.00 23.56 487 ASN B C 1
ATOM 8407 O O . ASN B 1 424 ? 129.399 17.947 -36.030 1.00 21.68 487 ASN B O 1
ATOM 8412 N N . ILE B 1 425 ? 129.185 17.437 -33.849 1.00 22.47 488 ILE B N 1
ATOM 8413 C CA . ILE B 1 425 ? 128.708 18.752 -33.474 1.00 23.55 488 ILE B CA 1
ATOM 8414 C C . ILE B 1 425 ? 129.709 19.877 -33.788 1.00 22.59 488 ILE B C 1
ATOM 8415 O O . ILE B 1 425 ? 129.296 21.036 -33.872 1.00 21.37 488 ILE B O 1
ATOM 8420 N N . PHE B 1 426 ? 130.992 19.507 -33.984 1.00 20.06 489 PHE B N 1
ATOM 8421 C CA . PHE B 1 426 ? 132.046 20.430 -34.356 1.00 20.54 489 PHE B CA 1
ATOM 8422 C C . PHE B 1 426 ? 132.259 20.649 -35.868 1.00 20.68 489 PHE B C 1
ATOM 8423 O O . PHE B 1 426 ? 133.109 21.465 -36.258 1.00 22.21 489 PHE B O 1
ATOM 8431 N N . TYR B 1 427 ? 131.470 19.965 -36.704 1.00 22.34 490 TYR B N 1
ATOM 8432 C CA . TYR B 1 427 ? 131.623 19.997 -38.168 1.00 22.67 490 TYR B CA 1
ATOM 8433 C C . TYR B 1 427 ? 130.743 21.030 -38.854 1.00 24.83 490 TYR B C 1
ATOM 8434 O O . TYR B 1 427 ? 129.689 21.426 -38.348 1.00 24.74 490 TYR B O 1
ATOM 8443 N N . LYS B 1 428 ? 131.236 21.463 -40.005 1.00 26.91 491 LYS B N 1
ATOM 8444 C CA . LYS B 1 428 ? 130.571 22.421 -40.886 1.00 33.84 491 LYS B CA 1
ATOM 8445 C C . LYS B 1 428 ? 129.219 21.939 -41.377 1.00 34.10 491 LYS B C 1
ATOM 8446 O O . LYS B 1 428 ? 128.324 22.727 -41.585 1.00 33.98 491 LYS B O 1
ATOM 8452 N N . ASP B 1 429 ? 129.100 20.642 -41.622 1.00 31.57 492 ASP B N 1
ATOM 8453 C CA . ASP B 1 429 ? 127.900 20.102 -42.251 1.00 35.08 492 ASP B CA 1
ATOM 8454 C C . ASP B 1 429 ? 126.916 19.444 -41.294 1.00 32.90 492 ASP B C 1
ATOM 8455 O O . ASP B 1 429 ? 125.930 18.870 -41.740 1.00 40.39 492 ASP B O 1
ATOM 8460 N N . ALA B 1 430 ? 127.144 19.540 -40.004 1.00 28.05 493 ALA B N 1
ATOM 8461 C CA . ALA B 1 430 ? 126.236 18.985 -38.998 1.00 25.93 493 ALA B CA 1
ATOM 8462 C C . ALA B 1 430 ? 124.801 19.534 -38.909 1.00 26.67 493 ALA B C 1
ATOM 8463 O O . ALA B 1 430 ? 124.563 20.717 -39.052 1.00 26.35 493 ALA B O 1
ATOM 8465 N N . LEU B 1 431 ? 123.871 18.635 -38.619 1.00 26.32 494 LEU B N 1
ATOM 8466 C CA . LEU B 1 431 ? 122.492 18.943 -38.311 1.00 28.01 494 LEU B CA 1
ATOM 8467 C C . LEU B 1 431 ? 122.325 19.731 -37.018 1.00 27.39 494 LEU B C 1
ATOM 8468 O O . LEU B 1 431 ? 121.408 20.545 -36.926 1.00 30.22 494 LEU B O 1
ATOM 8473 N N . PHE B 1 432 ? 123.177 19.473 -36.021 1.00 25.72 495 PHE B N 1
ATOM 8474 C CA . PHE B 1 432 ? 123.190 20.212 -34.767 1.00 24.71 495 PHE B CA 1
ATOM 8475 C C . PHE B 1 432 ? 124.620 20.699 -34.597 1.00 24.43 495 PHE B C 1
ATOM 8476 O O . PHE B 1 432 ? 125.552 19.889 -34.745 1.00 22.72 495 PHE B O 1
ATOM 8484 N N . LYS B 1 433 ? 124.797 22.000 -34.338 1.00 23.56 496 LYS B N 1
ATOM 8485 C CA . LYS B 1 433 ? 126.119 22.546 -34.139 1.00 24.25 496 LYS B CA 1
ATOM 8486 C C . LYS B 1 433 ? 126.311 23.291 -32.822 1.00 24.29 496 LYS B C 1
ATOM 8487 O O . LYS B 1 433 ? 125.410 23.930 -32.319 1.00 25.98 496 LYS B O 1
ATOM 8493 N N . VAL B 1 434 ? 127.537 23.261 -32.320 1.00 22.55 497 VAL B N 1
ATOM 8494 C CA . VAL B 1 434 ? 127.908 24.022 -31.131 1.00 23.12 497 VAL B CA 1
ATOM 8495 C C . VAL B 1 434 ? 128.010 25.478 -31.486 1.00 22.62 497 VAL B C 1
ATOM 8496 O O . VAL B 1 434 ? 128.051 25.833 -32.657 1.00 22.93 497 VAL B O 1
ATOM 8500 N N . VAL B 1 435 ? 128.087 26.314 -30.463 1.00 23.27 498 VAL B N 1
ATOM 8501 C CA . VAL B 1 435 ? 128.364 27.761 -30.641 1.00 22.51 498 VAL B CA 1
ATOM 8502 C C . VAL B 1 435 ? 129.760 27.938 -31.275 1.00 22.16 498 VAL B C 1
ATOM 8503 O O . VAL B 1 435 ? 130.692 27.205 -30.915 1.00 22.83 498 VAL B O 1
ATOM 8507 N N . PRO B 1 436 ? 129.891 28.836 -32.270 1.00 23.68 499 PRO B N 1
ATOM 8508 C CA . PRO B 1 436 ? 131.162 29.015 -32.942 1.00 25.37 499 PRO B CA 1
ATOM 8509 C C . PRO B 1 436 ? 132.133 29.791 -32.040 1.00 24.18 499 PRO B C 1
ATOM 8510 O O . PRO B 1 436 ? 132.251 31.012 -32.113 1.00 27.84 499 PRO B O 1
ATOM 8514 N N . THR B 1 437 ? 132.736 29.085 -31.111 1.00 24.04 500 THR B N 1
ATOM 8515 C CA . THR B 1 437 ? 133.717 29.687 -30.202 1.00 24.43 500 THR B CA 1
ATOM 8516 C C . THR B 1 437 ? 134.714 28.594 -29.877 1.00 22.67 500 THR B C 1
ATOM 8517 O O . THR B 1 437 ? 134.563 27.485 -30.329 1.00 20.30 500 THR B O 1
ATOM 8521 N N . ASN B 1 438 ? 135.724 28.927 -29.093 1.00 20.53 501 ASN B N 1
ATOM 8522 C CA . ASN B 1 438 ? 136.752 27.972 -28.701 1.00 20.04 501 ASN B CA 1
ATOM 8523 C C . ASN B 1 438 ? 136.342 27.297 -27.405 1.00 20.81 501 ASN B C 1
ATOM 8524 O O . ASN B 1 438 ? 135.549 27.841 -26.615 1.00 23.11 501 ASN B O 1
ATOM 8529 N N . TYR B 1 439 ? 136.838 26.081 -27.231 1.00 20.15 502 TYR B N 1
ATOM 8530 C CA . TYR B 1 439 ? 136.609 25.217 -26.073 1.00 20.75 502 TYR B CA 1
ATOM 8531 C C . TYR B 1 439 ? 137.924 24.641 -25.629 1.00 20.21 502 TYR B C 1
ATOM 8532 O O . TYR B 1 439 ? 138.939 24.815 -26.325 1.00 21.17 502 TYR B O 1
ATOM 8541 N N . ILE B 1 440 ? 137.910 23.990 -24.468 1.00 19.11 503 ILE B N 1
ATOM 8542 C CA . ILE B 1 440 ? 139.041 23.188 -23.999 1.00 21.11 503 ILE B CA 1
ATOM 8543 C C . ILE B 1 440 ? 138.505 21.781 -23.712 1.00 20.85 503 ILE B C 1
ATOM 8544 O O . ILE B 1 440 ? 137.399 21.641 -23.148 1.00 20.08 503 ILE B O 1
ATOM 8549 N N . ALA B 1 441 ? 139.265 20.765 -24.161 1.00 19.06 504 ALA B N 1
ATOM 8550 C CA . ALA B 1 441 ? 138.945 19.377 -23.903 1.00 19.61 504 ALA B CA 1
ATOM 8551 C C . ALA B 1 441 ? 140.102 18.769 -23.181 1.00 21.41 504 ALA B C 1
ATOM 8552 O O . ALA B 1 441 ? 141.272 19.202 -23.373 1.00 19.95 504 ALA B O 1
ATOM 8554 N N . TYR B 1 442 ? 139.809 17.746 -22.389 1.00 22.61 505 TYR B N 1
ATOM 8555 C CA . TYR B 1 442 ? 140.889 16.924 -21.849 1.00 20.89 505 TYR B CA 1
ATOM 8556 C C . TYR B 1 442 ? 140.571 15.451 -21.855 1.00 20.30 505 TYR B C 1
ATOM 8557 O O . TYR B 1 442 ? 139.420 15.050 -21.907 1.00 19.35 505 TYR B O 1
ATOM 8566 N N . ILE B 1 443 ? 141.643 14.660 -21.902 1.00 19.64 506 ILE B N 1
ATOM 8567 C CA . ILE B 1 443 ? 141.583 13.196 -21.936 1.00 18.44 506 ILE B CA 1
ATOM 8568 C C . ILE B 1 443 ? 142.526 12.665 -20.871 1.00 18.69 506 ILE B C 1
ATOM 8569 O O . ILE B 1 443 ? 143.530 13.329 -20.510 1.00 18.11 506 ILE B O 1
ATOM 8574 N N . SER B 1 444 ? 142.219 11.473 -20.380 1.00 19.70 507 SER B N 1
ATOM 8575 C CA . SER B 1 444 ? 143.030 10.826 -19.351 1.00 21.50 507 SER B CA 1
ATOM 8576 C C . SER B 1 444 ? 143.552 9.470 -19.863 1.00 19.59 507 SER B C 1
ATOM 8577 O O . SER B 1 444 ? 142.907 8.823 -20.642 1.00 18.63 507 SER B O 1
ATOM 8580 N N . SER B 1 445 ? 144.729 9.087 -19.392 1.00 21.08 508 SER B N 1
ATOM 8581 C CA . SER B 1 445 ? 145.342 7.787 -19.632 1.00 21.58 508 SER B CA 1
ATOM 8582 C C . SER B 1 445 ? 145.756 7.139 -18.316 1.00 23.67 508 SER B C 1
ATOM 8583 O O . SER B 1 445 ? 146.414 7.789 -17.463 1.00 22.68 508 SER B O 1
ATOM 8586 N N . ASN B 1 446 ? 145.398 5.864 -18.165 1.00 23.75 509 ASN B N 1
ATOM 8587 C CA . ASN B 1 446 ? 145.816 5.082 -16.997 1.00 24.39 509 ASN B CA 1
ATOM 8588 C C . ASN B 1 446 ? 147.007 4.192 -17.246 1.00 23.84 509 ASN B C 1
ATOM 8589 O O . ASN B 1 446 ? 147.358 3.434 -16.355 1.00 21.82 509 ASN B O 1
ATOM 8594 N N . ASP B 1 447 ? 147.605 4.270 -18.441 1.00 22.54 510 ASP B N 1
ATOM 8595 C CA . ASP B 1 447 ? 148.722 3.378 -18.833 1.00 22.74 510 ASP B CA 1
ATOM 8596 C C . ASP B 1 447 ? 149.882 4.177 -19.381 1.00 22.24 510 ASP B C 1
ATOM 8597 O O . ASP B 1 447 ? 150.479 3.843 -20.391 1.00 20.12 510 ASP B O 1
ATOM 8602 N N . HIS B 1 448 ? 150.136 5.320 -18.745 1.00 25.08 511 HIS B N 1
ATOM 8603 C CA . HIS B 1 448 ? 151.257 6.214 -19.118 1.00 24.78 511 HIS B CA 1
ATOM 8604 C C . HIS B 1 448 ? 151.260 6.558 -20.610 1.00 26.68 511 HIS B C 1
ATOM 8605 O O . HIS B 1 448 ? 152.303 6.573 -21.274 1.00 23.31 511 HIS B O 1
ATOM 8612 N N . GLY B 1 449 ? 150.065 6.838 -21.144 1.00 23.13 512 GLY B N 1
ATOM 8613 C CA . GLY B 1 449 ? 149.984 7.438 -22.466 1.00 22.28 512 GLY B CA 1
ATOM 8614 C C . GLY B 1 449 ? 149.804 6.511 -23.631 1.00 21.42 512 GLY B C 1
ATOM 8615 O O . GLY B 1 449 ? 149.701 6.960 -24.765 1.00 24.01 512 GLY B O 1
ATOM 8616 N N . GLU B 1 450 ? 149.635 5.236 -23.366 1.00 22.78 513 GLU B N 1
ATOM 8617 C CA . GLU B 1 450 ? 149.500 4.270 -24.421 1.00 26.30 513 GLU B CA 1
ATOM 8618 C C . GLU B 1 450 ? 148.065 4.293 -24.953 1.00 25.59 513 GLU B C 1
ATOM 8619 O O . GLU B 1 450 ? 147.874 4.098 -26.136 1.00 26.20 513 GLU B O 1
ATOM 8625 N N . SER B 1 451 ? 147.079 4.506 -24.077 1.00 22.43 514 SER B N 1
ATOM 8626 C CA . SER B 1 451 ? 145.644 4.632 -24.488 1.00 21.14 514 SER B CA 1
ATOM 8627 C C . SER B 1 451 ? 144.975 5.724 -23.665 1.00 21.79 514 SER B C 1
ATOM 8628 O O . SER B 1 451 ? 145.441 6.057 -22.558 1.00 19.93 514 SER B O 1
ATOM 8631 N N . TRP B 1 452 ? 143.876 6.286 -24.184 1.00 22.05 515 TRP B N 1
ATOM 8632 C CA . TRP B 1 452 ? 143.306 7.504 -23.646 1.00 19.98 515 TRP B CA 1
ATOM 8633 C C . TRP B 1 452 ? 141.799 7.392 -23.614 1.00 20.87 515 TRP B C 1
ATOM 8634 O O . TRP B 1 452 ? 141.230 6.692 -24.397 1.00 18.07 515 TRP B O 1
ATOM 8645 N N . SER B 1 453 ? 141.195 8.023 -22.619 1.00 20.60 516 SER B N 1
ATOM 8646 C CA . SER B 1 453 ? 139.742 8.164 -22.574 1.00 21.91 516 SER B CA 1
ATOM 8647 C C . SER B 1 453 ? 139.190 9.013 -23.732 1.00 22.31 516 SER B C 1
ATOM 8648 O O . SER B 1 453 ? 139.920 9.710 -24.409 1.00 20.90 516 SER B O 1
ATOM 8651 N N . ALA B 1 454 ? 137.861 8.989 -23.883 1.00 24.23 517 ALA B N 1
ATOM 8652 C CA . ALA B 1 454 ? 137.165 9.969 -24.699 1.00 24.41 517 ALA B CA 1
ATOM 8653 C C . ALA B 1 454 ? 137.329 11.372 -24.099 1.00 24.31 517 ALA B C 1
ATOM 8654 O O . ALA B 1 454 ? 137.610 11.523 -22.887 1.00 23.14 517 ALA B O 1
ATOM 8656 N N . PRO B 1 455 ? 137.211 12.400 -24.940 1.00 26.20 518 PRO B N 1
ATOM 8657 C CA . PRO B 1 455 ? 137.453 13.801 -24.479 1.00 28.39 518 PRO B CA 1
ATOM 8658 C C . PRO B 1 455 ? 136.347 14.291 -23.577 1.00 28.54 518 PRO B C 1
ATOM 8659 O O . PRO B 1 455 ? 135.241 13.843 -23.726 1.00 26.95 518 PRO B O 1
ATOM 8663 N N . THR B 1 456 ? 136.679 15.124 -22.596 1.00 24.83 519 THR B N 1
ATOM 8664 C CA . THR B 1 456 ? 135.675 15.791 -21.808 1.00 26.22 519 THR B CA 1
ATOM 8665 C C . THR B 1 456 ? 135.891 17.249 -22.138 1.00 24.46 519 THR B C 1
ATOM 8666 O O . THR B 1 456 ? 137.029 17.732 -22.001 1.00 22.25 519 THR B O 1
ATOM 8670 N N . LEU B 1 457 ? 134.820 17.955 -22.498 1.00 24.46 520 LEU B N 1
ATOM 8671 C CA . LEU B 1 457 ? 134.886 19.412 -22.606 1.00 24.07 520 LEU B CA 1
ATOM 8672 C C . LEU B 1 457 ? 134.850 20.069 -21.239 1.00 22.01 520 LEU B C 1
ATOM 8673 O O . LEU B 1 457 ? 134.010 19.759 -20.411 1.00 21.30 520 LEU B O 1
ATOM 8678 N N . LEU B 1 458 ? 135.743 21.021 -21.035 1.00 20.12 521 LEU B N 1
ATOM 8679 C CA . LEU B 1 458 ? 135.797 21.771 -19.796 1.00 22.46 521 LEU B CA 1
ATOM 8680 C C . LEU B 1 458 ? 134.480 22.528 -19.642 1.00 22.42 521 LEU B C 1
ATOM 8681 O O . LEU B 1 458 ? 133.959 23.047 -20.621 1.00 19.42 521 LEU B O 1
ATOM 8686 N N . PRO B 1 459 ? 133.961 22.595 -18.399 1.00 23.80 522 PRO B N 1
ATOM 8687 C CA . PRO B 1 459 ? 132.752 23.377 -18.159 1.00 25.83 522 PRO B CA 1
ATOM 8688 C C . PRO B 1 459 ? 133.025 24.891 -18.251 1.00 24.43 522 PRO B C 1
ATOM 8689 O O . PRO B 1 459 ? 134.210 25.293 -18.372 1.00 24.41 522 PRO B O 1
ATOM 8693 N N . PRO B 1 460 ? 131.956 25.725 -18.222 1.00 24.57 523 PRO B N 1
ATOM 8694 C CA . PRO B 1 460 ? 132.143 27.139 -18.506 1.00 25.13 523 PRO B CA 1
ATOM 8695 C C . PRO B 1 460 ? 132.725 27.868 -17.296 1.00 25.59 523 PRO B C 1
ATOM 8696 O O . PRO B 1 460 ? 132.093 28.739 -16.707 1.00 24.93 523 PRO B O 1
ATOM 8700 N N . ILE B 1 461 ? 133.985 27.575 -17.010 1.00 26.94 524 ILE B N 1
ATOM 8701 C CA . ILE B 1 461 ? 134.610 28.109 -15.798 1.00 30.57 524 ILE B CA 1
ATOM 8702 C C . ILE B 1 461 ? 134.915 29.600 -15.848 1.00 27.24 524 ILE B C 1
ATOM 8703 O O . ILE B 1 461 ? 134.945 30.246 -14.812 1.00 26.92 524 ILE B O 1
ATOM 8708 N N . MET B 1 462 ? 135.061 30.174 -17.032 1.00 26.13 525 MET B N 1
ATOM 8709 C CA . MET B 1 462 ? 135.146 31.646 -17.180 1.00 26.51 525 MET B CA 1
ATOM 8710 C C . MET B 1 462 ? 133.820 32.396 -17.040 1.00 26.12 525 MET B C 1
ATOM 8711 O O . MET B 1 462 ? 133.775 33.650 -17.087 1.00 25.18 525 MET B O 1
ATOM 8716 N N . GLY B 1 463 ? 132.728 31.654 -16.897 1.00 27.27 526 GLY B N 1
ATOM 8717 C CA . GLY B 1 463 ? 131.402 32.261 -16.886 1.00 27.47 526 GLY B CA 1
ATOM 8718 C C . GLY B 1 463 ? 130.604 31.844 -18.119 1.00 25.92 526 GLY B C 1
ATOM 8719 O O . GLY B 1 463 ? 131.159 31.444 -19.148 1.00 23.69 526 GLY B O 1
ATOM 8720 N N . LEU B 1 464 ? 129.290 31.946 -18.003 1.00 26.51 527 LEU B N 1
ATOM 8721 C CA . LEU B 1 464 ? 128.402 31.613 -19.093 1.00 27.69 527 LEU B CA 1
ATOM 8722 C C . LEU B 1 464 ? 128.556 32.533 -20.281 1.00 29.73 527 LEU B C 1
ATOM 8723 O O . LEU B 1 464 ? 128.330 32.091 -21.394 1.00 28.58 527 LEU B O 1
ATOM 8728 N N . ASN B 1 465 ? 128.919 33.793 -20.050 1.00 29.77 528 ASN B N 1
ATOM 8729 C CA . ASN B 1 465 ? 128.993 34.780 -21.115 1.00 31.85 528 ASN B CA 1
ATOM 8730 C C . ASN B 1 465 ? 130.413 35.180 -21.480 1.00 29.00 528 ASN B C 1
ATOM 8731 O O . ASN B 1 465 ? 130.624 36.293 -21.861 1.00 27.69 528 ASN B O 1
ATOM 8736 N N . ARG B 1 466 ? 131.350 34.245 -21.410 1.00 27.84 529 ARG B N 1
ATOM 8737 C CA . ARG B 1 466 ? 132.717 34.440 -21.867 1.00 29.13 529 ARG B CA 1
ATOM 8738 C C . ARG B 1 466 ? 133.156 33.162 -22.551 1.00 28.57 529 ARG B C 1
ATOM 8739 O O . ARG B 1 466 ? 132.705 32.088 -22.191 1.00 27.94 529 ARG B O 1
ATOM 8747 N N . ASN B 1 467 ? 134.078 33.284 -23.504 1.00 27.22 530 ASN B N 1
ATOM 8748 C CA . ASN B 1 467 ? 134.628 32.098 -24.149 1.00 26.00 530 ASN B CA 1
ATOM 8749 C C . ASN B 1 467 ? 135.597 31.398 -23.204 1.00 22.55 530 ASN B C 1
ATOM 8750 O O . ASN B 1 467 ? 136.040 31.972 -22.239 1.00 23.19 530 ASN B O 1
ATOM 8755 N N . ALA B 1 468 ? 135.880 30.146 -23.480 1.00 20.97 531 ALA B N 1
ATOM 8756 C CA . ALA B 1 468 ? 136.936 29.448 -22.781 1.00 21.78 531 ALA B CA 1
ATOM 8757 C C . ALA B 1 468 ? 138.283 30.193 -22.952 1.00 20.14 531 ALA B C 1
ATOM 8758 O O . ALA B 1 468 ? 138.461 30.934 -23.898 1.00 18.46 531 ALA B O 1
ATOM 8760 N N . PRO B 1 469 ? 139.201 30.019 -21.998 1.00 21.97 532 PRO B N 1
ATOM 8761 C CA . PRO B 1 469 ? 140.581 30.507 -22.177 1.00 20.28 532 PRO B CA 1
ATOM 8762 C C . PRO B 1 469 ? 141.336 29.715 -23.251 1.00 19.67 532 PRO B C 1
ATOM 8763 O O . PRO B 1 469 ? 140.863 28.669 -23.748 1.00 19.62 532 PRO B O 1
ATOM 8767 N N . TYR B 1 470 ? 142.537 30.185 -23.577 1.00 18.49 533 TYR B N 1
ATOM 8768 C CA . TYR B 1 470 ? 143.400 29.517 -24.542 1.00 18.32 533 TYR B CA 1
ATOM 8769 C C . TYR B 1 470 ? 144.520 28.909 -23.717 1.00 18.08 533 TYR B C 1
ATOM 8770 O O . TYR B 1 470 ? 145.092 29.606 -22.884 1.00 21.92 533 TYR B O 1
ATOM 8779 N N . LEU B 1 471 ? 144.883 27.667 -23.992 1.00 16.58 534 LEU B N 1
ATOM 8780 C CA . LEU B 1 471 ? 145.891 26.995 -23.200 1.00 16.82 534 LEU B CA 1
ATOM 8781 C C . LEU B 1 471 ? 147.266 27.560 -23.479 1.00 16.77 534 LEU B C 1
ATOM 8782 O O . LEU B 1 471 ? 147.565 27.897 -24.621 1.00 17.66 534 LEU B O 1
ATOM 8787 N N . GLY B 1 472 ? 148.114 27.594 -22.456 1.00 15.67 535 GLY B N 1
ATOM 8788 C CA . GLY B 1 472 ? 149.583 27.86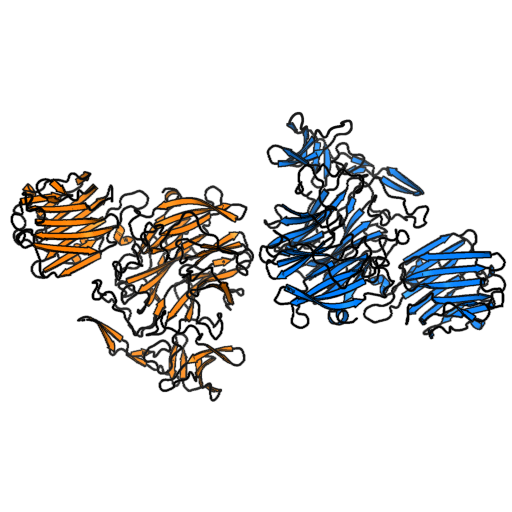8 -22.678 1.00 16.11 535 GLY B CA 1
ATOM 8789 C C . GLY B 1 472 ? 150.316 26.525 -22.846 1.00 17.18 535 GLY B C 1
ATOM 8790 O O . GLY B 1 472 ? 150.430 25.789 -21.904 1.00 18.52 535 GLY B O 1
ATOM 8791 N N . PRO B 1 473 ? 150.741 26.182 -24.070 1.00 17.12 536 PRO B N 1
ATOM 8792 C CA . PRO B 1 473 ? 151.270 24.878 -24.373 1.00 19.05 536 PRO B CA 1
ATOM 8793 C C . PRO B 1 473 ? 152.542 24.558 -23.601 1.00 18.05 536 PRO B C 1
ATOM 8794 O O . PRO B 1 473 ? 153.371 25.428 -23.354 1.00 16.69 536 PRO B O 1
ATOM 8798 N N . GLY B 1 474 ? 152.621 23.308 -23.207 1.00 19.85 537 GLY B N 1
ATOM 8799 C CA . GLY B 1 474 ? 153.674 22.774 -22.359 1.00 18.22 537 GLY B CA 1
ATOM 8800 C C . GLY B 1 474 ? 153.093 21.826 -21.361 1.00 19.20 537 GLY B C 1
ATOM 8801 O O . GLY B 1 474 ? 152.298 20.949 -21.713 1.00 18.90 537 GLY B O 1
ATOM 8802 N N . ARG B 1 475 ? 153.451 22.043 -20.098 1.00 19.36 538 ARG B N 1
ATOM 8803 C CA . ARG B 1 475 ? 152.990 21.216 -19.008 1.00 18.79 538 ARG B CA 1
ATOM 8804 C C . ARG B 1 475 ? 152.187 21.963 -17.996 1.00 18.57 538 ARG B C 1
ATOM 8805 O O . ARG B 1 475 ? 152.231 23.190 -17.913 1.00 20.78 538 ARG B O 1
ATOM 8813 N N . GLY B 1 476 ? 151.444 21.186 -17.221 1.00 19.50 539 GLY B N 1
ATOM 8814 C CA . GLY B 1 476 ? 150.852 21.632 -15.966 1.00 19.86 539 GLY B CA 1
ATOM 8815 C C . GLY B 1 476 ? 151.713 21.130 -14.824 1.00 19.69 539 GLY B C 1
ATOM 8816 O O . GLY B 1 476 ? 152.718 20.445 -15.051 1.00 19.47 539 GLY B O 1
ATOM 8817 N N . ILE B 1 477 ? 151.330 21.469 -13.601 1.00 21.01 540 ILE B N 1
ATOM 8818 C CA . ILE B 1 477 ? 152.060 21.028 -12.403 1.00 22.39 540 ILE B CA 1
ATOM 8819 C C . ILE B 1 477 ? 151.099 20.667 -11.311 1.00 23.01 540 ILE B C 1
ATOM 8820 O O . ILE B 1 477 ? 149.914 21.059 -11.345 1.00 21.02 540 ILE B O 1
ATOM 8825 N N . ILE B 1 478 ? 151.614 19.867 -10.380 1.00 23.84 541 ILE B N 1
ATOM 8826 C CA . ILE B 1 478 ? 150.937 19.503 -9.128 1.00 26.24 541 ILE B CA 1
ATOM 8827 C C . ILE B 1 478 ? 151.674 20.256 -8.061 1.00 25.63 541 ILE B C 1
ATOM 8828 O O . ILE B 1 478 ? 152.858 19.984 -7.823 1.00 24.44 541 ILE B O 1
ATOM 8833 N N . GLU B 1 479 ? 151.008 21.207 -7.421 1.00 25.80 542 GLU B N 1
ATOM 8834 C CA . GLU B 1 479 ? 151.682 21.958 -6.358 1.00 28.66 542 GLU B CA 1
ATOM 8835 C C . GLU B 1 479 ? 151.789 21.038 -5.120 1.00 29.05 542 GLU B C 1
ATOM 8836 O O . GLU B 1 479 ? 150.802 20.402 -4.730 1.00 28.03 542 GLU B O 1
ATOM 8842 N N . SER B 1 480 ? 152.975 20.984 -4.524 1.00 29.80 543 SER B N 1
ATOM 8843 C CA . SER B 1 480 ? 153.330 19.870 -3.616 1.00 31.23 543 SER B CA 1
ATOM 8844 C C . SER B 1 480 ? 152.737 19.973 -2.208 1.00 33.33 543 SER B C 1
ATOM 8845 O O . SER B 1 480 ? 152.412 18.952 -1.618 1.00 34.93 543 SER B O 1
ATOM 8848 N N . SER B 1 481 ? 152.589 21.180 -1.675 1.00 30.80 544 SER B N 1
ATOM 8849 C CA . SER B 1 481 ? 152.000 21.371 -0.364 1.00 33.81 544 SER B CA 1
ATOM 8850 C C . SER B 1 481 ? 150.482 21.013 -0.315 1.00 33.49 544 SER B C 1
ATOM 8851 O O . SER B 1 481 ? 150.025 20.466 0.685 1.00 33.37 544 SER B O 1
ATOM 8854 N N . THR B 1 482 ? 149.735 21.352 -1.367 1.00 29.31 545 THR B N 1
ATOM 8855 C CA . THR B 1 482 ? 148.267 21.215 -1.408 1.00 29.84 545 THR B CA 1
ATOM 8856 C C . THR B 1 482 ? 147.825 20.077 -2.299 1.00 28.29 545 THR B C 1
ATOM 8857 O O . THR B 1 482 ? 146.717 19.608 -2.184 1.00 27.34 545 THR B O 1
ATOM 8861 N N . GLY B 1 483 ? 148.665 19.665 -3.234 1.00 26.78 546 GLY B N 1
ATOM 8862 C CA . GLY B 1 483 ? 148.219 18.762 -4.287 1.00 26.16 546 GLY B CA 1
ATOM 8863 C C . GLY B 1 483 ? 147.352 19.376 -5.388 1.00 25.48 546 GLY B C 1
ATOM 8864 O O . GLY B 1 483 ? 146.782 18.677 -6.224 1.00 23.40 546 GLY B O 1
ATOM 8865 N N . ARG B 1 484 ? 147.277 20.693 -5.432 1.00 25.82 547 ARG B N 1
ATOM 8866 C CA . ARG B 1 484 ? 146.459 21.350 -6.431 1.00 26.20 547 ARG B CA 1
ATOM 8867 C C . ARG B 1 484 ? 147.051 21.137 -7.843 1.00 25.10 547 ARG B C 1
ATOM 8868 O O . ARG B 1 484 ? 148.248 21.240 -8.055 1.00 26.00 547 ARG B O 1
ATOM 8876 N N . ILE B 1 485 ? 146.192 20.776 -8.784 1.00 24.78 548 ILE B N 1
ATOM 8877 C CA . ILE B 1 485 ? 146.584 20.646 -10.168 1.00 24.35 548 ILE B CA 1
ATOM 8878 C C . ILE B 1 485 ? 146.453 22.016 -10.825 1.00 24.16 548 ILE B C 1
ATOM 8879 O O . ILE B 1 485 ? 145.362 22.617 -10.763 1.00 22.79 548 ILE B O 1
ATOM 8884 N N . LEU B 1 486 ? 147.534 22.503 -11.453 1.00 21.33 549 LEU B N 1
ATOM 8885 C CA . LEU B 1 486 ? 147.463 23.800 -12.142 1.00 22.18 549 LEU B CA 1
ATOM 8886 C C . LEU B 1 486 ? 147.779 23.730 -13.628 1.00 21.05 549 LEU B C 1
ATOM 8887 O O . LEU B 1 486 ? 148.805 23.143 -14.032 1.00 20.00 549 LEU B O 1
ATOM 8892 N N . ILE B 1 487 ? 146.893 24.302 -14.450 1.00 20.36 550 ILE B N 1
ATOM 8893 C CA . ILE B 1 487 ? 146.993 24.237 -15.934 1.00 18.62 550 ILE B CA 1
ATOM 8894 C C . ILE B 1 487 ? 147.054 25.713 -16.375 1.00 18.42 550 ILE B C 1
ATOM 8895 O O . ILE B 1 487 ? 146.114 26.475 -16.073 1.00 17.87 550 ILE B O 1
ATOM 8900 N N . PRO B 1 488 ? 148.130 26.125 -17.097 1.00 17.67 551 PRO B N 1
ATOM 8901 C CA . PRO B 1 488 ? 148.242 27.508 -17.554 1.00 18.24 551 PRO B CA 1
ATOM 8902 C C . PRO B 1 488 ? 147.382 27.823 -18.761 1.00 18.12 551 PRO B C 1
ATOM 8903 O O . PRO B 1 488 ? 147.295 27.050 -19.690 1.00 17.99 551 PRO B O 1
ATOM 8907 N N . SER B 1 489 ? 146.721 28.964 -18.716 1.00 18.93 552 SER B N 1
ATOM 8908 C CA . SER B 1 489 ? 145.974 29.446 -19.843 1.00 19.38 552 SER B CA 1
ATOM 8909 C C . SER B 1 489 ? 145.909 30.987 -19.794 1.00 18.70 552 SER B C 1
ATOM 8910 O O . SER B 1 489 ? 146.393 31.639 -18.832 1.00 20.69 552 SER B O 1
ATOM 8913 N N . TYR B 1 490 ? 145.256 31.564 -20.802 1.00 18.99 553 TYR B N 1
ATOM 8914 C CA . TYR B 1 490 ? 145.196 33.018 -20.985 1.00 18.55 553 TYR B CA 1
ATOM 8915 C C . TYR B 1 490 ? 144.016 33.445 -21.850 1.00 19.89 553 TYR B C 1
ATOM 8916 O O . TYR B 1 490 ? 143.438 32.632 -22.598 1.00 18.53 553 TYR B O 1
ATOM 8925 N N . THR B 1 491 ? 143.653 34.728 -21.741 1.00 19.91 554 THR B N 1
ATOM 8926 C CA . THR B 1 491 ? 142.454 35.227 -22.466 1.00 21.78 554 THR B CA 1
ATOM 8927 C C . THR B 1 491 ? 142.797 36.261 -23.503 1.00 23.94 554 THR B C 1
ATOM 8928 O O . THR B 1 491 ? 141.952 36.610 -24.291 1.00 26.19 554 THR B O 1
ATOM 8932 N N . GLY B 1 492 ? 144.027 36.771 -23.503 1.00 24.86 555 GLY B N 1
ATOM 8933 C CA . GLY B 1 492 ? 144.377 37.915 -24.299 1.00 23.33 555 GLY B CA 1
ATOM 8934 C C . GLY B 1 492 ? 144.525 39.190 -23.486 1.00 24.82 555 GLY B C 1
ATOM 8935 O O . GLY B 1 492 ? 145.209 40.098 -23.934 1.00 28.84 555 GLY B O 1
ATOM 8936 N N . LYS B 1 493 ? 143.815 39.286 -22.369 1.00 24.52 556 LYS B N 1
ATOM 8937 C CA . LYS B 1 493 ? 143.890 40.398 -21.396 1.00 27.74 556 LYS B CA 1
ATOM 8938 C C . LYS B 1 493 ? 144.232 39.944 -19.973 1.00 24.76 556 LYS B C 1
ATOM 8939 O O . LYS B 1 493 ? 144.590 40.759 -19.135 1.00 22.56 556 LYS B O 1
ATOM 8945 N N . GLU B 1 494 ? 144.102 38.653 -19.699 1.00 23.07 557 GLU B N 1
ATOM 8946 C CA . GLU B 1 494 ? 144.233 38.114 -18.345 1.00 23.67 557 GLU B CA 1
ATOM 8947 C C . GLU B 1 494 ? 145.002 36.834 -18.425 1.00 21.68 557 GLU B C 1
ATOM 8948 O O . GLU B 1 494 ? 144.975 36.182 -19.451 1.00 18.46 557 GLU B O 1
ATOM 8954 N N . SER B 1 495 ? 145.638 36.468 -17.309 1.00 21.09 558 SER B N 1
ATOM 8955 C CA . SER B 1 495 ? 146.007 35.070 -17.085 1.00 20.63 558 SER B CA 1
ATOM 8956 C C . SER B 1 495 ? 144.754 34.316 -16.539 1.00 20.30 558 SER B C 1
ATOM 8957 O O . SER B 1 495 ? 143.994 34.843 -15.734 1.00 19.05 558 SER B O 1
ATOM 8960 N N . ALA B 1 496 ? 144.580 33.070 -16.950 1.00 19.16 559 ALA B N 1
ATOM 8961 C CA . ALA B 1 496 ? 143.587 32.198 -16.390 1.00 19.52 559 ALA B CA 1
ATOM 8962 C C . ALA B 1 496 ? 144.323 30.920 -15.927 1.00 20.19 559 ALA B C 1
ATOM 8963 O O . ALA B 1 496 ? 144.746 30.089 -16.731 1.00 19.23 559 ALA B O 1
ATOM 8965 N N . PHE B 1 497 ? 144.473 30.796 -14.616 1.00 21.62 560 PHE B N 1
ATOM 8966 C CA . PHE B 1 497 ? 145.134 29.640 -14.047 1.00 20.89 560 PHE B CA 1
ATOM 8967 C C . PHE B 1 497 ? 144.043 28.673 -13.695 1.00 20.39 560 PHE B C 1
ATOM 8968 O O . PHE B 1 497 ? 143.324 28.856 -12.699 1.00 21.47 560 PHE B O 1
ATOM 8976 N N . ILE B 1 498 ? 143.926 27.640 -14.505 1.00 19.32 561 ILE B N 1
ATOM 8977 C CA . ILE B 1 498 ? 142.892 26.632 -14.327 1.00 21.28 561 ILE B CA 1
ATOM 8978 C C . ILE B 1 498 ? 143.368 25.668 -13.238 1.00 23.69 561 ILE B C 1
ATOM 8979 O O . ILE B 1 498 ? 144.533 25.271 -13.236 1.00 21.68 561 ILE B O 1
ATOM 8984 N N . TYR B 1 499 ? 142.503 25.285 -12.305 1.00 22.46 562 TYR B N 1
ATOM 8985 C CA . TYR B 1 499 ? 142.975 24.388 -11.253 1.00 23.32 562 TYR B CA 1
ATOM 8986 C C . TYR B 1 499 ? 141.948 23.433 -10.705 1.00 23.25 562 TYR B C 1
ATOM 8987 O O . TYR B 1 499 ? 140.750 23.642 -10.877 1.00 25.47 562 TYR B O 1
ATOM 8996 N N . SER B 1 500 ? 142.443 22.366 -10.058 1.00 22.72 563 SER B N 1
ATOM 8997 C CA . SER B 1 500 ? 141.575 21.413 -9.368 1.00 23.76 563 SER B CA 1
ATOM 8998 C C . SER B 1 500 ? 142.136 21.143 -8.005 1.00 24.62 563 SER B C 1
ATOM 8999 O O . SER B 1 500 ? 143.351 20.845 -7.853 1.00 23.49 563 SER B O 1
ATOM 9002 N N . ASP B 1 501 ? 141.267 21.242 -7.022 1.00 25.60 564 ASP B N 1
ATOM 9003 C CA . ASP B 1 501 ? 141.617 20.851 -5.646 1.00 28.74 564 ASP B CA 1
ATOM 9004 C C . ASP B 1 501 ? 141.071 19.489 -5.276 1.00 28.38 564 ASP B C 1
ATOM 9005 O O . ASP B 1 501 ? 141.115 19.120 -4.104 1.00 30.38 564 ASP B O 1
ATOM 9010 N N . ASP B 1 502 ? 140.513 18.756 -6.228 1.00 27.82 565 ASP B N 1
ATOM 9011 C CA . ASP B 1 502 ? 139.932 17.426 -5.909 1.00 27.79 565 ASP B CA 1
ATOM 9012 C C . ASP B 1 502 ? 140.526 16.378 -6.841 1.00 27.32 565 ASP B C 1
ATOM 9013 O O . ASP B 1 502 ? 139.813 15.530 -7.353 1.00 24.33 565 ASP B O 1
ATOM 9018 N N . ASN B 1 503 ? 141.844 16.510 -7.084 1.00 27.64 566 ASN B N 1
ATOM 9019 C CA A ASN B 1 503 ? 142.590 15.534 -7.914 0.50 29.35 566 ASN B CA 1
ATOM 9020 C CA B ASN B 1 503 ? 142.607 15.560 -7.902 0.50 28.98 566 ASN B CA 1
ATOM 9021 C C . ASN B 1 503 ? 142.006 15.387 -9.320 1.00 29.38 566 ASN B C 1
ATOM 9022 O O . ASN B 1 503 ? 142.064 14.309 -9.931 1.00 28.64 566 ASN B O 1
ATOM 9031 N N . GLY B 1 504 ? 141.422 16.478 -9.836 1.00 27.54 567 GLY B N 1
ATOM 9032 C CA . GLY B 1 504 ? 140.972 16.524 -11.219 1.00 27.89 567 GLY B CA 1
ATOM 9033 C C . GLY B 1 504 ? 139.552 16.094 -11.485 1.00 28.76 567 GLY B C 1
ATOM 9034 O O . GLY B 1 504 ? 139.187 15.963 -12.645 1.00 29.96 567 GLY B O 1
ATOM 9035 N N . ALA B 1 505 ? 138.760 15.905 -10.441 1.00 29.74 568 ALA B N 1
ATOM 9036 C CA . ALA B 1 505 ? 137.357 15.585 -10.608 1.00 33.65 568 ALA B CA 1
ATOM 9037 C C . ALA B 1 505 ? 136.614 16.822 -11.024 1.00 33.24 568 ALA B C 1
ATOM 9038 O O . ALA B 1 505 ? 135.663 16.725 -11.777 1.00 36.72 568 ALA B O 1
ATOM 9040 N N . SER B 1 506 ? 137.022 17.989 -10.510 1.00 32.05 569 SER B N 1
ATOM 9041 C CA . SER B 1 506 ? 136.358 19.269 -10.868 1.00 31.44 569 SER B CA 1
ATOM 9042 C C . SER B 1 506 ? 137.395 20.408 -11.043 1.00 29.26 569 SER B C 1
ATOM 9043 O O . SER B 1 506 ? 138.515 20.342 -10.517 1.00 26.61 569 SER B O 1
ATOM 9046 N N . TRP B 1 507 ? 137.008 21.419 -11.832 1.00 28.06 570 TRP B N 1
ATOM 9047 C CA . TRP B 1 507 ? 137.940 22.449 -12.265 1.00 27.50 570 TRP B CA 1
ATOM 9048 C C . TRP B 1 507 ? 137.403 23.816 -11.956 1.00 27.40 570 TRP B C 1
ATOM 9049 O O . TRP B 1 507 ? 136.207 24.062 -12.031 1.00 27.13 570 TRP B O 1
ATOM 9060 N N . LYS B 1 508 ? 138.326 24.693 -11.578 1.00 26.04 571 LYS B N 1
ATOM 9061 C CA . LYS B 1 508 ? 138.036 26.061 -11.232 1.00 27.13 571 LYS B CA 1
ATOM 9062 C C . LYS B 1 508 ? 139.054 26.937 -11.966 1.00 24.19 571 LYS B C 1
ATOM 9063 O O . LYS B 1 508 ? 139.960 26.400 -12.603 1.00 21.62 571 LYS B O 1
ATOM 9069 N N . VAL B 1 509 ? 138.937 28.264 -11.858 1.00 23.68 572 VAL B N 1
ATOM 9070 C CA . VAL B 1 509 ? 139.937 29.158 -12.473 1.00 25.56 572 VAL B CA 1
ATOM 9071 C C . VAL B 1 509 ? 140.228 30.376 -11.603 1.00 24.60 572 VAL B C 1
ATOM 9072 O O . VAL B 1 509 ? 139.323 30.907 -10.976 1.00 23.99 572 VAL B O 1
ATOM 9076 N N . LYS B 1 510 ? 141.482 30.805 -11.592 1.00 24.13 573 LYS B N 1
ATOM 9077 C CA . LYS B 1 510 ? 141.849 32.116 -11.073 1.00 26.30 573 LYS B CA 1
ATOM 9078 C C . LYS B 1 510 ? 142.177 33.022 -12.245 1.00 25.40 573 LYS B C 1
ATOM 9079 O O . LYS B 1 510 ? 143.077 32.704 -12.998 1.00 25.11 573 LYS B O 1
ATOM 9085 N N . VAL B 1 511 ? 141.432 34.117 -12.385 1.00 23.88 574 VAL B N 1
ATOM 9086 C CA . VAL B 1 511 ? 141.563 35.028 -13.524 1.00 24.35 574 VAL B CA 1
ATOM 9087 C C . VAL B 1 511 ? 142.314 36.230 -12.995 1.00 23.95 574 VAL B C 1
ATOM 9088 O O . VAL B 1 511 ? 141.870 36.854 -12.059 1.00 25.39 574 VAL B O 1
ATOM 9092 N N . VAL B 1 512 ? 143.419 36.587 -13.632 1.00 23.45 575 VAL B N 1
ATOM 9093 C CA . VAL B 1 512 ? 144.306 37.649 -13.131 1.00 24.01 575 VAL B CA 1
ATOM 9094 C C . VAL B 1 512 ? 144.522 38.703 -14.217 1.00 23.05 575 VAL B C 1
ATOM 9095 O O . VAL B 1 512 ? 145.174 38.391 -15.232 1.00 21.79 575 VAL B O 1
ATOM 9099 N N . PRO B 1 513 ? 143.932 39.919 -14.055 1.00 23.23 576 PRO B N 1
ATOM 9100 C CA . PRO B 1 513 ? 144.120 40.960 -15.077 1.00 24.49 576 PRO B CA 1
ATOM 9101 C C . PRO B 1 513 ? 145.618 41.298 -15.258 1.00 24.00 576 PRO B C 1
ATOM 9102 O O . PRO B 1 513 ? 146.350 41.278 -14.284 1.00 24.40 576 PRO B O 1
ATOM 9106 N N . LEU B 1 514 ? 146.071 41.467 -16.500 1.00 23.63 577 LEU B N 1
ATOM 9107 C CA . LEU B 1 514 ? 147.486 41.717 -16.807 1.00 20.55 577 LEU B CA 1
ATOM 9108 C C . LEU B 1 514 ? 147.678 43.188 -17.146 1.00 20.95 577 LEU B C 1
ATOM 9109 O O . LEU B 1 514 ? 146.708 43.896 -17.360 1.00 18.80 577 LEU B O 1
ATOM 9114 N N . PRO B 1 515 ? 148.930 43.665 -17.166 1.00 19.55 578 PRO B N 1
ATOM 9115 C CA . PRO B 1 515 ? 149.178 45.056 -17.461 1.00 20.50 578 PRO B CA 1
ATOM 9116 C C . PRO B 1 515 ? 148.752 45.504 -18.878 1.00 20.47 578 PRO B C 1
ATOM 9117 O O . PRO B 1 515 ? 148.467 46.688 -19.072 1.00 21.32 578 PRO B O 1
ATOM 9121 N N . SER B 1 516 ? 148.704 44.581 -19.824 1.00 21.41 579 SER B N 1
ATOM 9122 C CA . SER B 1 516 ? 148.312 44.889 -21.176 1.00 22.04 579 SER B CA 1
ATOM 9123 C C . SER B 1 516 ? 147.755 43.642 -21.821 1.00 21.62 579 SER B C 1
ATOM 9124 O O . SER B 1 516 ? 147.560 42.629 -21.138 1.00 21.43 579 SER B O 1
ATOM 9127 N N . SER B 1 517 ? 147.505 43.710 -23.142 1.00 20.27 580 SER B N 1
ATOM 9128 C CA . SER B 1 517 ? 146.975 42.602 -23.925 1.00 20.11 580 SER B CA 1
ATOM 9129 C C . SER B 1 517 ? 148.034 41.606 -24.300 1.00 19.78 580 SER B C 1
ATOM 9130 O O . SER B 1 517 ? 148.477 41.543 -25.446 1.00 22.77 580 SER B O 1
ATOM 9133 N N . TRP B 1 518 ? 148.502 40.877 -23.304 1.00 19.85 581 TRP B N 1
ATOM 9134 C CA . TRP B 1 518 ? 149.550 39.889 -23.486 1.00 19.05 581 TRP B CA 1
ATOM 9135 C C . TRP B 1 518 ? 148.914 38.617 -24.016 1.00 20.60 581 TRP B C 1
ATOM 9136 O O . TRP B 1 518 ? 147.878 38.209 -23.509 1.00 19.60 581 TRP B O 1
ATOM 9147 N N . SER B 1 519 ? 149.524 37.977 -25.024 1.00 20.48 582 SER B N 1
ATOM 9148 C CA . SER B 1 519 ? 149.171 36.599 -25.367 1.00 19.42 582 SER B CA 1
ATOM 9149 C C . SER B 1 519 ? 149.952 35.728 -24.365 1.00 18.08 582 SER B C 1
ATOM 9150 O O . SER B 1 519 ? 151.068 35.273 -24.651 1.00 16.34 582 SER B O 1
ATOM 9153 N N . ALA B 1 520 ? 149.397 35.622 -23.159 1.00 18.80 583 ALA B N 1
ATOM 9154 C CA . ALA B 1 520 ? 150.159 35.217 -21.928 1.00 18.23 583 ALA B CA 1
ATOM 9155 C C . ALA B 1 520 ? 150.283 33.663 -21.790 1.00 19.33 583 ALA B C 1
ATOM 9156 O O . ALA B 1 520 ? 149.891 33.037 -20.807 1.00 18.46 583 ALA B O 1
ATOM 9158 N N . GLU B 1 521 ? 150.867 33.060 -22.815 1.00 18.42 584 GLU B N 1
ATOM 9159 C CA . GLU B 1 521 ? 151.306 31.661 -22.761 1.00 17.19 584 GLU B CA 1
ATOM 9160 C C . GLU B 1 521 ? 152.290 31.540 -21.605 1.00 16.67 584 GLU B C 1
ATOM 9161 O O . GLU B 1 521 ? 153.324 32.223 -21.599 1.00 17.33 584 GLU B O 1
ATOM 9167 N N . ALA B 1 522 ? 151.941 30.711 -20.635 1.00 15.06 585 ALA B N 1
ATOM 9168 C CA . ALA B 1 522 ? 152.639 30.573 -19.376 1.00 15.92 585 ALA B CA 1
ATOM 9169 C C . ALA B 1 522 ? 153.050 29.128 -19.048 1.00 15.72 585 ALA B C 1
ATOM 9170 O O . ALA B 1 522 ? 152.454 28.155 -19.568 1.00 17.35 585 ALA B O 1
ATOM 9172 N N . GLN B 1 523 ? 154.068 29.027 -18.188 1.00 16.26 586 GLN B N 1
ATOM 9173 C CA . GLN B 1 523 ? 154.464 27.799 -17.511 1.00 17.11 586 GLN B CA 1
ATOM 9174 C C . GLN B 1 523 ? 154.789 28.082 -16.062 1.00 18.00 586 GLN B C 1
ATOM 9175 O O . GLN B 1 523 ? 155.190 29.219 -15.705 1.00 18.79 586 GLN B O 1
ATOM 9181 N N . PHE B 1 524 ? 154.592 27.060 -15.211 1.00 17.83 587 PHE B N 1
ATOM 9182 C CA . PHE B 1 524 ? 154.777 27.210 -13.776 1.00 19.13 587 PHE B CA 1
ATOM 9183 C C . PHE B 1 524 ? 156.058 26.537 -13.261 1.00 21.68 587 PHE B C 1
ATOM 9184 O O . PHE B 1 524 ? 156.438 25.450 -13.736 1.00 22.80 587 PHE B O 1
ATOM 9192 N N . VAL B 1 525 ? 156.658 27.116 -12.236 1.00 21.75 588 VAL B N 1
ATOM 9193 C CA . VAL B 1 525 ? 157.649 26.393 -11.376 1.00 22.16 588 VAL B CA 1
ATOM 9194 C C . VAL B 1 525 ? 157.243 26.522 -9.905 1.00 24.13 588 VAL B C 1
ATOM 9195 O O . VAL B 1 525 ? 156.555 27.506 -9.501 1.00 22.43 588 VAL B O 1
ATOM 9199 N N . GLU B 1 526 ? 157.614 25.536 -9.098 1.00 22.80 589 GLU B N 1
ATOM 9200 C CA . GLU B 1 526 ? 157.441 25.638 -7.649 1.00 24.13 589 GLU B CA 1
ATOM 9201 C C . GLU B 1 526 ? 158.802 26.010 -7.050 1.00 25.86 589 GLU B C 1
ATOM 9202 O O . GLU B 1 526 ? 159.765 25.293 -7.249 1.00 26.91 589 GLU B O 1
ATOM 9208 N N . LEU B 1 527 ? 158.891 27.114 -6.312 1.00 24.22 590 LEU B N 1
ATOM 9209 C CA . LEU B 1 527 ? 160.131 27.501 -5.662 1.00 26.23 590 LEU B CA 1
ATOM 9210 C C . LEU B 1 527 ? 160.367 26.790 -4.345 1.00 27.96 590 LEU B C 1
ATOM 9211 O O . LEU B 1 527 ? 161.511 26.485 -4.048 1.00 28.96 590 LEU B O 1
ATOM 9216 N N . SER B 1 528 ? 159.306 26.658 -3.553 1.00 27.66 591 SER B N 1
ATOM 9217 C CA . SER B 1 528 ? 159.297 26.054 -2.209 1.00 29.95 591 SER B CA 1
ATOM 9218 C C . SER B 1 528 ? 157.839 25.711 -1.960 1.00 31.04 591 SER B C 1
ATOM 9219 O O . SER B 1 528 ? 156.985 26.163 -2.721 1.00 31.79 591 SER B O 1
ATOM 9222 N N . PRO B 1 529 ? 157.527 24.881 -0.946 1.00 32.91 592 PRO B N 1
ATOM 9223 C CA . PRO B 1 529 ? 156.130 24.444 -0.845 1.00 33.52 592 PRO B CA 1
ATOM 9224 C C . PRO B 1 529 ? 155.151 25.605 -0.662 1.00 33.16 592 PRO B C 1
ATOM 9225 O O . PRO B 1 529 ? 155.433 26.519 0.109 1.00 32.23 592 PRO B O 1
ATOM 9229 N N . GLY B 1 530 ? 154.058 25.593 -1.425 1.00 33.75 593 GLY B N 1
ATOM 9230 C CA . GLY B 1 530 ? 153.080 26.682 -1.447 1.00 31.91 593 GLY B CA 1
ATOM 9231 C C . GLY B 1 530 ? 153.479 27.886 -2.331 1.00 30.98 593 GLY B C 1
ATOM 9232 O O . GLY B 1 530 ? 152.640 28.775 -2.559 1.00 29.30 593 GLY B O 1
ATOM 9233 N N . VAL B 1 531 ? 154.728 27.955 -2.802 1.00 27.30 594 VAL B N 1
ATOM 9234 C CA . VAL B 1 531 ? 155.205 29.155 -3.494 1.00 26.62 594 VAL B CA 1
ATOM 9235 C C . VAL B 1 531 ? 155.471 28.819 -4.948 1.00 27.26 594 VAL B C 1
ATOM 9236 O O . VAL B 1 531 ? 156.411 28.063 -5.262 1.00 26.21 594 VAL B O 1
ATOM 9240 N N . ILE B 1 532 ? 154.672 29.381 -5.855 1.00 25.66 595 ILE B N 1
ATOM 9241 C CA . ILE B 1 532 ? 154.800 29.065 -7.284 1.00 25.74 595 ILE B CA 1
ATOM 9242 C C . ILE B 1 532 ? 154.974 30.341 -8.097 1.00 25.29 595 ILE B C 1
ATOM 9243 O O . ILE B 1 532 ? 154.610 31.438 -7.635 1.00 25.75 595 ILE B O 1
ATOM 9248 N N . GLN B 1 533 ? 155.544 30.193 -9.281 1.00 21.65 596 GLN B N 1
ATOM 9249 C CA . GLN B 1 533 ? 155.698 31.321 -10.200 1.00 22.03 596 GLN B CA 1
ATOM 9250 C C . GLN B 1 533 ? 155.200 30.912 -11.546 1.00 21.59 596 GLN B C 1
ATOM 9251 O O . GLN B 1 533 ? 155.379 29.764 -11.950 1.00 21.76 596 GLN B O 1
ATOM 9257 N N . ALA B 1 534 ? 154.558 31.845 -12.229 1.00 20.08 597 ALA B N 1
ATOM 9258 C CA . ALA B 1 534 ? 154.111 31.656 -13.621 1.00 19.96 597 ALA B CA 1
ATOM 9259 C C . ALA B 1 534 ? 154.966 32.586 -14.469 1.00 19.02 597 ALA B C 1
ATOM 9260 O O . ALA B 1 534 ? 154.878 33.796 -14.295 1.00 21.41 597 ALA B O 1
ATOM 9262 N N . TYR B 1 535 ? 155.787 32.008 -15.356 1.00 19.03 598 TYR B N 1
ATOM 9263 C CA . TYR B 1 535 ? 156.560 32.728 -16.367 1.00 17.42 598 TYR B CA 1
ATOM 9264 C C . TYR B 1 535 ? 155.747 32.763 -17.631 1.00 16.89 598 TYR B C 1
ATOM 9265 O O . TYR B 1 535 ? 155.238 31.720 -18.070 1.00 16.32 598 TYR B O 1
ATOM 9274 N N . MET B 1 536 ? 155.686 33.940 -18.262 1.00 17.53 599 MET B N 1
ATOM 9275 C CA . MET B 1 536 ? 154.852 34.116 -19.447 1.00 17.09 599 MET B CA 1
ATOM 9276 C C . MET B 1 536 ? 155.322 35.152 -20.467 1.00 17.65 599 MET B C 1
ATOM 9277 O O . MET B 1 536 ? 156.061 36.116 -20.160 1.00 17.45 599 MET B O 1
ATOM 9282 N N . ARG B 1 537 ? 154.804 34.940 -21.670 1.00 16.50 600 ARG B N 1
ATOM 9283 C CA . ARG B 1 537 ? 154.917 35.821 -22.785 1.00 17.38 600 ARG B CA 1
ATOM 9284 C C . ARG B 1 537 ? 154.115 37.135 -22.579 1.00 16.40 600 ARG B C 1
ATOM 9285 O O . ARG B 1 537 ? 153.030 37.133 -21.956 1.00 19.24 600 ARG B O 1
ATOM 9293 N N . THR B 1 538 ? 154.663 38.233 -23.070 1.00 16.46 601 THR B N 1
ATOM 9294 C CA . THR B 1 538 ? 154.056 39.525 -22.973 1.00 17.27 601 THR B CA 1
ATOM 9295 C C . THR B 1 538 ? 153.952 40.212 -24.339 1.00 18.02 601 THR B C 1
ATOM 9296 O O . THR B 1 538 ? 154.477 39.716 -25.347 1.00 18.03 601 THR B O 1
ATOM 9300 N N . ASN B 1 539 ? 153.342 41.392 -24.372 1.00 17.19 602 ASN B N 1
ATOM 9301 C CA . ASN B 1 539 ? 153.345 42.223 -25.602 1.00 18.65 602 ASN B CA 1
ATOM 9302 C C . ASN B 1 539 ? 154.351 43.383 -25.477 1.00 19.77 602 ASN B C 1
ATOM 9303 O O . ASN B 1 539 ? 154.198 44.340 -26.204 1.00 20.95 602 ASN B O 1
ATOM 9308 N N . ASN B 1 540 ? 155.382 43.279 -24.607 1.00 17.99 603 ASN B N 1
ATOM 9309 C CA . ASN B 1 540 ? 156.320 44.387 -24.387 1.00 19.55 603 ASN B CA 1
ATOM 9310 C C . ASN B 1 540 ? 157.804 44.102 -24.598 1.00 18.88 603 ASN B C 1
ATOM 9311 O O . ASN B 1 540 ? 158.615 45.006 -24.362 1.00 18.23 603 ASN B O 1
ATOM 9316 N N . GLY B 1 541 ? 158.116 42.890 -25.039 1.00 19.13 604 GLY B N 1
ATOM 9317 C CA . GLY B 1 541 ? 159.475 42.432 -25.307 1.00 20.54 604 GLY B CA 1
ATOM 9318 C C . GLY B 1 541 ? 160.101 41.595 -24.192 1.00 20.86 604 GLY B C 1
ATOM 9319 O O . GLY B 1 541 ? 161.129 41.003 -24.413 1.00 20.10 604 GLY B O 1
ATOM 9320 N N . LYS B 1 542 ? 159.510 41.590 -22.985 1.00 18.93 605 LYS B N 1
ATOM 9321 C CA . LYS B 1 542 ? 160.101 40.917 -21.831 1.00 19.07 605 LYS B CA 1
ATOM 9322 C C . LYS B 1 542 ? 159.331 39.642 -21.507 1.00 19.59 605 LYS B C 1
ATOM 9323 O O . LYS B 1 542 ? 158.137 39.464 -21.929 1.00 18.63 605 LYS B O 1
ATOM 9329 N N . ILE B 1 543 ? 159.990 38.770 -20.751 1.00 18.06 606 ILE B N 1
ATOM 9330 C CA . ILE B 1 543 ? 159.318 37.648 -20.111 1.00 17.90 606 ILE B CA 1
ATOM 9331 C C . ILE B 1 543 ? 158.924 38.112 -18.708 1.00 19.05 606 ILE B C 1
ATOM 9332 O O . ILE B 1 543 ? 159.751 38.674 -17.982 1.00 18.05 606 ILE B O 1
ATOM 9337 N N . ALA B 1 544 ? 157.645 37.950 -18.375 1.00 17.32 607 ALA B N 1
ATOM 9338 C CA . ALA B 1 544 ? 157.070 38.335 -17.087 1.00 18.09 607 ALA B CA 1
ATOM 9339 C C . ALA B 1 544 ? 157.019 37.127 -16.177 1.00 18.92 607 ALA B C 1
ATOM 9340 O O . ALA B 1 544 ? 156.922 36.027 -16.681 1.00 19.66 607 ALA B O 1
ATOM 9342 N N . TYR B 1 545 ? 157.093 37.334 -14.856 1.00 19.34 608 TYR B N 1
ATOM 9343 C CA . TYR B 1 545 ? 156.774 36.272 -13.888 1.00 20.59 608 TYR B CA 1
ATOM 9344 C C . TYR B 1 545 ? 156.008 36.844 -12.713 1.00 20.24 608 TYR B C 1
ATOM 9345 O O . TYR B 1 545 ? 156.344 37.920 -12.193 1.00 21.25 608 TYR B O 1
ATOM 9354 N N . LEU B 1 546 ? 154.917 36.145 -12.391 1.00 20.15 609 LEU B N 1
ATOM 9355 C CA . LEU B 1 546 ? 154.037 36.439 -11.277 1.00 21.77 609 LEU B CA 1
ATOM 9356 C C . LEU B 1 546 ? 154.245 35.370 -10.237 1.00 22.20 609 LEU B C 1
ATOM 9357 O O . LEU B 1 546 ? 154.405 34.226 -10.582 1.00 20.21 609 LEU B O 1
ATOM 9362 N N . THR B 1 547 ? 154.229 35.787 -8.968 1.00 23.56 610 THR B N 1
ATOM 9363 C CA . THR B 1 547 ? 154.512 34.922 -7.831 1.00 23.22 610 THR B CA 1
ATOM 9364 C C . THR B 1 547 ? 153.289 34.746 -6.970 1.00 24.12 610 THR B C 1
ATOM 9365 O O . THR B 1 547 ? 152.571 35.701 -6.677 1.00 22.94 610 THR B O 1
ATOM 9369 N N . SER B 1 548 ? 153.014 33.496 -6.616 1.00 23.25 611 SER B N 1
ATOM 9370 C CA . SER B 1 548 ? 151.967 33.186 -5.652 1.00 22.49 611 SER B CA 1
ATOM 9371 C C . SER B 1 548 ? 152.606 32.446 -4.493 1.00 22.88 611 SER B C 1
ATOM 9372 O O . SER B 1 548 ? 153.360 31.489 -4.700 1.00 22.76 611 SER B O 1
ATOM 9375 N N . LYS B 1 549 ? 152.237 32.848 -3.297 1.00 23.89 612 LYS B N 1
ATOM 9376 C CA . LYS B 1 549 ? 152.695 32.248 -2.050 1.00 25.66 612 LYS B CA 1
ATOM 9377 C C . LYS B 1 549 ? 151.564 31.498 -1.348 1.00 25.62 612 LYS B C 1
ATOM 9378 O O . LYS B 1 549 ? 151.734 31.061 -0.229 1.00 26.51 612 LYS B O 1
ATOM 9384 N N . ASP B 1 550 ? 150.445 31.275 -2.032 1.00 24.73 613 ASP B N 1
ATOM 9385 C CA . ASP B 1 550 ? 149.371 30.468 -1.495 1.00 26.26 613 ASP B CA 1
ATOM 9386 C C . ASP B 1 550 ? 148.865 29.483 -2.558 1.00 25.53 613 ASP B C 1
ATOM 9387 O O . ASP B 1 550 ? 147.667 29.302 -2.762 1.00 26.85 613 ASP B O 1
ATOM 9392 N N . ALA B 1 551 ? 149.815 28.827 -3.210 1.00 26.35 614 ALA B N 1
ATOM 9393 C CA . ALA B 1 551 ? 149.570 27.748 -4.126 1.00 25.70 614 ALA B CA 1
ATOM 9394 C C . ALA B 1 551 ? 148.662 28.120 -5.311 1.00 26.98 614 ALA B C 1
ATOM 9395 O O . ALA B 1 551 ? 147.963 27.262 -5.854 1.00 24.39 614 ALA B O 1
ATOM 9397 N N . GLY B 1 552 ? 148.750 29.372 -5.747 1.00 25.76 615 GLY B N 1
ATOM 9398 C CA . GLY B 1 552 ? 148.013 29.857 -6.903 1.00 27.59 615 GLY B CA 1
ATOM 9399 C C . GLY B 1 552 ? 146.713 30.602 -6.634 1.00 28.36 615 GLY B C 1
ATOM 9400 O O . GLY B 1 552 ? 146.062 31.028 -7.581 1.00 29.21 615 GLY B O 1
ATOM 9401 N N . THR B 1 553 ? 146.329 30.764 -5.371 1.00 27.28 616 THR B N 1
ATOM 9402 C CA . THR B 1 553 ? 145.086 31.444 -5.042 1.00 27.98 616 THR B CA 1
ATOM 9403 C C . THR B 1 553 ? 145.203 32.965 -5.290 1.00 28.73 616 THR B C 1
ATOM 9404 O O . THR B 1 553 ? 144.260 33.563 -5.761 1.00 30.87 616 THR B O 1
ATOM 9408 N N . THR B 1 554 ? 146.357 33.563 -4.992 1.00 28.01 617 THR B N 1
ATOM 9409 C CA . THR B 1 554 ? 146.584 34.985 -5.183 1.00 27.52 617 THR B CA 1
ATOM 9410 C C . THR B 1 554 ? 147.951 35.175 -5.780 1.00 27.84 617 THR B C 1
ATOM 9411 O O . THR B 1 554 ? 148.859 34.373 -5.526 1.00 27.73 617 THR B O 1
ATOM 9415 N N . TRP B 1 555 ? 148.107 36.247 -6.570 1.00 25.88 618 TRP B N 1
ATOM 9416 C CA . TRP B 1 555 ? 149.256 36.451 -7.449 1.00 24.22 618 TRP B CA 1
ATOM 9417 C C . TRP B 1 555 ? 149.785 37.847 -7.336 1.00 25.11 618 TRP B C 1
ATOM 9418 O O . TRP B 1 555 ? 149.002 38.778 -7.198 1.00 24.43 618 TRP B O 1
ATOM 9429 N N . SER B 1 556 ? 151.110 38.003 -7.305 1.00 24.33 619 SER B N 1
ATOM 9430 C CA . SER B 1 556 ? 151.707 39.329 -7.150 1.00 24.67 619 SER B CA 1
ATOM 9431 C C . SER B 1 556 ? 151.592 40.048 -8.479 1.00 24.58 619 SER B C 1
ATOM 9432 O O . SER B 1 556 ? 151.295 39.444 -9.520 1.00 23.69 619 SER B O 1
ATOM 9435 N N . ALA B 1 557 ? 151.890 41.337 -8.458 1.00 26.41 620 ALA B N 1
ATOM 9436 C CA . ALA B 1 557 ? 152.130 42.094 -9.694 1.00 26.95 620 ALA B CA 1
ATOM 9437 C C . ALA B 1 557 ? 153.313 41.478 -10.448 1.00 26.17 620 ALA B C 1
ATOM 9438 O O . ALA B 1 557 ? 154.193 40.885 -9.815 1.00 27.05 620 ALA B O 1
ATOM 9440 N N . PRO B 1 558 ? 153.341 41.623 -11.797 1.00 26.72 621 PRO B N 1
ATOM 9441 C CA . PRO B 1 558 ? 154.395 41.004 -12.575 1.00 24.99 621 PRO B CA 1
ATOM 9442 C C . PRO B 1 558 ? 155.756 41.574 -12.314 1.00 25.19 621 PRO B C 1
ATOM 9443 O O . PRO B 1 558 ? 155.879 42.750 -12.017 1.00 23.36 621 PRO B O 1
ATOM 9447 N N . GLU B 1 559 ? 156.781 40.731 -12.411 1.00 24.08 622 GLU B N 1
ATOM 9448 C CA . GLU B 1 559 ? 158.176 41.178 -12.448 1.00 23.86 622 GLU B CA 1
ATOM 9449 C C . GLU B 1 559 ? 158.714 40.707 -13.793 1.00 23.11 622 GLU B C 1
ATOM 9450 O O . GLU B 1 559 ? 158.054 39.902 -14.451 1.00 21.70 622 GLU B O 1
ATOM 9456 N N . TYR B 1 560 ? 159.879 41.196 -14.233 1.00 22.75 623 TYR B N 1
ATOM 9457 C CA . TYR B 1 560 ? 160.360 40.887 -15.564 1.00 21.40 623 TYR B CA 1
ATOM 9458 C C . TYR B 1 560 ? 161.786 40.411 -15.513 1.00 21.37 623 TYR B C 1
ATOM 9459 O O . TYR B 1 560 ? 162.591 40.996 -14.816 1.00 24.19 623 TYR B O 1
ATOM 9468 N N . LEU B 1 561 ? 162.116 39.381 -16.283 1.00 19.87 624 LEU B N 1
ATOM 9469 C CA . LEU B 1 561 ? 163.501 38.957 -16.412 1.00 22.45 624 LEU B CA 1
ATOM 9470 C C . LEU B 1 561 ? 164.300 40.094 -17.072 1.00 23.10 624 LEU B C 1
ATOM 9471 O O . LEU B 1 561 ? 163.823 40.732 -18.016 1.00 23.10 624 LEU B O 1
ATOM 9476 N N . LYS B 1 562 ? 165.491 40.375 -16.553 1.00 22.87 625 LYS B N 1
ATOM 9477 C CA . LYS B 1 562 ? 166.305 41.475 -17.048 1.00 25.99 625 LYS B CA 1
ATOM 9478 C C . LYS B 1 562 ? 167.217 41.101 -18.207 1.00 26.19 625 LYS B C 1
ATOM 9479 O O . LYS B 1 562 ? 167.798 41.970 -18.819 1.00 26.96 625 LYS B O 1
ATOM 9485 N N . PHE B 1 563 ? 167.336 39.826 -18.511 1.00 25.42 626 PHE B N 1
ATOM 9486 C CA . PHE B 1 563 ? 168.391 39.337 -19.420 1.00 25.35 626 PHE B CA 1
ATOM 9487 C C . PHE B 1 563 ? 167.831 38.803 -20.759 1.00 25.75 626 PHE B C 1
ATOM 9488 O O . PHE B 1 563 ? 168.603 38.469 -21.649 1.00 23.60 626 PHE B O 1
ATOM 9496 N N . VAL B 1 564 ? 166.502 38.725 -20.902 1.00 23.23 627 VAL B N 1
ATOM 9497 C CA . VAL B 1 564 ? 165.904 38.362 -22.141 1.00 20.80 627 VAL B CA 1
ATOM 9498 C C . VAL B 1 564 ? 165.242 39.624 -22.753 1.00 22.11 627 VAL B C 1
ATOM 9499 O O . VAL B 1 564 ? 164.499 40.362 -22.076 1.00 20.99 627 VAL B O 1
ATOM 9503 N N . SER B 1 565 ? 165.533 39.873 -24.033 1.00 19.25 628 SER B N 1
ATOM 9504 C CA . SER B 1 565 ? 164.952 40.985 -24.732 1.00 20.51 628 SER B CA 1
ATOM 9505 C C . SER B 1 565 ? 164.518 40.516 -26.118 1.00 20.55 628 SER B C 1
ATOM 9506 O O . SER B 1 565 ? 165.352 40.213 -26.972 1.00 18.45 628 SER B O 1
ATOM 9509 N N . ASN B 1 566 ? 163.194 40.494 -26.305 1.00 19.62 629 ASN B N 1
ATOM 9510 C CA . ASN B 1 566 ? 162.507 39.969 -27.461 1.00 19.47 629 ASN B CA 1
ATOM 9511 C C . ASN B 1 566 ? 161.645 40.995 -28.200 1.00 20.12 629 ASN B C 1
ATOM 9512 O O . ASN B 1 566 ? 161.480 42.129 -27.746 1.00 19.07 629 ASN B O 1
ATOM 9517 N N . PRO B 1 567 ? 161.149 40.610 -29.407 1.00 20.85 630 PRO B N 1
ATOM 9518 C CA . PRO B 1 567 ? 160.209 41.504 -30.047 1.00 19.75 630 PRO B CA 1
ATOM 9519 C C . PRO B 1 567 ? 158.933 41.627 -29.234 1.00 19.77 630 PRO B C 1
ATOM 9520 O O . PRO B 1 567 ? 158.565 40.746 -28.452 1.00 20.17 630 PRO B O 1
ATOM 9524 N N . SER B 1 568 ? 158.249 42.724 -29.472 1.00 20.05 631 SER B N 1
ATOM 9525 C CA . SER B 1 568 ? 157.029 43.065 -28.732 1.00 20.29 631 SER B CA 1
ATOM 9526 C C . SER B 1 568 ? 155.999 41.929 -28.763 1.00 21.57 631 SER B C 1
ATOM 9527 O O . SER B 1 568 ? 155.262 41.733 -27.792 1.00 22.21 631 SER B O 1
ATOM 9530 N N . TYR B 1 569 ? 155.917 41.205 -29.888 1.00 21.22 632 TYR B N 1
ATOM 9531 C CA . TYR B 1 569 ? 154.938 40.149 -30.024 1.00 22.22 632 TYR B CA 1
ATOM 9532 C C . TYR B 1 569 ? 155.232 38.944 -29.118 1.00 19.52 632 TYR B C 1
ATOM 9533 O O . TYR B 1 569 ? 154.334 38.295 -28.694 1.00 19.08 632 TYR B O 1
ATOM 9542 N N . GLY B 1 570 ? 156.502 38.695 -28.822 1.00 19.42 633 GLY B N 1
ATOM 9543 C CA . GLY B 1 570 ? 156.892 37.651 -27.914 1.00 18.22 633 GLY B CA 1
ATOM 9544 C C . GLY B 1 570 ? 156.714 36.216 -28.458 1.00 18.66 633 GLY B C 1
ATOM 9545 O O . GLY B 1 570 ? 156.271 35.998 -29.567 1.00 16.53 633 GLY B O 1
ATOM 9546 N N . THR B 1 571 ? 157.139 35.257 -27.647 1.00 18.43 634 THR B N 1
ATOM 9547 C CA . THR B 1 571 ? 157.056 33.820 -27.960 1.00 17.76 634 THR B CA 1
ATOM 9548 C C . THR B 1 571 ? 156.787 33.039 -26.694 1.00 16.28 634 THR B C 1
ATOM 9549 O O . THR B 1 571 ? 157.215 33.431 -25.606 1.00 16.54 634 THR B O 1
ATOM 9553 N N . GLN B 1 572 ? 156.109 31.907 -26.843 1.00 16.35 635 GLN B N 1
ATOM 9554 C CA . GLN B 1 572 ? 156.034 30.896 -25.819 1.00 17.44 635 GLN B CA 1
ATOM 9555 C C . GLN B 1 572 ? 157.442 30.505 -25.306 1.00 18.15 635 GLN B C 1
ATOM 9556 O O . GLN B 1 572 ? 158.453 30.621 -26.027 1.00 17.74 635 GLN B O 1
ATOM 9562 N N . LEU B 1 573 ? 157.474 30.089 -24.034 1.00 17.20 636 LEU B N 1
ATOM 9563 C CA . LEU B 1 573 ? 158.651 29.659 -23.385 1.00 18.94 636 LEU B CA 1
ATOM 9564 C C . LEU B 1 573 ? 158.433 28.277 -22.767 1.00 20.05 636 LEU B C 1
ATOM 9565 O O . LEU B 1 573 ? 157.321 27.756 -22.757 1.00 17.27 636 LEU B O 1
ATOM 9570 N N . SER B 1 574 ? 159.514 27.650 -22.317 1.00 19.51 637 SER B N 1
ATOM 9571 C CA . SER B 1 574 ? 159.415 26.442 -21.437 1.00 19.09 637 SER B CA 1
ATOM 9572 C C . SER B 1 574 ? 160.295 26.651 -20.181 1.00 19.65 637 SER B C 1
ATOM 9573 O O . SER B 1 574 ? 161.442 27.091 -20.278 1.00 17.65 637 SER B O 1
ATOM 9576 N N . ILE B 1 575 ? 159.745 26.354 -19.013 1.00 19.88 638 ILE B N 1
ATOM 9577 C CA . ILE B 1 575 ? 160.495 26.386 -17.760 1.00 19.49 638 ILE B CA 1
ATOM 9578 C C . ILE B 1 575 ? 160.025 25.195 -16.943 1.00 21.00 638 ILE B C 1
ATOM 9579 O O . ILE B 1 575 ? 158.826 24.829 -16.927 1.00 19.15 638 ILE B O 1
ATOM 9584 N N . ILE B 1 576 ? 161.002 24.507 -16.354 1.00 18.95 639 ILE B N 1
ATOM 9585 C CA . ILE B 1 576 ? 160.730 23.354 -15.542 1.00 20.00 639 ILE B CA 1
ATOM 9586 C C . ILE B 1 576 ? 161.498 23.404 -14.257 1.00 20.83 639 ILE B C 1
ATOM 9587 O O . ILE B 1 576 ? 162.621 23.963 -14.194 1.00 20.19 639 ILE B O 1
ATOM 9592 N N . ASN B 1 577 ? 160.958 22.754 -13.246 1.00 21.36 640 ASN B N 1
ATOM 9593 C CA . ASN B 1 577 ? 161.789 22.389 -12.093 1.00 22.47 640 ASN B CA 1
ATOM 9594 C C . ASN B 1 577 ? 162.759 21.235 -12.463 1.00 23.31 640 ASN B C 1
ATOM 9595 O O . ASN B 1 577 ? 162.424 20.337 -13.222 1.00 23.35 640 ASN B O 1
ATOM 9600 N N . TYR B 1 578 ? 163.942 21.234 -11.886 1.00 22.93 641 TYR B N 1
ATOM 9601 C CA . TYR B 1 578 ? 164.919 20.152 -12.080 1.00 23.21 641 TYR B CA 1
ATOM 9602 C C . TYR B 1 578 ? 165.119 19.446 -10.758 1.00 24.01 641 TYR B C 1
ATOM 9603 O O . TYR B 1 578 ? 165.162 20.111 -9.715 1.00 25.44 641 TYR B O 1
ATOM 9612 N N . SER B 1 579 ? 165.273 18.118 -10.771 1.00 23.98 642 SER B N 1
ATOM 9613 C CA . SER B 1 579 ? 165.230 17.336 -9.513 1.00 26.47 642 SER B CA 1
ATOM 9614 C C . SER B 1 579 ? 166.565 17.296 -8.736 1.00 28.94 642 SER B C 1
ATOM 9615 O O . SER B 1 579 ? 166.571 16.976 -7.552 1.00 27.74 642 SER B O 1
ATOM 9618 N N . GLN B 1 580 ? 167.687 17.584 -9.396 1.00 29.24 643 GLN B N 1
ATOM 9619 C CA . GLN B 1 580 ? 168.997 17.458 -8.759 1.00 32.15 643 GLN B CA 1
ATOM 9620 C C . GLN B 1 580 ? 169.531 18.841 -8.367 1.00 32.68 643 GLN B C 1
ATOM 9621 O O . GLN B 1 580 ? 169.319 19.806 -9.081 1.00 30.87 643 GLN B O 1
ATOM 9627 N N . LEU B 1 581 ? 170.270 18.923 -7.262 1.00 31.24 644 LEU B N 1
ATOM 9628 C CA . LEU B 1 581 ? 170.946 20.184 -6.920 1.00 33.38 644 LEU B CA 1
ATOM 9629 C C . LEU B 1 581 ? 171.974 20.571 -7.962 1.00 30.18 644 LEU B C 1
ATOM 9630 O O . LEU B 1 581 ? 172.639 19.707 -8.478 1.00 29.70 644 LEU B O 1
ATOM 9635 N N . ILE B 1 582 ? 172.105 21.864 -8.262 1.00 28.32 645 ILE B N 1
ATOM 9636 C CA . ILE B 1 582 ? 173.170 22.366 -9.117 1.00 28.74 645 ILE B CA 1
ATOM 9637 C C . ILE B 1 582 ? 173.865 23.394 -8.242 1.00 30.89 645 ILE B C 1
ATOM 9638 O O . ILE B 1 582 ? 173.187 24.244 -7.636 1.00 29.54 645 ILE B O 1
ATOM 9643 N N . ASP B 1 583 ? 175.201 23.309 -8.159 1.00 31.38 646 ASP B N 1
ATOM 9644 C CA . ASP B 1 583 ? 176.040 24.135 -7.240 1.00 32.38 646 ASP B CA 1
ATOM 9645 C C . ASP B 1 583 ? 175.466 24.175 -5.833 1.00 32.50 646 ASP B C 1
ATOM 9646 O O . ASP B 1 583 ? 175.516 25.208 -5.176 1.00 34.18 646 ASP B O 1
ATOM 9651 N N . GLY B 1 584 ? 174.924 23.057 -5.369 1.00 30.91 647 GLY B N 1
ATOM 9652 C CA . GLY B 1 584 ? 174.340 22.971 -4.040 1.00 32.23 647 GLY B CA 1
ATOM 9653 C C . GLY B 1 584 ? 172.927 23.527 -3.890 1.00 32.93 647 GLY B C 1
ATOM 9654 O O . GLY B 1 584 ? 172.410 23.550 -2.785 1.00 30.47 647 GLY B O 1
ATOM 9655 N N . LYS B 1 585 ? 172.289 23.949 -4.987 1.00 32.94 648 LYS B N 1
ATOM 9656 C CA . LYS B 1 585 ? 171.011 24.661 -4.913 1.00 34.49 648 LYS B CA 1
ATOM 9657 C C . LYS B 1 585 ? 169.925 24.024 -5.765 1.00 30.84 648 LYS B C 1
ATOM 9658 O O . LYS B 1 585 ? 170.199 23.422 -6.788 1.00 29.63 648 LYS B O 1
ATOM 9664 N N . LYS B 1 586 ? 168.680 24.173 -5.311 1.00 30.92 649 LYS B N 1
ATOM 9665 C CA . LYS B 1 586 ? 167.520 23.777 -6.059 1.00 29.94 649 LYS B CA 1
ATOM 9666 C C . LYS B 1 586 ? 167.521 24.634 -7.346 1.00 28.20 649 LYS B C 1
ATOM 9667 O O . LYS B 1 586 ? 167.870 25.814 -7.308 1.00 28.31 649 LYS B O 1
ATOM 9673 N N . ALA B 1 587 ? 167.192 24.030 -8.487 1.00 26.12 650 ALA B N 1
ATOM 9674 C CA . ALA B 1 587 ? 167.259 24.692 -9.792 1.00 23.95 650 ALA B CA 1
ATOM 9675 C C . ALA B 1 587 ? 165.983 24.609 -10.615 1.00 23.93 650 ALA B C 1
ATOM 9676 O O . ALA B 1 587 ? 165.187 23.647 -10.491 1.00 23.55 650 ALA B O 1
ATOM 9678 N N . VAL B 1 588 ? 165.867 25.615 -11.492 1.00 21.25 651 VAL B N 1
ATOM 9679 C CA . VAL B 1 588 ? 164.930 25.626 -12.582 1.00 21.78 651 VAL B CA 1
ATOM 9680 C C . VAL B 1 588 ? 165.695 25.807 -13.876 1.00 21.30 651 VAL B C 1
ATOM 9681 O O . VAL B 1 588 ? 166.809 26.340 -13.892 1.00 20.42 651 VAL B O 1
ATOM 9685 N N . ILE B 1 589 ? 165.066 25.383 -14.969 1.00 20.55 652 ILE B N 1
ATOM 9686 C CA . ILE B 1 589 ? 165.679 25.472 -16.301 1.00 20.54 652 ILE B CA 1
ATOM 9687 C C . ILE B 1 589 ? 164.664 26.086 -17.269 1.00 20.10 652 ILE B C 1
ATOM 9688 O O . ILE B 1 589 ? 163.514 25.669 -17.285 1.00 19.56 652 ILE B O 1
ATOM 9693 N N . LEU B 1 590 ? 165.107 27.128 -17.980 1.00 19.51 653 LEU B N 1
ATOM 9694 C CA . LEU B 1 590 ? 164.286 27.947 -18.863 1.00 18.99 653 LEU B CA 1
ATOM 9695 C C . LEU B 1 590 ? 164.827 27.840 -20.317 1.00 19.81 653 LEU B C 1
ATOM 9696 O O . LEU B 1 590 ? 166.051 27.975 -20.538 1.00 19.90 653 LEU B O 1
ATOM 9701 N N . SER B 1 591 ? 163.916 27.682 -21.274 1.00 17.31 654 SER B N 1
ATOM 9702 C CA . SER B 1 591 ? 164.153 27.754 -22.712 1.00 16.42 654 SER B CA 1
ATOM 9703 C C . SER B 1 591 ? 163.329 28.854 -23.387 1.00 17.53 654 SER B C 1
ATOM 9704 O O . SER B 1 591 ? 162.097 28.920 -23.214 1.00 17.60 654 SER B O 1
ATOM 9707 N N . THR B 1 592 ? 163.995 29.721 -24.155 1.00 17.30 655 THR B N 1
ATOM 9708 C CA . THR B 1 592 ? 163.335 30.833 -24.847 1.00 17.45 655 THR B CA 1
ATOM 9709 C C . THR B 1 592 ? 164.197 31.340 -25.991 1.00 19.28 655 THR B C 1
ATOM 9710 O O . THR B 1 592 ? 165.431 31.284 -25.887 1.00 16.62 655 THR B O 1
ATOM 9714 N N . PRO B 1 593 ? 163.571 31.874 -27.056 1.00 18.49 656 PRO B N 1
ATOM 9715 C CA . PRO B 1 593 ? 164.406 32.798 -27.867 1.00 20.65 656 PRO B CA 1
ATOM 9716 C C . PRO B 1 593 ? 164.816 34.036 -27.093 1.00 18.77 656 PRO B C 1
ATOM 9717 O O . PRO B 1 593 ? 164.150 34.397 -26.126 1.00 20.66 656 PRO B O 1
ATOM 9721 N N . ASN B 1 594 ? 165.902 34.653 -27.518 1.00 19.30 657 ASN B N 1
ATOM 9722 C CA . ASN B 1 594 ? 166.436 35.863 -26.932 1.00 19.15 657 ASN B CA 1
ATOM 9723 C C . ASN B 1 594 ? 167.077 36.744 -27.998 1.00 19.34 657 ASN B C 1
ATOM 9724 O O . ASN B 1 594 ? 168.270 36.711 -28.222 1.00 20.38 657 ASN B O 1
ATOM 9729 N N . SER B 1 595 ? 166.254 37.535 -28.649 1.00 18.01 658 SER B N 1
ATOM 9730 C CA . SER B 1 595 ? 166.654 38.397 -29.765 1.00 19.35 658 SER B CA 1
ATOM 9731 C C . SER B 1 595 ? 165.517 39.388 -30.018 1.00 20.17 658 SER B C 1
ATOM 9732 O O . SER B 1 595 ? 164.341 39.009 -30.082 1.00 18.35 658 SER B O 1
ATOM 9735 N N . THR B 1 596 ? 165.859 40.633 -30.203 1.00 21.93 659 THR B N 1
ATOM 9736 C CA . THR B 1 596 ? 164.878 41.639 -30.654 1.00 23.35 659 THR B CA 1
ATOM 9737 C C . THR B 1 596 ? 164.633 41.572 -32.173 1.00 22.48 659 THR B C 1
ATOM 9738 O O . THR B 1 596 ? 163.713 42.214 -32.628 1.00 24.76 659 THR B O 1
ATOM 9742 N N . ASN B 1 597 ? 165.412 40.802 -32.922 1.00 20.47 660 ASN B N 1
ATOM 9743 C CA . ASN B 1 597 ? 165.262 40.739 -34.383 1.00 25.05 660 ASN B CA 1
ATOM 9744 C C . ASN B 1 597 ? 164.255 39.657 -34.869 1.00 23.24 660 ASN B C 1
ATOM 9745 O O . ASN B 1 597 ? 163.968 39.593 -36.052 1.00 25.52 660 ASN B O 1
ATOM 9750 N N . GLY B 1 598 ? 163.751 38.815 -33.991 1.00 20.71 661 GLY B N 1
ATOM 9751 C CA . GLY B 1 598 ? 162.843 37.773 -34.453 1.00 19.83 661 GLY B CA 1
ATOM 9752 C C . GLY B 1 598 ? 162.820 36.658 -33.465 1.00 18.73 661 GLY B C 1
ATOM 9753 O O . GLY B 1 598 ? 163.400 36.755 -32.359 1.00 18.30 661 GLY B O 1
ATOM 9754 N N . ARG B 1 599 ? 162.186 35.557 -33.876 1.00 18.04 662 ARG B N 1
ATOM 9755 C CA . ARG B 1 599 ? 162.225 34.334 -33.103 1.00 18.67 662 ARG B CA 1
ATOM 9756 C C . ARG B 1 599 ? 163.495 33.547 -33.426 1.00 19.87 662 ARG B C 1
ATOM 9757 O O . ARG B 1 599 ? 163.506 32.683 -34.338 1.00 18.09 662 ARG B O 1
ATOM 9765 N N . LYS B 1 600 ? 164.533 33.898 -32.674 1.00 21.49 663 LYS B N 1
ATOM 9766 C CA . LYS B 1 600 ? 165.918 33.521 -32.949 1.00 22.33 663 LYS B CA 1
ATOM 9767 C C . LYS B 1 600 ? 166.687 33.455 -31.660 1.00 18.34 663 LYS B C 1
ATOM 9768 O O . LYS B 1 600 ? 166.216 33.885 -30.619 1.00 18.73 663 LYS B O 1
ATOM 9774 N N . HIS B 1 601 ? 167.908 32.936 -31.764 1.00 18.62 664 HIS B N 1
ATOM 9775 C CA . HIS B 1 601 ? 168.889 32.983 -30.671 1.00 18.74 664 HIS B CA 1
ATOM 9776 C C . HIS B 1 601 ? 168.325 32.293 -29.434 1.00 19.13 664 HIS B C 1
ATOM 9777 O O . HIS B 1 601 ? 168.251 32.867 -28.363 1.00 18.37 664 HIS B O 1
ATOM 9784 N N . GLY B 1 602 ? 167.966 31.023 -29.609 1.00 18.66 665 GLY B N 1
ATOM 9785 C CA . GLY B 1 602 ? 167.540 30.175 -28.509 1.00 18.48 665 GLY B CA 1
ATOM 9786 C C . GLY B 1 602 ? 168.574 30.016 -27.438 1.00 18.76 665 GLY B C 1
ATOM 9787 O O . GLY B 1 602 ? 169.733 29.734 -27.742 1.00 19.93 665 GLY B O 1
ATOM 9788 N N . GLN B 1 603 ? 168.128 30.150 -26.199 1.00 18.79 666 GLN B N 1
ATOM 9789 C CA . GLN B 1 603 ? 168.970 29.945 -25.037 1.00 19.26 666 GLN B CA 1
ATOM 9790 C C . GLN B 1 603 ? 168.272 29.082 -23.993 1.00 19.82 666 GLN B C 1
ATOM 9791 O O . GLN B 1 603 ? 167.018 29.117 -23.817 1.00 18.46 666 GLN B O 1
ATOM 9797 N N . ILE B 1 604 ? 169.093 28.259 -23.351 1.00 18.16 667 ILE B N 1
ATOM 9798 C CA . ILE B 1 604 ? 168.717 27.592 -22.149 1.00 20.45 667 ILE B CA 1
ATOM 9799 C C . ILE B 1 604 ? 169.456 28.258 -20.988 1.00 21.00 667 ILE B C 1
ATOM 9800 O O . ILE B 1 604 ? 170.669 28.410 -21.048 1.00 20.94 667 ILE B O 1
ATOM 9805 N N . TRP B 1 605 ? 168.704 28.614 -19.951 1.00 20.58 668 TRP B N 1
ATOM 9806 C CA . TRP B 1 605 ? 169.175 29.282 -18.751 1.00 21.08 668 TRP B CA 1
ATOM 9807 C C . TRP B 1 605 ? 168.953 28.393 -17.536 1.00 19.89 668 TRP B C 1
ATOM 9808 O O . TRP B 1 605 ? 167.870 27.838 -17.360 1.00 21.89 668 TRP B O 1
ATOM 9819 N N . ILE B 1 606 ? 169.947 28.319 -16.671 1.00 20.26 669 ILE B N 1
ATOM 9820 C CA . ILE B 1 606 ? 169.816 27.693 -15.380 1.00 22.57 669 ILE B CA 1
ATOM 9821 C C . ILE B 1 606 ? 169.648 28.725 -14.278 1.00 23.62 669 ILE B C 1
ATOM 9822 O O . ILE B 1 606 ? 170.490 29.632 -14.083 1.00 24.02 669 ILE B O 1
ATOM 9827 N N . GLY B 1 607 ? 168.584 28.549 -13.509 1.00 23.69 670 GLY B N 1
ATOM 9828 C CA . GLY B 1 607 ? 168.287 29.431 -12.381 1.00 24.48 670 GLY B CA 1
ATOM 9829 C C . GLY B 1 607 ? 168.371 28.671 -11.065 1.00 23.94 670 GLY B C 1
ATOM 9830 O O . GLY B 1 607 ? 167.740 27.646 -10.885 1.00 24.50 670 GLY B O 1
ATOM 9831 N N . LEU B 1 608 ? 169.125 29.214 -10.127 1.00 24.67 671 LEU B N 1
ATOM 9832 C CA . LEU B 1 608 ? 169.320 28.614 -8.844 1.00 24.37 671 LEU B CA 1
ATOM 9833 C C . LEU B 1 608 ? 168.501 29.390 -7.808 1.00 25.68 671 LEU B C 1
ATOM 9834 O O . LEU B 1 608 ? 168.639 30.621 -7.675 1.00 25.96 671 LEU B O 1
ATOM 9839 N N . ILE B 1 609 ? 167.690 28.660 -7.060 1.00 25.69 672 ILE B N 1
ATOM 9840 C CA . ILE B 1 609 ? 166.765 29.243 -6.084 1.00 29.27 672 ILE B CA 1
ATOM 9841 C C . ILE B 1 609 ? 167.504 29.578 -4.781 1.00 31.16 672 ILE B C 1
ATOM 9842 O O . ILE B 1 609 ? 168.182 28.741 -4.210 1.00 31.29 672 ILE B O 1
ATOM 9847 N N . ASN B 1 610 ? 167.374 30.819 -4.340 1.00 32.44 673 ASN B N 1
ATOM 9848 C CA . ASN B 1 610 ? 167.945 31.279 -3.079 1.00 34.36 673 ASN B CA 1
ATOM 9849 C C . ASN B 1 610 ? 166.941 31.075 -1.951 1.00 36.15 673 ASN B C 1
ATOM 9850 O O . ASN B 1 610 ? 165.758 30.848 -2.212 1.00 35.38 673 ASN B O 1
ATOM 9855 N N . ASP B 1 611 ? 167.399 31.215 -0.712 1.00 37.70 674 ASP B N 1
ATOM 9856 C CA . ASP B 1 611 ? 166.569 31.000 0.473 1.00 40.92 674 ASP B CA 1
ATOM 9857 C C . ASP B 1 611 ? 165.425 31.996 0.556 1.00 40.38 674 ASP B C 1
ATOM 9858 O O . ASP B 1 611 ? 164.347 31.669 1.053 1.00 43.98 674 ASP B O 1
ATOM 9863 N N . ASP B 1 612 ? 165.628 33.191 0.017 1.00 40.12 675 ASP B N 1
ATOM 9864 C CA . ASP B 1 612 ? 164.563 34.199 -0.021 1.00 40.52 675 ASP B CA 1
ATOM 9865 C C . ASP B 1 612 ? 163.601 34.038 -1.217 1.00 39.61 675 ASP B C 1
ATOM 9866 O O . ASP B 1 612 ? 162.751 34.897 -1.443 1.00 36.45 675 ASP B O 1
ATOM 9871 N N . ASN B 1 613 ? 163.723 32.937 -1.969 1.00 38.29 676 ASN B N 1
ATOM 9872 C CA . ASN B 1 613 ? 162.911 32.684 -3.180 1.00 35.99 676 ASN B CA 1
ATOM 9873 C C . ASN B 1 613 ? 163.136 33.640 -4.359 1.00 34.32 676 ASN B C 1
ATOM 9874 O O . ASN B 1 613 ? 162.360 33.637 -5.269 1.00 37.66 676 ASN B O 1
ATOM 9879 N N . THR B 1 614 ? 164.202 34.440 -4.368 1.00 35.19 677 THR B N 1
ATOM 9880 C CA . THR B 1 614 ? 164.701 34.994 -5.629 1.00 33.98 677 THR B CA 1
ATOM 9881 C C . THR B 1 614 ? 165.537 33.896 -6.314 1.00 36.97 677 THR B C 1
ATOM 9882 O O . THR B 1 614 ? 165.991 32.923 -5.647 1.00 30.77 677 THR B O 1
ATOM 9886 N N . ILE B 1 615 ? 165.737 34.080 -7.624 1.00 32.30 678 ILE B N 1
ATOM 9887 C CA . ILE B 1 615 ? 166.503 33.177 -8.456 1.00 29.58 678 ILE B CA 1
ATOM 9888 C C . ILE B 1 615 ? 167.777 33.833 -8.956 1.00 28.83 678 ILE B C 1
ATOM 9889 O O . ILE B 1 615 ? 167.770 34.991 -9.407 1.00 29.58 678 ILE B O 1
ATOM 9894 N N . ASP B 1 616 ? 168.880 33.111 -8.802 1.00 28.70 679 ASP B N 1
ATOM 9895 C CA . ASP B 1 616 ? 170.182 33.500 -9.351 1.00 28.65 679 ASP B CA 1
ATOM 9896 C C . ASP B 1 616 ? 170.296 32.833 -10.694 1.00 25.81 679 ASP B C 1
ATOM 9897 O O . ASP B 1 616 ? 170.602 31.630 -10.786 1.00 25.99 679 ASP B O 1
ATOM 9902 N N . TRP B 1 617 ? 170.060 33.606 -11.747 1.00 24.24 680 TRP B N 1
ATOM 9903 C CA . TRP B 1 617 ? 170.120 33.091 -13.113 1.00 24.81 680 TRP B CA 1
ATOM 9904 C C . TRP B 1 617 ? 171.593 33.050 -13.541 1.00 28.20 680 TRP B C 1
ATOM 9905 O O . TRP B 1 617 ? 172.085 33.959 -14.195 1.00 27.77 680 TRP B O 1
ATOM 9916 N N . ARG B 1 618 ? 172.266 31.961 -13.171 1.00 29.17 681 ARG B N 1
ATOM 9917 C CA . ARG B 1 618 ? 173.721 31.895 -13.161 1.00 30.39 681 ARG B CA 1
ATOM 9918 C C . ARG B 1 618 ? 174.341 31.419 -14.473 1.00 28.74 681 ARG B C 1
ATOM 9919 O O . ARG B 1 618 ? 175.484 31.735 -14.733 1.00 25.86 681 ARG B O 1
ATOM 9927 N N . TYR B 1 619 ? 173.641 30.594 -15.244 1.00 25.87 682 TYR B N 1
ATOM 9928 C CA . TYR B 1 619 ? 174.232 29.993 -16.444 1.00 24.83 682 TYR B CA 1
ATOM 9929 C C . TYR B 1 619 ? 173.315 30.198 -17.603 1.00 24.02 682 TYR B C 1
ATOM 9930 O O . TYR B 1 619 ? 172.078 30.216 -17.430 1.00 22.55 682 TYR B O 1
ATOM 9939 N N . HIS B 1 620 ? 173.903 30.326 -18.791 1.00 23.82 683 HIS B N 1
ATOM 9940 C CA . HIS B 1 620 ? 173.118 30.252 -20.045 1.00 24.69 683 HIS B CA 1
ATOM 9941 C C . HIS B 1 620 ? 173.924 29.611 -21.147 1.00 25.14 683 HIS B C 1
ATOM 9942 O O . HIS B 1 620 ? 175.182 29.653 -21.138 1.00 24.58 683 HIS B O 1
ATOM 9949 N N . HIS B 1 621 ? 173.200 28.985 -22.052 1.00 22.43 684 HIS B N 1
ATOM 9950 C CA . HIS B 1 621 ? 173.748 28.222 -23.143 1.00 22.10 684 HIS B CA 1
ATOM 9951 C C . HIS B 1 621 ? 173.033 28.602 -24.413 1.00 23.40 684 HIS B C 1
ATOM 9952 O O . HIS B 1 621 ? 171.805 28.504 -24.458 1.00 20.74 684 HIS B O 1
ATOM 9959 N N . ASP B 1 622 ? 173.767 29.089 -25.414 1.00 23.02 685 ASP B N 1
ATOM 9960 C CA . ASP B 1 622 ? 173.217 29.335 -26.762 1.00 22.90 685 ASP B CA 1
ATOM 9961 C C . ASP B 1 622 ? 173.013 28.044 -27.548 1.00 22.92 685 ASP B C 1
ATOM 9962 O O . ASP B 1 622 ? 173.992 27.329 -27.836 1.00 18.70 685 ASP B O 1
ATOM 9967 N N . VAL B 1 623 ? 171.765 27.750 -27.937 1.00 19.01 686 VAL B N 1
ATOM 9968 C CA . VAL B 1 623 ? 171.503 26.459 -28.565 1.00 19.81 686 VAL B CA 1
ATOM 9969 C C . VAL B 1 623 ? 172.191 26.306 -29.925 1.00 21.15 686 VAL B C 1
ATOM 9970 O O . VAL B 1 623 ? 172.733 25.249 -30.236 1.00 24.04 686 VAL B O 1
ATOM 9974 N N . ASP B 1 624 ? 172.160 27.343 -30.732 1.00 22.42 687 ASP B N 1
ATOM 9975 C CA . ASP B 1 624 ? 172.903 27.317 -32.001 1.00 21.20 687 ASP B CA 1
ATOM 9976 C C . ASP B 1 624 ? 173.388 28.745 -32.136 1.00 19.59 687 ASP B C 1
ATOM 9977 O O . ASP B 1 624 ? 173.323 29.492 -31.162 1.00 18.93 687 ASP B O 1
ATOM 9982 N N . TYR B 1 625 ? 173.858 29.146 -33.310 1.00 19.53 688 TYR B N 1
ATOM 9983 C CA . TYR B 1 625 ? 174.253 30.541 -33.533 1.00 19.52 688 TYR B CA 1
ATOM 9984 C C . TYR B 1 625 ? 173.090 31.513 -33.496 1.00 20.69 688 TYR B C 1
ATOM 9985 O O . TYR B 1 625 ? 171.958 31.117 -33.740 1.00 17.32 688 TYR B O 1
ATOM 9994 N N . SER B 1 626 ? 173.375 32.784 -33.161 1.00 19.36 689 SER B N 1
ATOM 9995 C CA . SER B 1 626 ? 172.310 33.715 -32.748 1.00 20.59 689 SER B CA 1
ATOM 9996 C C . SER B 1 626 ? 171.279 34.044 -33.847 1.00 23.42 689 SER B C 1
ATOM 9997 O O . SER B 1 626 ? 170.126 34.372 -33.551 1.00 24.71 689 SER B O 1
ATOM 10000 N N . ASN B 1 627 ? 171.637 33.935 -35.120 1.00 21.07 690 ASN B N 1
ATOM 10001 C CA . ASN B 1 627 ? 170.647 34.159 -36.146 1.00 21.38 690 ASN B CA 1
ATOM 10002 C C . ASN B 1 627 ? 169.783 33.003 -36.547 1.00 19.71 690 ASN B C 1
ATOM 10003 O O . ASN B 1 627 ? 168.859 33.177 -37.349 1.00 21.47 690 ASN B O 1
ATOM 10008 N N . TYR B 1 628 ? 170.102 31.830 -36.031 1.00 18.17 691 TYR B N 1
ATOM 10009 C CA . TYR B 1 628 ? 169.336 30.641 -36.329 1.00 20.13 691 TYR B CA 1
ATOM 10010 C C . TYR B 1 628 ? 167.982 30.721 -35.633 1.00 18.61 691 TYR B C 1
ATOM 10011 O O . TYR B 1 628 ? 167.870 31.191 -34.508 1.00 20.04 691 TYR B O 1
ATOM 10020 N N . GLY B 1 629 ? 166.962 30.258 -36.305 1.00 21.96 692 GLY B N 1
ATOM 10021 C CA . GLY B 1 629 ? 165.610 30.344 -35.796 1.00 20.78 692 GLY B CA 1
ATOM 10022 C C . GLY B 1 629 ? 165.375 29.470 -34.573 1.00 20.63 692 GLY B C 1
ATOM 10023 O O . GLY B 1 629 ? 165.935 28.362 -34.412 1.00 19.34 692 GLY B O 1
ATOM 10024 N N . TYR B 1 630 ? 164.504 29.975 -33.712 1.00 19.94 693 TYR B N 1
ATOM 10025 C CA . TYR B 1 630 ? 164.133 29.317 -32.482 1.00 18.09 693 TYR B CA 1
ATOM 10026 C C . TYR B 1 630 ? 162.816 29.907 -32.005 1.00 17.56 693 TYR B C 1
ATOM 10027 O O . TYR B 1 630 ? 162.771 31.067 -31.591 1.00 18.98 693 TYR B O 1
ATOM 10036 N N . SER B 1 631 ? 161.740 29.122 -32.081 1.00 16.91 694 SER B N 1
ATOM 10037 C CA . SER B 1 631 ? 160.418 29.607 -31.710 1.00 16.65 694 SER B CA 1
ATOM 10038 C C . SER B 1 631 ? 159.890 28.871 -30.485 1.00 15.78 694 SER B C 1
ATOM 10039 O O . SER B 1 631 ? 160.519 28.993 -29.410 1.00 16.48 694 SER B O 1
ATOM 10042 N N . TYR B 1 632 ? 158.768 28.144 -30.576 1.00 15.95 695 TYR B N 1
ATOM 10043 C CA . TYR B 1 632 ? 158.193 27.465 -29.413 1.00 16.39 695 TYR B CA 1
ATOM 10044 C C . TYR B 1 632 ? 159.116 26.271 -29.041 1.00 17.87 695 TYR B C 1
ATOM 10045 O O . TYR B 1 632 ? 159.749 25.668 -29.915 1.00 16.88 695 TYR B O 1
ATOM 10054 N N . SER B 1 633 ? 159.197 25.986 -27.745 1.00 17.30 696 SER B N 1
ATOM 10055 C CA . SER B 1 633 ? 160.095 25.005 -27.214 1.00 18.59 696 SER B CA 1
ATOM 10056 C C . SER B 1 633 ? 159.525 24.319 -25.970 1.00 18.27 696 SER B C 1
ATOM 10057 O O . SER B 1 633 ? 158.545 24.771 -25.355 1.00 16.85 696 SER B O 1
ATOM 10060 N N . THR B 1 634 ? 160.109 23.172 -25.651 1.00 19.45 697 THR B N 1
ATOM 10061 C CA . THR B 1 634 ? 159.698 22.352 -24.518 1.00 18.03 697 THR B CA 1
ATOM 10062 C C . THR B 1 634 ? 160.912 21.609 -23.958 1.00 18.47 697 THR B C 1
ATOM 10063 O O . THR B 1 634 ? 161.671 20.982 -24.701 1.00 17.89 697 THR B O 1
ATOM 10067 N N . LEU B 1 635 ? 161.058 21.716 -22.649 1.00 18.64 698 LEU B N 1
ATOM 10068 C CA . LEU B 1 635 ? 162.052 21.004 -21.863 1.00 19.64 698 LEU B CA 1
ATOM 10069 C C . LEU B 1 635 ? 161.451 19.903 -21.018 1.00 19.09 698 LEU B C 1
ATOM 10070 O O . LEU B 1 635 ? 160.303 19.997 -20.529 1.00 19.11 698 LEU B O 1
ATOM 10075 N N . THR B 1 636 ? 162.246 18.853 -20.830 1.00 19.95 699 THR B N 1
ATOM 10076 C CA . THR B 1 636 ? 161.990 17.857 -19.829 1.00 20.64 699 THR B CA 1
ATOM 10077 C C . THR B 1 636 ? 163.303 17.300 -19.230 1.00 20.93 699 THR B C 1
ATOM 10078 O O . THR B 1 636 ? 164.340 17.241 -19.893 1.00 20.86 699 THR B O 1
ATOM 10082 N N . GLU B 1 637 ? 163.210 16.901 -17.970 1.00 19.91 700 GLU B N 1
ATOM 10083 C CA . GLU B 1 637 ? 164.271 16.170 -17.312 1.00 21.04 700 GLU B CA 1
ATOM 10084 C C . GLU B 1 637 ? 164.135 14.666 -17.646 1.00 21.18 700 GLU B C 1
ATOM 10085 O O . GLU B 1 637 ? 163.108 14.004 -17.390 1.00 19.35 700 GLU B O 1
ATOM 10091 N N . LEU B 1 638 ? 165.193 14.141 -18.226 1.00 20.34 701 LEU B N 1
ATOM 10092 C CA . LEU B 1 638 ? 165.214 12.723 -18.572 1.00 21.87 701 LEU B CA 1
ATOM 10093 C C . LEU B 1 638 ? 165.449 11.929 -17.297 1.00 22.72 701 LEU B C 1
ATOM 10094 O O . LEU B 1 638 ? 166.023 12.465 -16.345 1.00 23.18 701 LEU B O 1
ATOM 10099 N N . PRO B 1 639 ? 165.039 10.623 -17.251 1.00 23.63 702 PRO B N 1
ATOM 10100 C CA . PRO B 1 639 ? 165.301 9.836 -16.056 1.00 24.43 702 PRO B CA 1
ATOM 10101 C C . PRO B 1 639 ? 166.752 9.725 -15.635 1.00 25.57 702 PRO B C 1
ATOM 10102 O O . PRO B 1 639 ? 167.013 9.542 -14.446 1.00 25.77 702 PRO B O 1
ATOM 10106 N N . ASN B 1 640 ? 167.689 9.866 -16.572 1.00 26.11 703 ASN B N 1
ATOM 10107 C CA . ASN B 1 640 ? 169.135 9.918 -16.206 1.00 29.07 703 ASN B CA 1
ATOM 10108 C C . ASN B 1 640 ? 169.600 11.321 -15.746 1.00 27.47 703 ASN B C 1
ATOM 10109 O O . ASN B 1 640 ? 170.761 11.526 -15.513 1.00 23.91 703 ASN B O 1
ATOM 10114 N N . HIS B 1 641 ? 168.669 12.275 -15.635 1.00 25.98 704 HIS B N 1
ATOM 10115 C CA . HIS B 1 641 ? 168.951 13.636 -15.151 1.00 25.82 704 HIS B CA 1
ATOM 10116 C C . HIS B 1 641 ? 169.646 14.513 -16.184 1.00 24.03 704 HIS B C 1
ATOM 10117 O O . HIS B 1 641 ? 170.084 15.590 -15.841 1.00 27.93 704 HIS B O 1
ATOM 10124 N N . GLU B 1 642 ? 169.706 14.069 -17.442 1.00 22.73 705 GLU B N 1
ATOM 10125 C CA . GLU B 1 642 ? 169.984 14.947 -18.563 1.00 23.90 705 GLU B CA 1
ATOM 10126 C C . GLU B 1 642 ? 168.691 15.692 -18.933 1.00 21.93 705 GLU B C 1
ATOM 10127 O O . GLU B 1 642 ? 167.608 15.397 -18.398 1.00 22.51 705 GLU B O 1
ATOM 10133 N N . ILE B 1 643 ? 168.825 16.633 -19.839 1.00 21.35 706 ILE B N 1
ATOM 10134 C CA . ILE B 1 643 ? 167.735 17.485 -20.300 1.00 22.48 706 ILE B CA 1
ATOM 10135 C C . ILE B 1 643 ? 167.408 17.187 -21.763 1.00 22.89 706 ILE B C 1
ATOM 10136 O O . ILE B 1 643 ? 168.298 17.160 -22.609 1.00 22.07 706 ILE B O 1
ATOM 10141 N N . GLY B 1 644 ? 166.128 16.968 -22.040 1.00 20.13 707 GLY B N 1
ATOM 10142 C CA . GLY B 1 644 ? 165.633 16.827 -23.409 1.00 19.02 707 GLY B CA 1
ATOM 10143 C C . GLY B 1 644 ? 165.005 18.127 -23.834 1.00 19.50 707 GLY B C 1
ATOM 10144 O O . GLY B 1 644 ? 164.282 18.769 -23.045 1.00 19.83 707 GLY B O 1
ATOM 10145 N N . LEU B 1 645 ? 165.251 18.504 -25.091 1.00 20.03 708 LEU B N 1
ATOM 10146 C CA . LEU B 1 645 ? 164.680 19.689 -25.669 1.00 21.77 708 LEU B CA 1
ATOM 10147 C C . LEU B 1 645 ? 164.064 19.356 -27.031 1.00 20.71 708 LEU B C 1
ATOM 10148 O O . LEU B 1 645 ? 164.726 18.802 -27.897 1.00 19.49 708 LEU B O 1
ATOM 10153 N N . MET B 1 646 ? 162.818 19.768 -27.230 1.00 19.05 709 MET B N 1
ATOM 10154 C CA . MET B 1 646 ? 162.260 19.792 -28.560 1.00 19.11 709 MET B CA 1
ATOM 10155 C C . MET B 1 646 ? 161.838 21.207 -28.849 1.00 18.04 709 MET B C 1
ATOM 10156 O O . MET B 1 646 ? 161.330 21.882 -27.983 1.00 18.46 709 MET B O 1
ATOM 10161 N N . PHE B 1 647 ? 162.114 21.673 -30.059 1.00 18.37 710 PHE B N 1
ATOM 10162 C CA . PHE B 1 647 ? 161.897 23.067 -30.405 1.00 16.97 710 PHE B CA 1
ATOM 10163 C C . PHE B 1 647 ? 161.667 23.286 -31.878 1.00 17.45 710 PHE B C 1
ATOM 10164 O O . PHE B 1 647 ? 162.023 22.467 -32.705 1.00 14.87 710 PHE B O 1
ATOM 10172 N N . GLU B 1 648 ? 160.983 24.385 -32.168 1.00 17.32 711 GLU B N 1
ATOM 10173 C CA . GLU B 1 648 ? 160.771 24.845 -33.508 1.00 17.51 711 GLU B CA 1
ATOM 10174 C C . GLU B 1 648 ? 162.054 25.543 -33.954 1.00 19.31 711 GLU B C 1
ATOM 10175 O O . GLU B 1 648 ? 162.319 26.688 -33.512 1.00 19.42 711 GLU B O 1
ATOM 10181 N N . LYS B 1 649 ? 162.838 24.876 -34.809 1.00 18.13 712 LYS B N 1
ATOM 10182 C CA . LYS B 1 649 ? 164.111 25.418 -35.311 1.00 18.42 712 LYS B CA 1
ATOM 10183 C C . LYS B 1 649 ? 163.869 26.243 -36.574 1.00 18.07 712 LYS B C 1
ATOM 10184 O O . LYS B 1 649 ? 164.308 25.907 -37.647 1.00 19.28 712 LYS B O 1
ATOM 10190 N N . PHE B 1 650 ? 163.136 27.336 -36.380 1.00 16.64 713 PHE B N 1
ATOM 10191 C CA . PHE B 1 650 ? 162.764 28.249 -37.383 1.00 16.84 713 PHE B CA 1
ATOM 10192 C C . PHE B 1 650 ? 162.029 29.385 -36.700 1.00 17.77 713 PHE B C 1
ATOM 10193 O O . PHE B 1 650 ? 161.771 29.338 -35.493 1.00 16.14 713 PHE B O 1
ATOM 10201 N N . ASP B 1 651 ? 161.707 30.413 -37.475 1.00 17.71 714 ASP B N 1
ATOM 10202 C CA . ASP B 1 651 ? 161.031 31.598 -36.953 1.00 17.99 714 ASP B CA 1
ATOM 10203 C C . ASP B 1 651 ? 159.576 31.421 -37.347 1.00 19.93 714 ASP B C 1
ATOM 10204 O O . ASP B 1 651 ? 159.206 31.654 -38.505 1.00 22.20 714 ASP B O 1
ATOM 10209 N N . SER B 1 652 ? 158.766 31.009 -36.389 1.00 17.54 715 SER B N 1
ATOM 10210 C CA . SER B 1 652 ? 157.351 30.743 -36.658 1.00 19.93 715 SER B CA 1
ATOM 10211 C C . SER B 1 652 ? 156.497 32.012 -36.736 1.00 21.24 715 SER B C 1
ATOM 10212 O O . SER B 1 652 ? 155.315 31.906 -36.955 1.00 23.82 715 SER B O 1
ATOM 10215 N N . TRP B 1 653 ? 157.079 33.191 -36.571 1.00 21.08 716 TRP B N 1
ATOM 10216 C CA . TRP B 1 653 ? 156.322 34.422 -36.762 1.00 26.42 716 TRP B CA 1
ATOM 10217 C C . TRP B 1 653 ? 156.452 34.910 -38.217 1.00 22.69 716 TRP B C 1
ATOM 10218 O O . TRP B 1 653 ? 155.523 35.436 -38.804 1.00 22.96 716 TRP B O 1
ATOM 10229 N N . SER B 1 654 ? 157.629 34.722 -38.775 1.00 21.90 717 SER B N 1
ATOM 10230 C CA . SER B 1 654 ? 157.971 35.226 -40.115 1.00 22.47 717 SER B CA 1
ATOM 10231 C C . SER B 1 654 ? 157.088 34.566 -41.195 1.00 22.30 717 SER B C 1
ATOM 10232 O O . SER B 1 654 ? 156.950 33.342 -41.252 1.00 21.30 717 SER B O 1
ATOM 10235 N N . ARG B 1 655 ? 156.533 35.385 -42.070 1.00 22.55 718 ARG B N 1
ATOM 10236 C CA . ARG B 1 655 ? 155.711 34.914 -43.201 1.00 21.88 718 ARG B CA 1
ATOM 10237 C C . ARG B 1 655 ? 156.592 34.276 -44.287 1.00 24.67 718 ARG B C 1
ATOM 10238 O O . ARG B 1 655 ? 156.105 33.616 -45.161 1.00 28.08 718 ARG B O 1
ATOM 10246 N N . ASN B 1 656 ? 157.886 34.450 -44.196 1.00 20.77 719 ASN B N 1
ATOM 10247 C CA . ASN B 1 656 ? 158.814 33.792 -45.074 1.00 24.22 719 ASN B CA 1
ATOM 10248 C C . ASN B 1 656 ? 159.187 32.343 -44.661 1.00 23.47 719 ASN B C 1
ATOM 10249 O O . ASN B 1 656 ? 159.818 31.610 -45.439 1.00 22.58 719 ASN B O 1
ATOM 10254 N N . GLU B 1 657 ? 158.860 31.950 -43.431 1.00 19.61 720 GLU B N 1
ATOM 10255 C CA . GLU B 1 657 ? 159.216 30.661 -42.917 1.00 19.66 720 GLU B CA 1
ATOM 10256 C C . GLU B 1 657 ? 157.980 29.772 -42.605 1.00 19.56 720 GLU B C 1
ATOM 10257 O O . GLU B 1 657 ? 158.071 28.831 -41.842 1.00 18.85 720 GLU B O 1
ATOM 10263 N N . LEU B 1 658 ? 156.847 30.074 -43.230 1.00 19.00 721 LEU B N 1
ATOM 10264 C CA . LEU B 1 658 ? 155.650 29.264 -43.142 1.00 18.11 721 LEU B CA 1
ATOM 10265 C C . LEU B 1 658 ? 155.803 27.950 -43.922 1.00 18.05 721 LEU B C 1
ATOM 10266 O O . LEU B 1 658 ? 156.494 27.893 -44.929 1.00 16.83 721 LEU B O 1
ATOM 10271 N N . HIS B 1 659 ? 155.066 26.915 -43.483 1.00 17.95 722 HIS B N 1
ATOM 10272 C CA . HIS B 1 659 ? 154.871 25.721 -44.276 1.00 17.88 722 HIS B CA 1
ATOM 10273 C C . HIS B 1 659 ? 156.202 24.988 -44.599 1.00 18.71 722 HIS B C 1
ATOM 10274 O O . HIS B 1 659 ? 156.415 24.535 -45.726 1.00 17.92 722 HIS B O 1
ATOM 10281 N N . MET B 1 660 ? 157.113 24.929 -43.633 1.00 17.80 723 MET B N 1
ATOM 10282 C CA . MET B 1 660 ? 158.362 24.175 -43.864 1.00 19.63 723 MET B CA 1
ATOM 10283 C C . MET B 1 660 ? 158.352 22.792 -43.179 1.00 20.06 723 MET B C 1
ATOM 10284 O O . MET B 1 660 ? 157.884 22.616 -42.011 1.00 20.16 723 MET B O 1
ATOM 10289 N N . LYS B 1 661 ? 158.911 21.819 -43.898 1.00 20.63 724 LYS B N 1
ATOM 10290 C CA . LYS B 1 661 ? 158.995 20.434 -43.431 1.00 21.48 724 LYS B CA 1
ATOM 10291 C C . LYS B 1 661 ? 160.269 20.141 -42.622 1.00 21.33 724 LYS B C 1
ATOM 10292 O O . LYS B 1 661 ? 161.359 20.668 -42.956 1.00 18.23 724 LYS B O 1
ATOM 10298 N N . ASN B 1 662 ? 160.115 19.284 -41.599 1.00 18.07 725 ASN B N 1
ATOM 10299 C CA . ASN B 1 662 ? 161.280 18.732 -40.854 1.00 18.94 725 ASN B CA 1
ATOM 10300 C C . ASN B 1 662 ? 162.150 19.780 -40.185 1.00 19.27 725 ASN B C 1
ATOM 10301 O O . ASN B 1 662 ? 163.368 19.855 -40.387 1.00 20.37 725 ASN B O 1
ATOM 10306 N N . VAL B 1 663 ? 161.478 20.580 -39.379 1.00 17.31 726 VAL B N 1
ATOM 10307 C CA . VAL B 1 663 ? 162.084 21.683 -38.697 1.00 18.52 726 VAL B CA 1
ATOM 10308 C C . VAL B 1 663 ? 161.814 21.730 -37.194 1.00 17.48 726 VAL B C 1
ATOM 10309 O O . VAL B 1 663 ? 162.032 22.776 -36.580 1.00 17.06 726 VAL B O 1
ATOM 10313 N N . VAL B 1 664 ? 161.400 20.609 -36.580 1.00 17.51 727 VAL B N 1
ATOM 10314 C CA . VAL B 1 664 ? 161.144 20.551 -35.128 1.00 17.78 727 VAL B CA 1
ATOM 10315 C C . VAL B 1 664 ? 161.957 19.414 -34.520 1.00 19.27 727 VAL B C 1
ATOM 10316 O O . VAL B 1 664 ? 161.448 18.284 -34.348 1.00 18.68 727 VAL B O 1
ATOM 10320 N N . PRO B 1 665 ? 163.232 19.673 -34.241 1.00 19.07 728 PRO B N 1
ATOM 10321 C CA . PRO B 1 665 ? 164.086 18.618 -33.707 1.00 18.42 728 PRO B CA 1
ATOM 10322 C C . PRO B 1 665 ? 164.043 18.418 -32.186 1.00 19.53 728 PRO B C 1
ATOM 10323 O O . PRO B 1 665 ? 163.479 19.270 -31.443 1.00 18.40 728 PRO B O 1
ATOM 10327 N N . TYR B 1 666 ? 164.576 17.251 -31.775 1.00 17.59 729 TYR B N 1
ATOM 10328 C CA . TYR B 1 666 ? 164.777 16.861 -30.382 1.00 18.34 729 TYR B CA 1
ATOM 10329 C C . TYR B 1 666 ? 166.287 16.753 -30.175 1.00 19.28 729 TYR B C 1
ATOM 10330 O O . TYR B 1 666 ? 166.954 16.093 -30.975 1.00 19.27 729 TYR B O 1
ATOM 10339 N N . ILE B 1 667 ? 166.805 17.425 -29.152 1.00 19.43 730 ILE B N 1
ATOM 10340 C CA . ILE B 1 667 ? 168.213 17.351 -28.759 1.00 21.35 730 ILE B CA 1
ATOM 10341 C C . ILE B 1 667 ? 168.334 17.217 -27.248 1.00 19.84 730 ILE B C 1
ATOM 10342 O O . ILE B 1 667 ? 167.346 17.343 -26.520 1.00 19.08 730 ILE B O 1
ATOM 10347 N N . THR B 1 668 ? 169.527 16.907 -26.765 1.00 20.93 731 THR B N 1
ATOM 10348 C CA . THR B 1 668 ? 169.743 16.698 -25.319 1.00 21.49 731 THR B CA 1
ATOM 10349 C C . THR B 1 668 ? 171.022 17.335 -24.857 1.00 24.01 731 THR B C 1
ATOM 10350 O O . THR B 1 668 ? 171.957 17.543 -25.652 1.00 22.55 731 THR B O 1
ATOM 10354 N N . PHE B 1 669 ? 171.040 17.593 -23.551 1.00 22.91 732 PHE B N 1
ATOM 10355 C CA . PHE B 1 669 ? 172.081 18.300 -22.869 1.00 23.50 732 PHE B CA 1
ATOM 10356 C C . PHE B 1 669 ? 172.292 17.737 -21.489 1.00 24.63 732 PHE B C 1
ATOM 10357 O O . PHE B 1 669 ? 171.309 17.426 -20.786 1.00 24.64 732 PHE B O 1
ATOM 10365 N N . LYS B 1 670 ? 173.571 17.652 -21.084 1.00 24.30 733 LYS B N 1
ATOM 10366 C CA . LYS B 1 670 ? 173.907 17.444 -19.710 1.00 24.91 733 LYS B CA 1
ATOM 10367 C C . LYS B 1 670 ? 173.996 18.822 -19.046 1.00 25.24 733 LYS B C 1
ATOM 10368 O O . LYS B 1 670 ? 174.239 19.831 -19.709 1.00 24.85 733 LYS B O 1
ATOM 10374 N N . ILE B 1 671 ? 173.859 18.852 -17.727 1.00 26.48 734 ILE B N 1
ATOM 10375 C CA . ILE B 1 671 ? 174.002 20.076 -16.983 1.00 27.21 734 ILE B CA 1
ATOM 10376 C C . ILE B 1 671 ? 175.379 20.677 -17.313 1.00 28.91 734 ILE B C 1
ATOM 10377 O O . ILE B 1 671 ? 175.488 21.876 -17.512 1.00 26.26 734 ILE B O 1
ATOM 10382 N N . GLU B 1 672 ? 176.417 19.846 -17.418 1.00 28.34 735 GLU B N 1
ATOM 10383 C CA . GLU B 1 672 ? 177.761 20.358 -17.738 1.00 33.51 735 GLU B CA 1
ATOM 10384 C C . GLU B 1 672 ? 177.810 21.022 -19.126 1.00 29.78 735 GLU B C 1
ATOM 10385 O O . GLU B 1 672 ? 178.561 21.958 -19.332 1.00 26.71 735 GLU B O 1
ATOM 10391 N N . ASP B 1 673 ? 176.985 20.565 -20.061 1.00 26.56 736 ASP B N 1
ATOM 10392 C CA . ASP B 1 673 ? 176.879 21.251 -21.349 1.00 24.62 736 ASP B CA 1
ATOM 10393 C C . ASP B 1 673 ? 176.184 22.607 -21.201 1.00 25.02 736 ASP B C 1
ATOM 10394 O O . ASP B 1 673 ? 176.661 23.634 -21.716 1.00 24.65 736 ASP B O 1
ATOM 10399 N N . LEU B 1 674 ? 175.078 22.611 -20.459 1.00 25.89 737 LEU B N 1
ATOM 10400 C CA . LEU B 1 674 ? 174.324 23.855 -20.174 1.00 23.37 737 LEU B CA 1
ATOM 10401 C C . LEU B 1 674 ? 175.075 24.922 -19.358 1.00 25.21 737 LEU B C 1
ATOM 10402 O O . LEU B 1 674 ? 174.768 26.084 -19.484 1.00 25.51 737 LEU B O 1
ATOM 10407 N N . LYS B 1 675 ? 176.101 24.559 -18.593 1.00 27.64 738 LYS B N 1
ATOM 10408 C CA . LYS B 1 675 ? 176.919 25.573 -17.928 1.00 31.14 738 LYS B CA 1
ATOM 10409 C C . LYS B 1 675 ? 177.779 26.389 -18.903 1.00 33.30 738 LYS B C 1
ATOM 10410 O O . LYS B 1 675 ? 178.295 27.463 -18.521 1.00 37.36 738 LYS B O 1
ATOM 10416 N N . LYS B 1 676 ? 177.984 25.885 -20.127 1.00 30.61 739 LYS B N 1
ATOM 10417 C CA . LYS B 1 676 ? 178.831 26.585 -21.118 1.00 30.78 739 LYS B CA 1
ATOM 10418 C C . LYS B 1 676 ? 178.012 27.440 -22.089 1.00 30.85 739 LYS B C 1
ATOM 10419 O O . LYS B 1 676 ? 177.024 26.962 -22.656 1.00 27.50 739 LYS B O 1
ATOM 10425 N N . ASN B 1 677 ? 178.465 28.674 -22.341 1.00 28.14 740 ASN B N 1
ATOM 10426 C CA . ASN B 1 677 ? 177.735 29.595 -23.226 1.00 31.72 740 ASN B CA 1
ATOM 10427 C C . ASN B 1 677 ? 177.629 29.032 -24.645 1.00 33.24 740 ASN B C 1
ATOM 10428 O O . ASN B 1 677 ? 176.635 29.207 -25.334 1.00 31.22 740 ASN B O 1
#

Sequence (1312 aa):
TPVLEKNNNVTLTGGGENVTKELKDKFTSGDFTVVIKYNQSSEKGLQALFGISNSKPGQQNSYVDVFLRDNGELGMEARDTSSNKNNLVSRPASVWGKYKQEAVTNTVAVVADSVKKTYSLYANGTKVVEKKVDNFLNIKDIKGIDYYMLGGVKRAGKTAFGFNGTLENIKFFNSALDEETVKKMTTNAVTGHLIYTANDTTTGSNYFRIPVLYTFSNGRVFSSIDARYGGTHDFLNKINIATSYSDDNGKTWTKPKLTLAFDDFAPVPLEWPREVGGRDLQISGGATYIDSVIVEKKNKQVLMFADVMPAGVSFREATRKDSGYKQIDGNYYLKLRKQGDTDYNYTIRENGTVYDDRTNRPTEFSVDKNFGIKQNGNYLTVEQYSVSFENKKTEYRNGTKVHMNIFYKDALFKVVPTNYIAYISSNDHGESWSAPTLLPPIMGLNRNAPYLGPGRGIIESSTGRILIPSYTGKESAFIYSDDNNGASWKVKVVPLPSSWSAEAQFVELSPGVIQAYMRTNNGKIAYLTSKDAGTTWSAPEYLKFVSNPSYGTQLSIINYSQLIDGKKAVILSTPNSTNGRKHGQIWIGLINDDNTIDWRYHHDVDYSNYGYSYSTLTELPNHEIGLMFEKFDSWSRNELHMKNVVPYITFKIEDLKKNNTPVLEKNNNVTLTGGGENVTKELKDKFTSGDFTVVIKYNQSSEKGLQALFGISNSKPGQQNSYVDVFLRDNGELGMEARDTSSNKNNLVSRPASVWGKYKQEAVTNTVAVVADSVKKTYSLYANGTKVVEKKVDNFLNIKDIKGIDYYMLGGVKRAGKTAFGFNGTLENIKFFNSALDEETVKKMTTNAVTGHLIYTANDTTTGSNYFRIPVLYTFSNGRVFSSIDARYGGTHDFLNKINIATSYSDDNGKTWTKPKLTLAFDDFAPVPLEWPREVGGRDLQISGGATYIDSVIVEKKNKQVLMFADVMPAGVSFREATRKDSGYKQIDGNYYLKLRKQGDTDYNYTIRENGTVYDDRTNRPTEFSVDKNFGIKQNGNYLTVEQYSVSFEKKTEYRNGTKVHMNIFYKDALFKVVPTNYIAYISSNDHGESWSAPTLLPPIMGLNRNAPYLGPGRGIIESSTGRILIPSYTGKESAFIYSDDNNGASWKVKVVPLPSSWSAEAQFVELSPGVIQAYMRTNNGKIAYLTSKDAGTTWSAPEYLKFVSNPSYGTQLSIINYSQLIDGKKAVILSTPNSTNGRKHGQIWIGLINDDNTIDWRYHHDVDYSNYGYSYSTLTELPNHEIGLMFEKFDSWSRNELHMKNVVPYITFKIEDLKKN

Solvent-accessible surface area: 49779 Å² total; per-residue (Å²): 158,42,37,23,83,58,87,109,11,99,17,120,26,56,17,58,79,0,22,177,64,0,109,116,90,2,104,76,0,16,0,0,0,9,0,84,1,31,4,79,38,23,145,45,49,2,0,0,0,0,1,1,9,18,113,119,44,57,71,48,2,1,0,0,0,1,0,83,47,49,0,20,0,0,0,20,0,44,5,39,72,52,118,69,76,11,92,4,27,6,9,20,10,2,24,1,43,40,61,90,122,42,15,45,0,5,0,0,0,10,0,22,39,139,119,69,10,0,6,0,4,3,11,17,17,55,9,30,69,93,134,20,133,75,18,5,9,4,124,75,4,145,42,34,44,37,11,6,0,0,0,0,40,54,44,52,154,48,23,46,21,0,35,2,27,0,43,33,0,49,1,13,52,50,30,41,97,60,116,65,0,60,165,60,0,76,30,88,14,38,67,50,33,18,4,47,23,85,17,82,1,8,0,8,2,8,12,2,1,0,0,22,30,4,71,80,23,33,0,0,0,0,0,0,0,1,2,0,0,5,11,67,85,35,8,1,0,1,0,0,7,2,33,1,95,46,46,9,158,89,53,52,130,8,106,63,28,7,48,8,63,6,6,24,55,66,60,19,118,4,15,61,92,110,64,0,49,78,54,58,1,50,4,6,0,7,7,5,17,0,0,0,0,16,19,153,92,88,40,0,3,0,0,0,2,0,5,10,12,42,19,12,30,179,154,12,43,95,161,30,6,0,24,76,87,31,143,56,79,104,43,14,34,0,88,56,135,81,46,115,94,50,22,14,0,26,27,93,144,13,30,0,29,20,25,151,81,81,150,73,36,86,10,24,10,29,148,79,15,3,0,50,62,108,58,108,84,36,59,20,68,16,16,27,20,48,64,176,90,165,48,72,45,95,140,52,54,70,151,13,82,21,9,1,1,8,88,40,2,38,1,80,7,4,55,0,3,5,1,0,31,3,26,2,124,53,50,5,68,63,52,53,26,19,67,20,8,58,16,38,19,32,58,112,86,15,21,2,24,0,0,1,4,37,1,25,44,0,54,14,40,31,24,1,1,0,0,0,26,28,25,138,24,0,0,0,0,13,1,83,61,70,10,84,53,18,117,28,60,57,28,108,20,84,51,59,1,45,0,6,2,3,2,0,20,3,35,72,10,17,0,9,0,1,0,21,2,59,59,9,93,5,0,39,1,17,0,155,60,4,1,56,83,35,49,81,34,90,50,8,179,58,4,63,14,16,72,55,6,6,3,2,5,0,3,49,13,79,74,124,6,64,60,54,86,0,0,0,0,0,1,2,20,18,91,117,2,8,43,40,4,10,0,24,0,0,0,14,42,158,106,33,77,28,49,41,105,43,52,3,28,3,5,37,55,47,6,11,4,0,16,0,4,1,0,25,3,52,71,77,44,0,0,0,0,2,0,15,2,10,15,124,33,115,85,28,15,4,3,49,40,7,5,3,15,4,32,0,117,24,110,29,0,55,111,86,139,115,40,37,22,83,58,99,107,13,94,17,122,26,56,18,59,79,0,25,190,62,0,130,115,88,4,104,76,0,17,0,0,0,8,0,84,1,31,4,80,40,21,149,46,48,2,0,0,0,0,1,1,9,19,110,117,44,55,71,50,2,2,0,0,0,2,0,81,48,48,0,20,0,0,0,20,0,43,4,40,75,52,118,68,77,11,93,4,27,7,11,19,10,2,25,2,44,39,63,89,123,43,15,46,0,6,0,0,0,10,0,22,41,138,121,73,12,0,6,0,5,4,11,17,15,53,10,30,74,90,136,20,133,74,18,5,9,4,130,72,5,135,45,34,46,36,10,5,0,0,0,0,42,53,43,51,153,47,23,45,20,0,35,2,21,0,50,33,0,51,2,5,52,51,32,22,97,59,117,49,0,60,168,59,0,76,30,87,14,38,64,50,32,18,4,46,23,85,34,82,1,9,0,8,2,9,11,2,0,0,0,21,31,4,78,81,23,34,0,0,0,0,0,0,0,1,2,0,0,5,10,65,84,34,8,0,0,1,0,0,7,2,33,1,94,46,46,9,160,91,50,54,149,10,102,63,28,7,48,9,64,6,7,23,55,68,58,20,118,4,25,61,99,110,76,8,48,80,56,60,2,50,4,5,0,8,6,5,16,0,0,0,0,17,21,144,91,117,39,0,2,0,0,0,2,0,5,10,12,42,18,12,29,191,153,12,44,95,164,31,6,0,22,76,84,31,142,57,79,103,43,14,32,0,89,56,133,82,47,117,94,48,22,14,0,26,27,91,144,14,30,0,29,20,25,151,83,81,150,75,36,87,10,24,10,29,150,77,16,3,0,50,62,106,58,107,84,37,54,16,59,17,18,27,19,45,62,170,170,51,76,46,97,141,51,54,70,127,14,83,22,9,1,1,10,86,38,2,39,1,81,7,3,56,0,3,4,1,0,32,2,27,2,121,52,49,5,69,65,50,54,28,18,66,21,7,59,16,38,20,31,53,110,85,14,21,1,21,0,0,0,4,38,1,24,42,0,66,68,78,15,25,1,1,0,0,0,26,26,26,149,24,0,0,0,0,13,1,86,68,70,9,85,53,19,116,28,60,57,26,109,20,84,51,65,1,45,0,6,2,4,2,0,20,3,35,96,10,16,0,7,0,1,0,21,2,59,60,9,93,5,0,39,1,17,1,90,27,5,1,53,33,34,50,82,33,89,57,8,184,56,4,64,13,16,71,58,6,5,2,2,6,0,3,52,14,79,74,122,7,61,61,57,84,0,0,0,0,0,1,2,21,18,88,116,2,8,42,39,4,9,0,24,0,0,0,15,42,154,110,32,78,28,52,40,106,43,49,2,28,3,6,36,53,50,6,12,4,0,15,0,3,0,0,25,3,51,71,76,44,0,0,0,0,1,0,15,2,9,15,125,32,113,84,28,14,3,3,50,42,8,7,4,14,4,32,1,115,25,112,30,0,56,112,96

Organism: Streptococcus pneumoniae serotype 4 (strain ATCC BAA-334 / TIGR4) (NCBI:txid170187)

Secondary structure (DSSP, 8-state):
--SEEEEEEEEESS-EE-HHHHTT--SSS-EEEEEEEEES---S-EEEEEEE--STT-TT-EEEEEE-TTS-EEEEEEETTTTEEEEEEESS-S--EETTEEPPEEEEEEEETTTTEEEEEETTEEEEEEE-TT---TTTSTT--EEEESSEEETTEEES--EEEEEEEEEESS---HHHHHHHH--TTGGGBSS-TTSTT--SEEEEEEEEE-TTS-EEEEEEEESSTT-SSS--EEEEEEEESSTTSS-PPPEEEE---SB-S-------STTTTT----S--EEEEEEEEE-TTS-EEEEEEEE-TT--TTTS-SS--SEEEETTEEEEEEEETT-SS--EEE-GGGEEEETTTTEEEEEEE-TTSBEEETTEEPEEEEEEEEE---EEEEEEEEEEE-BTTSTT-SEE--SS-EEEEEEESSTTSS-PPPEEPP-TT-TTSPPPEE-SEE-EE-TTT--EEEEEE-SSEEEEEEESSTTSS-EEEEEE-SS-----EEEEEEETTEEEEEEE-SSSSEEEEEESSTTSS-PPPEE-SS----TT----EEEEEEEEETTEEEEEEEEE--TTSSB-EEEEEEEEPTTS-EEEEEEEESS-TTSB--SEEEEE-TTS-EEEEE--S-SS-TTS-S-SS--BEEEE-HHHHT--/---SEEEEEEEEESS-EE-HHHHTT--SSS-EEEEEEEEES---S-EEEEEEE--STT-TT-EEEEEE-TTS-EEEEEEETTTTEEEEEEESS-S--EETTEEPPEEEEEEEETTTTEEEEEETTEEEEEEE-TT---GGGSTT--EEEESSEEETTEEES--EEEEEEEEEESS---HHHHHHHH--TTGGGBSS-TTSTT--SEEEEEEEEE-TTS-EEEEEEEESSTT-SSS--EEEEEEEESSTTSS-PPPEEEE---SB-S-------STTTTT----S--EEEEEEEEE-TTS-EEEEEEEE-TT--TTTS-SS--SEEEETTEEEEEEEETT-SS--EEE-GGGEEEETTTTEEEEEEE-TTSBEEETTEEPEEEEEEEEE--EEEEEEEEEEE-BTTSTT-SEE--SS-EEEEEEESSTTSS-PPPEEPP-TT-TTSPPPEE-SEE-EE-TTT--EEEEEE-SSEEEEEEESSTTSS-EEEEEE-SS-----EEEEEEETTEEEEEE--SSSS-EEEEESSTTSS-PPPEE-SS----TT----EEEEEEEEETTEEEEEEEEE--TTSSB-EEEEEEEE-TTS-EEEEEEEESS-TTSB--SEEEEE-TTS-EEEEE--S-SS-TTS-S-SS--BEEEE-HHHHT--

Foldseek 3Di:
DFLDKDFFDAFAQAWDFPLVSCPPVQPVLWKKKKFWWWFPDQADKKWQKKWFQQAPQFQFAIWTWIAHSAGKTKIWHGARVVGDIDIDIAGLQDFADFLPDTDIKMKMWTQAPVQQWIWIHIQLDGFDIDRDPRRDGRVRHPRGRTIIGIAYNHNNDTHRGGGTTRRMMGMDNHGDDDNVSSVVRHDPVNVQDLDFACFPQQAQDWDFKAWEAFPLQKIKIKTWRWAQWDDPDDTATFIKMWIDNPLPPDIHRIDGAGHDQLADRHHDQFDQDPLGLPDYDQFHKYWDFKAWDAAPLRKIKIKTKTFFGRFDQVPADFFAAQWDADPRDIWGWKDFPPDPDGQWTQDPQQFIARNVVRDTDQWGAHLQQFIDGVPHFDWDFHWDWDPPSDIDIDGDPDIDGAGQRGPPHRIHTRRHMWMWMWIDPPNPPHIDRIDTATSQVDRTGYDFHFQHYYWDQQPQQRKTWTWTHHQFWTWTWIDSVRPPHIHIDTGGAPHRFNWRWDKDALDHQKMKIWTGGLQQWIWIWIGNRNPPDTDHIDTDPQAGAASNAARKEKYWADDDDVNFGKMKIWAQGDHPAQWFIKIWIWGADPVRDTDRQFMDGRGRGSWHWGHKYWYQRPVRKIKIWTQRHGVVDSSNIRTTDRIGIDIGHVVSRRDD/DDFLDKDFFAAFAQAWDFPLVSPVVPQPVQWKKKKFWWWFPDQADKKWQKKWFQQAPQFQFAIWTWIAHSAGKTKIWHGARVVGDIDIDIAGLQDFHDFLPDTDIKMKMWTQAPVQQWIWIHIQLDRFDIDRDPRRDGRVRHPRGRTIIGTAYNHNNDTPRGGHTTRRMMGMDNHGDDDNVSSVVRHDPVNVQDPDFACFPLQAQDWDQKAWEAFPVQKIKIKTWRWAQWDDPDDTATFIKMWIDNPLPPDIDRIDGAGHDQLAHRHHDQFDQDPVGLVDYDQFHKYWDFKAWDAAPLRKIKIKTKTFFGRFDQVPADFFAAQWDADPRDIWGFKDFPPDPDGQWTQDPPQFIARNVVRGTAQWGAHLQQFIDGVPHFDWDFHWDWDDVPIDTDGDPDIDGAGQRGPPHRIHTRRAMWMWMWIDPPNPPHIDRIDTAGSQVDRTGYDFHFQHYYWDQQPQQRKTWTWTHHQFWTWTWIDSPRPPHIHTDTGGAPHRFNWRWDKEAQDHQKMKIWTGGQQQWIWIWIGNRNPPDTDHIDTDPQAGAASNAARKEKYWADDDDVNFGKMKIWAQGDHPAQWFIKIWIWGADPVRDTDRQFMDGRGRGSWHWGHKYWDQRPVRKIKIWTQRHGVVDSSNIRTTDRIGIDIGHVVSRRHD

Radius of gyration: 44.95 Å; Cα contacts (8 Å, |Δi|>4): 3877; chains: 2; bounding box: 83×56×143 Å